Protein AF-0000000084525091 (afdb_homodimer)

Organism: NCBI:txid1123501

Foldseek 3Di:
DVVVVVVVVVVLVVCVVVLKKKKKAFPVVQFIDIDQSRCVLQQHDSDDGDGPVNVLVFFDPVCSVVVVVVVVQCFQQVNVDFDKDKGWGQRPHPRDIWIKIKTKGFDWDDDDRPIGTRMIMIIMDTCRVVVVVVVVVVVVVVVVVVVCVVVLKKKWKAFPVVQAIDTDQSVCVVQVHDSPDRDGPVNVVVFFDPPQVVVVVVVVVVCVVVVHFKDWDWTWGQHPVRDIFIKIWIWGWDDDPPPPIIMIITIIHTCRVVVVVVVVVVVVLVVVLVVLLVVLVVVLVVLVVVDPCDPVSVLSSLLSVLCSVLSCLLRVPPDDFWAWPVCLLCSLLVSLQDPPDRQEAEEEDTDIHTSLLSQLVSLLNNLVSVCCCPARQSVDDPKHWYWYKYADPQGIKIKIKIANIAQFDPDPDCDPSNCSNADNSAHPPWGKDWDGHRRGIMIMTGHGRDDD/DVVVVVVVVVVLVVCVVVLKKKKKAFPVVQFIDIDQSRCVLQQHDSDDGDGPVNVLVFFDPVCSVVVVVVVVQCFQQVNVDFDKDKGWGQRPHPRDIWIKIKTKGFDWDDDDRPIGTRMIMIIMDTCRVVVVVVVVVVVVVVVVVVVCVVVLKWKWKAFPVVQAIDTDQSVCVVQVHDSPDRDGPVNVVVFFDPPQVVVVVVVVVVCVVVVHFKDWDWTWGQHPVRDIFIKIWIWGWDDDPPPPIIMIITIIHTCRVVVVVVVVVVVVLVVVLVVLLVVLVVVLVVLVVVDPPDPVSVLSSLLSVLVSQLSCLLRVPPDDFWAWLVCLLCSNLVSLQDPPDPQEAEEEDTDIHTSLLSSLVSLLNNLVSVCCCPARQSVDDPKHWYWYKYADPQGIKIKIKIANTAQFDPDPDCPPSNCSNADNSAHPPWGKDWDGHRRGIMIIIGDGRDDD

Solvent-accessible surface area (backbone atoms only — not comparable to full-atom values): 46588 Å² total; per-residue (Å²): 129,84,54,40,51,54,52,36,52,52,51,50,50,20,30,44,64,55,47,40,12,36,41,43,32,34,58,76,82,61,46,37,46,62,34,66,39,30,23,55,70,45,32,46,67,90,67,80,92,51,46,69,65,63,54,57,67,29,36,32,76,88,39,44,63,61,51,51,49,52,52,48,38,24,52,28,60,81,65,53,38,63,63,72,48,72,47,43,30,34,23,65,68,81,54,48,79,40,32,36,40,37,22,41,44,56,41,63,48,73,68,63,83,75,22,40,57,42,30,43,30,20,35,38,33,78,41,34,71,61,50,52,52,45,49,52,39,48,52,52,31,49,50,52,51,49,13,34,56,41,54,59,39,17,51,40,40,32,34,65,84,79,60,43,58,48,67,49,70,54,42,31,57,77,58,65,46,60,87,88,57,78,74,45,56,67,59,59,59,66,23,41,30,93,65,40,64,62,52,48,52,51,50,50,51,52,37,54,73,70,62,51,59,59,50,73,48,76,44,51,29,34,34,94,86,63,51,72,41,32,32,37,40,20,26,24,58,52,77,82,79,78,77,82,64,56,33,41,26,14,33,37,34,81,41,39,68,58,51,49,50,49,48,47,37,50,48,48,33,51,49,50,52,54,46,40,46,50,50,37,53,46,53,39,53,53,46,49,74,64,42,75,82,44,72,61,41,54,51,51,39,45,29,38,49,16,55,36,51,37,53,39,66,48,64,51,57,78,74,77,66,55,42,50,45,65,54,43,54,49,44,33,42,48,27,68,47,53,90,95,46,83,32,64,46,77,47,61,72,92,45,67,26,42,46,75,56,39,32,13,47,37,47,36,50,35,44,51,42,50,46,23,42,74,64,22,13,58,53,34,89,80,14,30,34,39,39,38,38,44,81,44,100,46,30,37,40,35,39,39,39,28,33,58,24,51,76,37,69,71,70,98,60,82,46,72,58,51,43,36,43,54,53,62,36,42,48,84,84,24,45,51,46,77,45,62,40,48,64,21,47,31,33,42,37,38,42,59,75,53,83,130,129,82,54,39,52,55,50,35,52,51,51,51,50,17,31,45,57,53,48,38,11,36,40,42,32,35,57,76,80,61,47,35,48,62,35,67,40,29,24,56,70,44,33,45,69,90,65,80,92,52,47,68,65,63,55,58,68,29,35,32,76,89,38,43,62,60,50,51,50,52,51,47,39,24,52,29,59,79,65,54,36,59,62,73,49,71,46,45,31,36,22,65,67,81,56,47,78,39,33,36,40,36,22,43,43,56,41,63,48,75,68,62,82,76,22,39,56,41,29,44,31,21,36,37,34,78,40,36,68,61,51,51,51,45,49,53,39,49,51,52,31,49,52,52,50,48,13,34,56,39,52,60,39,19,50,39,38,32,35,65,83,78,60,43,58,47,69,49,71,53,40,30,58,76,59,66,47,60,88,89,58,79,74,46,57,67,60,57,59,67,23,40,30,93,65,40,63,62,51,49,52,51,51,51,52,52,37,54,73,72,63,52,60,58,50,74,48,75,43,52,30,36,33,94,86,62,51,73,42,32,31,36,40,18,27,23,58,52,76,82,80,79,76,82,64,56,32,41,27,16,33,37,34,80,40,38,68,58,50,50,50,49,49,48,36,50,48,48,34,52,50,48,51,53,43,40,45,47,50,38,53,46,53,39,54,53,45,50,73,63,42,73,81,45,72,60,44,53,52,50,40,40,44,38,50,18,54,36,50,41,52,40,66,50,65,52,58,81,77,76,62,55,43,51,46,64,54,44,55,50,52,31,42,46,39,68,48,54,88,96,46,84,33,64,44,75,46,61,73,93,43,66,26,42,44,74,54,39,36,15,48,37,48,36,50,35,43,51,42,50,44,23,41,71,66,22,11,59,52,35,89,81,13,30,35,38,39,35,39,46,82,44,100,45,30,37,40,36,38,39,40,30,34,58,23,51,76,36,66,71,68,96,60,82,44,71,56,51,44,34,41,53,55,62,35,41,50,84,83,24,43,50,46,76,43,62,40,47,63,22,48,30,32,42,36,37,43,59,76,55,84,131

Structure (mmCIF, N/CA/C/O backbone):
data_AF-0000000084525091-model_v1
#
loop_
_entity.id
_entity.type
_entity.pdbx_description
1 polymer 'histidine kinase'
#
loop_
_atom_site.group_PDB
_atom_site.id
_atom_site.type_symbol
_atom_site.label_atom_id
_atom_site.label_alt_id
_atom_site.label_comp_id
_atom_site.label_asym_id
_atom_site.label_entity_id
_atom_site.label_seq_id
_atom_site.pdbx_PDB_ins_code
_atom_site.Cartn_x
_atom_site.Cartn_y
_atom_site.Cartn_z
_atom_site.occupancy
_atom_site.B_iso_or_equiv
_atom_site.auth_seq_id
_atom_site.auth_comp_id
_atom_site.auth_asym_id
_atom_site.auth_atom_id
_atom_site.pdbx_PDB_model_num
ATOM 1 N N . MET A 1 1 ? 3.424 63.438 28.953 1 43.38 1 MET A N 1
ATOM 2 C CA . MET A 1 1 ? 1.976 63.469 29.125 1 43.38 1 MET A CA 1
ATOM 3 C C . MET A 1 1 ? 1.255 63.219 27.812 1 43.38 1 MET A C 1
ATOM 5 O O . MET A 1 1 ? 0.181 62.625 27.781 1 43.38 1 MET A O 1
ATOM 9 N N . ALA A 1 2 ? 1.737 63.969 26.734 1 60.38 2 ALA A N 1
ATOM 10 C CA . ALA A 1 2 ? 1.336 64.062 25.328 1 60.38 2 ALA A CA 1
ATOM 11 C C . ALA A 1 2 ? 1.652 62.75 24.594 1 60.38 2 ALA A C 1
ATOM 13 O O . ALA A 1 2 ? 1.101 62.5 23.531 1 60.38 2 ALA A O 1
ATOM 14 N N . GLU A 1 3 ? 2.234 61.688 25.328 1 79.06 3 GLU A N 1
ATOM 15 C CA . GLU A 1 3 ? 2.932 60.531 24.75 1 79.06 3 GLU A CA 1
ATOM 16 C C . GLU A 1 3 ? 2.029 59.312 24.703 1 79.06 3 GLU A C 1
ATOM 18 O O . GLU A 1 3 ? 2.064 58.531 23.734 1 79.06 3 GLU A O 1
ATOM 23 N N . ALA A 1 4 ? 1.13 59.188 25.578 1 85.19 4 ALA A N 1
ATOM 24 C CA . ALA A 1 4 ? 0.31 58 25.672 1 85.19 4 ALA A CA 1
ATOM 25 C C . ALA A 1 4 ? -0.668 57.906 24.516 1 85.19 4 ALA A C 1
ATOM 27 O O . ALA A 1 4 ? -0.821 56.844 23.906 1 85.19 4 ALA A O 1
ATOM 28 N N . PRO A 1 5 ? -1.2 59.062 24.125 1 85.19 5 PRO A N 1
ATOM 29 C CA . PRO A 1 5 ? -2.117 58.969 22.984 1 85.19 5 PRO A CA 1
ATOM 30 C C . PRO A 1 5 ? -1.419 58.562 21.703 1 85.19 5 PRO A C 1
ATOM 32 O O . PRO A 1 5 ? -1.982 57.812 20.906 1 85.19 5 PRO A O 1
ATOM 35 N N . VAL A 1 6 ? -0.24 59.031 21.531 1 83.56 6 VAL A N 1
ATOM 36 C CA . VAL A 1 6 ? 0.511 58.688 20.328 1 83.56 6 VAL A CA 1
ATOM 37 C C . VAL A 1 6 ? 0.895 57.219 20.344 1 83.56 6 VAL A C 1
ATOM 39 O O . VAL A 1 6 ? 0.78 56.531 19.328 1 83.56 6 VAL A O 1
ATOM 42 N N . ARG A 1 7 ? 1.311 56.75 21.453 1 84.94 7 ARG A N 1
ATOM 43 C CA . ARG A 1 7 ? 1.675 55.344 21.578 1 84.94 7 ARG A CA 1
ATOM 44 C C . ARG A 1 7 ? 0.47 54.438 21.344 1 84.94 7 ARG A C 1
ATOM 46 O O . ARG A 1 7 ? 0.591 53.406 20.703 1 84.94 7 ARG A O 1
ATOM 53 N N . LEU A 1 8 ? -0.614 54.844 21.875 1 88.25 8 LEU A N 1
ATOM 54 C CA . LEU A 1 8 ? -1.843 54.062 21.703 1 88.25 8 LEU A CA 1
ATOM 55 C C . LEU A 1 8 ? -2.232 53.969 20.234 1 88.25 8 LEU A C 1
ATOM 57 O O . LEU A 1 8 ? -2.59 52.906 19.75 1 88.25 8 LEU A O 1
ATOM 61 N N . GLU A 1 9 ? -2.172 55.094 19.578 1 86.31 9 GLU A N 1
ATOM 62 C CA . GLU A 1 9 ? -2.51 55.094 18.172 1 86.31 9 GLU A CA 1
ATOM 63 C C . GLU A 1 9 ? -1.589 54.188 17.375 1 86.31 9 GLU A C 1
ATOM 65 O O . GLU A 1 9 ? -2.043 53.469 16.484 1 86.31 9 GLU A O 1
ATOM 70 N N . ARG A 1 10 ? -0.378 54.25 17.703 1 82.94 10 ARG A N 1
ATOM 71 C CA . ARG A 1 10 ? 0.598 53.438 17.016 1 82.94 10 ARG A CA 1
ATOM 72 C C . ARG A 1 10 ? 0.308 51.938 17.25 1 82.94 10 ARG A C 1
ATOM 74 O O . ARG A 1 10 ? 0.371 51.156 16.312 1 82.94 10 ARG A O 1
ATOM 81 N N . LEU A 1 11 ? 0.055 51.625 18.438 1 86.69 11 LEU A N 1
ATOM 82 C CA . LEU A 1 11 ? -0.231 50.25 18.797 1 86.69 11 LEU A CA 1
ATOM 83 C C . LEU A 1 11 ? -1.489 49.75 18.094 1 86.69 11 LEU A C 1
ATOM 85 O O . LEU A 1 11 ? -1.514 48.656 17.562 1 86.69 11 LEU A O 1
ATOM 89 N N . GLU A 1 12 ? -2.424 50.531 18.031 1 87.38 12 GLU A N 1
ATOM 90 C CA . GLU A 1 12 ? -3.676 50.188 17.359 1 87.38 12 GLU A CA 1
ATOM 91 C C . GLU A 1 12 ? -3.473 50 15.867 1 87.38 12 GLU A C 1
ATOM 93 O O . GLU A 1 12 ? -4.055 49.062 15.273 1 87.38 12 GLU A O 1
ATOM 98 N N . ARG A 1 13 ? -2.668 50.812 15.312 1 84.81 13 ARG A N 1
ATOM 99 C CA . ARG A 1 13 ? -2.377 50.656 13.883 1 84.81 13 ARG A CA 1
ATOM 100 C C . ARG A 1 13 ? -1.625 49.375 13.609 1 84.81 13 ARG A C 1
ATOM 102 O O . ARG A 1 13 ? -1.901 48.688 12.617 1 84.81 13 ARG A O 1
ATOM 109 N N . ALA A 1 14 ? -0.712 49.094 14.484 1 85.19 14 ALA A N 1
ATOM 110 C CA . ALA A 1 14 ? 0.058 47.875 14.328 1 85.19 14 ALA A CA 1
ATOM 111 C C . ALA A 1 14 ? -0.844 46.656 14.43 1 85.19 14 ALA A C 1
ATOM 113 O O . ALA A 1 14 ? -0.707 45.688 13.648 1 85.19 14 ALA A O 1
ATOM 114 N N . MET A 1 15 ? -1.725 46.656 15.328 1 88.12 15 MET A N 1
ATOM 115 C CA . MET A 1 15 ? -2.65 45.531 15.531 1 88.12 15 MET A CA 1
ATOM 116 C C . MET A 1 15 ? -3.596 45.406 14.336 1 88.12 15 MET A C 1
ATOM 118 O O . MET A 1 15 ? -3.91 44.281 13.914 1 88.12 15 MET A O 1
ATOM 122 N N . ARG A 1 16 ? -4.008 46.531 13.836 1 85.31 16 ARG A N 1
ATOM 123 C CA . ARG A 1 16 ? -4.867 46.469 12.656 1 85.31 16 ARG A CA 1
ATOM 124 C C . ARG A 1 16 ? -4.137 45.875 11.461 1 85.31 16 ARG A C 1
ATOM 126 O O . ARG A 1 16 ? -4.703 45.062 10.734 1 85.31 16 ARG A O 1
ATOM 133 N N . ALA A 1 17 ? -2.945 46.312 11.328 1 82.88 17 ALA A N 1
ATOM 134 C CA . ALA A 1 17 ? -2.137 45.75 10.242 1 82.88 17 ALA A CA 1
ATOM 135 C C . ALA A 1 17 ? -1.944 44.25 10.414 1 82.88 17 ALA A C 1
ATOM 137 O O . ALA A 1 17 ? -1.924 43.5 9.43 1 82.88 17 ALA A O 1
ATOM 138 N N . ALA A 1 18 ? -1.796 43.906 11.656 1 87.38 18 ALA A N 1
ATOM 139 C CA . ALA A 1 18 ? -1.585 42.469 11.961 1 87.38 18 ALA A CA 1
ATOM 140 C C . ALA A 1 18 ? -2.908 41.719 11.992 1 87.38 18 ALA A C 1
ATOM 142 O O . ALA A 1 18 ? -2.934 40.5 12.227 1 87.38 18 ALA A O 1
ATOM 143 N N . GLU A 1 19 ? -4.008 42.469 11.781 1 89.25 19 GLU A N 1
ATOM 144 C CA . GLU A 1 19 ? -5.352 41.906 11.797 1 89.25 19 GLU A CA 1
ATOM 145 C C . GLU A 1 19 ? -5.652 41.219 13.133 1 89.25 19 GLU A C 1
ATOM 147 O O . GLU A 1 19 ? -6.242 40.156 13.172 1 89.25 19 GLU A O 1
ATOM 152 N N . ILE A 1 20 ? -5.18 41.75 14.109 1 92.25 20 ILE A N 1
ATOM 153 C CA . ILE A 1 20 ? -5.473 41.312 15.469 1 92.25 20 ILE A CA 1
ATOM 154 C C . ILE A 1 20 ? -6.586 42.188 16.062 1 92.25 20 ILE A C 1
ATOM 156 O O . ILE A 1 20 ? -6.465 43.406 16.125 1 92.25 20 ILE A O 1
ATOM 160 N N . GLY A 1 21 ? -7.625 41.5 16.422 1 93.81 21 GLY A N 1
ATOM 161 C CA . GLY A 1 21 ? -8.727 42.219 17.062 1 93.81 21 GLY A CA 1
ATOM 162 C C . GLY A 1 21 ? -8.602 42.25 18.562 1 93.81 21 GLY A C 1
ATOM 163 O O . GLY A 1 21 ? -7.906 41.438 19.172 1 93.81 21 GLY A O 1
ATOM 164 N N . VAL A 1 22 ? -9.289 43.312 19.125 1 92.44 22 VAL A N 1
ATOM 165 C CA . VAL A 1 22 ? -9.297 43.469 20.562 1 92.44 22 VAL A CA 1
ATOM 166 C C . VAL A 1 22 ? -10.734 43.625 21.062 1 92.44 22 VAL A C 1
ATOM 168 O O . VAL A 1 22 ? -11.555 44.25 20.406 1 92.44 22 VAL A O 1
ATOM 171 N N . TRP A 1 23 ? -10.992 43 22.125 1 93.94 23 TRP A N 1
ATOM 172 C CA . TRP A 1 23 ? -12.273 43.25 22.766 1 93.94 23 TRP A CA 1
ATOM 173 C C . TRP A 1 23 ? -12.062 43.844 24.172 1 93.94 23 TRP A C 1
ATOM 175 O O . TRP A 1 23 ? -11 43.656 24.766 1 93.94 23 TRP A O 1
ATOM 185 N N . ASP A 1 24 ? -13.016 44.625 24.625 1 92.25 24 ASP A N 1
ATOM 186 C CA . ASP A 1 24 ? -13.062 45.219 25.953 1 92.25 24 ASP A CA 1
ATOM 187 C C . ASP A 1 24 ? -14.461 45.125 26.547 1 92.25 24 ASP A C 1
ATOM 189 O O . ASP A 1 24 ? -15.422 45.688 26 1 92.25 24 ASP A O 1
ATOM 193 N N . TRP A 1 25 ? -14.547 44.438 27.656 1 94.44 25 TRP A N 1
ATOM 194 C CA . TRP A 1 25 ? -15.828 44.219 28.312 1 94.44 25 TRP A CA 1
ATOM 195 C C . TRP A 1 25 ? -15.805 44.781 29.734 1 94.44 25 TRP A C 1
ATOM 197 O O . TRP A 1 25 ? -15.125 44.219 30.609 1 94.44 25 TRP A O 1
ATOM 207 N N . ASP A 1 26 ? -16.531 45.875 29.875 1 94 26 ASP A N 1
ATOM 208 C CA . ASP A 1 26 ? -16.734 46.406 31.219 1 94 26 ASP A CA 1
ATOM 209 C C . ASP A 1 26 ? -17.812 45.625 31.953 1 94 26 ASP A C 1
ATOM 211 O O . ASP A 1 26 ? -19.016 45.781 31.672 1 94 26 ASP A O 1
ATOM 215 N N . LEU A 1 27 ? -17.406 44.844 32.938 1 95.06 27 LEU A N 1
ATOM 216 C CA . LEU A 1 27 ? -18.328 43.906 33.594 1 95.06 27 LEU A CA 1
ATOM 217 C C . LEU A 1 27 ? -19.188 44.625 34.625 1 95.06 27 LEU A C 1
ATOM 219 O O . LEU A 1 27 ? -20.203 44.094 35.062 1 95.06 27 LEU A O 1
ATOM 223 N N . VAL A 1 28 ? -18.812 45.812 34.938 1 94.06 28 VAL A N 1
ATOM 224 C CA . VAL A 1 28 ? -19.594 46.594 35.906 1 94.06 28 VAL A CA 1
ATOM 225 C C . VAL A 1 28 ? -20.766 47.25 35.188 1 94.06 28 VAL A C 1
ATOM 227 O O . VAL A 1 28 ? -21.922 47.125 35.625 1 94.06 28 VAL A O 1
ATOM 230 N N . THR A 1 29 ? -20.516 47.875 34.094 1 94.06 29 THR A N 1
ATOM 231 C CA . THR A 1 29 ? -21.547 48.562 33.344 1 94.06 29 THR A CA 1
ATOM 232 C C . THR A 1 29 ? -22.125 47.625 32.25 1 94.06 29 THR A C 1
ATOM 234 O O . THR A 1 29 ? -23.141 47.938 31.641 1 94.06 29 THR A O 1
ATOM 237 N N . ASP A 1 30 ? -21.484 46.562 31.984 1 93.75 30 ASP A N 1
ATOM 238 C CA . ASP A 1 30 ? -21.828 45.562 30.969 1 93.75 30 ASP A CA 1
ATOM 239 C C . ASP A 1 30 ? -21.625 46.156 29.562 1 93.75 30 ASP A C 1
ATOM 241 O O . ASP A 1 30 ? -22.25 45.688 28.609 1 93.75 30 ASP A O 1
ATOM 245 N N . ALA A 1 31 ? -20.844 47.125 29.5 1 93.19 31 ALA A N 1
ATOM 246 C CA . ALA A 1 31 ? -20.5 47.688 28.188 1 93.19 31 ALA A CA 1
ATOM 247 C C . ALA A 1 31 ? -19.453 46.844 27.484 1 93.19 31 ALA A C 1
ATOM 249 O O . ALA A 1 31 ? -18.453 46.469 28.078 1 93.19 31 ALA A O 1
ATOM 250 N N . PHE A 1 32 ? -19.75 46.531 26.234 1 94.5 32 PHE A N 1
ATOM 251 C CA . PHE A 1 32 ? -18.875 45.688 25.438 1 94.5 32 PHE A CA 1
ATOM 252 C C . PHE A 1 32 ? -18.453 46.406 24.156 1 94.5 32 PHE A C 1
ATOM 254 O O . PHE A 1 32 ? -19.281 47.031 23.484 1 94.5 32 PHE A O 1
ATOM 261 N N . ASP A 1 33 ? -17.109 46.281 23.844 1 91.38 33 ASP A N 1
ATOM 262 C CA . ASP A 1 33 ? -16.625 46.875 22.609 1 91.38 33 ASP A CA 1
ATOM 263 C C . ASP A 1 33 ? -15.633 45.969 21.906 1 91.38 33 ASP A C 1
ATOM 265 O O . ASP A 1 33 ? -14.914 45.188 22.547 1 91.38 33 ASP A O 1
ATOM 269 N N . TYR A 1 34 ? -15.648 46.062 20.578 1 93 34 TYR A N 1
ATOM 270 C CA . TYR A 1 34 ? -14.68 45.438 19.688 1 93 34 TYR A CA 1
ATOM 271 C C . TYR A 1 34 ? -13.891 46.5 18.922 1 93 34 TYR A C 1
ATOM 273 O O . TYR A 1 34 ? -14.43 47.531 18.516 1 93 34 TYR A O 1
ATOM 281 N N . SER A 1 35 ? -12.602 46.219 18.812 1 90.06 35 SER A N 1
ATOM 282 C CA . SER A 1 35 ? -11.82 47.062 17.906 1 90.06 35 SER A CA 1
ATOM 283 C C . SER A 1 35 ? -12.305 46.906 16.469 1 90.06 35 SER A C 1
ATOM 285 O O . SER A 1 35 ? -13.047 45.969 16.141 1 90.06 35 SER A O 1
ATOM 287 N N . PRO A 1 36 ? -11.922 47.844 15.609 1 90.56 36 PRO A N 1
ATOM 288 C CA . PRO A 1 36 ? -12.305 47.75 14.203 1 90.56 36 PRO A CA 1
ATOM 289 C C . PRO A 1 36 ? -11.883 46.406 13.57 1 90.56 36 PRO A C 1
ATOM 291 O O . PRO A 1 36 ? -12.656 45.812 12.828 1 90.56 36 PRO A O 1
ATOM 294 N N . SER A 1 37 ? -10.695 45.969 13.898 1 92.62 37 SER A N 1
ATOM 295 C CA . SER A 1 37 ? -10.219 44.719 13.367 1 92.62 37 SER A CA 1
ATOM 296 C C . SER A 1 37 ? -11.086 43.531 13.844 1 92.62 37 SER A C 1
ATOM 298 O O . SER A 1 37 ? -11.383 42.625 13.078 1 92.62 37 SER A O 1
ATOM 300 N N . ALA A 1 38 ? -11.43 43.562 15.086 1 95.12 38 ALA A N 1
ATOM 301 C CA . ALA A 1 38 ? -12.297 42.531 15.609 1 95.12 38 ALA A CA 1
ATOM 302 C C . ALA A 1 38 ? -13.656 42.531 14.914 1 95.12 38 ALA A C 1
ATOM 304 O O . ALA A 1 38 ? -14.203 41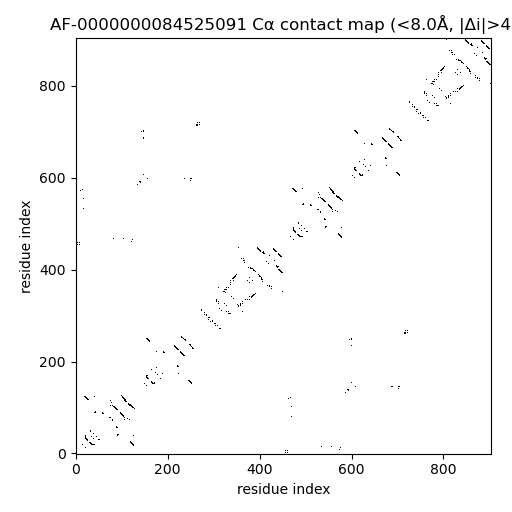.469 14.586 1 95.12 38 ALA A O 1
ATOM 305 N N . ARG A 1 39 ? -14.172 43.719 14.703 1 95.75 39 ARG A N 1
ATOM 306 C CA . ARG A 1 39 ? -15.438 43.844 13.992 1 95.75 39 ARG A CA 1
ATOM 307 C C . ARG A 1 39 ? -15.328 43.25 12.578 1 95.75 39 ARG A C 1
ATOM 309 O O . ARG A 1 39 ? -16.234 42.562 12.109 1 95.75 39 ARG A O 1
ATOM 316 N N . ASP A 1 40 ? -14.242 43.5 12 1 94.88 40 ASP A N 1
ATOM 317 C CA . ASP A 1 40 ? -14 43 10.656 1 94.88 40 ASP A CA 1
ATOM 318 C C . ASP A 1 40 ? -13.914 41.469 10.672 1 94.88 40 ASP A C 1
ATOM 320 O O . ASP A 1 40 ? -14.492 40.812 9.812 1 94.88 40 ASP A O 1
ATOM 324 N N . ILE A 1 41 ? -13.203 40.969 11.602 1 96.25 41 ILE A N 1
ATOM 325 C CA . ILE A 1 41 ? -13.016 39.531 11.727 1 96.25 41 ILE A CA 1
ATOM 326 C C . ILE A 1 41 ? -14.375 38.844 11.891 1 96.25 41 ILE A C 1
ATOM 328 O O . ILE A 1 41 ? -14.641 37.812 11.266 1 96.25 41 ILE A O 1
ATOM 332 N N . PHE A 1 42 ? -15.25 39.406 12.609 1 97.44 42 PHE A N 1
ATOM 333 C CA . PHE A 1 42 ? -16.531 38.781 12.953 1 97.44 42 PHE A CA 1
ATOM 334 C C . PHE A 1 42 ? -17.609 39.219 11.961 1 97.44 42 PHE A C 1
ATOM 336 O O . PHE A 1 42 ? -18.75 38.719 12.047 1 97.44 42 PHE A O 1
ATOM 343 N N . GLY A 1 43 ? -17.25 40.094 11 1 96.88 43 GLY A N 1
ATOM 344 C CA . GLY A 1 43 ? -18.219 40.531 10 1 96.88 43 GLY A CA 1
ATOM 345 C C . GLY A 1 43 ? -19.297 41.438 10.586 1 96.88 43 GLY A C 1
ATOM 346 O O . GLY A 1 43 ? -20.484 41.281 10.25 1 96.88 43 GLY A O 1
ATOM 347 N N . LEU A 1 44 ? -18.953 42.281 11.5 1 96.44 44 LEU A N 1
ATOM 348 C CA . LEU A 1 44 ? -19.891 43.188 12.156 1 96.44 44 LEU A CA 1
ATOM 349 C C . LEU A 1 44 ? -19.812 44.594 11.562 1 96.44 44 LEU A C 1
ATOM 351 O O . LEU A 1 44 ? -18.781 44.969 10.969 1 96.44 44 LEU A O 1
ATOM 355 N N . PRO A 1 45 ? -20.812 45.406 11.719 1 94.56 45 PRO A N 1
ATOM 356 C CA . PRO A 1 45 ? -20.75 46.781 11.234 1 94.56 45 PRO A CA 1
ATOM 357 C C . PRO A 1 45 ? -19.641 47.594 11.914 1 94.56 45 PRO A C 1
ATOM 359 O O . PRO A 1 45 ? -19.359 47.375 13.094 1 94.56 45 PRO A O 1
ATOM 362 N N . PRO A 1 46 ? -19.078 48.469 11.195 1 91.94 46 PRO A N 1
ATOM 363 C CA . PRO A 1 46 ? -17.953 49.25 11.742 1 91.94 46 PRO A CA 1
ATOM 364 C C . PRO A 1 46 ? -18.359 50.125 12.93 1 91.94 46 PRO A C 1
ATOM 366 O O . PRO A 1 46 ? -17.516 50.469 13.758 1 91.94 46 PRO A O 1
ATOM 369 N N . GLU A 1 47 ? -19.594 50.469 12.961 1 90.31 47 GLU A N 1
ATOM 370 C CA . GLU A 1 47 ? -20.078 51.281 14.062 1 90.31 47 GLU A CA 1
ATOM 371 C C . GLU A 1 47 ? -21.328 50.656 14.711 1 90.31 47 GLU A C 1
ATOM 373 O O . GLU A 1 47 ? -21.891 49.719 14.172 1 90.31 47 GLU A O 1
ATOM 378 N N . GLY A 1 48 ? -21.562 51.219 15.945 1 89.06 48 GLY A N 1
ATOM 379 C CA . GLY A 1 48 ? -22.75 50.719 16.641 1 89.06 48 GLY A CA 1
ATOM 380 C C . GLY A 1 48 ? -22.438 50.062 17.969 1 89.06 48 GLY A C 1
ATOM 381 O O . GLY A 1 48 ? -21.297 49.656 18.203 1 89.06 48 GLY A O 1
ATOM 382 N N . ARG A 1 49 ? -23.5 49.969 18.797 1 91.31 49 ARG A N 1
ATOM 383 C CA . ARG A 1 49 ? -23.359 49.344 20.109 1 91.31 49 ARG A CA 1
ATOM 384 C C . ARG A 1 49 ? -23.391 47.812 20 1 91.31 49 ARG A C 1
ATOM 386 O O . ARG A 1 49 ? -24.203 47.25 19.25 1 91.31 49 ARG A O 1
ATOM 393 N N . LEU A 1 50 ? -22.484 47.156 20.719 1 93.62 50 LEU A N 1
ATOM 394 C CA . LEU A 1 50 ? -22.406 45.688 20.75 1 93.62 50 LEU A CA 1
ATOM 395 C C . LEU A 1 50 ? -22.641 45.188 22.172 1 93.62 50 LEU A C 1
ATOM 397 O O . LEU A 1 50 ? -22.281 45.844 23.141 1 93.62 50 LEU A O 1
ATOM 401 N N . SER A 1 51 ? -23.344 44.062 22.25 1 94.5 51 SER A N 1
ATOM 402 C CA . SER A 1 51 ? -23.453 43.344 23.5 1 94.5 51 SER A CA 1
ATOM 403 C C . SER A 1 51 ? -22.734 42 23.422 1 94.5 51 SER A C 1
ATOM 405 O O . SER A 1 51 ? -22.453 41.5 22.328 1 94.5 51 SER A O 1
ATOM 407 N N . ILE A 1 52 ? -22.469 41.469 24.578 1 94.25 52 ILE A N 1
ATOM 408 C CA . ILE A 1 52 ? -21.812 40.156 24.609 1 94.25 52 ILE A CA 1
ATOM 409 C C . ILE A 1 52 ? -22.719 39.125 23.969 1 94.25 52 ILE A C 1
ATOM 411 O O . ILE A 1 52 ? -22.234 38.156 23.344 1 94.25 52 ILE A O 1
ATOM 415 N N . GLU A 1 53 ? -23.969 39.312 24.078 1 94.25 53 GLU A N 1
ATOM 416 C CA . GLU A 1 53 ? -24.922 38.375 23.5 1 94.25 53 GLU A CA 1
ATOM 417 C C . GLU A 1 53 ? -24.859 38.406 21.969 1 94.25 53 GLU A C 1
ATOM 419 O O . GLU A 1 53 ? -25.047 37.375 21.312 1 94.25 53 GLU A O 1
ATOM 424 N N . ASP A 1 54 ? -24.562 39.562 21.422 1 94.94 54 ASP A N 1
ATOM 425 C CA . ASP A 1 54 ? -24.375 39.688 19.984 1 94.94 54 ASP A CA 1
ATOM 426 C C . ASP A 1 54 ? -23.234 38.812 19.5 1 94.94 54 ASP A C 1
ATOM 428 O O . ASP A 1 54 ? -23.312 38.188 18.422 1 94.94 54 ASP A O 1
ATOM 432 N N . ILE A 1 55 ? -22.219 38.719 20.25 1 95.88 55 ILE A N 1
ATOM 433 C CA . ILE A 1 55 ? -21.016 37.969 19.891 1 95.88 55 ILE A CA 1
ATOM 434 C C . ILE A 1 55 ? -21.281 36.469 20.078 1 95.88 55 ILE A C 1
ATOM 436 O O . ILE A 1 55 ? -20.906 35.656 19.234 1 95.88 55 ILE A O 1
ATOM 440 N N . ARG A 1 56 ? -21.891 36.156 21.219 1 95.5 56 ARG A N 1
ATOM 441 C CA . ARG A 1 56 ? -22.188 34.781 21.516 1 95.5 56 ARG A CA 1
ATOM 442 C C . ARG A 1 56 ? -23.094 34.156 20.469 1 95.5 56 ARG A C 1
ATOM 444 O O . ARG A 1 56 ? -22.969 32.969 20.141 1 95.5 56 ARG A O 1
ATOM 451 N N . ALA A 1 57 ? -23.891 34.969 19.875 1 96.12 57 ALA A N 1
ATOM 452 C CA . ALA A 1 57 ? -24.812 34.5 18.844 1 96.12 57 ALA A CA 1
ATOM 453 C C . ALA A 1 57 ? -24.078 34.062 17.594 1 96.12 57 ALA A C 1
ATOM 455 O O . ALA A 1 57 ? -24.594 33.281 16.797 1 96.12 57 ALA A O 1
ATOM 456 N N . LEU A 1 58 ? -22.891 34.594 17.406 1 97.5 58 LEU A N 1
ATOM 457 C CA . LEU A 1 58 ? -22.125 34.25 16.219 1 97.5 58 LEU A CA 1
ATOM 458 C C . LEU A 1 58 ? -21.328 32.969 16.422 1 97.5 58 LEU A C 1
ATOM 460 O O . LEU A 1 58 ? -20.828 32.406 15.453 1 97.5 58 LEU A O 1
ATOM 464 N N . VAL A 1 59 ? -21.203 32.562 17.641 1 97.94 59 VAL A N 1
ATOM 465 C CA . VAL A 1 59 ? -20.422 31.375 17.953 1 97.94 59 VAL A CA 1
ATOM 466 C C . VAL A 1 59 ? -21.172 30.125 17.469 1 97.94 59 VAL A C 1
ATOM 468 O O . VAL A 1 59 ? -22.391 30.016 17.641 1 97.94 59 VAL A O 1
ATOM 471 N N . HIS A 1 60 ? -20.422 29.281 16.812 1 96.56 60 HIS A N 1
ATOM 472 C CA . HIS A 1 60 ? -21.016 28.016 16.391 1 96.56 60 HIS A CA 1
ATOM 473 C C . HIS A 1 60 ? -21.656 27.281 17.562 1 96.56 60 HIS A C 1
ATOM 475 O O . HIS A 1 60 ? -21.078 27.203 18.641 1 96.56 60 HIS A O 1
ATOM 481 N N . PRO A 1 61 ? -22.734 26.688 17.359 1 94.88 61 PRO A N 1
ATOM 482 C CA . PRO A 1 61 ? -23.469 26.047 18.438 1 94.88 61 PRO A CA 1
ATOM 483 C C . PRO A 1 61 ? -22.656 24.969 19.156 1 94.88 61 PRO A C 1
ATOM 485 O O . PRO A 1 61 ? -22.719 24.859 20.391 1 94.88 61 PRO A O 1
ATOM 488 N N . GLU A 1 62 ? -21.875 24.281 18.516 1 93.25 62 GLU A N 1
ATOM 489 C CA . GLU A 1 62 ? -21.094 23.188 19.094 1 93.25 62 GLU A CA 1
ATOM 490 C C . GLU A 1 62 ? -19.984 23.719 19.984 1 93.25 62 GLU A C 1
ATOM 492 O O . GLU A 1 62 ? -19.422 22.969 20.781 1 93.25 62 GLU A O 1
ATOM 497 N N . ASP A 1 63 ? -19.641 24.984 19.781 1 96.56 63 ASP A N 1
ATOM 498 C CA . ASP A 1 63 ? -18.5 25.531 20.516 1 96.56 63 ASP A CA 1
ATOM 499 C C . ASP A 1 63 ? -18.984 26.469 21.625 1 96.56 63 ASP A C 1
ATOM 501 O O . ASP A 1 63 ? -18.172 26.984 22.406 1 96.56 63 ASP A O 1
ATOM 505 N N . SER A 1 64 ? -20.297 26.719 21.766 1 96.31 64 SER A N 1
ATOM 506 C CA . SER A 1 64 ? -20.875 27.703 22.688 1 96.31 64 SER A CA 1
ATOM 507 C C . SER A 1 64 ? -20.547 27.375 24.141 1 96.31 64 SER A C 1
ATOM 509 O O . SER A 1 64 ? -20.078 28.234 24.891 1 96.31 64 SER A O 1
ATOM 511 N N . GLU A 1 65 ? -20.781 26.141 24.438 1 96 65 GLU A N 1
ATOM 512 C CA . GLU A 1 65 ? -20.531 25.719 25.812 1 96 65 GLU A CA 1
ATOM 513 C C . GLU A 1 65 ? -19.062 25.828 26.188 1 96 65 GLU A C 1
ATOM 515 O O . GLU A 1 65 ? -18.719 26.328 27.266 1 96 65 GLU A O 1
ATOM 520 N N . ALA A 1 66 ? -18.25 25.359 25.344 1 95.69 66 ALA A N 1
ATOM 521 C CA . ALA A 1 66 ? -16.812 25.375 25.609 1 95.69 66 ALA A CA 1
ATOM 522 C C . ALA A 1 66 ? -16.297 26.812 25.734 1 95.69 66 ALA A C 1
ATOM 524 O O . ALA A 1 66 ? -15.43 27.094 26.562 1 95.69 66 ALA A O 1
ATOM 525 N N . THR A 1 67 ? -16.781 27.703 24.922 1 96.12 67 THR A N 1
ATOM 526 C CA . THR A 1 67 ? -16.344 29.094 24.969 1 96.12 67 THR A CA 1
ATOM 527 C C . THR A 1 67 ? -16.828 29.766 26.25 1 96.12 67 THR A C 1
ATOM 529 O O . THR A 1 67 ? -16.094 30.547 26.859 1 96.12 67 THR A O 1
ATOM 532 N N . ARG A 1 68 ? -18.016 29.516 26.672 1 94.81 68 ARG A N 1
ATOM 533 C CA . ARG A 1 68 ? -18.547 30.047 27.922 1 94.81 68 ARG A CA 1
ATOM 534 C C . ARG A 1 68 ? -17.75 29.547 29.109 1 94.81 68 ARG A C 1
ATOM 536 O O . ARG A 1 68 ? -17.453 30.297 30.047 1 94.81 68 ARG A O 1
ATOM 543 N N . ALA A 1 69 ? -17.469 28.266 29 1 96.19 69 ALA A N 1
ATOM 544 C CA . ALA A 1 69 ? -16.672 27.688 30.078 1 96.19 69 ALA A CA 1
ATOM 545 C C . ALA A 1 69 ? -15.289 28.328 30.156 1 96.19 69 ALA A C 1
ATOM 547 O O . ALA A 1 69 ? -14.773 28.594 31.25 1 96.19 69 ALA A O 1
ATOM 548 N N . ALA A 1 70 ? -14.688 28.547 29.031 1 95.25 70 ALA A N 1
ATOM 549 C CA . ALA A 1 70 ? -13.383 29.203 29 1 95.25 70 ALA A CA 1
ATOM 550 C C . ALA A 1 70 ? -13.461 30.594 29.609 1 95.25 70 ALA A C 1
ATOM 552 O O . ALA A 1 70 ? -12.594 30.984 30.391 1 95.25 70 ALA A O 1
ATOM 553 N N . THR A 1 71 ? -14.469 31.359 29.25 1 94.31 71 THR A N 1
ATOM 554 C CA . THR A 1 71 ? -14.688 32.688 29.812 1 94.31 71 THR A CA 1
ATOM 555 C C . THR A 1 71 ? -14.883 32.594 31.328 1 94.31 71 THR A C 1
ATOM 557 O O . THR A 1 71 ? -14.352 33.438 32.062 1 94.31 71 THR A O 1
ATOM 560 N N . GLY A 1 72 ? -15.641 31.625 31.688 1 94.81 72 GLY A N 1
ATOM 561 C CA . GLY A 1 72 ? -15.875 31.406 33.125 1 94.81 72 GLY A CA 1
ATOM 562 C C . GLY A 1 72 ? -14.594 31.188 33.906 1 94.81 72 GLY A C 1
ATOM 563 O O . GLY A 1 72 ? -14.438 31.703 35 1 94.81 72 GLY A O 1
ATOM 564 N N . ARG A 1 73 ? -13.719 30.422 33.344 1 95.94 73 ARG A N 1
ATOM 565 C CA . ARG A 1 73 ? -12.453 30.125 34 1 95.94 73 ARG A CA 1
ATOM 566 C C . ARG A 1 73 ? -11.594 31.375 34.125 1 95.94 73 ARG A C 1
ATOM 568 O O . ARG A 1 73 ? -10.875 31.562 35.094 1 95.94 73 ARG A O 1
ATOM 575 N N . VAL A 1 74 ? -11.695 32.219 33.125 1 93.81 74 VAL A N 1
ATOM 576 C CA . VAL A 1 74 ? -10.938 33.469 33.156 1 93.81 74 VAL A CA 1
ATOM 577 C C . VAL A 1 74 ? -11.516 34.438 34.188 1 93.81 74 VAL A C 1
ATOM 579 O O . VAL A 1 74 ? -10.766 35.094 34.906 1 93.81 74 VAL A O 1
ATOM 582 N N . LEU A 1 75 ? -12.812 34.438 34.344 1 94.12 75 LEU A N 1
ATOM 583 C CA . LEU A 1 75 ? -13.492 35.406 35.219 1 94.12 75 LEU A CA 1
ATOM 584 C C . LEU A 1 75 ? -13.578 34.906 36.625 1 94.12 75 LEU A C 1
ATOM 586 O O . LEU A 1 75 ? -13.961 35.625 37.562 1 94.12 75 LEU A O 1
ATOM 590 N N . ASP A 1 76 ? -13.219 33.656 36.812 1 94.62 76 ASP A N 1
ATOM 591 C CA . ASP A 1 76 ? -13.219 33.094 38.125 1 94.62 76 ASP A CA 1
ATOM 592 C C . ASP A 1 76 ? -12.078 33.656 39 1 94.62 76 ASP A C 1
ATOM 594 O O . ASP A 1 76 ? -10.906 33.531 38.625 1 94.62 76 ASP A O 1
ATOM 598 N N . PRO A 1 77 ? -12.375 34.188 40.125 1 93.19 77 PRO A N 1
ATOM 599 C CA . PRO A 1 77 ? -11.352 34.844 40.938 1 93.19 77 PRO A CA 1
ATOM 600 C C . PRO A 1 77 ? -10.32 33.875 41.5 1 93.19 77 PRO A C 1
ATOM 602 O O . PRO A 1 77 ? -9.227 34.281 41.906 1 93.19 77 PRO A O 1
ATOM 605 N N . LEU A 1 78 ? -10.672 32.625 41.531 1 93 78 LEU A N 1
ATOM 606 C CA . LEU A 1 78 ? -9.742 31.641 42.031 1 93 78 LEU A CA 1
ATOM 607 C C . LEU A 1 78 ? -8.883 31.078 40.906 1 93 78 LEU A C 1
ATOM 609 O O . LEU A 1 78 ? -7.691 30.812 41.094 1 93 78 LEU A O 1
ATOM 613 N N . LEU A 1 79 ? -9.398 30.891 39.75 1 92.75 79 LEU A N 1
ATOM 614 C CA . LEU A 1 79 ? -8.688 30.281 38.625 1 92.75 79 LEU A CA 1
ATOM 615 C C . LEU A 1 79 ? -7.879 31.328 37.844 1 92.75 79 LEU A C 1
ATOM 617 O O . LEU A 1 79 ? -6.703 31.109 37.562 1 92.75 79 LEU A O 1
ATOM 621 N N . ARG A 1 80 ? -8.508 32.469 37.531 1 91.88 80 ARG A N 1
ATOM 622 C CA . ARG A 1 80 ? -7.898 33.531 36.781 1 91.88 80 ARG A CA 1
ATOM 623 C C . ARG A 1 80 ? -7.105 33 35.594 1 91.88 80 ARG A C 1
ATOM 625 O O . ARG A 1 80 ? -5.941 33.344 35.406 1 91.88 80 ARG A O 1
ATOM 632 N N . SER A 1 81 ? -7.82 32.125 34.844 1 91.38 81 SER A N 1
ATOM 633 C CA . SER A 1 81 ? -7.176 31.438 33.719 1 91.38 81 SER A CA 1
ATOM 634 C C . SER A 1 81 ? -6.719 32.438 32.656 1 91.38 81 SER A C 1
ATOM 636 O O . SER A 1 81 ? -7.363 33.438 32.438 1 91.38 81 SER A O 1
ATOM 638 N N . THR A 1 82 ? -5.598 32.156 32 1 87.56 82 THR A N 1
ATOM 639 C CA . THR A 1 82 ? -5.105 32.938 30.859 1 87.56 82 THR A CA 1
ATOM 640 C C . THR A 1 82 ? -4.918 32.031 29.641 1 87.56 82 THR A C 1
ATOM 642 O O . THR A 1 82 ? -4.039 32.25 28.812 1 87.56 82 THR A O 1
ATOM 645 N N . GLU A 1 83 ? -5.746 31.047 29.562 1 89.12 83 GLU A N 1
ATOM 646 C CA . GLU A 1 83 ? -5.613 30.062 28.5 1 89.12 83 GLU A CA 1
ATOM 647 C C . GLU A 1 83 ? -6.039 30.641 27.156 1 89.12 83 GLU A C 1
ATOM 649 O O . GLU A 1 83 ? -6.898 31.531 27.094 1 89.12 83 GLU A O 1
ATOM 654 N N . THR A 1 84 ? -5.336 30.172 26.172 1 91.19 84 THR A N 1
ATOM 655 C CA . THR A 1 84 ? -5.781 30.422 24.797 1 91.19 84 THR A CA 1
ATOM 656 C C . THR A 1 84 ? -6.805 29.391 24.359 1 91.19 84 THR A C 1
ATOM 658 O O . THR A 1 84 ? -6.664 28.203 24.672 1 91.19 84 THR A O 1
ATOM 661 N N . TYR A 1 85 ? -7.824 29.797 23.75 1 93.12 85 TYR A N 1
ATOM 662 C CA . TYR A 1 85 ? -8.812 28.844 23.266 1 93.12 85 TYR A CA 1
ATOM 663 C C . TYR A 1 85 ? -9.242 29.172 21.844 1 93.12 85 TYR A C 1
ATOM 665 O O . TYR A 1 85 ? -9.148 30.328 21.406 1 93.12 85 TYR A O 1
ATOM 673 N N . THR A 1 86 ? -9.617 28.234 21.125 1 95.25 86 THR A N 1
ATOM 674 C CA . THR A 1 86 ? -10.031 28.344 19.734 1 95.25 86 THR A CA 1
ATOM 675 C C . THR A 1 86 ? -11.477 27.906 19.562 1 95.25 86 THR A C 1
ATOM 677 O O . THR A 1 86 ? -11.93 26.969 20.234 1 95.25 86 THR A O 1
ATOM 680 N N . TYR A 1 87 ? -12.25 28.641 18.734 1 96.75 87 TYR A N 1
ATOM 681 C CA . TYR A 1 87 ? -13.641 28.297 18.484 1 96.75 87 TYR A CA 1
ATOM 682 C C . TYR A 1 87 ? -14.078 28.734 17.094 1 96.75 87 TYR A C 1
ATOM 684 O O . TYR A 1 87 ? -13.383 29.516 16.438 1 96.75 87 TYR A O 1
ATOM 692 N N . ARG A 1 88 ? -15.211 28.188 16.656 1 96.38 88 ARG A N 1
ATOM 693 C CA . ARG A 1 88 ? -15.773 28.531 15.344 1 96.38 88 ARG A CA 1
ATOM 694 C C . ARG A 1 88 ? -16.859 29.594 15.477 1 96.38 88 ARG A C 1
ATOM 696 O O . ARG A 1 88 ? -17.594 29.609 16.469 1 96.38 88 ARG A O 1
ATOM 703 N N . ILE A 1 89 ? -16.859 30.453 14.375 1 98.12 89 ILE A N 1
ATOM 704 C CA . ILE A 1 89 ? -17.953 31.406 14.297 1 98.12 89 ILE A CA 1
ATOM 705 C C . ILE A 1 89 ? -18.547 31.406 12.891 1 98.12 89 ILE A C 1
ATOM 707 O O . ILE A 1 89 ? -17.969 30.844 11.969 1 98.12 89 ILE A O 1
ATOM 711 N N . ARG A 1 90 ? -19.734 31.953 12.805 1 97.5 90 ARG A N 1
ATOM 712 C CA . ARG A 1 90 ? -20.297 32.375 11.531 1 97.5 90 ARG A CA 1
ATOM 713 C C . ARG A 1 90 ? -20.281 33.906 11.398 1 97.5 90 ARG A C 1
ATOM 715 O O . ARG A 1 90 ? -20.844 34.594 12.242 1 97.5 90 ARG A O 1
ATOM 722 N N . ARG A 1 91 ? -19.641 34.312 10.367 1 97.25 91 ARG A N 1
ATOM 723 C CA . ARG A 1 91 ? -19.516 35.781 10.203 1 97.25 91 ARG A CA 1
ATOM 724 C C . ARG A 1 91 ? -20.891 36.438 10.102 1 97.25 91 ARG A C 1
ATOM 726 O O . ARG A 1 91 ? -21.797 35.875 9.461 1 97.25 91 ARG A O 1
ATOM 733 N N . GLY A 1 92 ? -20.984 37.594 10.633 1 95.12 92 GLY A N 1
ATOM 734 C CA . GLY A 1 92 ? -22.266 38.281 10.68 1 95.12 92 GLY A CA 1
ATOM 735 C C . GLY A 1 92 ? -22.719 38.781 9.32 1 95.12 92 GLY A C 1
ATOM 736 O O . GLY A 1 92 ? -23.922 38.844 9.062 1 95.12 92 GLY A O 1
ATOM 737 N N . ASP A 1 93 ? -21.797 38.969 8.477 1 94.31 93 ASP A N 1
ATOM 738 C CA . ASP A 1 93 ? -22.141 39.594 7.199 1 94.31 93 ASP A CA 1
ATOM 739 C C . ASP A 1 93 ? -22.359 38.531 6.129 1 94.31 93 ASP A C 1
ATOM 741 O O . ASP A 1 93 ? -23.359 38.531 5.418 1 94.31 93 ASP A O 1
ATOM 745 N N . THR A 1 94 ? -21.531 37.562 5.984 1 94.75 94 THR A N 1
ATOM 746 C CA . THR A 1 94 ? -21.562 36.594 4.895 1 94.75 94 THR A CA 1
ATOM 747 C C . THR A 1 94 ? -22.078 35.25 5.379 1 94.75 94 THR A C 1
ATOM 749 O O . THR A 1 94 ? -22.516 34.438 4.578 1 94.75 94 THR A O 1
ATOM 752 N N . GLY A 1 95 ? -21.938 35.062 6.613 1 95 95 GLY A N 1
ATOM 753 C CA . GLY A 1 95 ? -22.344 33.75 7.141 1 95 95 GLY A CA 1
ATOM 754 C C . GLY A 1 95 ? -21.266 32.688 6.996 1 95 95 GLY A C 1
ATOM 755 O O . GLY A 1 95 ? -21.469 31.547 7.379 1 95 95 GLY A O 1
ATOM 756 N N . ASP A 1 96 ? -20.109 33.156 6.629 1 95.56 96 ASP A N 1
ATOM 757 C CA . ASP A 1 96 ? -19.016 32.188 6.418 1 95.56 96 ASP A CA 1
ATOM 758 C C . ASP A 1 96 ? -18.469 31.688 7.75 1 95.56 96 ASP A C 1
ATOM 760 O O . ASP A 1 96 ? -18.375 32.438 8.719 1 95.56 96 ASP A O 1
ATOM 764 N N . ARG A 1 97 ? -18.078 30.406 7.688 1 96.12 97 ARG A N 1
ATOM 765 C CA . ARG A 1 97 ? -17.469 29.828 8.875 1 96.12 97 ARG A CA 1
ATOM 766 C C . ARG A 1 97 ? -16.016 30.281 9.031 1 96.12 97 ARG A C 1
ATOM 768 O O . ARG A 1 97 ? -15.273 30.328 8.055 1 96.12 97 ARG A O 1
ATOM 775 N N . ARG A 1 98 ? -15.641 30.656 10.266 1 97.5 98 ARG A N 1
ATOM 776 C CA . ARG A 1 98 ? -14.281 31.078 10.578 1 97.5 98 ARG A CA 1
ATOM 777 C C . ARG A 1 98 ? -13.789 30.422 11.867 1 97.5 98 ARG A C 1
ATOM 779 O O . ARG A 1 98 ? -14.586 30.094 12.742 1 97.5 98 ARG A O 1
ATOM 786 N N . TRP A 1 99 ? -12.523 30.203 11.875 1 97.12 99 TRP A N 1
ATOM 787 C CA . TRP A 1 99 ? -11.852 29.797 13.102 1 97.12 99 TRP A CA 1
ATOM 788 C C . TRP A 1 99 ? -11.211 30.984 13.797 1 97.12 99 TRP A C 1
ATOM 790 O O . TRP A 1 99 ? -10.438 31.734 13.188 1 97.12 99 TRP A O 1
ATOM 800 N N . ILE A 1 100 ? -11.5 31.062 15.125 1 97.62 100 ILE A N 1
ATOM 801 C CA . ILE A 1 100 ? -11.023 32.219 15.898 1 97.62 100 ILE A CA 1
ATOM 802 C C . ILE A 1 100 ? -10.141 31.719 17.047 1 97.62 100 ILE A C 1
ATOM 804 O O . ILE A 1 100 ? -10.484 30.75 17.734 1 97.62 100 ILE A O 1
ATOM 808 N N . ARG A 1 101 ? -9.055 32.312 17.203 1 95.81 101 ARG A N 1
ATOM 809 C CA . ARG A 1 101 ? -8.234 32.156 18.406 1 95.81 101 ARG A CA 1
ATOM 810 C C . ARG A 1 101 ? -8.398 33.344 19.344 1 95.81 101 ARG A C 1
ATOM 812 O O . ARG A 1 101 ? -8.227 34.5 18.938 1 95.81 101 ARG A O 1
ATOM 819 N N . ALA A 1 102 ? -8.711 33.062 20.594 1 95.88 102 ALA A N 1
ATOM 820 C CA . ALA A 1 102 ? -8.969 34.156 21.547 1 95.88 102 ALA A CA 1
ATOM 821 C C . ALA A 1 102 ? -8.164 33.938 22.828 1 95.88 102 ALA A C 1
ATOM 823 O O . ALA A 1 102 ? -7.918 32.781 23.234 1 95.88 102 ALA A O 1
ATOM 824 N N . ARG A 1 103 ? -7.723 34.938 23.344 1 93.31 103 ARG A N 1
ATOM 825 C CA . ARG A 1 103 ? -7.086 34.969 24.656 1 93.31 103 ARG A CA 1
ATOM 826 C C . ARG A 1 103 ? -7.434 36.281 25.406 1 93.31 103 ARG A C 1
ATOM 828 O O . ARG A 1 103 ? -7.395 37.344 24.828 1 93.31 103 ARG A O 1
ATOM 835 N N . GLY A 1 104 ? -7.82 36.156 26.656 1 90.75 104 GLY A N 1
ATOM 836 C CA . GLY A 1 104 ? -8.219 37.312 27.422 1 90.75 104 GLY A CA 1
ATOM 837 C C . GLY A 1 104 ? -7.672 37.312 28.828 1 90.75 104 GLY A C 1
ATOM 838 O O . GLY A 1 104 ? -7.055 36.344 29.266 1 90.75 104 GLY A O 1
ATOM 839 N N . LEU A 1 105 ? -7.793 38.5 29.438 1 91 105 LEU A N 1
ATOM 840 C CA . LEU A 1 105 ? -7.387 38.75 30.812 1 91 105 LEU A CA 1
ATOM 841 C C . LEU A 1 105 ? -8.469 39.5 31.578 1 91 105 LEU A C 1
ATOM 843 O O . LEU A 1 105 ? -9.023 40.469 31.078 1 91 105 LEU A O 1
ATOM 847 N N . ALA A 1 106 ? -8.688 39 32.812 1 92.81 106 ALA A N 1
ATOM 848 C CA . ALA A 1 106 ? -9.68 39.656 33.656 1 92.81 106 ALA A CA 1
ATOM 849 C C . ALA A 1 106 ? -9.008 40.469 34.75 1 92.81 106 ALA A C 1
ATOM 851 O O . ALA A 1 106 ? -7.961 40.094 35.25 1 92.81 106 ALA A O 1
ATOM 852 N N . GLU A 1 107 ? -9.578 41.656 34.938 1 90.62 107 GLU A N 1
ATOM 853 C CA . GLU A 1 107 ? -9.219 42.469 36.094 1 90.62 107 GLU A CA 1
ATOM 854 C C . GLU A 1 107 ? -10.211 42.281 37.25 1 90.62 107 GLU A C 1
ATOM 856 O O . GLU A 1 107 ? -11.422 42.25 37.031 1 90.62 107 GLU A O 1
ATOM 861 N N . PHE A 1 108 ? -9.641 42.188 38.469 1 93.69 108 PHE A N 1
ATOM 862 C CA . PHE A 1 108 ? -10.508 41.906 39.594 1 93.69 108 PHE A CA 1
ATOM 863 C C . PHE A 1 108 ? -10.438 43.062 40.594 1 93.69 108 PHE A C 1
ATOM 865 O O . PHE A 1 108 ? -9.406 43.719 40.75 1 93.69 108 PHE A O 1
ATOM 872 N N . SER A 1 109 ? -11.586 43.344 41.062 1 93.62 109 SER A N 1
ATOM 873 C CA . SER A 1 109 ? -11.648 44.219 42.219 1 93.62 109 SER A CA 1
ATOM 874 C C . SER A 1 109 ? -11.766 43.406 43.531 1 93.62 109 SER A C 1
ATOM 876 O O . SER A 1 109 ? -12.617 42.531 43.625 1 93.62 109 SER A O 1
ATOM 878 N N . GLY A 1 110 ? -10.875 43.75 44.438 1 90.06 110 GLY A N 1
ATOM 879 C CA . GLY A 1 110 ? -10.852 43 45.688 1 90.06 110 GLY A CA 1
ATOM 880 C C . GLY A 1 110 ? -9.852 41.875 45.688 1 90.06 110 GLY A C 1
ATOM 881 O O . GLY A 1 110 ? -9.102 41.688 44.719 1 90.06 110 GLY A O 1
ATOM 882 N N . ASP A 1 111 ? -9.664 41.25 46.906 1 85.25 111 ASP A N 1
ATOM 883 C CA . ASP A 1 111 ? -8.711 40.156 47.031 1 85.25 111 ASP A CA 1
ATOM 884 C C . ASP A 1 111 ? -9.391 38.875 47.5 1 85.25 111 ASP A C 1
ATOM 886 O O . ASP A 1 111 ? -10.492 38.906 48.062 1 85.25 111 ASP A O 1
ATOM 890 N N . GLY A 1 112 ? -8.812 37.781 47.219 1 83.19 112 GLY A N 1
ATOM 891 C CA . GLY A 1 112 ? -9.273 36.5 47.719 1 83.19 112 GLY A CA 1
ATOM 892 C C . GLY A 1 112 ? -10.438 35.938 46.938 1 83.19 112 GLY A C 1
ATOM 893 O O . GLY A 1 112 ? -10.648 36.312 45.781 1 83.19 112 GLY A O 1
ATOM 894 N N . PRO A 1 113 ? -11.18 34.969 47.5 1 86.12 113 PRO A N 1
ATOM 895 C CA . PRO A 1 113 ? -12.289 34.312 46.844 1 86.12 113 PRO A CA 1
ATOM 896 C C . PRO A 1 113 ? -13.484 35.219 46.594 1 86.12 113 PRO A C 1
ATOM 898 O O . PRO A 1 113 ? -14.336 34.938 45.75 1 86.12 113 PRO A O 1
ATOM 901 N N . ASP A 1 114 ? -13.453 36.406 47.25 1 89.12 114 ASP A N 1
ATOM 902 C CA . ASP A 1 114 ? -14.594 37.312 47.125 1 89.12 114 ASP A CA 1
ATOM 903 C C . ASP A 1 114 ? -14.32 38.375 46.094 1 89.12 114 ASP A C 1
ATOM 905 O O . ASP A 1 114 ? -15.156 39.25 45.844 1 89.12 114 ASP A O 1
ATOM 909 N N . ALA A 1 115 ? -13.188 38.219 45.469 1 93.75 115 ALA A N 1
ATOM 910 C CA . ALA A 1 115 ? -12.859 39.188 44.438 1 93.75 115 ALA A CA 1
ATOM 911 C C . ALA A 1 115 ? -13.836 39.094 43.25 1 93.75 115 ALA A C 1
ATOM 913 O O . ALA A 1 115 ? -14.352 38 42.969 1 93.75 115 ALA A O 1
ATOM 914 N N . ARG A 1 116 ? -14.188 40.25 42.688 1 93.38 116 ARG A N 1
ATOM 915 C CA . ARG A 1 116 ? -15.109 40.281 41.531 1 93.38 116 ARG A CA 1
ATOM 916 C C . ARG A 1 116 ? -14.422 40.781 40.281 1 93.38 116 ARG A C 1
ATOM 918 O O . ARG A 1 116 ? -13.719 41.812 40.344 1 93.38 116 ARG A O 1
ATOM 925 N N . ALA A 1 117 ? -14.625 40.094 39.188 1 95.25 117 ALA A N 1
ATOM 926 C CA . ALA A 1 117 ? -14.109 40.562 37.938 1 95.25 117 ALA A CA 1
ATOM 927 C C . ALA A 1 117 ? -14.789 41.875 37.5 1 95.25 117 ALA A C 1
ATOM 929 O O . ALA A 1 117 ? -16.016 41.969 37.531 1 95.25 117 ALA A O 1
ATOM 930 N N . VAL A 1 118 ? -13.992 42.844 37.094 1 94.62 118 VAL A N 1
ATOM 931 C CA . VAL A 1 118 ? -14.578 44.156 36.781 1 94.62 118 VAL A CA 1
ATOM 932 C C . VAL A 1 118 ? -14.328 44.5 35.344 1 94.62 118 VAL A C 1
ATOM 934 O O . VAL A 1 118 ? -15.023 45.344 34.75 1 94.62 118 VAL A O 1
ATOM 937 N N . ARG A 1 119 ? -13.359 43.812 34.781 1 92.81 119 ARG A N 1
ATOM 938 C CA . ARG A 1 119 ? -13.047 44.062 33.375 1 92.81 119 ARG A CA 1
ATOM 939 C C . ARG A 1 119 ? -12.453 42.844 32.719 1 92.81 119 ARG A C 1
ATOM 941 O O . ARG A 1 119 ? -11.688 42.094 33.344 1 92.81 119 ARG A O 1
ATOM 948 N N . PHE A 1 120 ? -12.883 42.594 31.562 1 93.19 120 PHE A N 1
ATOM 949 C CA . PHE A 1 120 ? -12.398 41.469 30.766 1 93.19 120 PHE A CA 1
ATOM 950 C C . PHE A 1 120 ? -11.969 41.938 29.375 1 93.19 120 PHE A C 1
ATOM 952 O O . PHE A 1 120 ? -12.805 42.312 28.547 1 93.19 120 PHE A O 1
ATOM 959 N N . THR A 1 121 ? -10.594 41.969 29.125 1 92.19 121 THR A N 1
ATOM 960 C CA . THR A 1 121 ? -10.016 42.406 27.859 1 92.19 121 THR A CA 1
ATOM 961 C C . THR A 1 121 ? -9.203 41.281 27.219 1 92.19 121 THR A C 1
ATOM 963 O O . THR A 1 121 ? -8.672 40.406 27.922 1 92.19 121 THR A O 1
ATOM 966 N N . GLY A 1 122 ? -9.164 41.312 25.859 1 93.44 122 GLY A N 1
ATOM 967 C CA . GLY A 1 122 ? -8.414 40.25 25.188 1 93.44 122 GLY A CA 1
ATOM 968 C C . GLY A 1 122 ? -8.242 40.5 23.703 1 93.44 122 GLY A C 1
ATOM 969 O O . GLY A 1 122 ? -8.492 41.594 23.219 1 93.44 122 GLY A O 1
ATOM 970 N N . THR A 1 123 ? -7.641 39.5 23.062 1 94.19 123 THR A N 1
ATOM 971 C CA . THR A 1 123 ? -7.391 39.562 21.625 1 94.19 123 THR A CA 1
ATOM 972 C C . THR A 1 123 ? -8.062 38.406 20.891 1 94.19 123 THR A C 1
ATOM 974 O O . THR A 1 123 ? -8.32 37.344 21.5 1 94.19 123 THR A O 1
ATOM 977 N N . VAL A 1 124 ? -8.422 38.656 19.641 1 95.94 124 VAL A N 1
ATOM 978 C CA . VAL A 1 124 ? -8.953 37.625 18.766 1 95.94 124 VAL A CA 1
ATOM 979 C C . VAL A 1 124 ? -8.219 37.656 17.422 1 95.94 124 VAL A C 1
ATOM 981 O O . VAL A 1 124 ? -7.852 38.719 16.938 1 95.94 124 VAL A O 1
ATOM 984 N N . GLU A 1 125 ? -8.023 36.5 16.875 1 94.62 125 GLU A N 1
ATOM 985 C CA . GLU A 1 125 ? -7.387 36.344 15.57 1 94.62 125 GLU A CA 1
ATOM 986 C C . GLU A 1 125 ? -8.133 35.344 14.695 1 94.62 125 GLU A C 1
ATOM 988 O O . GLU A 1 125 ? -8.594 34.312 15.188 1 94.62 125 GLU A O 1
ATOM 993 N N . ASP A 1 126 ? -8.234 35.719 13.383 1 95.56 126 ASP A N 1
ATOM 994 C CA . ASP A 1 126 ? -8.781 34.781 12.414 1 95.56 126 ASP A CA 1
ATOM 995 C C . ASP A 1 126 ? -7.723 33.781 11.953 1 95.56 126 ASP A C 1
ATOM 997 O O . ASP A 1 126 ? -6.809 34.156 11.203 1 95.56 126 ASP A O 1
ATOM 1001 N N . ILE A 1 127 ? -7.902 32.531 12.398 1 93.94 127 ILE A N 1
ATOM 1002 C CA . ILE A 1 127 ? -6.895 31.547 12.055 1 93.94 127 ILE A CA 1
ATOM 1003 C C . ILE A 1 127 ? -7.488 30.531 11.078 1 93.94 127 ILE A C 1
ATOM 1005 O O . ILE A 1 127 ? -7.086 29.359 11.07 1 93.94 127 ILE A O 1
ATOM 1009 N N . THR A 1 128 ? -8.422 30.891 10.312 1 95.75 128 THR A N 1
ATOM 1010 C CA . THR A 1 128 ? -9.172 29.984 9.445 1 95.75 128 THR A CA 1
ATOM 1011 C C . THR A 1 128 ? -8.25 29.312 8.438 1 95.75 128 THR A C 1
ATOM 1013 O O . THR A 1 128 ? -8.25 28.078 8.32 1 95.75 128 THR A O 1
ATOM 1016 N N . GLU A 1 129 ? -7.445 30.016 7.766 1 92 129 GLU A N 1
ATOM 1017 C CA . GLU A 1 129 ? -6.582 29.453 6.734 1 92 129 GLU A CA 1
ATOM 1018 C C . GLU A 1 129 ? -5.605 28.438 7.324 1 92 129 GLU A C 1
ATOM 1020 O O . GLU A 1 129 ? -5.449 27.344 6.793 1 92 129 GLU A O 1
ATOM 1025 N N . ALA A 1 130 ? -5.016 28.875 8.453 1 90.25 130 ALA A N 1
ATOM 1026 C CA . ALA A 1 130 ? -4.059 28 9.117 1 90.25 130 ALA A CA 1
ATOM 1027 C C . ALA A 1 130 ? -4.73 26.719 9.609 1 90.25 130 ALA A C 1
ATOM 1029 O O . ALA A 1 130 ? -4.207 25.609 9.422 1 90.25 130 ALA A O 1
ATOM 1030 N N . GLU A 1 131 ? -5.871 26.891 10.195 1 93.25 131 GLU A N 1
ATOM 1031 C CA . GLU A 1 131 ? -6.582 25.75 10.766 1 93.25 131 GLU A CA 1
ATOM 1032 C C . GLU A 1 131 ? -7.098 24.812 9.672 1 93.25 131 GLU A C 1
ATOM 1034 O O . GLU A 1 131 ? -7.039 23.594 9.812 1 93.25 131 GLU A O 1
ATOM 1039 N N . GLU A 1 132 ? -7.641 25.375 8.625 1 92.69 132 GLU A N 1
ATOM 1040 C CA . GLU A 1 132 ? -8.141 24.547 7.527 1 92.69 132 GLU A CA 1
ATOM 1041 C C . GLU A 1 132 ? -7.012 23.766 6.859 1 92.69 132 GLU A C 1
ATOM 1043 O O . GLU A 1 132 ? -7.18 22.609 6.508 1 92.69 132 GLU A O 1
ATOM 1048 N N . THR A 1 133 ? -5.906 24.391 6.664 1 91.81 133 THR A N 1
ATOM 1049 C CA . THR A 1 133 ? -4.75 23.703 6.086 1 91.81 133 THR A CA 1
ATOM 1050 C C . THR A 1 133 ? -4.289 22.562 6.984 1 91.81 133 THR A C 1
ATOM 1052 O O . THR A 1 133 ? -4.035 21.453 6.504 1 91.81 133 THR A O 1
ATOM 1055 N N . ARG A 1 134 ? -4.188 22.891 8.25 1 91.69 134 ARG A N 1
ATOM 1056 C CA . ARG A 1 134 ? -3.775 21.875 9.211 1 91.69 134 ARG A CA 1
ATOM 1057 C C . ARG A 1 134 ? -4.75 20.703 9.211 1 91.69 134 ARG A C 1
ATOM 1059 O O . ARG A 1 134 ? -4.332 19.531 9.18 1 91.69 134 ARG A O 1
ATOM 1066 N N . ARG A 1 135 ? -5.984 20.984 9.227 1 90.56 135 ARG A N 1
ATOM 1067 C CA . ARG A 1 135 ? -7.008 19.953 9.273 1 90.56 135 ARG A CA 1
ATOM 1068 C C . ARG A 1 135 ? -7 19.125 7.992 1 90.56 135 ARG A C 1
ATOM 1070 O O . ARG A 1 135 ? -7.141 17.891 8.039 1 90.56 135 ARG A O 1
ATOM 1077 N N . ALA A 1 136 ? -6.867 19.797 6.902 1 90.88 136 ALA A N 1
ATOM 1078 C CA . ALA A 1 136 ? -6.809 19.078 5.629 1 90.88 136 ALA A CA 1
ATOM 1079 C C . ALA A 1 136 ? -5.637 18.109 5.602 1 90.88 136 ALA A C 1
ATOM 1081 O O . ALA A 1 136 ? -5.789 16.953 5.172 1 90.88 136 ALA A O 1
ATOM 1082 N N . LEU A 1 137 ? -4.512 18.516 6.094 1 91.25 137 LEU A N 1
ATOM 1083 C CA . LEU A 1 137 ? -3.32 17.672 6.156 1 91.25 137 LEU A CA 1
ATOM 1084 C C . LEU A 1 137 ? -3.535 16.5 7.102 1 91.25 137 LEU A C 1
ATOM 1086 O O . LEU A 1 137 ? -3.166 15.367 6.785 1 91.25 137 LEU A O 1
ATOM 1090 N N . ALA A 1 138 ? -4.113 16.797 8.203 1 91.62 138 ALA A N 1
ATOM 1091 C CA . ALA A 1 138 ? -4.367 15.766 9.203 1 91.62 138 ALA A CA 1
ATOM 1092 C C . ALA A 1 138 ? -5.32 14.695 8.672 1 91.62 138 ALA A C 1
ATOM 1094 O O . ALA A 1 138 ? -5.102 13.5 8.883 1 91.62 138 ALA A O 1
ATOM 1095 N N . ILE A 1 139 ? -6.34 15.164 8.023 1 86.25 139 ILE A N 1
ATOM 1096 C CA . ILE A 1 139 ? -7.328 14.25 7.453 1 86.25 139 ILE A CA 1
ATOM 1097 C C . ILE A 1 139 ? -6.668 13.375 6.391 1 86.25 139 ILE A C 1
ATOM 1099 O O . ILE A 1 139 ? -6.855 12.156 6.379 1 86.25 139 ILE A O 1
ATOM 1103 N N . SER A 1 140 ? -5.941 13.984 5.516 1 88.81 140 SER A N 1
ATOM 1104 C CA . SER A 1 140 ? -5.246 13.25 4.469 1 88.81 140 SER A CA 1
ATOM 1105 C C . SER A 1 140 ? -4.262 12.242 5.059 1 88.81 140 SER A C 1
ATOM 1107 O O . SER A 1 140 ? -4.23 11.078 4.641 1 88.81 140 SER A O 1
ATOM 1109 N N . GLU A 1 141 ? -3.469 12.664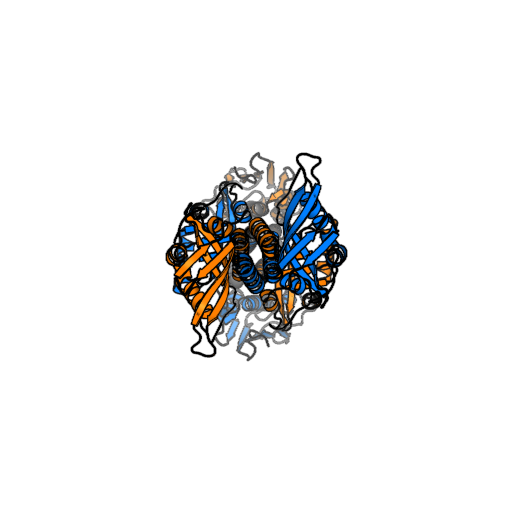 5.98 1 90.25 141 GLU A N 1
ATOM 1110 C CA . GLU A 1 141 ? -2.506 11.797 6.652 1 90.25 141 GLU A CA 1
ATOM 1111 C C . GLU A 1 141 ? -3.197 10.594 7.297 1 90.25 141 GLU A C 1
ATOM 1113 O O . GLU A 1 141 ? -2.746 9.461 7.148 1 90.25 141 GLU A O 1
ATOM 1118 N N . ALA A 1 142 ? -4.27 10.867 7.984 1 87.62 142 ALA A N 1
ATOM 1119 C CA . ALA A 1 142 ? -5.012 9.805 8.656 1 87.62 142 ALA A CA 1
ATOM 1120 C C . ALA A 1 142 ? -5.566 8.805 7.645 1 87.62 142 ALA A C 1
ATOM 1122 O O . ALA A 1 142 ? -5.523 7.594 7.875 1 87.62 142 ALA A O 1
ATOM 1123 N N . ARG A 1 143 ? -6.086 9.289 6.633 1 86.38 143 ARG A N 1
ATOM 1124 C CA . ARG A 1 143 ? -6.621 8.445 5.574 1 86.38 143 ARG A CA 1
ATOM 1125 C C . ARG A 1 143 ? -5.551 7.5 5.031 1 86.38 143 ARG A C 1
ATOM 1127 O O . ARG A 1 143 ? -5.789 6.301 4.887 1 86.38 143 ARG A O 1
ATOM 1134 N N . LEU A 1 144 ? -4.414 8.039 4.703 1 88.75 144 LEU A N 1
ATOM 1135 C CA . LEU A 1 144 ? -3.311 7.254 4.156 1 88.75 144 LEU A CA 1
ATOM 1136 C C . LEU A 1 144 ? -2.834 6.211 5.16 1 88.75 144 LEU A C 1
ATOM 1138 O O . LEU A 1 144 ? -2.578 5.062 4.793 1 88.75 144 LEU A O 1
ATOM 1142 N N . ARG A 1 145 ? -2.781 6.637 6.379 1 88.44 145 ARG A N 1
ATOM 1143 C CA . ARG A 1 145 ? -2.35 5.738 7.441 1 88.44 145 ARG A CA 1
ATOM 1144 C C . ARG A 1 145 ? -3.326 4.578 7.605 1 88.44 145 ARG A C 1
ATOM 1146 O O . ARG A 1 145 ? -2.912 3.42 7.707 1 88.44 145 ARG A O 1
ATOM 1153 N N . ILE A 1 146 ? -4.566 4.871 7.656 1 84.19 146 ILE A N 1
ATOM 1154 C CA . ILE A 1 146 ? -5.598 3.852 7.816 1 84.19 146 ILE A CA 1
ATOM 1155 C C . ILE A 1 146 ? -5.555 2.885 6.633 1 84.19 146 ILE A C 1
ATOM 1157 O O . ILE A 1 146 ? -5.668 1.67 6.812 1 84.19 146 ILE A O 1
ATOM 1161 N N . ALA A 1 147 ? -5.379 3.41 5.453 1 87.12 147 ALA A N 1
ATOM 1162 C CA . ALA A 1 147 ? -5.301 2.586 4.254 1 87.12 147 ALA A CA 1
ATOM 1163 C C . ALA A 1 147 ? -4.125 1.617 4.324 1 87.12 147 ALA A C 1
ATOM 1165 O O . ALA A 1 147 ? -4.266 0.434 4.012 1 87.12 147 ALA A O 1
ATOM 1166 N N . LEU A 1 148 ? -3.043 2.076 4.727 1 87.69 148 LEU A N 1
ATOM 1167 C CA . LEU A 1 148 ? -1.835 1.264 4.816 1 87.69 148 LEU A CA 1
ATOM 1168 C C . LEU A 1 148 ? -1.978 0.198 5.898 1 87.69 148 LEU A C 1
ATOM 1170 O O . LEU A 1 148 ? -1.538 -0.939 5.719 1 87.69 148 LEU A O 1
ATOM 1174 N N . ASP A 1 149 ? -2.59 0.564 6.965 1 85.06 149 ASP A N 1
ATOM 1175 C CA . ASP A 1 149 ? -2.846 -0.393 8.039 1 85.06 149 ASP A CA 1
ATOM 1176 C C . ASP A 1 149 ? -3.779 -1.507 7.566 1 85.06 149 ASP A C 1
ATOM 1178 O O . ASP A 1 149 ? -3.541 -2.684 7.852 1 85.06 149 ASP A O 1
ATOM 1182 N N . ALA A 1 150 ? -4.746 -1.085 6.898 1 81.69 150 ALA A N 1
ATOM 1183 C CA . ALA A 1 150 ? -5.703 -2.053 6.367 1 81.69 150 ALA A CA 1
ATOM 1184 C C . ALA A 1 150 ? -5.027 -3.002 5.379 1 81.69 150 ALA A C 1
ATOM 1186 O O . ALA A 1 150 ? -5.398 -4.176 5.289 1 81.69 150 ALA A O 1
ATOM 1187 N N . ALA A 1 151 ? -4.082 -2.488 4.676 1 85.12 151 ALA A N 1
ATOM 1188 C CA . ALA A 1 151 ? -3.371 -3.264 3.662 1 85.12 151 ALA A CA 1
ATOM 1189 C C . ALA A 1 151 ? -2.26 -4.098 4.289 1 85.12 151 ALA A C 1
ATOM 1191 O O . ALA A 1 151 ? -1.62 -4.906 3.611 1 85.12 151 ALA A O 1
ATOM 1192 N N . ALA A 1 152 ? -2.01 -3.967 5.605 1 85.38 152 ALA A N 1
ATOM 1193 C CA . ALA A 1 152 ? -0.936 -4.652 6.32 1 85.38 152 ALA A CA 1
ATOM 1194 C C . ALA A 1 152 ? 0.414 -4.398 5.656 1 85.38 152 ALA A C 1
ATOM 1196 O O . ALA A 1 152 ? 1.183 -5.336 5.422 1 85.38 152 ALA A O 1
ATOM 1197 N N . MET A 1 153 ? 0.622 -3.211 5.297 1 90.31 153 MET A N 1
ATOM 1198 C CA . MET A 1 153 ? 1.867 -2.789 4.66 1 90.31 153 MET A CA 1
ATOM 1199 C C . MET A 1 153 ? 2.648 -1.846 5.57 1 90.31 153 MET A C 1
ATOM 1201 O O . MET A 1 153 ? 2.061 -0.999 6.246 1 90.31 153 MET A O 1
ATOM 1205 N N . ALA A 1 154 ? 3.898 -2.025 5.609 1 93.38 154 ALA A N 1
ATOM 1206 C CA . ALA A 1 154 ? 4.746 -1.177 6.445 1 93.38 154 ALA A CA 1
ATOM 1207 C C . ALA A 1 154 ? 5.488 -0.146 5.602 1 93.38 154 ALA A C 1
ATOM 1209 O O . ALA A 1 154 ? 6.121 -0.492 4.602 1 93.38 154 ALA A O 1
ATOM 1210 N N . VAL A 1 155 ? 5.402 1.054 6.027 1 92.88 155 VAL A N 1
ATOM 1211 C CA . VAL A 1 155 ? 6.121 2.133 5.359 1 92.88 155 VAL A CA 1
ATOM 1212 C C . VAL A 1 155 ? 7.492 2.32 6.004 1 92.88 155 VAL A C 1
ATOM 1214 O O . VAL A 1 155 ? 7.629 2.211 7.223 1 92.88 155 VAL A O 1
ATOM 1217 N N . TRP A 1 156 ? 8.422 2.627 5.199 1 92.81 156 TRP A N 1
ATOM 1218 C CA . TRP A 1 156 ? 9.758 2.92 5.703 1 92.81 156 TRP A CA 1
ATOM 1219 C C . TRP A 1 156 ? 10.398 4.066 4.926 1 92.81 156 TRP A C 1
ATOM 1221 O O . TRP A 1 156 ? 10.055 4.293 3.76 1 92.81 156 TRP A O 1
ATOM 1231 N N . ASP A 1 157 ? 11.227 4.824 5.543 1 93.56 157 ASP A N 1
ATOM 1232 C CA . ASP A 1 157 ? 11.984 5.953 5.008 1 93.56 157 ASP A CA 1
ATOM 1233 C C . ASP A 1 157 ? 13.461 5.848 5.383 1 93.56 157 ASP A C 1
ATOM 1235 O O . ASP A 1 157 ? 13.828 5.988 6.551 1 93.56 157 ASP A O 1
ATOM 1239 N N . LEU A 1 158 ? 14.273 5.648 4.383 1 92.62 158 LEU A N 1
ATOM 1240 C CA . LEU A 1 158 ? 15.703 5.418 4.582 1 92.62 158 LEU A CA 1
ATOM 1241 C C . LEU A 1 158 ? 16.516 6.594 4.059 1 92.62 158 LEU A C 1
ATOM 1243 O O . LEU A 1 158 ? 16.406 6.957 2.883 1 92.62 158 LEU A O 1
ATOM 1247 N N . ASP A 1 159 ? 17.234 7.145 4.957 1 91.62 159 ASP A N 1
ATOM 1248 C CA . ASP A 1 159 ? 18.281 8.07 4.52 1 91.62 159 ASP A CA 1
ATOM 1249 C C . ASP A 1 159 ? 19.516 7.309 4.051 1 91.62 159 ASP A C 1
ATOM 1251 O O . ASP A 1 159 ? 20.219 6.703 4.859 1 91.62 159 ASP A O 1
ATOM 1255 N N . ILE A 1 160 ? 19.812 7.348 2.814 1 87.12 160 ILE A N 1
ATOM 1256 C CA . ILE A 1 160 ? 20.812 6.492 2.188 1 87.12 160 ILE A CA 1
ATOM 1257 C C . ILE A 1 160 ? 22.203 6.895 2.66 1 87.12 160 ILE A C 1
ATOM 1259 O O . ILE A 1 160 ? 23.062 6.039 2.889 1 87.12 160 ILE A O 1
ATOM 1263 N N . GLU A 1 161 ? 22.422 8.172 2.889 1 87.19 161 GLU A N 1
ATOM 1264 C CA . GLU A 1 161 ? 23.75 8.656 3.256 1 87.19 161 GLU A CA 1
ATOM 1265 C C . GLU A 1 161 ? 24.078 8.32 4.707 1 87.19 161 GLU A C 1
ATOM 1267 O O . GLU A 1 161 ? 25.172 7.82 5.004 1 87.19 161 GLU A O 1
ATOM 1272 N N . SER A 1 162 ? 23.141 8.531 5.598 1 88.88 162 SER A N 1
ATOM 1273 C CA . SER A 1 162 ? 23.391 8.305 7.016 1 88.88 162 SER A CA 1
ATOM 1274 C C . SER A 1 162 ? 22.984 6.891 7.426 1 88.88 162 SER A C 1
ATOM 1276 O O . SER A 1 162 ? 23.297 6.445 8.531 1 88.88 162 SER A O 1
ATOM 1278 N N . ASP A 1 163 ? 22.297 6.164 6.539 1 90.44 163 ASP A N 1
ATOM 1279 C CA . ASP A 1 163 ? 21.781 4.824 6.809 1 90.44 163 ASP A CA 1
ATOM 1280 C C . ASP A 1 163 ? 20.922 4.805 8.062 1 90.44 163 ASP A C 1
ATOM 1282 O O . ASP A 1 163 ? 21.156 4.012 8.977 1 90.44 163 ASP A O 1
ATOM 1286 N N . THR A 1 164 ? 20 5.73 8.094 1 92.06 164 THR A N 1
ATOM 1287 C CA . THR A 1 164 ? 19.031 5.816 9.18 1 92.06 164 THR A CA 1
ATOM 1288 C C . THR A 1 164 ? 17.625 5.516 8.68 1 92.06 164 THR A C 1
ATOM 1290 O O . THR A 1 164 ? 17.266 5.906 7.566 1 92.06 164 THR A O 1
ATOM 1293 N N . LEU A 1 165 ? 16.922 4.883 9.57 1 92.5 165 LEU A N 1
ATOM 1294 C CA . LEU A 1 165 ? 15.617 4.363 9.164 1 92.5 165 LEU A CA 1
ATOM 1295 C C . LEU A 1 165 ? 14.508 4.93 10.039 1 92.5 165 LEU A C 1
ATOM 1297 O O . LEU A 1 165 ? 14.648 4.992 11.266 1 92.5 165 LEU A O 1
ATOM 1301 N N . VAL A 1 166 ? 13.523 5.441 9.336 1 89.5 166 VAL A N 1
ATOM 1302 C CA . VAL A 1 166 ? 12.266 5.762 10.008 1 89.5 166 VAL A CA 1
ATOM 1303 C C . VAL A 1 166 ? 11.195 4.75 9.609 1 89.5 166 VAL A C 1
ATOM 1305 O O . VAL A 1 166 ? 10.953 4.535 8.414 1 89.5 166 VAL A O 1
ATOM 1308 N N . ALA A 1 167 ? 10.672 4.086 10.602 1 87.81 167 ALA A N 1
ATOM 1309 C CA . ALA A 1 167 ? 9.656 3.072 10.312 1 87.81 167 ALA A CA 1
ATOM 1310 C C . ALA A 1 167 ? 8.562 3.08 11.383 1 87.81 167 ALA A C 1
ATOM 1312 O O . ALA A 1 167 ? 8.781 3.549 12.5 1 87.81 167 ALA A O 1
ATOM 1313 N N . GLY A 1 168 ? 7.383 2.576 10.969 1 83.12 168 GLY A N 1
ATOM 1314 C CA . GLY A 1 168 ? 6.266 2.49 11.898 1 83.12 168 GLY A CA 1
ATOM 1315 C C . GLY A 1 168 ? 6.16 1.14 12.578 1 83.12 168 GLY A C 1
ATOM 1316 O O . GLY A 1 168 ? 7.004 0.267 12.375 1 83.12 168 GLY A O 1
ATOM 1317 N N . PRO A 1 169 ? 5.141 1.036 13.375 1 86.12 169 PRO A N 1
ATOM 1318 C CA . PRO A 1 169 ? 4.945 -0.193 14.148 1 86.12 169 PRO A CA 1
ATOM 1319 C C . PRO A 1 169 ? 4.723 -1.417 13.258 1 86.12 169 PRO A C 1
ATOM 1321 O O . PRO A 1 169 ? 5.102 -2.529 13.633 1 86.12 169 PRO A O 1
ATOM 1324 N N . GLU A 1 170 ? 4.145 -1.211 12.141 1 89.5 170 GLU A N 1
ATOM 1325 C CA . GLU A 1 170 ? 3.859 -2.338 11.258 1 89.5 170 GLU A CA 1
ATOM 1326 C C . GLU A 1 170 ? 5.145 -3.014 10.789 1 89.5 170 GLU A C 1
ATOM 1328 O O . GLU A 1 170 ? 5.176 -4.23 10.586 1 89.5 170 GLU A O 1
ATOM 1333 N N . LEU A 1 171 ? 6.141 -2.236 10.547 1 93.12 171 LEU A N 1
ATOM 1334 C CA . LEU A 1 171 ? 7.414 -2.816 10.133 1 93.12 171 LEU A CA 1
ATOM 1335 C C . LEU A 1 171 ? 7.965 -3.74 11.211 1 93.12 171 LEU A C 1
ATOM 1337 O O . LEU A 1 171 ? 8.453 -4.832 10.906 1 93.12 171 LEU A O 1
ATOM 1341 N N . LYS A 1 172 ? 7.883 -3.314 12.438 1 92.31 172 LYS A N 1
ATOM 1342 C CA . LYS A 1 172 ? 8.352 -4.125 13.555 1 92.31 172 LYS A CA 1
ATOM 1343 C C . LYS A 1 172 ? 7.59 -5.445 13.633 1 92.31 172 LYS A C 1
ATOM 1345 O O . LYS A 1 172 ? 8.188 -6.504 13.844 1 92.31 172 LYS A O 1
ATOM 1350 N N . ARG A 1 173 ? 6.375 -5.387 13.422 1 90.31 173 ARG A N 1
ATOM 1351 C CA . ARG A 1 173 ? 5.547 -6.59 13.445 1 90.31 173 ARG A CA 1
ATOM 1352 C C . ARG A 1 173 ? 5.93 -7.543 12.32 1 90.31 173 ARG A C 1
ATOM 1354 O O . ARG A 1 173 ? 6.066 -8.75 12.539 1 90.31 173 ARG A O 1
ATOM 1361 N N . LEU A 1 174 ? 6.078 -7.02 11.172 1 91.81 174 LEU A N 1
ATOM 1362 C CA . LEU A 1 174 ? 6.383 -7.824 10 1 91.81 174 LEU A CA 1
ATOM 1363 C C . LEU A 1 174 ? 7.695 -8.578 10.18 1 91.81 174 LEU A C 1
ATOM 1365 O O . LEU A 1 174 ? 7.828 -9.719 9.734 1 91.81 174 LEU A O 1
ATOM 1369 N N . TYR A 1 175 ? 8.625 -7.945 10.812 1 93.88 175 TYR A N 1
ATOM 1370 C CA . TYR A 1 175 ? 9.953 -8.531 10.953 1 93.88 175 TYR A CA 1
ATOM 1371 C C . TYR A 1 175 ? 10.102 -9.234 12.297 1 93.88 175 TYR A C 1
ATOM 1373 O O . TYR A 1 175 ? 11.141 -9.844 12.578 1 93.88 175 TYR A O 1
ATOM 1381 N N . GLY A 1 176 ? 9.117 -9.039 13.164 1 91.12 176 GLY A N 1
ATOM 1382 C CA . GLY A 1 176 ? 9.117 -9.719 14.453 1 91.12 176 GLY A CA 1
ATOM 1383 C C . GLY A 1 176 ? 9.953 -9.008 15.5 1 91.12 176 GLY A C 1
ATOM 1384 O O . GLY A 1 176 ? 10.484 -9.648 16.406 1 91.12 176 GLY A O 1
ATOM 1385 N N . PHE A 1 177 ? 10.141 -7.742 15.375 1 91.62 177 PHE A N 1
ATOM 1386 C CA . PHE A 1 177 ? 10.867 -6.965 16.375 1 91.62 177 PHE A CA 1
ATOM 1387 C C . PHE A 1 177 ? 9.961 -6.578 17.531 1 91.62 177 PHE A C 1
ATOM 1389 O O . PHE A 1 177 ? 8.75 -6.426 17.359 1 91.62 177 PHE A O 1
ATOM 1396 N N . PRO A 1 178 ? 10.555 -6.355 18.625 1 90.06 178 PRO A N 1
ATOM 1397 C CA . PRO A 1 178 ? 9.758 -5.867 19.75 1 90.06 178 PRO A CA 1
ATOM 1398 C C . PRO A 1 178 ? 9.172 -4.477 19.516 1 90.06 178 PRO A C 1
ATOM 1400 O O . PRO A 1 178 ? 9.797 -3.654 18.828 1 90.06 178 PRO A O 1
ATOM 1403 N N . GLU A 1 179 ? 8.062 -4.191 20.109 1 86.38 179 GLU A N 1
ATOM 1404 C CA . GLU A 1 179 ? 7.344 -2.936 19.906 1 86.38 179 GLU A CA 1
ATOM 1405 C C . GLU A 1 179 ? 8.164 -1.747 20.406 1 86.38 179 GLU A C 1
ATOM 1407 O O . GLU A 1 179 ? 8.086 -0.654 19.828 1 86.38 179 GLU A O 1
ATOM 1412 N N . ASP A 1 180 ? 8.898 -1.914 21.312 1 88.06 180 ASP A N 1
ATOM 1413 C CA . ASP A 1 180 ? 9.633 -0.823 21.938 1 88.06 180 ASP A CA 1
ATOM 1414 C C . ASP A 1 180 ? 11.031 -0.68 21.328 1 88.06 180 ASP A C 1
ATOM 1416 O O . ASP A 1 180 ? 11.805 0.182 21.734 1 88.06 180 ASP A O 1
ATOM 1420 N N . SER A 1 181 ? 11.281 -1.443 20.312 1 87.75 181 SER A N 1
ATOM 1421 C CA . SER A 1 181 ? 12.602 -1.39 19.688 1 87.75 181 SER A CA 1
ATOM 1422 C C . SER A 1 181 ? 12.641 -0.362 18.562 1 87.75 181 SER A C 1
ATOM 1424 O O . SER A 1 181 ? 11.594 0.138 18.141 1 87.75 181 SER A O 1
ATOM 1426 N N . ASP A 1 182 ? 13.797 0.068 18.219 1 89.5 182 ASP A N 1
ATOM 1427 C CA . ASP A 1 182 ? 14.047 0.931 17.078 1 89.5 182 ASP A CA 1
ATOM 1428 C C . ASP A 1 182 ? 15.047 0.289 16.109 1 89.5 182 ASP A C 1
ATOM 1430 O O . ASP A 1 182 ? 16.219 0.657 16.094 1 89.5 182 ASP A O 1
ATOM 1434 N N . PRO A 1 183 ? 14.516 -0.552 15.383 1 91.06 183 PRO A N 1
ATOM 1435 C CA . PRO A 1 183 ? 15.422 -1.305 14.508 1 91.06 183 PRO A CA 1
ATOM 1436 C C . PRO A 1 183 ? 16.172 -0.41 13.531 1 91.06 183 PRO A C 1
ATOM 1438 O O . PRO A 1 183 ? 15.617 0.567 13.023 1 91.06 183 PRO A O 1
ATOM 1441 N N . THR A 1 184 ? 17.438 -0.756 13.289 1 93.38 184 THR A N 1
ATOM 1442 C CA . THR A 1 184 ? 18.297 -0.09 12.305 1 93.38 184 THR A CA 1
ATOM 1443 C C . THR A 1 184 ? 18.281 -0.839 10.977 1 93.38 184 THR A C 1
ATOM 1445 O O . THR A 1 184 ? 17.812 -1.979 10.906 1 93.38 184 THR A O 1
ATOM 1448 N N . PRO A 1 185 ? 18.766 -0.189 9.961 1 93.5 185 PRO A N 1
ATOM 1449 C CA . PRO A 1 185 ? 18.875 -0.901 8.68 1 93.5 185 PRO A CA 1
ATOM 1450 C C . PRO A 1 185 ? 19.719 -2.164 8.789 1 93.5 185 PRO A C 1
ATOM 1452 O O . PRO A 1 185 ? 19.438 -3.166 8.125 1 93.5 185 PRO A O 1
ATOM 1455 N N . ALA A 1 186 ? 20.688 -2.127 9.578 1 93.19 186 ALA A N 1
ATOM 1456 C CA . ALA A 1 186 ? 21.547 -3.293 9.797 1 93.19 186 ALA A CA 1
ATOM 1457 C C . ALA A 1 186 ? 20.75 -4.445 10.398 1 93.19 186 ALA A C 1
ATOM 1459 O O . ALA A 1 186 ? 20.984 -5.609 10.062 1 93.19 186 ALA A O 1
ATOM 1460 N N . ASP A 1 187 ? 19.859 -4.133 11.328 1 93.62 187 ASP A N 1
ATOM 1461 C CA . ASP A 1 187 ? 19 -5.152 11.93 1 93.62 187 ASP A CA 1
ATOM 1462 C C . ASP A 1 187 ? 18.141 -5.84 10.883 1 93.62 187 ASP A C 1
ATOM 1464 O O . ASP A 1 187 ? 17.938 -7.055 10.93 1 93.62 187 ASP A O 1
ATOM 1468 N N . LEU A 1 188 ? 17.641 -5.109 9.984 1 93.88 188 LEU A N 1
ATOM 1469 C CA . LEU A 1 188 ? 16.797 -5.656 8.922 1 93.88 188 LEU A CA 1
ATOM 1470 C C . LEU A 1 188 ? 17.625 -6.543 7.992 1 93.88 188 LEU A C 1
ATOM 1472 O O . LEU A 1 188 ? 17.188 -7.633 7.617 1 93.88 188 LEU A O 1
ATOM 1476 N N . ARG A 1 189 ? 18.812 -6.051 7.625 1 93.44 189 ARG A N 1
ATOM 1477 C CA . ARG A 1 189 ? 19.672 -6.797 6.723 1 93.44 189 ARG A CA 1
ATOM 1478 C C . ARG A 1 189 ? 20.125 -8.109 7.355 1 93.44 189 ARG A C 1
ATOM 1480 O O . ARG A 1 189 ? 20.375 -9.094 6.652 1 93.44 189 ARG A O 1
ATOM 1487 N N . ALA A 1 190 ? 20.172 -8.117 8.648 1 94.44 190 ALA A N 1
ATOM 1488 C CA . ALA A 1 190 ? 20.594 -9.312 9.367 1 94.44 190 ALA A CA 1
ATOM 1489 C C . ALA A 1 190 ? 19.547 -10.422 9.219 1 94.44 190 ALA A C 1
ATOM 1491 O O . ALA A 1 190 ? 19.844 -11.602 9.445 1 94.44 190 ALA A O 1
ATOM 1492 N N . THR A 1 191 ? 18.344 -10.047 8.852 1 95.56 191 THR A N 1
ATOM 1493 C CA . THR A 1 191 ? 17.281 -11.047 8.711 1 95.56 191 THR A CA 1
ATOM 1494 C C . THR A 1 191 ? 17.297 -11.664 7.316 1 95.56 191 THR A C 1
ATOM 1496 O O . THR A 1 191 ? 16.547 -12.586 7.031 1 95.56 191 THR A O 1
ATOM 1499 N N . TYR A 1 192 ? 18.125 -11.156 6.48 1 96.25 192 TYR A N 1
ATOM 1500 C CA . TYR A 1 192 ? 18.203 -11.703 5.129 1 96.25 192 TYR A CA 1
ATOM 1501 C C . TYR A 1 192 ? 18.562 -13.188 5.16 1 96.25 192 TYR A C 1
ATOM 1503 O O . TYR A 1 192 ? 19.438 -13.602 5.91 1 96.25 192 TYR A O 1
ATOM 1511 N N . ALA A 1 193 ? 17.859 -13.914 4.402 1 95.12 193 ALA A N 1
ATOM 1512 C CA . ALA A 1 193 ? 18.266 -15.305 4.215 1 95.12 193 ALA A CA 1
ATOM 1513 C C . ALA A 1 193 ? 19.625 -15.391 3.535 1 95.12 193 ALA A C 1
ATOM 1515 O O . ALA A 1 193 ? 20.062 -14.438 2.893 1 95.12 193 ALA A O 1
ATOM 1516 N N . PRO A 1 194 ? 20.281 -16.547 3.654 1 93.25 194 PRO A N 1
ATOM 1517 C CA . PRO A 1 194 ? 21.578 -16.703 3.014 1 93.25 194 PRO A CA 1
ATOM 1518 C C . PRO A 1 194 ? 21.547 -16.422 1.516 1 93.25 194 PRO A C 1
ATOM 1520 O O . PRO A 1 194 ? 20.641 -16.891 0.816 1 93.25 194 PRO A O 1
ATOM 1523 N N . GLY A 1 195 ? 22.438 -15.492 1.104 1 93.75 195 GLY A N 1
ATOM 1524 C CA . GLY A 1 195 ? 22.562 -15.18 -0.313 1 93.75 195 GLY A CA 1
ATOM 1525 C C . GLY A 1 195 ? 21.766 -13.969 -0.736 1 93.75 195 GLY A C 1
ATOM 1526 O O . GLY A 1 195 ? 22 -13.406 -1.807 1 93.75 195 GLY A O 1
ATOM 1527 N N . GLU A 1 196 ? 20.891 -13.57 0.072 1 94.38 196 GLU A N 1
ATOM 1528 C CA . GLU A 1 196 ? 19.984 -12.492 -0.305 1 94.38 196 GLU A CA 1
ATOM 1529 C C . GLU A 1 196 ? 20.703 -11.156 -0.361 1 94.38 196 GLU A C 1
ATOM 1531 O O . GLU A 1 196 ? 20.406 -10.312 -1.213 1 94.38 196 GLU A O 1
ATOM 1536 N N . ALA A 1 197 ? 21.625 -10.977 0.549 1 94.06 197 ALA A N 1
ATOM 1537 C CA . ALA A 1 197 ? 22.344 -9.711 0.582 1 94.06 197 ALA A CA 1
ATOM 1538 C C . ALA A 1 197 ? 23.109 -9.484 -0.722 1 94.06 197 ALA A C 1
ATOM 1540 O O . ALA A 1 197 ? 23.047 -8.391 -1.297 1 94.06 197 ALA A O 1
ATOM 1541 N N . GLU A 1 198 ? 23.766 -10.508 -1.155 1 93.88 198 GLU A N 1
ATOM 1542 C CA . GLU A 1 198 ? 24.531 -10.43 -2.398 1 93.88 198 GLU A CA 1
ATOM 1543 C C . GLU A 1 198 ? 23.609 -10.219 -3.598 1 93.88 198 GLU A C 1
ATOM 1545 O O . GLU A 1 198 ? 23.906 -9.414 -4.48 1 93.88 198 GLU A O 1
ATOM 1550 N N . ARG A 1 199 ? 22.562 -10.906 -3.586 1 93.69 199 ARG A N 1
ATOM 1551 C CA . ARG A 1 199 ? 21.609 -10.789 -4.676 1 93.69 199 ARG A CA 1
ATOM 1552 C C . ARG A 1 199 ? 21.047 -9.375 -4.766 1 93.69 199 ARG A C 1
ATOM 1554 O O . ARG A 1 199 ? 20.969 -8.797 -5.855 1 93.69 199 ARG A O 1
ATOM 1561 N N . LEU A 1 200 ? 20.672 -8.852 -3.668 1 93.44 200 LEU A N 1
ATOM 1562 C CA . LEU A 1 200 ? 20.078 -7.523 -3.619 1 93.44 200 LEU A CA 1
ATOM 1563 C C . LEU A 1 200 ? 21.078 -6.457 -4.027 1 93.44 200 LEU A C 1
ATOM 1565 O O . LEU A 1 200 ? 20.734 -5.477 -4.688 1 93.44 200 LEU A O 1
ATOM 1569 N N . GLU A 1 201 ? 22.266 -6.602 -3.562 1 91.25 201 GLU A N 1
ATOM 1570 C CA . GLU A 1 201 ? 23.312 -5.668 -3.951 1 91.25 201 GLU A CA 1
ATOM 1571 C C . GLU A 1 201 ? 23.484 -5.625 -5.465 1 91.25 201 GLU A C 1
ATOM 1573 O O . GLU A 1 201 ? 23.641 -4.551 -6.051 1 91.25 201 GLU A O 1
ATOM 1578 N N . ARG A 1 202 ? 23.484 -6.797 -6.051 1 92.12 202 ARG A N 1
ATOM 1579 C CA . ARG A 1 202 ? 23.609 -6.891 -7.504 1 92.12 202 ARG A CA 1
ATOM 1580 C C . ARG A 1 202 ? 22.406 -6.242 -8.195 1 92.12 202 ARG A C 1
ATOM 1582 O O . ARG A 1 202 ? 22.578 -5.492 -9.156 1 92.12 202 ARG A O 1
ATOM 1589 N N . GLU A 1 203 ? 21.281 -6.527 -7.695 1 90.06 203 GLU A N 1
ATOM 1590 C CA . GLU A 1 203 ? 20.062 -5.973 -8.273 1 90.06 203 GLU A CA 1
ATOM 1591 C C . GLU A 1 203 ? 20.047 -4.453 -8.156 1 90.06 203 GLU A C 1
ATOM 1593 O O . GLU A 1 203 ? 19.609 -3.762 -9.086 1 90.06 203 GLU A O 1
ATOM 1598 N N . ASN A 1 204 ? 20.391 -3.961 -7.035 1 87.5 204 ASN A N 1
ATOM 1599 C CA . ASN A 1 204 ? 20.422 -2.52 -6.809 1 87.5 204 ASN A CA 1
ATOM 1600 C C . ASN A 1 204 ? 21.438 -1.835 -7.727 1 87.5 204 ASN A C 1
ATOM 1602 O O . ASN A 1 204 ? 21.172 -0.755 -8.258 1 87.5 204 ASN A O 1
ATOM 1606 N N . ALA A 1 205 ? 22.578 -2.465 -7.859 1 88.06 205 ALA A N 1
ATOM 1607 C CA . ALA A 1 205 ? 23.609 -1.924 -8.742 1 88.06 205 ALA A CA 1
ATOM 1608 C C . ALA A 1 205 ? 23.109 -1.849 -10.188 1 88.06 205 ALA A C 1
ATOM 1610 O O . ALA A 1 205 ? 23.344 -0.859 -10.875 1 88.06 205 ALA A O 1
ATOM 1611 N N . GLU A 1 206 ? 22.453 -2.867 -10.578 1 90.56 206 GLU A N 1
ATOM 1612 C CA . GLU A 1 206 ? 21.891 -2.904 -11.93 1 90.56 206 GLU A CA 1
ATOM 1613 C C . GLU A 1 206 ? 20.828 -1.833 -12.117 1 90.56 206 GLU A C 1
ATOM 1615 O O . GLU A 1 206 ? 20.781 -1.167 -13.148 1 90.56 206 GLU A O 1
ATOM 1620 N N . ALA A 1 207 ? 20 -1.71 -11.164 1 87.06 207 ALA A N 1
ATOM 1621 C CA . ALA A 1 207 ? 18.953 -0.705 -11.227 1 87.06 207 ALA A CA 1
ATOM 1622 C C . ALA A 1 207 ? 19.531 0.704 -11.289 1 87.06 207 ALA A C 1
ATOM 1624 O O . ALA A 1 207 ? 19.062 1.544 -12.062 1 87.06 207 ALA A O 1
ATOM 1625 N N . MET A 1 208 ? 20.484 0.984 -10.477 1 84.38 208 MET A N 1
ATOM 1626 C CA . MET A 1 208 ? 21.141 2.287 -10.445 1 84.38 208 MET A CA 1
ATOM 1627 C C . MET A 1 208 ? 21.844 2.576 -11.773 1 84.38 208 MET A C 1
ATOM 1629 O O . MET A 1 208 ? 21.812 3.709 -12.266 1 84.38 208 MET A O 1
ATOM 1633 N N . ALA A 1 209 ? 22.406 1.521 -12.328 1 88.56 209 ALA A N 1
ATOM 1634 C CA . ALA A 1 209 ? 23.094 1.661 -13.609 1 88.56 209 ALA A CA 1
ATOM 1635 C C . ALA A 1 209 ? 22.109 2.002 -14.727 1 88.56 209 ALA A C 1
ATOM 1637 O O . ALA A 1 209 ? 22.453 2.738 -15.656 1 88.56 209 ALA A O 1
ATOM 1638 N N . ARG A 1 210 ? 20.938 1.502 -14.57 1 90.69 210 ARG A N 1
ATOM 1639 C CA . ARG A 1 210 ? 19.906 1.759 -15.57 1 90.69 210 ARG A CA 1
ATOM 1640 C C . ARG A 1 210 ? 19.234 3.1 -15.32 1 90.69 210 ARG A C 1
ATOM 1642 O O . ARG A 1 210 ? 18.438 3.568 -16.156 1 90.69 210 ARG A O 1
ATOM 1649 N N . GLY A 1 211 ? 19.5 3.699 -14.211 1 88.56 211 GLY A N 1
ATOM 1650 C CA . GLY A 1 211 ? 18.906 4.984 -13.875 1 88.56 211 GLY A CA 1
ATOM 1651 C C . GLY A 1 211 ? 17.516 4.867 -13.281 1 88.56 211 GLY A C 1
ATOM 1652 O O . GLY A 1 211 ? 16.75 5.824 -13.312 1 88.56 211 GLY A O 1
ATOM 1653 N N . ASP A 1 212 ? 17.25 3.688 -12.75 1 88.12 212 ASP A N 1
ATOM 1654 C CA . ASP A 1 212 ? 15.93 3.475 -12.156 1 88.12 212 ASP A CA 1
ATOM 1655 C C . ASP A 1 212 ? 15.773 4.281 -10.875 1 88.12 212 ASP A C 1
ATOM 1657 O O . ASP A 1 212 ? 16.719 4.402 -10.086 1 88.12 212 ASP A O 1
ATOM 1661 N N . THR A 1 213 ? 14.562 4.859 -10.719 1 88.19 213 THR A N 1
ATOM 1662 C CA . THR A 1 213 ? 14.289 5.625 -9.5 1 88.19 213 THR A CA 1
ATOM 1663 C C . THR A 1 213 ? 13.336 4.867 -8.586 1 88.19 213 THR A C 1
ATOM 1665 O O . THR A 1 213 ? 12.945 5.379 -7.535 1 88.19 213 THR A O 1
ATOM 1668 N N . SER A 1 214 ? 12.914 3.727 -9.039 1 89.44 214 SER A N 1
ATOM 1669 C CA . SER A 1 214 ? 12.055 2.854 -8.242 1 89.44 214 SER A CA 1
ATOM 1670 C C . SER A 1 214 ? 12.492 1.397 -8.352 1 89.44 214 SER A C 1
ATOM 1672 O O . SER A 1 214 ? 13.203 1.027 -9.289 1 89.44 214 SER A O 1
ATOM 1674 N N . ILE A 1 215 ? 12.141 0.623 -7.332 1 89.06 215 ILE A N 1
ATOM 1675 C CA . ILE A 1 215 ? 12.508 -0.789 -7.34 1 89.06 215 ILE A CA 1
ATOM 1676 C C . ILE A 1 215 ? 11.359 -1.625 -6.789 1 89.06 215 ILE A C 1
ATOM 1678 O O . ILE A 1 215 ? 10.562 -1.144 -5.977 1 89.06 215 ILE A O 1
ATOM 1682 N N . GLN A 1 216 ? 11.18 -2.754 -7.262 1 88.75 216 GLN A N 1
ATOM 1683 C CA . GLN A 1 216 ? 10.297 -3.789 -6.734 1 88.75 216 GLN A CA 1
ATOM 1684 C C . GLN A 1 216 ? 11.008 -5.141 -6.688 1 88.75 216 GLN A C 1
ATOM 1686 O O . GLN A 1 216 ? 11.57 -5.586 -7.688 1 88.75 216 GLN A O 1
ATOM 1691 N N . THR A 1 217 ? 11.008 -5.727 -5.559 1 92.06 217 THR A N 1
ATOM 1692 C CA . THR A 1 217 ? 11.672 -7.016 -5.445 1 92.06 217 THR A CA 1
ATOM 1693 C C . THR A 1 217 ? 11.094 -7.828 -4.293 1 92.06 217 THR A C 1
ATOM 1695 O O . THR A 1 217 ? 10.453 -7.273 -3.396 1 92.06 217 THR A O 1
ATOM 1698 N N . ARG A 1 218 ? 11.258 -9.047 -4.359 1 93.06 218 ARG A N 1
ATOM 1699 C CA . ARG A 1 218 ? 10.938 -9.961 -3.266 1 93.06 218 ARG A CA 1
ATOM 1700 C C . ARG A 1 218 ? 12.195 -10.367 -2.506 1 93.06 218 ARG A C 1
ATOM 1702 O O . ARG A 1 218 ? 13.234 -10.633 -3.113 1 93.06 218 ARG A O 1
ATOM 1709 N N . VAL A 1 219 ? 12.109 -10.422 -1.229 1 96 219 VAL A N 1
ATOM 1710 C CA . VAL A 1 219 ? 13.266 -10.742 -0.408 1 96 219 VAL A CA 1
ATOM 1711 C C . VAL A 1 219 ? 12.914 -11.852 0.582 1 96 219 VAL A C 1
ATOM 1713 O O . VAL A 1 219 ? 11.898 -11.766 1.279 1 96 219 VAL A O 1
ATOM 1716 N N . ARG A 1 220 ? 13.773 -12.789 0.653 1 95.94 220 ARG A N 1
ATOM 1717 C CA . ARG A 1 220 ? 13.617 -13.859 1.632 1 95.94 220 ARG A CA 1
ATOM 1718 C C . ARG A 1 220 ? 14.273 -13.492 2.957 1 95.94 220 ARG A C 1
ATOM 1720 O O . ARG A 1 220 ? 15.422 -13.039 2.984 1 95.94 220 ARG A O 1
ATOM 1727 N N . HIS A 1 221 ? 13.539 -13.656 3.99 1 96.62 221 HIS A N 1
ATOM 1728 C CA . HIS A 1 221 ? 14.023 -13.336 5.328 1 96.62 221 HIS A CA 1
ATOM 1729 C C . HIS A 1 221 ? 13.938 -14.539 6.254 1 96.62 221 HIS A C 1
ATOM 1731 O O . HIS A 1 221 ? 13.055 -15.391 6.09 1 96.62 221 HIS A O 1
ATOM 1737 N N . VAL A 1 222 ? 14.867 -14.625 7.164 1 95.81 222 VAL A N 1
ATOM 1738 C CA . VAL A 1 222 ? 14.797 -15.531 8.305 1 95.81 222 VAL A CA 1
ATOM 1739 C C . VAL A 1 222 ? 14.734 -14.727 9.602 1 95.81 222 VAL A C 1
ATOM 1741 O O . VAL A 1 222 ? 15.727 -14.133 10.016 1 95.81 222 VAL A O 1
ATOM 1744 N N . LEU A 1 223 ? 13.641 -14.789 10.242 1 93.94 223 LEU A N 1
ATOM 1745 C CA . LEU A 1 223 ? 13.414 -13.953 11.422 1 93.94 223 LEU A CA 1
ATOM 1746 C C . LEU A 1 223 ? 14.125 -14.531 12.641 1 93.94 223 LEU A C 1
ATOM 1748 O O . LEU A 1 223 ? 14.703 -15.617 12.57 1 93.94 223 LEU A O 1
ATOM 1752 N N . GLY A 1 224 ? 14.094 -13.797 13.75 1 88.81 224 GLY A N 1
ATOM 1753 C CA . GLY A 1 224 ? 14.797 -14.188 14.961 1 88.81 224 GLY A CA 1
ATOM 1754 C C . GLY A 1 224 ? 14.344 -15.531 15.508 1 88.81 224 GLY A C 1
ATOM 1755 O O . GLY A 1 224 ? 15.133 -16.266 16.109 1 88.81 224 GLY A O 1
ATOM 1756 N N . ASP A 1 225 ? 13.133 -15.898 15.203 1 88.5 225 ASP A N 1
ATOM 1757 C CA . ASP A 1 225 ? 12.594 -17.156 15.711 1 88.5 225 ASP A CA 1
ATOM 1758 C C . ASP A 1 225 ? 12.805 -18.297 14.719 1 88.5 225 ASP A C 1
ATOM 1760 O O . ASP A 1 225 ? 12.344 -19.422 14.938 1 88.5 225 ASP A O 1
ATOM 1764 N N . GLY A 1 226 ? 13.406 -17.922 13.625 1 90.69 226 GLY A N 1
ATOM 1765 C CA . GLY A 1 226 ? 13.695 -18.953 12.633 1 90.69 226 GLY A CA 1
ATOM 1766 C C . GLY A 1 226 ? 12.656 -19.031 11.531 1 90.69 226 GLY A C 1
ATOM 1767 O O . GLY A 1 226 ? 12.844 -19.75 10.547 1 90.69 226 GLY A O 1
ATOM 1768 N N . THR A 1 227 ? 11.664 -18.281 11.695 1 91.06 227 THR A N 1
ATOM 1769 C CA . THR A 1 227 ? 10.602 -18.312 10.695 1 91.06 227 THR A CA 1
ATOM 1770 C C . THR A 1 227 ? 11.07 -17.688 9.383 1 91.06 227 THR A C 1
ATOM 1772 O O . THR A 1 227 ? 11.672 -16.609 9.391 1 91.06 227 THR A O 1
ATOM 1775 N N . GLU A 1 228 ? 10.758 -18.359 8.336 1 92.19 228 GLU A N 1
ATOM 1776 C CA . GLU A 1 228 ? 11.094 -17.812 7.023 1 92.19 228 GLU A CA 1
ATOM 1777 C C . GLU A 1 228 ? 9.922 -17.031 6.445 1 92.19 228 GLU A C 1
ATOM 1779 O O . GLU A 1 228 ? 8.766 -17.453 6.555 1 92.19 228 GLU A O 1
ATOM 1784 N N . ARG A 1 229 ? 10.242 -15.898 5.906 1 94.62 229 ARG A N 1
ATOM 1785 C CA . ARG A 1 229 ? 9.25 -15.047 5.258 1 94.62 229 ARG A CA 1
ATOM 1786 C C . ARG A 1 229 ? 9.766 -14.523 3.922 1 94.62 229 ARG A C 1
ATOM 1788 O O . ARG A 1 229 ? 10.969 -14.336 3.744 1 94.62 229 ARG A O 1
ATOM 1795 N N . VAL A 1 230 ? 8.828 -14.398 3.074 1 94.69 230 VAL A N 1
ATOM 1796 C CA . VAL A 1 230 ? 9.117 -13.68 1.837 1 94.69 230 VAL A CA 1
ATOM 1797 C C . VAL A 1 230 ? 8.375 -12.352 1.823 1 94.69 230 VAL A C 1
ATOM 1799 O O . VAL A 1 230 ? 7.145 -12.32 1.855 1 94.69 230 VAL A O 1
ATOM 1802 N N . LEU A 1 231 ? 9.133 -11.281 1.741 1 95.62 231 LEU A N 1
ATOM 1803 C CA . LEU A 1 231 ? 8.547 -9.945 1.75 1 95.62 231 LEU A CA 1
ATOM 1804 C C . LEU A 1 231 ? 8.797 -9.234 0.424 1 95.62 231 LEU A C 1
ATOM 1806 O O . LEU A 1 231 ? 9.883 -9.328 -0.143 1 95.62 231 LEU A O 1
ATOM 1810 N N . THR A 1 232 ? 7.762 -8.609 -0.034 1 93.19 232 THR A N 1
ATOM 1811 C CA . THR A 1 232 ? 7.914 -7.754 -1.204 1 93.19 232 THR A CA 1
ATOM 1812 C C . THR A 1 232 ? 8.242 -6.32 -0.788 1 93.19 232 THR A C 1
ATOM 1814 O O . THR A 1 232 ? 7.582 -5.758 0.087 1 93.19 232 THR A O 1
ATOM 1817 N N . VAL A 1 233 ? 9.242 -5.746 -1.422 1 93.88 233 VAL A N 1
ATOM 1818 C CA . VAL A 1 233 ? 9.633 -4.359 -1.189 1 93.88 233 VAL A CA 1
ATOM 1819 C C . VAL A 1 233 ? 9.406 -3.537 -2.457 1 93.88 233 VAL A C 1
ATOM 1821 O O . VAL A 1 233 ? 9.883 -3.904 -3.535 1 93.88 233 VAL A O 1
ATOM 1824 N N . ARG A 1 234 ? 8.664 -2.514 -2.318 1 90.56 234 ARG A N 1
ATOM 1825 C CA . ARG A 1 234 ? 8.508 -1.496 -3.352 1 90.56 234 ARG A CA 1
ATOM 1826 C C . ARG A 1 234 ? 8.953 -0.128 -2.842 1 90.56 234 ARG A C 1
ATOM 1828 O O . ARG A 1 234 ? 8.469 0.344 -1.812 1 90.56 234 ARG A O 1
ATOM 1835 N N . ALA A 1 235 ? 9.867 0.472 -3.529 1 92.5 235 ALA A N 1
ATOM 1836 C CA . ALA A 1 235 ? 10.422 1.729 -3.035 1 92.5 235 ALA A CA 1
ATOM 1837 C C . ALA A 1 235 ? 10.805 2.652 -4.188 1 92.5 235 ALA A C 1
ATOM 1839 O O . ALA A 1 235 ? 10.961 2.201 -5.324 1 92.5 235 ALA A O 1
ATOM 1840 N N . ALA A 1 236 ? 10.867 3.934 -3.893 1 90.88 236 ALA A N 1
ATOM 1841 C CA . ALA A 1 236 ? 11.32 4.957 -4.832 1 90.88 236 ALA A CA 1
ATOM 1842 C C . ALA A 1 236 ? 12.195 5.996 -4.133 1 90.88 236 ALA A C 1
ATOM 1844 O O . ALA A 1 236 ? 12.164 6.117 -2.906 1 90.88 236 ALA A O 1
ATOM 1845 N N . LEU A 1 237 ? 12.977 6.691 -4.957 1 89.12 237 LEU A N 1
ATOM 1846 C CA . LEU A 1 237 ? 13.75 7.816 -4.43 1 89.12 237 LEU A CA 1
ATOM 1847 C C . LEU A 1 237 ? 12.844 9.016 -4.172 1 89.12 237 LEU A C 1
ATOM 1849 O O . LEU A 1 237 ? 12.008 9.359 -5.008 1 89.12 237 LEU A O 1
ATOM 1853 N N . ALA A 1 238 ? 12.969 9.539 -2.988 1 88.19 238 ALA A N 1
ATOM 1854 C CA . ALA A 1 238 ? 12.211 10.75 -2.672 1 88.19 238 ALA A CA 1
ATOM 1855 C C . ALA A 1 238 ? 12.688 11.93 -3.51 1 88.19 238 ALA A C 1
ATOM 1857 O O . ALA A 1 238 ? 13.859 12 -3.881 1 88.19 238 ALA A O 1
ATOM 1858 N N . PRO A 1 239 ? 11.734 12.805 -3.809 1 82.62 239 PRO A N 1
ATOM 1859 C CA . PRO A 1 239 ? 12.156 14.016 -4.516 1 82.62 239 PRO A CA 1
ATOM 1860 C C . PRO A 1 239 ? 13.188 14.82 -3.74 1 82.62 239 PRO A C 1
ATOM 1862 O O . PRO A 1 239 ? 13.203 14.789 -2.508 1 82.62 239 PRO A O 1
ATOM 1865 N N . ASP A 1 240 ? 13.945 15.484 -4.531 1 80.38 240 ASP A N 1
ATOM 1866 C CA . ASP A 1 240 ? 14.984 16.312 -3.938 1 80.38 240 ASP A CA 1
ATOM 1867 C C . ASP A 1 240 ? 14.375 17.453 -3.123 1 80.38 240 ASP A C 1
ATOM 1869 O O . ASP A 1 240 ? 13.555 18.219 -3.633 1 80.38 240 ASP A O 1
ATOM 1873 N N . ASP A 1 241 ? 14.695 17.453 -1.865 1 73.75 241 ASP A N 1
ATOM 1874 C CA . ASP A 1 241 ? 14.195 18.516 -1.014 1 73.75 241 ASP A CA 1
ATOM 1875 C C . ASP A 1 241 ? 15.258 19.594 -0.792 1 73.75 241 ASP A C 1
ATOM 1877 O O . ASP A 1 241 ? 15.102 20.469 0.064 1 73.75 241 ASP A O 1
ATOM 1881 N N . GLY A 1 242 ? 16.312 19.5 -1.562 1 75.31 242 GLY A N 1
ATOM 1882 C CA . GLY A 1 242 ? 17.375 20.5 -1.475 1 75.31 242 GLY A CA 1
ATOM 1883 C C . GLY A 1 242 ? 18.422 20.172 -0.429 1 75.31 242 GLY A C 1
ATOM 1884 O O . GLY A 1 242 ? 19.438 20.859 -0.326 1 75.31 242 GLY A O 1
ATOM 1885 N N . SER A 1 243 ? 18.234 19.172 0.375 1 73.75 243 SER A N 1
ATOM 1886 C CA . SER A 1 243 ? 19.172 18.812 1.438 1 73.75 243 SER A CA 1
ATOM 1887 C C . SER A 1 243 ? 20.391 18.094 0.88 1 73.75 243 SER A C 1
ATOM 1889 O O . SER A 1 243 ? 21.406 17.953 1.57 1 73.75 243 SER A O 1
ATOM 1891 N N . GLY A 1 244 ? 20.281 17.734 -0.409 1 76.06 244 GLY A N 1
ATOM 1892 C CA . GLY A 1 244 ? 21.375 16.969 -1.004 1 76.06 244 GLY A CA 1
ATOM 1893 C C . GLY A 1 244 ? 21.391 15.516 -0.558 1 76.06 244 GLY A C 1
ATOM 1894 O O . GLY A 1 244 ? 22.234 14.734 -1.003 1 76.06 244 GLY A O 1
ATOM 1895 N N . ARG A 1 245 ? 20.5 15.25 0.353 1 81.31 245 ARG A N 1
ATOM 1896 C CA . ARG A 1 245 ? 20.469 13.875 0.837 1 81.31 245 ARG A CA 1
ATOM 1897 C C . ARG A 1 245 ? 19.438 13.047 0.055 1 81.31 245 ARG A C 1
ATOM 1899 O O . ARG A 1 245 ? 18.359 13.531 -0.264 1 81.31 245 ARG A O 1
ATOM 1906 N N . ARG A 1 246 ? 19.969 11.891 -0.351 1 87.94 246 ARG A N 1
ATOM 1907 C CA . ARG A 1 246 ? 19.062 10.992 -1.057 1 87.94 246 ARG A CA 1
ATOM 1908 C C . ARG A 1 246 ? 18.312 10.094 -0.078 1 87.94 246 ARG A C 1
ATOM 1910 O O . ARG A 1 246 ? 18.922 9.477 0.801 1 87.94 246 ARG A O 1
ATOM 1917 N N . ARG A 1 247 ? 17 10.07 -0.199 1 91.06 247 ARG A N 1
ATOM 1918 C CA . ARG A 1 247 ? 16.141 9.227 0.634 1 91.06 247 ARG A CA 1
ATOM 1919 C C . ARG A 1 247 ? 15.352 8.242 -0.216 1 91.06 247 ARG A C 1
ATOM 1921 O O . ARG A 1 247 ? 14.93 8.578 -1.325 1 91.06 247 ARG A O 1
ATOM 1928 N N . ALA A 1 248 ? 15.281 7.043 0.203 1 91.69 248 ALA A N 1
ATOM 1929 C CA . ALA A 1 248 ? 14.406 6.039 -0.395 1 91.69 248 ALA A CA 1
ATOM 1930 C C . ALA A 1 248 ? 13.203 5.758 0.504 1 91.69 248 ALA A C 1
ATOM 1932 O O . ALA A 1 248 ? 13.359 5.531 1.707 1 91.69 248 ALA A O 1
ATOM 1933 N N . ILE A 1 249 ? 12.031 5.855 -0.08 1 93 249 ILE A N 1
ATOM 1934 C CA . ILE A 1 249 ? 10.797 5.605 0.655 1 93 249 ILE A CA 1
ATOM 1935 C C . ILE A 1 249 ? 10.008 4.488 -0.025 1 93 249 ILE A C 1
ATOM 1937 O O . ILE A 1 249 ? 9.93 4.438 -1.255 1 93 249 ILE A O 1
ATOM 1941 N N . GLY A 1 250 ? 9.43 3.619 0.8 1 93.06 250 GLY A N 1
ATOM 1942 C CA . GLY A 1 250 ? 8.695 2.521 0.192 1 93.06 250 GLY A CA 1
ATOM 1943 C C . GLY A 1 250 ? 7.824 1.769 1.179 1 93.06 250 GLY A C 1
ATOM 1944 O O . GLY A 1 250 ? 7.586 2.242 2.293 1 93.06 250 GLY A O 1
ATOM 1945 N N . VAL A 1 251 ? 7.258 0.666 0.629 1 93.69 251 VAL A N 1
ATOM 1946 C CA . VAL A 1 251 ? 6.43 -0.221 1.438 1 93.69 251 VAL A CA 1
ATOM 1947 C C . VAL A 1 251 ? 7 -1.637 1.402 1 93.69 251 VAL A C 1
ATOM 1949 O O . VAL A 1 251 ? 7.73 -1.995 0.477 1 93.69 251 VAL A O 1
ATOM 1952 N N . VAL A 1 252 ? 6.73 -2.381 2.43 1 94.44 252 VAL A N 1
ATOM 1953 C CA . VAL A 1 252 ? 7.055 -3.801 2.5 1 94.44 252 VAL A CA 1
ATOM 1954 C C . VAL A 1 252 ? 5.848 -4.586 3.008 1 94.44 252 VAL A C 1
ATOM 1956 O O . VAL A 1 252 ? 5.121 -4.117 3.887 1 94.44 252 VAL A O 1
ATOM 1959 N N . PHE A 1 253 ? 5.539 -5.715 2.418 1 91.44 253 PHE A N 1
ATOM 1960 C CA . PHE A 1 253 ? 4.414 -6.539 2.85 1 91.44 253 PHE A CA 1
ATOM 1961 C C . PHE A 1 253 ? 4.707 -8.016 2.621 1 91.44 253 PHE A C 1
ATOM 1963 O O . PHE A 1 253 ? 5.551 -8.367 1.797 1 91.44 253 PHE A O 1
ATOM 1970 N N . ASP A 1 254 ? 3.951 -8.844 3.324 1 93 254 ASP A N 1
ATOM 1971 C CA . ASP A 1 254 ? 4.211 -10.281 3.398 1 93 254 ASP A CA 1
ATOM 1972 C C . ASP A 1 254 ? 3.541 -11.023 2.242 1 93 254 ASP A C 1
ATOM 1974 O O . ASP A 1 254 ? 2.322 -10.945 2.074 1 93 254 ASP A O 1
ATOM 1978 N N . VAL A 1 255 ? 4.406 -11.703 1.446 1 89.75 255 VAL A N 1
ATOM 1979 C CA . VAL A 1 255 ? 3.854 -12.492 0.351 1 89.75 255 VAL A CA 1
ATOM 1980 C C . VAL A 1 255 ? 4.234 -13.961 0.526 1 89.75 255 VAL A C 1
ATOM 1982 O O . VAL A 1 255 ? 4.363 -14.695 -0.455 1 89.75 255 VAL A O 1
ATOM 1985 N N . THR A 1 256 ? 4.461 -14.367 1.688 1 90.38 256 THR A N 1
ATOM 1986 C CA . THR A 1 256 ? 4.922 -15.719 1.994 1 90.38 256 THR A CA 1
ATOM 1987 C C . THR A 1 256 ? 3.939 -16.75 1.461 1 90.38 256 THR A C 1
ATOM 1989 O O . THR A 1 256 ? 4.336 -17.688 0.758 1 90.38 256 THR A O 1
ATOM 1992 N N . ASP A 1 257 ? 2.691 -16.578 1.765 1 82.25 257 ASP A N 1
ATOM 1993 C CA . ASP A 1 257 ? 1.679 -17.547 1.367 1 82.25 257 ASP A CA 1
ATOM 1994 C C . ASP A 1 257 ? 1.549 -17.609 -0.153 1 82.25 257 ASP A C 1
ATOM 1996 O O . ASP A 1 257 ? 1.378 -18.703 -0.719 1 82.25 257 ASP A O 1
ATOM 2000 N N . GLN A 1 258 ? 1.643 -16.531 -0.695 1 81.81 258 GLN A N 1
ATOM 2001 C CA . GLN A 1 258 ? 1.546 -16.469 -2.15 1 81.81 258 GLN A CA 1
ATOM 2002 C C . GLN A 1 258 ? 2.703 -17.219 -2.811 1 81.81 258 GLN A C 1
ATOM 2004 O O . GLN A 1 258 ? 2.494 -18 -3.732 1 81.81 258 GLN A O 1
ATOM 2009 N N . VAL A 1 259 ? 3.836 -16.922 -2.389 1 84.56 259 VAL A N 1
ATOM 2010 C CA . VAL A 1 259 ? 5.027 -17.547 -2.951 1 84.56 259 VAL A CA 1
ATOM 2011 C C . VAL A 1 259 ? 5 -19.047 -2.682 1 84.56 259 VAL A C 1
ATOM 2013 O O . VAL A 1 259 ? 5.344 -19.844 -3.555 1 84.56 259 VAL A O 1
ATOM 2016 N N . ALA A 1 260 ? 4.609 -19.391 -1.525 1 79.75 260 ALA A N 1
ATOM 2017 C CA . ALA A 1 260 ? 4.5 -20.797 -1.179 1 79.75 260 ALA A CA 1
ATOM 2018 C C . ALA A 1 260 ? 3.533 -21.531 -2.111 1 79.75 260 ALA A C 1
ATOM 2020 O O . ALA A 1 260 ? 3.807 -22.641 -2.557 1 79.75 260 ALA A O 1
ATOM 2021 N N . ASN A 1 261 ? 2.488 -20.906 -2.369 1 77.31 261 ASN A N 1
ATOM 2022 C CA . ASN A 1 261 ? 1.513 -21.5 -3.277 1 77.31 261 ASN A CA 1
ATOM 2023 C C . ASN A 1 261 ? 2.066 -21.625 -4.695 1 77.31 261 ASN A C 1
ATOM 2025 O O . ASN A 1 261 ? 1.866 -22.641 -5.359 1 77.31 261 ASN A O 1
ATOM 2029 N N . GLU A 1 262 ? 2.688 -20.625 -5.129 1 76 262 GLU A N 1
ATOM 2030 C CA . GLU A 1 262 ? 3.318 -20.641 -6.445 1 76 262 GLU A CA 1
ATOM 2031 C C . GLU A 1 262 ? 4.355 -21.766 -6.543 1 76 262 GLU A C 1
ATOM 2033 O O . GLU A 1 262 ? 4.402 -22.484 -7.535 1 76 262 GLU A O 1
ATOM 2038 N N . GLU A 1 263 ? 5.113 -21.812 -5.562 1 73.94 263 GLU A N 1
ATOM 2039 C CA . GLU A 1 263 ? 6.148 -22.844 -5.535 1 73.94 263 GLU A CA 1
ATOM 2040 C C . GLU A 1 263 ? 5.535 -24.234 -5.48 1 73.94 263 GLU A C 1
ATOM 2042 O O . GLU A 1 263 ? 6.043 -25.172 -6.105 1 73.94 263 GLU A O 1
ATOM 2047 N N . ARG A 1 264 ? 4.551 -24.266 -4.707 1 72.12 264 ARG A N 1
ATOM 2048 C CA . ARG A 1 264 ? 3.859 -25.547 -4.625 1 72.12 264 ARG A CA 1
ATOM 2049 C C . ARG A 1 264 ? 3.338 -25.984 -5.992 1 72.12 264 ARG A C 1
ATOM 2051 O O . ARG A 1 264 ? 3.551 -27.125 -6.41 1 72.12 264 ARG A O 1
ATOM 2058 N N . LEU A 1 265 ? 2.75 -25.125 -6.66 1 71.19 265 LEU A N 1
ATOM 2059 C CA . LEU A 1 265 ? 2.199 -25.422 -7.977 1 71.19 265 LEU A CA 1
ATOM 2060 C C . LEU A 1 265 ? 3.309 -25.766 -8.961 1 71.19 265 LEU A C 1
ATOM 2062 O O . LEU A 1 265 ? 3.166 -26.703 -9.766 1 71.19 265 LEU A O 1
ATOM 2066 N N . ALA A 1 266 ? 4.328 -25.047 -8.883 1 71.81 266 ALA A N 1
ATOM 2067 C CA . ALA A 1 266 ? 5.469 -25.328 -9.75 1 71.81 266 ALA A CA 1
ATOM 2068 C C . ALA A 1 266 ? 6.059 -26.703 -9.453 1 71.81 266 ALA A C 1
ATOM 2070 O O . ALA A 1 266 ? 6.434 -27.438 -10.375 1 71.81 266 ALA A O 1
ATOM 2071 N N . THR A 1 267 ? 6.145 -27 -8.203 1 69.75 267 THR A N 1
ATOM 2072 C CA . THR A 1 267 ? 6.668 -28.297 -7.781 1 69.75 267 THR A CA 1
ATOM 2073 C C . THR A 1 267 ? 5.766 -29.422 -8.273 1 69.75 267 THR A C 1
ATOM 2075 O O . THR A 1 267 ? 6.25 -30.453 -8.758 1 69.75 267 THR A O 1
ATOM 2078 N N . ILE A 1 268 ? 4.516 -29.156 -8.109 1 67.5 268 ILE A N 1
ATOM 2079 C CA . ILE A 1 268 ? 3.562 -30.156 -8.578 1 67.5 268 ILE A CA 1
ATOM 2080 C C . ILE A 1 268 ? 3.748 -30.375 -10.07 1 67.5 268 ILE A C 1
ATOM 2082 O O . ILE A 1 268 ? 3.807 -31.516 -10.531 1 67.5 268 ILE A O 1
ATOM 2086 N N . ALA A 1 269 ? 3.881 -29.344 -10.789 1 69.62 269 ALA A N 1
ATOM 2087 C CA . ALA A 1 269 ? 4.059 -29.453 -12.234 1 69.62 269 ALA A CA 1
ATOM 2088 C C . ALA A 1 269 ? 5.336 -30.219 -12.578 1 69.62 269 ALA A C 1
ATOM 2090 O O . ALA A 1 269 ? 5.336 -31.078 -13.461 1 69.62 269 ALA A O 1
ATOM 2091 N N . ARG A 1 270 ? 6.375 -29.906 -11.898 1 68.56 270 ARG A N 1
ATOM 2092 C CA . ARG A 1 270 ? 7.656 -30.578 -12.125 1 68.56 270 ARG A CA 1
ATOM 2093 C C . ARG A 1 270 ? 7.566 -32.062 -11.789 1 68.56 270 ARG A C 1
ATOM 2095 O O . ARG A 1 270 ? 8.078 -32.906 -12.531 1 68.56 270 ARG A O 1
ATOM 2102 N N . GLU A 1 271 ? 6.969 -32.25 -10.688 1 68 271 GLU A N 1
ATOM 2103 C CA . GLU A 1 271 ? 6.832 -33.656 -10.266 1 68 271 GLU A CA 1
ATOM 2104 C C . GLU A 1 271 ? 5.957 -34.438 -11.234 1 68 271 GLU A C 1
ATOM 2106 O O . GLU A 1 271 ? 6.246 -35.594 -11.539 1 68 271 GLU A O 1
ATOM 2111 N N . LEU A 1 272 ? 4.898 -33.812 -11.617 1 70.19 272 LEU A N 1
ATOM 2112 C CA . LEU A 1 272 ? 4.012 -34.469 -12.578 1 70.19 272 LEU A CA 1
ATOM 2113 C C . LEU A 1 272 ? 4.746 -34.75 -13.883 1 70.19 272 LEU A C 1
ATOM 2115 O O . LEU A 1 272 ? 4.543 -35.812 -14.492 1 70.19 272 LEU A O 1
ATOM 2119 N N . ARG A 1 273 ? 5.602 -33.906 -14.258 1 69.88 273 ARG A N 1
ATOM 2120 C CA . ARG A 1 273 ? 6.398 -34.094 -15.461 1 69.88 273 ARG A CA 1
ATOM 2121 C C . ARG A 1 273 ? 7.324 -35.312 -15.305 1 69.88 273 ARG A C 1
ATOM 2123 O O . ARG A 1 273 ? 7.465 -36.094 -16.219 1 69.88 273 ARG A O 1
ATOM 2130 N N . HIS A 1 274 ? 8.031 -35.281 -14.219 1 69.25 274 HIS A N 1
ATOM 2131 C CA . HIS A 1 274 ? 8.953 -36.375 -13.938 1 69.25 274 HIS A CA 1
ATOM 2132 C C . HIS A 1 274 ? 8.219 -37.719 -13.898 1 69.25 274 HIS A C 1
ATOM 2134 O O . HIS A 1 274 ? 8.703 -38.719 -14.453 1 69.25 274 HIS A O 1
ATOM 2140 N N . ARG A 1 275 ? 7.09 -37.594 -13.367 1 66.31 275 ARG A N 1
ATOM 2141 C CA . ARG A 1 275 ? 6.316 -38.812 -13.227 1 66.31 275 ARG A CA 1
ATOM 2142 C C . ARG A 1 275 ? 5.805 -39.312 -14.586 1 66.31 275 ARG A C 1
ATOM 2144 O O . ARG A 1 275 ? 5.695 -40.5 -14.82 1 66.31 275 ARG A O 1
ATOM 2151 N N . MET A 1 276 ? 5.398 -38.469 -15.305 1 71.81 276 MET A N 1
ATOM 2152 C CA . MET A 1 276 ? 4.965 -38.812 -16.656 1 71.81 276 MET A CA 1
ATOM 2153 C C . MET A 1 276 ? 6.07 -39.562 -17.406 1 71.81 276 MET A C 1
ATOM 2155 O O . MET A 1 276 ? 5.816 -40.562 -18.047 1 71.81 276 MET A O 1
ATOM 2159 N N . LYS A 1 277 ? 7.266 -39.031 -17.234 1 70.69 277 LYS A N 1
ATOM 2160 C CA . LYS A 1 277 ? 8.414 -39.656 -17.875 1 70.69 277 LYS A CA 1
ATOM 2161 C C . LYS A 1 277 ? 8.648 -41.062 -17.328 1 70.69 277 LYS A C 1
ATOM 2163 O O . LYS A 1 277 ? 8.914 -42 -18.078 1 70.69 277 LYS A O 1
ATOM 2168 N N . ASN A 1 278 ? 8.57 -41.125 -16.031 1 68.81 278 ASN A N 1
ATOM 2169 C CA . ASN A 1 278 ? 8.766 -42.406 -15.375 1 68.81 278 ASN A CA 1
ATOM 2170 C C . ASN A 1 278 ? 7.699 -43.438 -15.797 1 68.81 278 ASN A C 1
ATOM 2172 O O . ASN A 1 278 ? 7.984 -44.625 -15.938 1 68.81 278 ASN A O 1
ATOM 2176 N N . MET A 1 279 ? 6.453 -42.969 -15.969 1 71.88 279 MET A N 1
ATOM 2177 C CA . MET A 1 279 ? 5.355 -43.844 -16.359 1 71.88 279 MET A CA 1
ATOM 2178 C C . MET A 1 279 ? 5.605 -44.438 -17.75 1 71.88 279 MET A C 1
ATOM 2180 O O . MET A 1 279 ? 5.309 -45.594 -17.984 1 71.88 279 MET A O 1
ATOM 2184 N N . VAL A 1 280 ? 6.125 -43.625 -18.594 1 72.69 280 VAL A N 1
ATOM 2185 C CA . VAL A 1 280 ? 6.461 -44.094 -19.938 1 72.69 280 VAL A CA 1
ATOM 2186 C C . VAL A 1 280 ? 7.512 -45.188 -19.844 1 72.69 280 VAL A C 1
ATOM 2188 O O . VAL A 1 280 ? 7.367 -46.25 -20.469 1 72.69 280 VAL A O 1
ATOM 2191 N N . THR A 1 281 ? 8.578 -44.906 -19.078 1 72 281 THR A N 1
ATOM 2192 C CA . THR A 1 281 ? 9.656 -45.875 -18.891 1 72 281 THR A CA 1
ATOM 2193 C C . THR A 1 281 ? 9.117 -47.156 -18.266 1 72 281 THR A C 1
ATOM 2195 O O . THR A 1 281 ? 9.43 -48.25 -18.734 1 72 281 THR A O 1
ATOM 2198 N N . MET A 1 282 ? 8.25 -47 -17.281 1 69.69 282 MET A N 1
ATOM 2199 C CA . MET A 1 282 ? 7.703 -48.188 -16.578 1 69.69 282 MET A CA 1
ATOM 2200 C C . MET A 1 282 ? 6.805 -49 -17.5 1 69.69 282 MET A C 1
ATOM 2202 O O . MET A 1 282 ? 6.785 -50.219 -17.438 1 69.69 282 MET A O 1
ATOM 2206 N N . ALA A 1 283 ? 6.023 -48.375 -18.297 1 77.69 283 ALA A N 1
ATOM 2207 C CA . ALA A 1 283 ? 5.176 -49.062 -19.266 1 77.69 283 ALA A CA 1
ATOM 2208 C C . ALA A 1 283 ? 6.012 -49.969 -20.188 1 77.69 283 ALA A C 1
ATOM 2210 O O . ALA A 1 283 ? 5.617 -51.094 -20.5 1 77.69 283 ALA A O 1
ATOM 2211 N N . GLY A 1 284 ? 7.156 -49.438 -20.578 1 77.19 284 GLY A N 1
ATOM 2212 C CA . GLY A 1 284 ? 8.07 -50.219 -21.391 1 77.19 284 GLY A CA 1
ATOM 2213 C C . GLY A 1 284 ? 8.648 -51.438 -20.656 1 77.19 284 GLY A C 1
ATOM 2214 O O . GLY A 1 284 ? 8.727 -52.531 -21.219 1 77.19 284 GLY A O 1
ATOM 2215 N N . VAL A 1 285 ? 9.047 -51.188 -19.469 1 70.38 285 VAL A N 1
ATOM 2216 C CA . VAL A 1 285 ? 9.617 -52.25 -18.641 1 70.38 285 VAL A CA 1
ATOM 2217 C C . VAL A 1 285 ? 8.57 -53.344 -18.406 1 70.38 285 VAL A C 1
ATOM 2219 O O . VAL A 1 285 ? 8.867 -54.531 -18.516 1 70.38 285 VAL A O 1
ATOM 2222 N N . LEU A 1 286 ? 7.34 -52.938 -18.047 1 72.5 286 LEU A N 1
ATOM 2223 C CA . LEU A 1 286 ? 6.254 -53.875 -17.812 1 72.5 286 LEU A CA 1
ATOM 2224 C C . LEU A 1 286 ? 5.957 -54.688 -19.062 1 72.5 286 LEU A C 1
ATOM 2226 O O . LEU A 1 286 ? 5.656 -55.875 -18.984 1 72.5 286 LEU A O 1
ATOM 2230 N N . ALA A 1 287 ? 6.027 -54.062 -20.234 1 82.5 287 ALA A N 1
ATOM 2231 C CA . ALA A 1 287 ? 5.82 -54.781 -21.5 1 82.5 287 ALA A CA 1
ATOM 2232 C C . ALA A 1 287 ? 6.895 -55.844 -21.703 1 82.5 287 ALA A C 1
ATOM 2234 O O . ALA A 1 287 ? 6.598 -56.969 -22.156 1 82.5 287 ALA A O 1
ATOM 2235 N N . GLY A 1 288 ? 8.109 -55.531 -21.406 1 79.31 288 GLY A N 1
ATOM 2236 C CA . GLY A 1 288 ? 9.219 -56.438 -21.562 1 79.31 288 GLY A CA 1
ATOM 2237 C C . GLY A 1 288 ? 9.133 -57.656 -20.625 1 79.31 288 GLY A C 1
ATOM 2238 O O . GLY A 1 288 ? 9.727 -58.688 -20.906 1 79.31 288 GLY A O 1
ATOM 2239 N N . ARG A 1 289 ? 8.43 -57.5 -19.594 1 70.62 289 ARG A N 1
ATOM 2240 C CA . ARG A 1 289 ? 8.234 -58.594 -18.641 1 70.62 289 ARG A CA 1
ATOM 2241 C C . ARG A 1 289 ? 7.027 -59.438 -19.031 1 70.62 289 ARG A C 1
ATOM 2243 O O . ARG A 1 289 ? 6.918 -60.594 -18.625 1 70.62 289 ARG A O 1
ATOM 2250 N N . THR A 1 290 ? 6.109 -58.844 -19.734 1 77 290 THR A N 1
ATOM 2251 C CA . THR A 1 290 ? 4.863 -59.5 -20.109 1 77 290 THR A CA 1
ATOM 2252 C C . THR A 1 290 ? 5.031 -60.25 -21.438 1 77 290 THR A C 1
ATOM 2254 O O . THR A 1 290 ? 4.449 -61.312 -21.625 1 77 290 THR A O 1
ATOM 2257 N N . TRP A 1 291 ? 5.844 -59.719 -22.438 1 85.31 291 TRP A N 1
ATOM 2258 C CA . TRP A 1 291 ? 6.059 -60.281 -23.75 1 85.31 291 TRP A CA 1
ATOM 2259 C C . TRP A 1 291 ? 7.547 -60.438 -24.047 1 85.31 291 TRP A C 1
ATOM 2261 O O . TRP A 1 291 ? 8.383 -59.812 -23.391 1 85.31 291 TRP A O 1
ATOM 2271 N N . PRO A 1 292 ? 7.875 -61.375 -25.047 1 86.5 292 PRO A N 1
ATOM 2272 C CA . PRO A 1 292 ? 9.281 -61.5 -25.438 1 86.5 292 PRO A CA 1
ATOM 2273 C C . PRO A 1 292 ? 9.867 -60.188 -25.938 1 86.5 292 PRO A C 1
ATOM 2275 O O . PRO A 1 292 ? 9.188 -59.406 -26.641 1 86.5 292 PRO A O 1
ATOM 2278 N N . ARG A 1 293 ? 11.102 -59.844 -25.531 1 83.38 293 ARG A N 1
ATOM 2279 C CA . ARG A 1 293 ? 11.797 -58.625 -25.969 1 83.38 293 ARG A CA 1
ATOM 2280 C C . ARG A 1 293 ? 12.281 -58.781 -27.406 1 83.38 293 ARG A C 1
ATOM 2282 O O . ARG A 1 293 ? 13.484 -58.844 -27.656 1 83.38 293 ARG A O 1
ATOM 2289 N N . ASP A 1 294 ? 11.367 -58.906 -28.266 1 88.56 294 ASP A N 1
ATOM 2290 C CA . ASP A 1 294 ? 11.617 -59.031 -29.703 1 88.56 294 ASP A CA 1
ATOM 2291 C C . ASP A 1 294 ? 11.359 -57.719 -30.438 1 88.56 294 ASP A C 1
ATOM 2293 O O . ASP A 1 294 ? 11.375 -56.656 -29.844 1 88.56 294 ASP A O 1
ATOM 2297 N N . GLU A 1 295 ? 11.258 -57.812 -31.75 1 81.25 295 GLU A N 1
ATOM 2298 C CA . GLU A 1 295 ? 11.07 -56.625 -32.562 1 81.25 295 GLU A CA 1
ATOM 2299 C C . GLU A 1 295 ? 9.773 -55.906 -32.219 1 81.25 295 GLU A C 1
ATOM 2301 O O . GLU A 1 295 ? 9.703 -54.656 -32.281 1 81.25 295 GLU A O 1
ATOM 2306 N N . ALA A 1 296 ? 8.734 -56.688 -31.891 1 80.06 296 ALA A N 1
ATOM 2307 C CA . ALA A 1 296 ? 7.457 -56.094 -31.516 1 80.06 296 ALA A CA 1
ATOM 2308 C C . ALA A 1 296 ? 7.602 -55.25 -30.25 1 80.06 296 ALA A C 1
ATOM 2310 O O . ALA A 1 296 ? 7.059 -54.125 -30.156 1 80.06 296 ALA A O 1
ATOM 2311 N N . HIS A 1 297 ? 8.375 -55.75 -29.281 1 85.19 297 HIS A N 1
ATOM 2312 C CA . HIS A 1 297 ? 8.625 -55.031 -28.031 1 85.19 297 HIS A CA 1
ATOM 2313 C C . HIS A 1 297 ? 9.406 -53.75 -28.281 1 85.19 297 HIS A C 1
ATOM 2315 O O . HIS A 1 297 ? 9.094 -52.719 -27.719 1 85.19 297 HIS A O 1
ATOM 2321 N N . ALA A 1 298 ? 10.453 -53.875 -29.109 1 79.25 298 ALA A N 1
ATOM 2322 C CA . ALA A 1 298 ? 11.266 -52.688 -29.422 1 79.25 298 ALA A CA 1
ATOM 2323 C C . ALA A 1 298 ? 10.422 -51.594 -30.062 1 79.25 298 ALA A C 1
ATOM 2325 O O . ALA A 1 298 ? 10.586 -50.406 -29.75 1 79.25 298 ALA A O 1
ATOM 2326 N N . THR A 1 299 ? 9.516 -51.938 -30.938 1 70.81 299 THR A N 1
ATOM 2327 C CA . THR A 1 299 ? 8.641 -51 -31.609 1 70.81 299 THR A CA 1
ATOM 2328 C C . THR A 1 299 ? 7.688 -50.344 -30.609 1 70.81 299 THR A C 1
ATOM 2330 O O . THR A 1 299 ? 7.434 -49.125 -30.688 1 70.81 299 THR A O 1
ATOM 2333 N N . TYR A 1 300 ? 7.172 -51.125 -29.688 1 78.81 300 TYR A N 1
ATOM 2334 C CA . TYR A 1 300 ? 6.273 -50.625 -28.656 1 78.81 300 TYR A CA 1
ATOM 2335 C C . TYR A 1 300 ? 6.965 -49.562 -27.781 1 78.81 300 TYR A C 1
ATOM 2337 O O . TYR A 1 300 ? 6.422 -48.5 -27.547 1 78.81 300 TYR A O 1
ATOM 2345 N N . VAL A 1 301 ? 8.172 -49.906 -27.359 1 78.25 301 VAL A N 1
ATOM 2346 C CA . VAL A 1 301 ? 8.93 -49 -26.469 1 78.25 301 VAL A CA 1
ATOM 2347 C C . VAL A 1 301 ? 9.258 -47.719 -27.203 1 78.25 301 VAL A C 1
ATOM 2349 O O . VAL A 1 301 ? 9.211 -46.625 -26.609 1 78.25 301 VAL A O 1
ATOM 2352 N N . ASP A 1 302 ? 9.586 -47.875 -28.406 1 70.94 302 ASP A N 1
ATOM 2353 C CA . ASP A 1 302 ? 9.891 -46.688 -29.203 1 70.94 302 ASP A CA 1
ATOM 2354 C C . ASP A 1 302 ? 8.68 -45.781 -29.328 1 70.94 302 ASP A C 1
ATOM 2356 O O . ASP A 1 302 ? 8.812 -44.562 -29.297 1 70.94 302 ASP A O 1
ATOM 2360 N N . ARG A 1 303 ? 7.531 -46.438 -29.531 1 65.88 303 ARG A N 1
ATOM 2361 C CA . ARG A 1 303 ? 6.305 -45.656 -29.625 1 65.88 303 ARG A CA 1
ATOM 2362 C C . ARG A 1 303 ? 6.008 -44.938 -28.312 1 65.88 303 ARG A C 1
ATOM 2364 O O . ARG A 1 303 ? 5.566 -43.781 -28.297 1 65.88 303 ARG A O 1
ATOM 2371 N N . LEU A 1 304 ? 6.223 -45.562 -27.156 1 74.31 304 LEU A N 1
ATOM 2372 C CA . LEU A 1 304 ? 6.023 -44.969 -25.828 1 74.31 304 LEU A CA 1
ATOM 2373 C C . LEU A 1 304 ? 6.965 -43.812 -25.609 1 74.31 304 LEU A C 1
ATOM 2375 O O . LEU A 1 304 ? 6.562 -42.781 -25.062 1 74.31 304 LEU A O 1
ATOM 2379 N N . ARG A 1 305 ? 8.203 -43.938 -25.984 1 68.44 305 ARG A N 1
ATOM 2380 C CA . ARG A 1 305 ? 9.195 -42.875 -25.828 1 68.44 305 ARG A CA 1
ATOM 2381 C C . ARG A 1 305 ? 8.805 -41.656 -26.625 1 68.44 305 ARG A C 1
ATOM 2383 O O . ARG A 1 305 ? 9 -40.531 -26.172 1 68.44 305 ARG A O 1
ATOM 2390 N N . ALA A 1 306 ? 8.312 -41.969 -27.781 1 64.31 306 ALA A N 1
ATOM 2391 C CA . ALA A 1 306 ? 7.84 -40.875 -28.609 1 64.31 306 ALA A CA 1
ATOM 2392 C C . ALA A 1 306 ? 6.707 -40.125 -27.922 1 64.31 306 ALA A C 1
ATOM 2394 O O . ALA A 1 306 ? 6.641 -38.875 -27.984 1 64.31 306 ALA A O 1
ATOM 2395 N N . MET A 1 307 ? 5.836 -40.875 -27.281 1 65.5 307 MET A N 1
ATOM 2396 C CA . MET A 1 307 ? 4.73 -40.25 -26.547 1 65.5 307 MET A CA 1
ATOM 2397 C C . MET A 1 307 ? 5.242 -39.438 -25.375 1 65.5 307 MET A C 1
ATOM 2399 O O . MET A 1 307 ? 4.742 -38.344 -25.109 1 65.5 307 MET A O 1
ATOM 2403 N N . GLY A 1 308 ? 6.223 -39.938 -24.609 1 69.38 308 GLY A N 1
ATOM 2404 C CA . GLY A 1 308 ? 6.832 -39.188 -23.5 1 69.38 308 GLY A CA 1
ATOM 2405 C C . GLY A 1 308 ? 7.52 -37.906 -23.938 1 69.38 308 GLY A C 1
ATOM 2406 O O . GLY A 1 308 ? 7.41 -36.875 -23.281 1 69.38 308 GLY A O 1
ATOM 2407 N N . ALA A 1 309 ? 8.289 -38.062 -25 1 63.88 309 ALA A N 1
ATOM 2408 C CA . ALA A 1 309 ? 9 -36.906 -25.531 1 63.88 309 ALA A CA 1
ATOM 2409 C C . ALA A 1 309 ? 8.039 -35.781 -25.922 1 63.88 309 ALA A C 1
ATOM 2411 O O . ALA A 1 309 ? 8.344 -34.594 -25.75 1 63.88 309 ALA A O 1
ATOM 2412 N N . SER A 1 310 ? 6.91 -36.188 -26.422 1 59.53 310 SER A N 1
ATOM 2413 C CA . SER A 1 310 ? 5.891 -35.219 -26.781 1 59.53 310 SER A CA 1
ATOM 2414 C C . SER A 1 310 ? 5.398 -34.469 -25.547 1 59.53 310 SER A C 1
ATOM 2416 O O . SER A 1 310 ? 5.195 -33.25 -25.594 1 59.53 310 SER A O 1
ATOM 2418 N N . ALA A 1 311 ? 5.254 -35.25 -24.5 1 61.91 311 ALA A N 1
ATOM 2419 C CA . ALA A 1 311 ? 4.801 -34.625 -23.266 1 61.91 311 ALA A CA 1
ATOM 2420 C C . ALA A 1 311 ? 5.84 -33.656 -22.719 1 61.91 311 ALA A C 1
ATOM 2422 O O . ALA A 1 311 ? 5.488 -32.594 -22.203 1 61.91 311 ALA A O 1
ATOM 2423 N N . ASP A 1 312 ? 7.168 -33.938 -22.875 1 63.66 312 ASP A N 1
ATOM 2424 C CA . ASP A 1 312 ? 8.258 -33.094 -22.438 1 63.66 312 ASP A CA 1
ATOM 2425 C C . ASP A 1 312 ? 8.273 -31.781 -23.203 1 63.66 312 ASP A C 1
ATOM 2427 O O . ASP A 1 312 ? 8.562 -30.719 -22.625 1 63.66 312 ASP A O 1
ATOM 2431 N N . LEU A 1 313 ? 8.117 -31.969 -24.438 1 58.47 313 LEU A N 1
ATOM 2432 C CA . LEU A 1 313 ? 8.109 -30.766 -25.266 1 58.47 313 LEU A CA 1
ATOM 2433 C C . LEU A 1 313 ? 7.004 -29.812 -24.828 1 58.47 313 LEU A C 1
ATOM 2435 O O . LEU A 1 313 ? 7.172 -28.594 -24.891 1 58.47 313 LEU A O 1
ATOM 2439 N N . MET A 1 314 ? 5.988 -30.438 -24.344 1 54.88 314 MET A N 1
ATOM 2440 C CA . MET A 1 314 ? 4.812 -29.641 -24 1 54.88 314 MET A CA 1
ATOM 2441 C C . MET A 1 314 ? 5.055 -28.844 -22.734 1 54.88 314 MET A C 1
ATOM 2443 O O . MET A 1 314 ? 4.543 -27.734 -22.578 1 54.88 314 MET A O 1
ATOM 2447 N N . PHE A 1 315 ? 5.758 -29.562 -21.891 1 56.94 315 PHE A N 1
ATOM 2448 C CA . PHE A 1 315 ? 5.781 -28.922 -20.578 1 56.94 315 PHE A CA 1
ATOM 2449 C C . PHE A 1 315 ? 7.188 -28.438 -20.234 1 56.94 315 PHE A C 1
ATOM 2451 O O . PHE A 1 315 ? 7.387 -27.75 -19.234 1 56.94 315 PHE A O 1
ATOM 2458 N N . GLY A 1 316 ? 8.273 -29.109 -20.812 1 51.47 316 GLY A N 1
ATOM 2459 C CA . GLY A 1 316 ? 9.648 -28.781 -20.453 1 51.47 316 GLY A CA 1
ATOM 2460 C C . GLY A 1 316 ? 10.023 -27.344 -20.75 1 51.47 316 GLY A C 1
ATOM 2461 O O . GLY A 1 316 ? 11.125 -26.906 -20.406 1 51.47 316 GLY A O 1
ATOM 2462 N N . ALA A 1 317 ? 9.547 -26.938 -21.766 1 44.12 317 ALA A N 1
ATOM 2463 C CA . ALA A 1 317 ? 10.242 -25.688 -22.094 1 44.12 317 ALA A CA 1
ATOM 2464 C C . ALA A 1 317 ? 10.242 -24.734 -20.922 1 44.12 317 ALA A C 1
ATOM 2466 O O . ALA A 1 317 ? 9.195 -24.203 -20.531 1 44.12 317 ALA A O 1
ATOM 2467 N N . GLU A 1 318 ? 11.047 -25.281 -20 1 43.41 318 GLU A N 1
ATOM 2468 C CA . GLU A 1 318 ? 11.352 -24.406 -18.875 1 43.41 318 GLU A CA 1
ATOM 2469 C C . GLU A 1 318 ? 11.062 -22.938 -19.234 1 43.41 318 GLU A C 1
ATOM 2471 O O . GLU A 1 318 ? 10.555 -22.188 -18.391 1 43.41 318 GLU A O 1
ATOM 2476 N N . ASP A 1 319 ? 12.172 -22.531 -19.953 1 36.25 319 ASP A N 1
ATOM 2477 C CA . ASP A 1 319 ? 12.578 -21.234 -20.484 1 36.25 319 ASP A CA 1
ATOM 2478 C C . ASP A 1 319 ? 11.961 -21 -21.859 1 36.25 319 ASP A C 1
ATOM 2480 O O . ASP A 1 319 ? 12.055 -21.844 -22.75 1 36.25 319 ASP A O 1
ATOM 2484 N N . GLY A 1 320 ? 11.289 -20.047 -22.172 1 45.75 320 GLY A N 1
ATOM 2485 C CA . GLY A 1 320 ? 10.828 -19.188 -23.266 1 45.75 320 GLY A CA 1
ATOM 2486 C C . GLY A 1 320 ? 9.703 -19.812 -24.062 1 45.75 320 GLY A C 1
ATOM 2487 O O . GLY A 1 320 ? 9.406 -21 -23.922 1 45.75 320 GLY A O 1
ATOM 2488 N N . LEU A 1 321 ? 8.969 -18.906 -24.984 1 50.78 321 LEU A N 1
ATOM 2489 C CA . LEU A 1 321 ? 7.793 -18.344 -25.641 1 50.78 321 LEU A CA 1
ATOM 2490 C C . LEU A 1 321 ? 7.402 -19.156 -26.859 1 50.78 321 LEU A C 1
ATOM 2492 O O . LEU A 1 321 ? 6.273 -19.047 -27.359 1 50.78 321 LEU A O 1
ATOM 2496 N N . SER A 1 322 ? 8.414 -19.828 -27.516 1 60.84 322 SER A N 1
ATOM 2497 C CA . SER A 1 322 ? 8.008 -20.328 -28.812 1 60.84 322 SER A CA 1
ATOM 2498 C C . SER A 1 322 ? 8.703 -21.641 -29.156 1 60.84 322 SER A C 1
ATOM 2500 O O . SER A 1 322 ? 9.828 -21.891 -28.703 1 60.84 322 SER A O 1
ATOM 2502 N N . VAL A 1 323 ? 8.18 -22.781 -29.531 1 70.62 323 VAL A N 1
ATOM 2503 C CA . VAL A 1 323 ? 8.672 -24.078 -29.969 1 70.62 323 VAL A CA 1
ATOM 2504 C C . VAL A 1 323 ? 8.609 -24.141 -31.5 1 70.62 323 VAL A C 1
ATOM 2506 O O . VAL A 1 323 ? 7.586 -23.812 -32.094 1 70.62 323 VAL A O 1
ATOM 2509 N N . PRO A 1 324 ? 9.836 -24.5 -32.188 1 79 324 PRO A N 1
ATOM 2510 C CA . PRO A 1 324 ? 9.734 -24.688 -33.656 1 79 324 PRO A CA 1
ATOM 2511 C C . PRO A 1 324 ? 8.695 -25.734 -34.031 1 79 324 PRO A C 1
ATOM 2513 O O . PRO A 1 324 ? 8.68 -26.828 -33.469 1 79 324 PRO A O 1
ATOM 2516 N N . LEU A 1 325 ? 7.887 -25.406 -35 1 86.12 325 LEU A N 1
ATOM 2517 C CA . LEU A 1 325 ? 6.805 -26.281 -35.438 1 86.12 325 LEU A CA 1
ATOM 2518 C C . LEU A 1 325 ? 7.348 -27.609 -35.906 1 86.12 325 LEU A C 1
ATOM 2520 O O . LEU A 1 325 ? 6.777 -28.672 -35.625 1 86.12 325 LEU A O 1
ATOM 2524 N N . VAL A 1 326 ? 8.469 -27.547 -36.625 1 85.38 326 VAL A N 1
ATOM 2525 C CA . VAL A 1 326 ? 9.07 -28.75 -37.188 1 85.38 326 VAL A CA 1
ATOM 2526 C C . VAL A 1 326 ? 9.43 -29.719 -36.062 1 85.38 326 VAL A C 1
ATOM 2528 O O . VAL A 1 326 ? 9.305 -30.938 -36.25 1 85.38 326 VAL A O 1
ATOM 2531 N N . ASP A 1 327 ? 9.828 -29.203 -35 1 78.06 327 ASP A N 1
ATOM 2532 C CA . ASP A 1 327 ? 10.211 -30.047 -33.875 1 78.06 327 ASP A CA 1
ATOM 2533 C C . ASP A 1 327 ? 8.984 -30.703 -33.25 1 78.06 327 ASP A C 1
ATOM 2535 O O . ASP A 1 327 ? 9.039 -31.875 -32.844 1 78.06 327 ASP A O 1
ATOM 2539 N N . ILE A 1 328 ? 7.992 -29.938 -33.25 1 78.94 328 ILE A N 1
ATOM 2540 C CA . ILE A 1 328 ? 6.754 -30.469 -32.688 1 78.94 328 ILE A CA 1
ATOM 2541 C C . ILE A 1 328 ? 6.266 -31.641 -33.531 1 78.94 328 ILE A C 1
ATOM 2543 O O . ILE A 1 328 ? 6.02 -32.719 -33 1 78.94 328 ILE A O 1
ATOM 2547 N N . VAL A 1 329 ? 6.203 -31.453 -34.781 1 83.56 329 VAL A N 1
ATOM 2548 C CA . VAL A 1 329 ? 5.676 -32.469 -35.719 1 83.56 329 VAL A CA 1
ATOM 2549 C C . VAL A 1 329 ? 6.574 -33.688 -35.688 1 83.56 329 VAL A C 1
ATOM 2551 O O . VAL A 1 329 ? 6.094 -34.812 -35.562 1 83.56 329 VAL A O 1
ATOM 2554 N N . ASP A 1 330 ? 7.809 -33.438 -35.781 1 79.75 330 ASP A N 1
ATOM 2555 C CA . ASP A 1 330 ? 8.758 -34.531 -35.875 1 79.75 330 ASP A CA 1
ATOM 2556 C C . ASP A 1 330 ? 8.758 -35.344 -34.562 1 79.75 330 ASP A C 1
ATOM 2558 O O . ASP A 1 330 ? 8.68 -36.562 -34.625 1 79.75 330 ASP A O 1
ATOM 2562 N N . ARG A 1 331 ? 8.797 -34.688 -33.562 1 72.38 331 ARG A N 1
ATOM 2563 C CA . ARG A 1 331 ? 8.922 -35.375 -32.281 1 72.38 331 ARG A CA 1
ATOM 2564 C C . ARG A 1 331 ? 7.645 -36.125 -31.922 1 72.38 331 ARG A C 1
ATOM 2566 O O . ARG A 1 331 ? 7.695 -37.219 -31.406 1 72.38 331 ARG A O 1
ATOM 2573 N N . ILE A 1 332 ? 6.582 -35.531 -32.188 1 74.44 332 ILE A N 1
ATOM 2574 C CA . ILE A 1 332 ? 5.305 -36.094 -31.781 1 74.44 332 ILE A CA 1
ATOM 2575 C C . ILE A 1 332 ? 5 -37.312 -32.656 1 74.44 332 ILE A C 1
ATOM 2577 O O . ILE A 1 332 ? 4.438 -38.312 -32.188 1 74.44 332 ILE A O 1
ATOM 2581 N N . LEU A 1 333 ? 5.383 -37.281 -33.906 1 79.19 333 LEU A N 1
ATOM 2582 C CA . LEU A 1 333 ? 4.992 -38.344 -34.844 1 79.19 333 LEU A CA 1
ATOM 2583 C C . LEU A 1 333 ? 6.074 -39.406 -34.938 1 79.19 333 LEU A C 1
ATOM 2585 O O . LEU A 1 333 ? 5.867 -40.438 -35.531 1 79.19 333 LEU A O 1
ATOM 2589 N N . ALA A 1 334 ? 7.125 -39.156 -34.312 1 73.81 334 ALA A N 1
ATOM 2590 C CA . ALA A 1 334 ? 8.258 -40.062 -34.375 1 73.81 334 ALA A CA 1
ATOM 2591 C C . ALA A 1 334 ? 7.848 -41.469 -33.938 1 73.81 334 ALA A C 1
ATOM 2593 O O . ALA A 1 334 ? 8.18 -42.469 -34.594 1 73.81 334 ALA A O 1
ATOM 2594 N N . PRO A 1 335 ? 7.07 -41.531 -32.938 1 67.88 335 PRO A N 1
ATOM 2595 C CA . PRO A 1 335 ? 6.715 -42.875 -32.469 1 67.88 335 PRO A CA 1
ATOM 2596 C C . PRO A 1 335 ? 5.852 -43.656 -33.469 1 67.88 335 PRO A C 1
ATOM 2598 O O . PRO A 1 335 ? 5.766 -44.875 -33.406 1 67.88 335 PRO A O 1
ATOM 2601 N N . PHE A 1 336 ? 5.176 -43 -34.25 1 72.94 336 PHE A N 1
ATOM 2602 C CA . PHE A 1 336 ? 4.246 -43.625 -35.188 1 72.94 336 PHE A CA 1
ATOM 2603 C C . PHE A 1 336 ? 4.941 -44 -36.469 1 72.94 336 PHE A C 1
ATOM 2605 O O . PHE A 1 336 ? 4.34 -44.625 -37.375 1 72.94 336 PHE A O 1
ATOM 2612 N N . ARG A 1 337 ? 6.152 -43.531 -36.5 1 71.88 337 ARG A N 1
ATOM 2613 C CA . ARG A 1 337 ? 6.926 -43.875 -37.719 1 71.88 337 ARG A CA 1
ATOM 2614 C C . ARG A 1 337 ? 7.363 -45.344 -37.688 1 71.88 337 ARG A C 1
ATOM 2616 O O . ARG A 1 337 ? 7.727 -45.844 -36.625 1 71.88 337 ARG A O 1
ATOM 2623 N N . ARG A 1 338 ? 6.984 -46.188 -38.625 1 63.66 338 ARG A N 1
ATOM 2624 C CA . ARG A 1 338 ? 7.406 -47.594 -38.75 1 63.66 338 ARG A CA 1
ATOM 2625 C C . ARG A 1 338 ? 8.883 -47.688 -39.156 1 63.66 338 ARG A C 1
ATOM 2627 O O . ARG A 1 338 ? 9.391 -46.844 -39.875 1 63.66 338 ARG A O 1
ATOM 2634 N N . PRO A 1 339 ? 9.539 -48.656 -38.469 1 56.12 339 PRO A N 1
ATOM 2635 C CA . PRO A 1 339 ? 10.914 -48.906 -38.906 1 56.12 339 PRO A CA 1
ATOM 2636 C C . PRO A 1 339 ? 11.008 -49.281 -40.375 1 56.12 339 PRO A C 1
ATOM 2638 O O . PRO A 1 339 ? 10.234 -50.094 -40.875 1 56.12 339 PRO A O 1
ATOM 2641 N N . GLY A 1 340 ? 11.844 -48.625 -41.312 1 55.66 340 GLY A N 1
ATOM 2642 C CA . GLY A 1 340 ? 12.117 -48.938 -42.719 1 55.66 340 GLY A CA 1
ATOM 2643 C C . GLY A 1 340 ? 11.18 -48.25 -43.688 1 55.66 340 GLY A C 1
ATOM 2644 O O . GLY A 1 340 ? 11.375 -48.312 -44.875 1 55.66 340 GLY A O 1
ATOM 2645 N N . SER A 1 341 ? 9.922 -47.844 -43.344 1 56.62 341 SER A N 1
ATOM 2646 C CA . SER A 1 341 ? 9.016 -47.156 -44.25 1 56.62 341 SER A CA 1
ATOM 2647 C C . SER A 1 341 ? 8.758 -45.719 -43.781 1 56.62 341 SER A C 1
ATOM 2649 O O . SER A 1 341 ? 8.586 -45.469 -42.594 1 56.62 341 SER A O 1
ATOM 2651 N N . ASP A 1 342 ? 9.219 -44.781 -44.531 1 63.78 342 ASP A N 1
ATOM 2652 C CA . ASP A 1 342 ? 9.016 -43.344 -44.312 1 63.78 342 ASP A CA 1
ATOM 2653 C C . ASP A 1 342 ? 7.539 -42.969 -44.469 1 63.78 342 ASP A C 1
ATOM 2655 O O . ASP A 1 342 ? 7.152 -42.312 -45.406 1 63.78 342 ASP A O 1
ATOM 2659 N N . GLY A 1 343 ? 6.668 -43.531 -43.781 1 76.94 343 GLY A N 1
ATOM 2660 C CA . GLY A 1 343 ? 5.23 -43.375 -43.969 1 76.94 343 GLY A CA 1
ATOM 2661 C C . GLY A 1 343 ? 4.711 -42.031 -43.531 1 76.94 343 GLY A C 1
ATOM 2662 O O . GLY A 1 343 ? 3.537 -41.719 -43.75 1 76.94 343 GLY A O 1
ATOM 2663 N N . ILE A 1 344 ? 5.539 -41.25 -42.969 1 86.81 344 ILE A N 1
ATOM 2664 C CA . ILE A 1 344 ? 5.082 -39.938 -42.531 1 86.81 344 ILE A CA 1
ATOM 2665 C C . ILE A 1 344 ? 5.945 -38.844 -43.188 1 86.81 344 ILE A C 1
ATOM 2667 O O . ILE A 1 344 ? 7.156 -38.781 -42.938 1 86.81 344 ILE A O 1
ATOM 2671 N N . ALA A 1 345 ? 5.406 -38.031 -44.062 1 90.5 345 ALA A N 1
ATOM 2672 C CA . ALA A 1 345 ? 6.09 -36.938 -44.719 1 90.5 345 ALA A CA 1
ATOM 2673 C C . ALA A 1 345 ? 5.656 -35.594 -44.125 1 90.5 345 ALA A C 1
ATOM 2675 O O . ALA A 1 345 ? 4.484 -35.406 -43.781 1 90.5 345 ALA A O 1
ATOM 2676 N N . MET A 1 346 ? 6.574 -34.719 -43.938 1 90.25 346 MET A N 1
ATOM 2677 C CA . MET A 1 346 ? 6.273 -33.375 -43.406 1 90.25 346 MET A CA 1
ATOM 2678 C C . MET A 1 346 ? 6.797 -32.281 -44.344 1 90.25 346 MET A C 1
ATOM 2680 O O . MET A 1 346 ? 7.871 -32.438 -44.938 1 90.25 346 MET A O 1
ATOM 2684 N N . ASP A 1 347 ? 5.992 -31.297 -44.5 1 92.19 347 ASP A N 1
ATOM 2685 C CA . ASP A 1 347 ? 6.379 -30.188 -45.375 1 92.19 347 ASP A CA 1
ATOM 2686 C C . ASP A 1 347 ? 5.805 -28.859 -44.875 1 92.19 347 ASP A C 1
ATOM 2688 O O . ASP A 1 347 ? 4.617 -28.781 -44.562 1 92.19 347 ASP A O 1
ATOM 2692 N N . GLY A 1 348 ? 6.688 -27.844 -44.844 1 91.81 348 GLY A N 1
ATOM 2693 C CA . GLY A 1 348 ? 6.254 -26.516 -44.469 1 91.81 348 GLY A CA 1
ATOM 2694 C C . GLY A 1 348 ? 7.398 -25.625 -44.031 1 91.81 348 GLY A C 1
ATOM 2695 O O . GLY A 1 348 ? 8.523 -26.094 -43.844 1 91.81 348 GLY A O 1
ATOM 2696 N N . PRO A 1 349 ? 7.168 -24.359 -43.875 1 91.5 349 PRO A N 1
ATOM 2697 C CA . PRO A 1 349 ? 8.227 -23.422 -43.469 1 91.5 349 PRO A CA 1
ATOM 2698 C C . PRO A 1 349 ? 8.602 -23.516 -42 1 91.5 349 PRO A C 1
ATOM 2700 O O . PRO A 1 349 ? 7.824 -24.047 -41.188 1 91.5 349 PRO A O 1
ATOM 2703 N N . ASP A 1 350 ? 9.812 -23 -41.75 1 88.69 350 ASP A N 1
ATOM 2704 C CA . ASP A 1 350 ? 10.242 -22.906 -40.344 1 88.69 350 ASP A CA 1
ATOM 2705 C C . ASP A 1 350 ? 9.438 -21.844 -39.594 1 88.69 350 ASP A C 1
ATOM 2707 O O . ASP A 1 350 ? 9.312 -20.719 -40.062 1 88.69 350 ASP A O 1
ATOM 2711 N N . MET A 1 351 ? 8.727 -22.281 -38.625 1 85.75 351 MET A N 1
ATOM 2712 C CA . MET A 1 351 ? 8.016 -21.328 -37.781 1 85.75 351 MET A CA 1
ATOM 2713 C C . MET A 1 351 ? 8.016 -21.797 -36.312 1 85.75 351 MET A C 1
ATOM 2715 O O . MET A 1 351 ? 8.219 -22.984 -36.031 1 85.75 351 MET A O 1
ATOM 2719 N N . THR A 1 352 ? 7.875 -20.766 -35.438 1 81.75 352 THR A N 1
ATOM 2720 C CA . THR A 1 352 ? 7.809 -21.078 -34.031 1 81.75 352 THR A CA 1
ATOM 2721 C C . THR A 1 352 ? 6.414 -20.797 -33.469 1 81.75 352 THR A C 1
ATOM 2723 O O . THR A 1 352 ? 5.719 -19.906 -33.969 1 81.75 352 THR A O 1
ATOM 2726 N N . LEU A 1 353 ? 6.035 -21.688 -32.594 1 77.81 353 LEU A N 1
ATOM 2727 C CA . LEU A 1 353 ? 4.742 -21.531 -31.938 1 77.81 353 LEU A CA 1
ATOM 2728 C C . LEU A 1 353 ? 4.926 -21.234 -30.453 1 77.81 353 LEU A C 1
ATOM 2730 O O . LEU A 1 353 ? 5.84 -21.766 -29.828 1 77.81 353 LEU A O 1
ATOM 2734 N N . PRO A 1 354 ? 4.055 -20.219 -30.047 1 69.88 354 PRO A N 1
ATOM 2735 C CA . PRO A 1 354 ? 4.043 -20.062 -28.594 1 69.88 354 PRO A CA 1
ATOM 2736 C C . PRO A 1 354 ? 3.768 -21.391 -27.859 1 69.88 354 PRO A C 1
ATOM 2738 O O . PRO A 1 354 ? 3.062 -22.25 -28.391 1 69.88 354 PRO A O 1
ATOM 2741 N N . GLU A 1 355 ? 4.227 -21.516 -26.828 1 60.84 355 GLU A N 1
ATOM 2742 C CA . GLU A 1 355 ? 4.203 -22.75 -26.047 1 60.84 355 GLU A CA 1
ATOM 2743 C C . GLU A 1 355 ? 2.785 -23.297 -25.922 1 60.84 355 GLU A C 1
ATOM 2745 O O . GLU A 1 355 ? 2.557 -24.5 -26.062 1 60.84 355 GLU A O 1
ATOM 2750 N N . ARG A 1 356 ? 1.902 -22.328 -25.578 1 59.81 356 ARG A N 1
ATOM 2751 C CA . ARG A 1 356 ? 0.52 -22.75 -25.391 1 59.81 356 ARG A CA 1
ATOM 2752 C C . ARG A 1 356 ? -0.035 -23.406 -26.641 1 59.81 356 ARG A C 1
ATOM 2754 O O . ARG A 1 356 ? -0.72 -24.422 -26.562 1 59.81 356 ARG A O 1
ATOM 2761 N N . THR A 1 357 ? 0.326 -22.828 -27.703 1 69.12 357 THR A N 1
ATOM 2762 C CA . THR A 1 357 ? -0.148 -23.312 -28.984 1 69.12 357 THR A CA 1
ATOM 2763 C C . THR A 1 357 ? 0.577 -24.609 -29.375 1 69.12 357 THR A C 1
ATOM 2765 O O . THR A 1 357 ? -0.029 -25.531 -29.922 1 69.12 357 THR A O 1
ATOM 2768 N N . ALA A 1 358 ? 1.82 -24.641 -29.016 1 71.94 358 ALA A N 1
ATOM 2769 C CA . ALA A 1 358 ? 2.635 -25.812 -29.328 1 71.94 358 ALA A CA 1
ATOM 2770 C C . ALA A 1 358 ? 2.104 -27.062 -28.641 1 71.94 358 ALA A C 1
ATOM 2772 O O . ALA A 1 358 ? 2.037 -28.125 -29.234 1 71.94 358 ALA A O 1
ATOM 2773 N N . SER A 1 359 ? 1.685 -26.828 -27.516 1 64.75 359 SER A N 1
ATOM 2774 C CA . SER A 1 359 ? 1.171 -27.953 -26.734 1 64.75 359 SER A CA 1
ATOM 2775 C C . SER A 1 359 ? -0.127 -28.484 -27.328 1 64.75 359 SER A C 1
ATOM 2777 O O . SER A 1 359 ? -0.314 -29.703 -27.422 1 64.75 359 SER A O 1
ATOM 2779 N N . GLY A 1 360 ? -0.967 -27.547 -27.578 1 67.31 360 GLY A N 1
ATOM 2780 C CA . GLY A 1 360 ? -2.215 -27.953 -28.203 1 67.31 360 GLY A CA 1
ATOM 2781 C C . GLY A 1 360 ? -2.014 -28.688 -29.516 1 67.31 360 GLY A C 1
ATOM 2782 O O . GLY A 1 360 ? -2.646 -29.719 -29.75 1 67.31 360 GLY A O 1
ATOM 2783 N N . LEU A 1 361 ? -1.119 -28.25 -30.312 1 78.62 361 LEU A N 1
ATOM 2784 C CA . LEU A 1 361 ? -0.834 -28.859 -31.594 1 78.62 361 LEU A CA 1
ATOM 2785 C C . LEU A 1 361 ? -0.228 -30.25 -31.422 1 78.62 361 LEU A C 1
ATOM 2787 O O . LEU A 1 361 ? -0.557 -31.172 -32.156 1 78.62 361 LEU A O 1
ATOM 2791 N N . ALA A 1 362 ? 0.621 -30.297 -30.5 1 72.5 362 ALA A N 1
ATOM 2792 C CA . ALA A 1 362 ? 1.241 -31.578 -30.203 1 72.5 362 ALA A CA 1
ATOM 2793 C C . ALA A 1 362 ? 0.19 -32.625 -29.875 1 72.5 362 ALA A C 1
ATOM 2795 O O . ALA A 1 362 ? 0.269 -33.781 -30.328 1 72.5 362 ALA A O 1
ATOM 2796 N N . MET A 1 363 ? -0.735 -32.219 -29.141 1 68.25 363 MET A N 1
ATOM 2797 C CA . MET A 1 363 ? -1.802 -33.125 -28.734 1 68.25 363 MET A CA 1
ATOM 2798 C C . MET A 1 363 ? -2.613 -33.562 -29.953 1 68.25 363 MET A C 1
ATOM 2800 O O . MET A 1 363 ? -2.943 -34.75 -30.078 1 68.25 363 MET A O 1
ATOM 2804 N N . VAL A 1 364 ? -2.951 -32.688 -30.734 1 76 364 VAL A N 1
ATOM 2805 C CA . VAL A 1 364 ? -3.719 -32.969 -31.938 1 76 364 VAL A CA 1
ATOM 2806 C C . VAL A 1 364 ? -2.945 -33.938 -32.812 1 76 364 VAL A C 1
ATOM 2808 O O . VAL A 1 364 ? -3.5 -34.938 -33.281 1 76 364 VAL A O 1
ATOM 2811 N N . LEU A 1 365 ? -1.708 -33.656 -33 1 80.94 365 LEU A N 1
ATOM 2812 C CA . LEU A 1 365 ? -0.882 -34.5 -33.844 1 80.94 365 LEU A CA 1
ATOM 2813 C C . LEU A 1 365 ? -0.739 -35.875 -33.281 1 80.94 365 LEU A C 1
ATOM 2815 O O . LEU A 1 365 ? -0.75 -36.875 -34 1 80.94 365 LEU A O 1
ATOM 2819 N N . HIS A 1 366 ? -0.673 -35.906 -32.062 1 71.19 366 HIS A N 1
ATOM 2820 C CA . HIS A 1 366 ? -0.572 -37.219 -31.422 1 71.19 366 HIS A CA 1
ATOM 2821 C C . HIS A 1 366 ? -1.843 -38.031 -31.625 1 71.19 366 HIS A C 1
ATOM 2823 O O . HIS A 1 366 ? -1.775 -39.219 -31.906 1 71.19 366 HIS A O 1
ATOM 2829 N N . GLU A 1 367 ? -2.9 -37.406 -31.359 1 70.25 367 GLU A N 1
ATOM 2830 C CA . GLU A 1 367 ? -4.172 -38.094 -31.547 1 70.25 367 GLU A CA 1
ATOM 2831 C C . GLU A 1 367 ? -4.309 -38.594 -33 1 70.25 367 GLU A C 1
ATOM 2833 O O . GLU A 1 367 ? -4.75 -39.719 -33.219 1 70.25 367 GLU A O 1
ATOM 2838 N N . LEU A 1 368 ? -4.004 -37.781 -33.906 1 81.38 368 LEU A N 1
ATOM 2839 C CA . LEU A 1 368 ? -4.07 -38.156 -35.312 1 81.38 368 LEU A CA 1
ATOM 2840 C C . LEU A 1 368 ? -3.119 -39.312 -35.625 1 81.38 368 LEU A C 1
ATOM 2842 O O . LEU A 1 368 ? -3.469 -40.25 -36.344 1 81.38 368 LEU A O 1
ATOM 2846 N N . GLY A 1 369 ? -1.987 -39.156 -35.062 1 78.94 369 GLY A N 1
ATOM 2847 C CA . GLY A 1 369 ? -1.038 -40.25 -35.219 1 78.94 369 GLY A CA 1
ATOM 2848 C C . GLY A 1 369 ? -1.537 -41.562 -34.656 1 78.94 369 GLY A C 1
ATOM 2849 O O . GLY A 1 369 ? -1.407 -42.625 -35.281 1 78.94 369 GLY A O 1
ATOM 2850 N N . THR A 1 370 ? -2.08 -41.5 -33.469 1 70.56 370 THR A N 1
ATOM 2851 C CA . THR A 1 370 ? -2.65 -42.656 -32.844 1 70.56 370 THR A CA 1
ATOM 2852 C C . THR A 1 370 ? -3.77 -43.25 -33.688 1 70.56 370 THR A C 1
ATOM 2854 O O . THR A 1 370 ? -3.809 -44.469 -33.906 1 70.56 370 THR A O 1
ATOM 2857 N N . ASN A 1 371 ? -4.66 -42.469 -34.094 1 75.12 371 ASN A N 1
ATOM 2858 C CA . ASN A 1 371 ? -5.766 -42.938 -34.938 1 75.12 371 ASN A CA 1
ATOM 2859 C C . ASN A 1 371 ? -5.266 -43.562 -36.25 1 75.12 371 ASN A C 1
ATOM 2861 O O . ASN A 1 371 ? -5.809 -44.562 -36.688 1 75.12 371 ASN A O 1
ATOM 2865 N N . ALA A 1 372 ? -4.289 -42.938 -36.812 1 82.56 372 ALA A N 1
ATOM 2866 C CA . ALA A 1 372 ? -3.727 -43.438 -38.062 1 82.56 372 ALA A CA 1
ATOM 2867 C C . ALA A 1 372 ? -3.121 -44.812 -37.875 1 82.56 372 ALA A C 1
ATOM 2869 O O . ALA A 1 372 ? -3.152 -45.656 -38.781 1 82.56 372 ALA A O 1
ATOM 2870 N N . THR A 1 373 ? -2.588 -45 -36.75 1 75.81 373 THR A N 1
ATOM 2871 C CA . THR A 1 373 ? -1.947 -46.281 -36.438 1 75.81 373 THR A CA 1
ATOM 2872 C C . THR A 1 373 ? -2.99 -47.344 -36.125 1 75.81 373 THR A C 1
ATOM 2874 O O . THR A 1 373 ? -2.84 -48.5 -36.531 1 75.81 373 THR A O 1
ATOM 2877 N N . LYS A 1 374 ? -4.039 -46.969 -35.438 1 70.75 374 LYS A N 1
ATOM 2878 C CA . LYS A 1 374 ? -5.047 -47.938 -35 1 70.75 374 LYS A CA 1
ATOM 2879 C C . LYS A 1 374 ? -6.02 -48.25 -36.156 1 70.75 374 LYS A C 1
ATOM 2881 O O . LYS A 1 374 ? -6.371 -49.406 -36.375 1 70.75 374 LYS A O 1
ATOM 2886 N N . HIS A 1 375 ? -6.371 -47.25 -36.781 1 74.88 375 HIS A N 1
ATOM 2887 C CA . HIS A 1 375 ? -7.496 -47.406 -37.688 1 74.88 375 HIS A CA 1
ATOM 2888 C C . HIS A 1 375 ? -7.203 -46.812 -39.062 1 74.88 375 HIS A C 1
ATOM 2890 O O . HIS A 1 375 ? -8.016 -46.906 -40 1 74.88 375 HIS A O 1
ATOM 2896 N N . GLY A 1 376 ? -6.09 -46.188 -39.25 1 84.38 376 GLY A N 1
ATOM 2897 C CA . GLY A 1 376 ? -5.867 -45.406 -40.469 1 84.38 376 GLY A CA 1
ATOM 2898 C C . GLY A 1 376 ? -4.703 -45.938 -41.281 1 84.38 376 GLY A C 1
ATOM 2899 O O . GLY A 1 376 ? -4.461 -47.125 -41.375 1 84.38 376 GLY A O 1
ATOM 2900 N N . ALA A 1 377 ? -4.145 -44.938 -42 1 87.44 377 ALA A N 1
ATOM 2901 C CA . ALA A 1 377 ? -3.145 -45.219 -43 1 87.44 377 ALA A CA 1
ATOM 2902 C C . ALA A 1 377 ? -1.955 -45.969 -42.406 1 87.44 377 ALA A C 1
ATOM 2904 O O . ALA A 1 377 ? -1.376 -46.844 -43.062 1 87.44 377 ALA A O 1
ATOM 2905 N N . LEU A 1 378 ? -1.676 -45.75 -41.188 1 83.06 378 LEU A N 1
ATOM 2906 C CA . LEU A 1 378 ? -0.467 -46.312 -40.594 1 83.06 378 LEU A CA 1
ATOM 2907 C C . LEU A 1 378 ? -0.739 -47.719 -40.031 1 83.06 378 LEU A C 1
ATOM 2909 O O . LEU A 1 378 ? 0.175 -48.375 -39.531 1 83.06 378 LEU A O 1
ATOM 2913 N N . SER A 1 379 ? -1.955 -48.156 -40.125 1 78.44 379 SER A N 1
ATOM 2914 C CA . SER A 1 379 ? -2.312 -49.5 -39.688 1 78.44 379 SER A CA 1
ATOM 2915 C C . SER A 1 379 ? -1.968 -50.531 -40.719 1 78.44 379 SER A C 1
ATOM 2917 O O . SER A 1 379 ? -1.949 -51.75 -40.438 1 78.44 379 SER A O 1
ATOM 2919 N N . ARG A 1 380 ? -1.855 -50.125 -41.938 1 78.25 380 ARG A N 1
ATOM 2920 C CA . ARG A 1 380 ? -1.574 -51.031 -43.031 1 78.25 380 ARG A CA 1
ATOM 2921 C C . ARG A 1 380 ? -0.184 -50.781 -43.625 1 78.25 380 ARG A C 1
ATOM 2923 O O . ARG A 1 380 ? 0.298 -49.656 -43.594 1 78.25 380 ARG A O 1
ATOM 2930 N N . ASN A 1 381 ? 0.313 -51.906 -44.094 1 77.31 381 ASN A N 1
ATOM 2931 C CA . ASN A 1 381 ? 1.577 -51.781 -44.812 1 77.31 381 ASN A CA 1
ATOM 2932 C C . ASN A 1 381 ? 1.42 -50.938 -46.094 1 77.31 381 ASN A C 1
ATOM 2934 O O . ASN A 1 381 ? 0.495 -51.156 -46.875 1 77.31 381 ASN A O 1
ATOM 2938 N N . GLY A 1 382 ? 2.199 -49.906 -46.312 1 79.81 382 GLY A N 1
ATOM 2939 C CA . GLY A 1 382 ? 2.125 -49.031 -47.469 1 79.81 382 GLY A CA 1
ATOM 2940 C C . GLY A 1 382 ? 1.352 -47.75 -47.219 1 79.81 382 GLY A C 1
ATOM 2941 O O . GLY A 1 382 ? 1.297 -46.875 -48.062 1 79.81 382 GLY A O 1
ATOM 2942 N N . GLY A 1 383 ? 0.671 -47.719 -46.094 1 87.19 383 GLY A N 1
ATOM 2943 C CA . GLY A 1 383 ? -0.024 -46.5 -45.75 1 87.19 383 GLY A CA 1
ATOM 2944 C C . GLY A 1 383 ? 0.915 -45.344 -45.469 1 87.19 383 GLY A C 1
ATOM 2945 O O . GLY A 1 383 ? 2.02 -45.531 -44.938 1 87.19 383 GLY A O 1
ATOM 2946 N N . GLU A 1 384 ? 0.444 -44.094 -45.906 1 90.38 384 GLU A N 1
ATOM 2947 C CA . GLU A 1 384 ? 1.269 -42.906 -45.719 1 90.38 384 GLU A CA 1
ATOM 2948 C C . GLU A 1 384 ? 0.466 -41.781 -45.094 1 90.38 384 GLU A C 1
ATOM 2950 O O . GLU A 1 384 ? -0.735 -41.625 -45.344 1 90.38 384 GLU A O 1
ATOM 2955 N N . VAL A 1 385 ? 1.173 -41.031 -44.312 1 92.81 385 VAL A N 1
ATOM 2956 C CA . VAL A 1 385 ? 0.619 -39.812 -43.75 1 92.81 385 VAL A CA 1
ATOM 2957 C C . VAL A 1 385 ? 1.456 -38.625 -44.188 1 92.81 385 VAL A C 1
ATOM 2959 O O . VAL A 1 385 ? 2.688 -38.656 -44.125 1 92.81 385 VAL A O 1
ATOM 2962 N N . ARG A 1 386 ? 0.793 -37.531 -44.656 1 93.81 386 ARG A N 1
ATOM 2963 C CA . ARG A 1 386 ? 1.464 -36.312 -45.031 1 93.81 386 ARG A CA 1
ATOM 2964 C C . ARG A 1 386 ? 1.002 -35.156 -44.125 1 93.81 386 ARG A C 1
ATOM 2966 O O . ARG A 1 386 ? -0.199 -34.969 -43.938 1 93.81 386 ARG A O 1
ATOM 2973 N N . VAL A 1 387 ? 1.984 -34.531 -43.531 1 94.38 387 VAL A N 1
ATOM 2974 C CA . VAL A 1 387 ? 1.717 -33.344 -42.719 1 94.38 387 VAL A CA 1
ATOM 2975 C C . VAL A 1 387 ? 2.332 -32.125 -43.375 1 94.38 387 VAL A C 1
ATOM 2977 O O . VAL A 1 387 ? 3.557 -32 -43.5 1 94.38 387 VAL A O 1
ATOM 2980 N N . ALA A 1 388 ? 1.493 -31.219 -43.875 1 95.81 388 ALA A N 1
ATOM 2981 C CA . ALA A 1 388 ? 1.956 -30 -44.531 1 95.81 388 ALA A CA 1
ATOM 2982 C C . ALA A 1 388 ? 1.386 -28.766 -43.812 1 95.81 388 ALA A C 1
ATOM 2984 O O . ALA A 1 388 ? 0.259 -28.797 -43.312 1 95.81 388 ALA A O 1
ATOM 2985 N N . TRP A 1 389 ? 2.244 -27.766 -43.656 1 94.44 389 TRP A N 1
ATOM 2986 C CA . TRP A 1 389 ? 1.725 -26.547 -43.031 1 94.44 389 TRP A CA 1
ATOM 2987 C C . TRP A 1 389 ? 2.211 -25.312 -43.781 1 94.44 389 TRP A C 1
ATOM 2989 O O . TRP A 1 389 ? 3.205 -25.359 -44.531 1 94.44 389 TRP A O 1
ATOM 2999 N N . ARG A 1 390 ? 1.419 -24.266 -43.719 1 93.81 390 ARG A N 1
ATOM 3000 C CA . ARG A 1 390 ? 1.756 -22.969 -44.312 1 93.81 390 ARG A CA 1
ATOM 3001 C C . ARG A 1 390 ? 1.39 -21.828 -43.375 1 93.81 390 ARG A C 1
ATOM 3003 O O . ARG A 1 390 ? 0.494 -21.969 -42.562 1 93.81 390 ARG A O 1
ATOM 3010 N N . GLU A 1 391 ? 2.141 -20.812 -43.562 1 91.62 391 GLU A N 1
ATOM 3011 C CA . GLU A 1 391 ? 1.84 -19.609 -42.812 1 91.62 391 GLU A CA 1
ATOM 3012 C C . GLU A 1 391 ? 0.626 -18.875 -43.406 1 91.62 391 GLU A C 1
ATOM 3014 O O . GLU A 1 391 ? 0.472 -18.797 -44.625 1 91.62 391 GLU A O 1
ATOM 3019 N N . THR A 1 392 ? -0.251 -18.578 -42.531 1 89.94 392 THR A N 1
ATOM 3020 C CA . THR A 1 392 ? -1.4 -17.766 -42.906 1 89.94 392 THR A CA 1
ATOM 3021 C C . THR A 1 392 ? -1.339 -16.391 -42.25 1 89.94 392 THR A C 1
ATOM 3023 O O . THR A 1 392 ? -0.562 -16.172 -41.344 1 89.94 392 THR A O 1
ATOM 3026 N N . PRO A 1 393 ? -2.023 -15.398 -42.75 1 82.56 393 PRO A N 1
ATOM 3027 C CA . PRO A 1 393 ? -2.027 -14.07 -42.156 1 82.56 393 PRO A CA 1
ATOM 3028 C C . PRO A 1 393 ? -2.402 -14.109 -40.656 1 82.56 393 PRO A C 1
ATOM 3030 O O . PRO A 1 393 ? -1.976 -13.25 -39.875 1 82.56 393 PRO A O 1
ATOM 3033 N N . ARG A 1 394 ? -3.084 -15.172 -40.281 1 80.75 394 ARG A N 1
ATOM 3034 C CA . ARG A 1 394 ? -3.584 -15.227 -38.938 1 80.75 394 ARG A CA 1
ATOM 3035 C C . ARG A 1 394 ? -2.734 -16.156 -38.062 1 80.75 394 ARG A C 1
ATOM 3037 O O . ARG A 1 394 ? -2.92 -16.234 -36.844 1 80.75 394 ARG A O 1
ATOM 3044 N N . GLY A 1 395 ? -1.961 -16.828 -38.812 1 88.75 395 GLY A N 1
ATOM 3045 C CA . GLY A 1 395 ? -1.155 -17.75 -38.062 1 88.75 395 GLY A CA 1
ATOM 3046 C C . GLY A 1 395 ? -0.602 -18.906 -38.875 1 88.75 395 GLY A C 1
ATOM 3047 O O . GLY A 1 395 ? 0.151 -18.672 -39.844 1 88.75 395 GLY A O 1
ATOM 3048 N N . LEU A 1 396 ? -1.124 -20.094 -38.531 1 91.12 396 LEU A N 1
ATOM 3049 C CA . LEU A 1 396 ? -0.607 -21.312 -39.125 1 91.12 396 LEU A CA 1
ATOM 3050 C C . LEU A 1 396 ? -1.747 -22.25 -39.5 1 91.12 396 LEU A C 1
ATOM 3052 O O . LEU A 1 396 ? -2.736 -22.375 -38.781 1 91.12 396 LEU A O 1
ATOM 3056 N N . ARG A 1 397 ? -1.765 -22.734 -40.875 1 94.06 397 ARG A N 1
ATOM 3057 C CA . ARG A 1 397 ? -2.658 -23.812 -41.281 1 94.06 397 ARG A CA 1
ATOM 3058 C C . ARG A 1 397 ? -1.879 -25.094 -41.531 1 94.06 397 ARG A C 1
ATOM 3060 O O . ARG A 1 397 ? -0.946 -25.109 -42.344 1 94.06 397 ARG A O 1
ATOM 3067 N N . LEU A 1 398 ? -2.211 -26.125 -40.781 1 93.5 398 LEU A N 1
ATOM 3068 C CA . LEU A 1 398 ? -1.591 -27.438 -40.906 1 93.5 398 LEU A CA 1
ATOM 3069 C C . LEU A 1 398 ? -2.572 -28.438 -41.531 1 93.5 398 LEU A C 1
ATOM 3071 O O . LEU A 1 398 ? -3.744 -28.469 -41.125 1 93.5 398 LEU A O 1
ATOM 3075 N N . HIS A 1 399 ? -2.158 -29.188 -42.562 1 95.12 399 HIS A N 1
ATOM 3076 C CA . HIS A 1 399 ? -2.961 -30.219 -43.219 1 95.12 399 HIS A CA 1
ATOM 3077 C C . HIS A 1 399 ? -2.402 -31.609 -42.938 1 95.12 399 HIS A C 1
ATOM 3079 O O . HIS A 1 399 ? -1.212 -31.859 -43.156 1 95.12 399 HIS A O 1
ATOM 3085 N N . TRP A 1 400 ? -3.193 -32.438 -42.406 1 94.56 400 TRP A N 1
ATOM 3086 C CA . TRP A 1 400 ? -2.932 -33.844 -42.219 1 94.56 400 TRP A CA 1
ATOM 3087 C C . TRP A 1 400 ? -3.68 -34.688 -43.25 1 94.56 400 TRP A C 1
ATOM 3089 O O . TRP A 1 400 ? -4.902 -34.562 -43.375 1 94.56 400 TRP A O 1
ATOM 3099 N N . THR A 1 401 ? -3.012 -35.469 -44.031 1 94.69 401 THR A N 1
ATOM 3100 C CA . THR A 1 401 ? -3.639 -36.344 -45.062 1 94.69 401 THR A CA 1
ATOM 3101 C C . THR A 1 401 ? -3.146 -37.781 -44.938 1 94.69 401 THR A C 1
ATOM 3103 O O . THR A 1 401 ? -1.942 -38 -44.812 1 94.69 401 THR A O 1
ATOM 3106 N N . GLU A 1 402 ? -4.07 -38.656 -44.906 1 93.88 402 GLU A N 1
ATOM 3107 C CA . GLU A 1 402 ? -3.762 -40.062 -44.906 1 93.88 402 GLU A CA 1
ATOM 3108 C C . GLU A 1 402 ? -4.074 -40.719 -46.25 1 93.88 402 GLU A C 1
ATOM 3110 O O . GLU A 1 402 ? -5.074 -40.375 -46.875 1 93.88 402 GLU A O 1
ATOM 3115 N N . ARG A 1 403 ? -3.23 -41.562 -46.688 1 90.75 403 ARG A N 1
ATOM 3116 C CA . ARG A 1 403 ? -3.447 -42.344 -47.906 1 90.75 403 ARG A CA 1
ATOM 3117 C C . ARG A 1 403 ? -2.982 -43.781 -47.719 1 90.75 403 ARG A C 1
ATOM 3119 O O . ARG A 1 403 ? -2.092 -44.062 -46.906 1 90.75 403 ARG A O 1
ATOM 3126 N N . GLY A 1 404 ? -3.662 -44.719 -48.469 1 88.25 404 GLY A N 1
ATOM 3127 C CA . GLY A 1 404 ? -3.209 -46.094 -48.531 1 88.25 404 GLY A CA 1
ATOM 3128 C C . GLY A 1 404 ? -3.666 -46.938 -47.344 1 88.25 404 GLY A C 1
ATOM 3129 O O . GLY A 1 404 ? -3.133 -48.031 -47.094 1 88.25 404 GLY A O 1
ATOM 3130 N N . GLY A 1 405 ? -4.543 -46.406 -46.594 1 86.75 405 GLY A N 1
ATOM 3131 C CA . GLY A 1 405 ? -5.074 -47.125 -45.469 1 86.75 405 GLY A CA 1
ATOM 3132 C C . GLY A 1 405 ? -6.391 -47.812 -45.75 1 86.75 405 GLY A C 1
ATOM 3133 O O . GLY A 1 405 ? -6.824 -47.875 -46.906 1 86.75 405 GLY A O 1
ATOM 3134 N N . PRO A 1 406 ? -6.859 -48.438 -44.75 1 88.56 406 PRO A N 1
ATOM 3135 C CA . PRO A 1 406 ? -8.188 -49.031 -44.938 1 88.56 406 PRO A CA 1
ATOM 3136 C C . PRO A 1 406 ? -9.25 -47.969 -45.281 1 88.56 406 PRO A C 1
ATOM 3138 O O . PRO A 1 406 ? -9.023 -46.781 -45.125 1 88.56 406 PRO A O 1
ATOM 3141 N N . THR A 1 407 ? -10.305 -48.531 -45.969 1 87.62 407 THR A N 1
ATOM 3142 C CA . THR A 1 407 ? -11.414 -47.656 -46.25 1 87.62 407 THR A CA 1
ATOM 3143 C C . THR A 1 407 ? -11.922 -46.969 -44.969 1 87.62 407 THR A C 1
ATOM 3145 O O . THR A 1 407 ? -12.211 -47.656 -44 1 87.62 407 THR A O 1
ATOM 3148 N N . VAL A 1 408 ? -11.859 -45.656 -44.938 1 85.88 408 VAL A N 1
ATOM 3149 C CA . VAL A 1 408 ? -12.195 -44.875 -43.75 1 85.88 408 VAL A CA 1
ATOM 3150 C C . VAL A 1 408 ? -13.719 -44.75 -43.625 1 85.88 408 VAL A C 1
ATOM 3152 O O . VAL A 1 408 ? -14.414 -44.469 -44.594 1 85.88 408 VAL A O 1
ATOM 3155 N N . CYS A 1 409 ? -14.211 -45.156 -42.469 1 80.19 409 CYS A N 1
ATOM 3156 C CA . CYS A 1 409 ? -15.617 -44.969 -42.125 1 80.19 409 CYS A CA 1
ATOM 3157 C C . CYS A 1 409 ? -15.781 -44.031 -40.969 1 80.19 409 CYS A C 1
ATOM 3159 O O . CYS A 1 409 ? -15.047 -44.125 -39.969 1 80.19 409 CYS A O 1
ATOM 3161 N N . PRO A 1 410 ? -16.641 -43 -41.125 1 78.25 410 PRO A N 1
ATOM 3162 C CA . PRO A 1 410 ? -16.844 -42.094 -40 1 78.25 410 PRO A CA 1
ATOM 3163 C C . PRO A 1 410 ? -17.25 -42.844 -38.719 1 78.25 410 PRO A C 1
ATOM 3165 O O . PRO A 1 410 ? -18 -43.812 -38.781 1 78.25 410 PRO A O 1
ATOM 3168 N N . PRO A 1 411 ? -16.516 -42.406 -37.719 1 68.12 411 PRO A N 1
ATOM 3169 C CA . PRO A 1 411 ? -16.844 -43.094 -36.469 1 68.12 411 PRO A CA 1
ATOM 3170 C C . PRO A 1 411 ? -18.281 -42.844 -36.031 1 68.12 411 PRO A C 1
ATOM 3172 O O . PRO A 1 411 ? -18.875 -41.812 -36.375 1 68.12 411 PRO A O 1
ATOM 3175 N N . ALA A 1 412 ? -18.953 -43.906 -35.5 1 61.34 412 ALA A N 1
ATOM 3176 C CA . ALA A 1 412 ? -20.344 -43.812 -35.031 1 61.34 412 ALA A CA 1
ATOM 3177 C C . ALA A 1 412 ? -20.469 -42.781 -33.906 1 61.34 412 ALA A C 1
ATOM 3179 O O . ALA A 1 412 ? -21.531 -42.188 -33.719 1 61.34 412 ALA A O 1
ATOM 3180 N N . GLY A 1 413 ? -19.281 -42.469 -33.125 1 60.03 413 GLY A N 1
ATOM 3181 C CA . GLY A 1 413 ? -19.281 -41.5 -32.031 1 60.03 413 GLY A CA 1
ATOM 3182 C C . GLY A 1 413 ? -17.922 -40.875 -31.781 1 60.03 413 GLY A C 1
ATOM 3183 O O . GLY A 1 413 ? -16.906 -41.375 -32.281 1 60.03 413 GLY A O 1
ATOM 3184 N N . ASP A 1 414 ? -18.047 -39.594 -31.281 1 55.25 414 ASP A N 1
ATOM 3185 C CA . ASP A 1 414 ? -16.797 -38.906 -30.969 1 55.25 414 ASP A CA 1
ATOM 3186 C C . ASP A 1 414 ? -16.062 -39.594 -29.828 1 55.25 414 ASP A C 1
ATOM 3188 O O . ASP A 1 414 ? -16.516 -39.562 -28.672 1 55.25 414 ASP A O 1
ATOM 3192 N N . GLY A 1 415 ? -15.25 -40.469 -30.109 1 53.66 415 GLY A N 1
ATOM 3193 C CA . GLY A 1 415 ? -14.391 -41 -29.062 1 53.66 415 GLY A CA 1
ATOM 3194 C C . GLY A 1 415 ? -13.516 -39.938 -28.422 1 53.66 415 GLY A C 1
ATOM 3195 O O . GLY A 1 415 ? -13.531 -38.781 -28.844 1 53.66 415 GLY A O 1
ATOM 3196 N N . PHE A 1 416 ? -12.93 -40.219 -27.375 1 46.56 416 PHE A N 1
ATOM 3197 C CA . PHE A 1 416 ? -12.133 -39.312 -26.562 1 46.56 416 PHE A CA 1
ATOM 3198 C C . PHE A 1 416 ? -11.109 -38.562 -27.438 1 46.56 416 PHE A C 1
ATOM 3200 O O . PHE A 1 416 ? -10.93 -37.375 -27.297 1 46.56 416 PHE A O 1
ATOM 3207 N N . GLY A 1 417 ? -10.562 -39.25 -28.328 1 56.53 417 GLY A N 1
ATOM 3208 C CA . GLY A 1 417 ? -9.562 -38.656 -29.203 1 56.53 417 GLY A CA 1
ATOM 3209 C C . GLY A 1 417 ? -10.117 -37.562 -30.094 1 56.53 417 GLY A C 1
ATOM 3210 O O . GLY A 1 417 ? -9.5 -36.531 -30.266 1 56.53 417 GLY A O 1
ATOM 3211 N N . MET A 1 418 ? -11.227 -37.906 -30.516 1 61.19 418 MET A N 1
ATOM 3212 C CA . MET A 1 418 ? -11.852 -36.969 -31.422 1 61.19 418 MET A CA 1
ATOM 3213 C C . MET A 1 418 ? -12.305 -35.719 -30.672 1 61.19 418 MET A C 1
ATOM 3215 O O . MET A 1 418 ? -12.18 -34.594 -31.188 1 61.19 418 MET A O 1
ATOM 3219 N N . VAL A 1 419 ? -12.672 -35.938 -29.469 1 55.03 419 VAL A N 1
ATOM 3220 C CA . VAL A 1 419 ? -13.055 -34.781 -28.641 1 55.03 419 VAL A CA 1
ATOM 3221 C C . VAL A 1 419 ? -11.836 -33.906 -28.359 1 55.03 419 VAL A C 1
ATOM 3223 O O . VAL A 1 419 ? -11.922 -32.688 -28.422 1 55.03 419 VAL A O 1
ATOM 3226 N N . LEU A 1 420 ? -10.82 -34.5 -28.047 1 55.28 420 LEU A N 1
ATOM 3227 C CA . LEU A 1 420 ? -9.586 -33.781 -27.797 1 55.28 420 LEU A CA 1
ATOM 3228 C C . LEU A 1 420 ? -9.188 -32.969 -29.031 1 55.28 420 LEU A C 1
ATOM 3230 O O . LEU A 1 420 ? -8.773 -31.812 -28.922 1 55.28 420 LEU A O 1
ATOM 3234 N N . LEU A 1 421 ? -9.359 -33.625 -30.156 1 62.09 421 LEU A N 1
ATOM 3235 C CA . LEU A 1 421 ? -8.992 -33 -31.422 1 62.09 421 LEU A CA 1
ATOM 3236 C C . LEU A 1 421 ? -9.875 -31.797 -31.703 1 62.09 421 LEU A C 1
ATOM 3238 O O . LEU A 1 421 ? -9.383 -30.75 -32.156 1 62.09 421 LEU A O 1
ATOM 3242 N N . ARG A 1 422 ? -11.086 -31.953 -31.266 1 55.78 422 ARG A N 1
ATOM 3243 C CA . ARG A 1 422 ? -12.031 -30.922 -31.688 1 55.78 422 ARG A CA 1
ATOM 3244 C C . ARG A 1 422 ? -12.117 -29.797 -30.656 1 55.78 422 ARG A C 1
ATOM 3246 O O . ARG A 1 422 ? -12.367 -28.641 -31.016 1 55.78 422 ARG A O 1
ATOM 3253 N N . ARG A 1 423 ? -11.891 -30.109 -29.359 1 52.06 423 ARG A N 1
ATOM 3254 C CA . ARG A 1 423 ? -12.305 -29.109 -28.375 1 52.06 423 ARG A CA 1
ATOM 3255 C C . ARG A 1 423 ? -11.172 -28.797 -27.406 1 52.06 423 ARG A C 1
ATOM 3257 O O . ARG A 1 423 ? -11.078 -27.688 -26.891 1 52.06 423 ARG A O 1
ATOM 3264 N N . ALA A 1 424 ? -10.391 -29.781 -27.156 1 50.88 424 ALA A N 1
ATOM 3265 C CA . ALA A 1 424 ? -9.656 -29.609 -25.906 1 50.88 424 ALA A CA 1
ATOM 3266 C C . ALA A 1 424 ? -8.195 -29.25 -26.188 1 50.88 424 ALA A C 1
ATOM 3268 O O . ALA A 1 424 ? -7.621 -28.422 -25.469 1 50.88 424 ALA A O 1
ATOM 3269 N N . ALA A 1 425 ? -7.656 -29.703 -27.25 1 58.84 425 ALA A N 1
ATOM 3270 C CA . ALA A 1 425 ? -6.215 -29.547 -27.391 1 58.84 425 ALA A CA 1
ATOM 3271 C C . ALA A 1 425 ? -5.871 -28.125 -27.875 1 58.84 425 ALA A C 1
ATOM 3273 O O . ALA A 1 425 ? -4.949 -27.5 -27.344 1 58.84 425 ALA A O 1
ATOM 3274 N N . LEU A 1 426 ? -6.699 -27.547 -28.844 1 66 426 LEU A N 1
ATOM 3275 C CA . LEU A 1 426 ? -6.523 -26.219 -29.406 1 66 426 LEU A CA 1
ATOM 3276 C C . LEU A 1 426 ? -7.832 -25.438 -29.359 1 66 426 LEU A C 1
ATOM 3278 O O . LEU A 1 426 ? -8.633 -25.5 -30.297 1 66 426 LEU A O 1
ATOM 3282 N N . PRO A 1 427 ? -8.039 -24.781 -28.172 1 59.69 427 PRO A N 1
ATOM 3283 C CA . PRO A 1 427 ? -9.297 -24.047 -28.078 1 59.69 427 PRO A CA 1
ATOM 3284 C C . PRO A 1 427 ? -9.359 -22.859 -29.047 1 59.69 427 PRO A C 1
ATOM 3286 O O . PRO A 1 427 ? -8.328 -22.438 -29.594 1 59.69 427 PRO A O 1
ATOM 3289 N N . SER A 1 428 ? -10.758 -22.391 -29.203 1 64.94 428 SER A N 1
ATOM 3290 C CA . SER A 1 428 ? -10.922 -21.188 -30 1 64.94 428 SER A CA 1
ATOM 3291 C C . SER A 1 428 ? -9.969 -20.078 -29.562 1 64.94 428 SER A C 1
ATOM 3293 O O . SER A 1 428 ? -9.734 -19.906 -28.359 1 64.94 4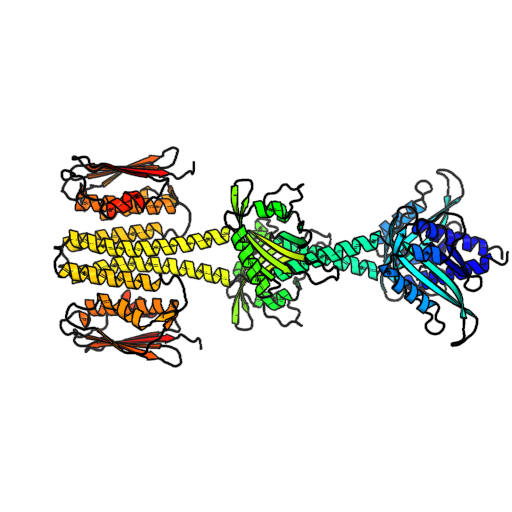28 SER A O 1
ATOM 3295 N N . PRO A 1 429 ? -9.344 -19.453 -30.578 1 73.62 429 PRO A N 1
ATOM 3296 C CA . PRO A 1 429 ? -9.68 -19.266 -32 1 73.62 429 PRO A CA 1
ATOM 3297 C C . PRO A 1 429 ? -9.023 -20.312 -32.906 1 73.62 429 PRO A C 1
ATOM 3299 O O . PRO A 1 429 ? -9.148 -20.234 -34.125 1 73.62 429 PRO A O 1
ATOM 3302 N N . HIS A 1 430 ? -8.414 -21.297 -32.344 1 79.75 430 HIS A N 1
ATOM 3303 C CA . HIS A 1 430 ? -7.863 -22.375 -33.188 1 79.75 430 HIS A CA 1
ATOM 3304 C C . HIS A 1 430 ? -8.953 -23.328 -33.625 1 79.75 430 HIS A C 1
ATOM 3306 O O . HIS A 1 430 ? -10.023 -23.406 -33.031 1 79.75 430 HIS A O 1
ATOM 3312 N N . GLU A 1 431 ? -8.859 -23.875 -34.812 1 82.19 431 GLU A N 1
ATOM 3313 C CA . GLU A 1 431 ? -9.867 -24.781 -35.344 1 82.19 431 GLU A CA 1
ATOM 3314 C C . GLU A 1 431 ? -9.227 -26.047 -35.906 1 82.19 431 GLU A C 1
ATOM 3316 O O . GLU A 1 431 ? -8.188 -26 -36.562 1 82.19 431 GLU A O 1
ATOM 3321 N N . VAL A 1 432 ? -9.836 -27.172 -35.531 1 84.88 432 VAL A N 1
ATOM 3322 C CA . VAL A 1 432 ? -9.453 -28.453 -36.094 1 84.88 432 VAL A CA 1
ATOM 3323 C C . VAL A 1 432 ? -10.625 -29.062 -36.844 1 84.88 432 VAL A C 1
ATOM 3325 O O . VAL A 1 432 ? -11.719 -29.219 -36.312 1 84.88 432 VAL A O 1
ATOM 3328 N N . SER A 1 433 ? -10.523 -29.312 -38.125 1 87.5 433 SER A N 1
ATOM 3329 C CA . SER A 1 433 ? -11.523 -29.969 -38.969 1 87.5 433 SER A CA 1
ATOM 3330 C C . SER A 1 433 ? -11.016 -31.312 -39.469 1 87.5 433 SER A C 1
ATOM 3332 O O . SER A 1 433 ? -9.906 -31.422 -39.969 1 87.5 433 SER A O 1
ATOM 3334 N N . VAL A 1 434 ? -11.82 -32.344 -39.219 1 88.12 434 VAL A N 1
ATOM 3335 C CA . VAL A 1 434 ? -11.445 -33.688 -39.656 1 88.12 434 VAL A CA 1
ATOM 3336 C C . VAL A 1 434 ? -12.422 -34.188 -40.719 1 88.12 434 VAL A C 1
ATOM 3338 O O . VAL A 1 434 ? -13.641 -34.031 -40.594 1 88.12 434 VAL A O 1
ATOM 3341 N N . THR A 1 435 ? -12 -34.625 -41.844 1 88 435 THR A N 1
ATOM 3342 C CA . THR A 1 435 ? -12.781 -35.219 -42.938 1 88 435 THR A CA 1
ATOM 3343 C C . THR A 1 435 ? -12.453 -36.688 -43.094 1 88 435 THR A C 1
ATOM 3345 O O . THR A 1 435 ? -11.281 -37.094 -43.156 1 88 435 THR A O 1
ATOM 3348 N N . PHE A 1 436 ? -13.555 -37.5 -43.156 1 88.38 436 PHE A N 1
ATOM 3349 C CA . PHE A 1 436 ? -13.383 -38.938 -43.281 1 88.38 436 PHE A CA 1
ATOM 3350 C C . PHE A 1 436 ? -13.578 -39.375 -44.75 1 88.38 436 PHE A C 1
ATOM 3352 O O . PHE A 1 436 ? -14.562 -40.031 -45.062 1 88.38 436 PHE A O 1
ATOM 3359 N N . ASP A 1 437 ? -12.688 -39 -45.625 1 87.31 437 ASP A N 1
ATOM 3360 C CA . ASP A 1 437 ? -12.703 -39.5 -47 1 87.31 437 ASP A CA 1
ATOM 3361 C C . ASP A 1 437 ? -12.391 -41 -47.031 1 87.31 437 ASP A C 1
ATOM 3363 O O . ASP A 1 437 ? -11.5 -41.469 -46.344 1 87.31 437 ASP A O 1
ATOM 3367 N N . PRO A 1 438 ? -13.156 -41.875 -47.781 1 88.69 438 PRO A N 1
ATOM 3368 C CA . PRO A 1 438 ? -12.891 -43.312 -47.844 1 88.69 438 PRO A CA 1
ATOM 3369 C C . PRO A 1 438 ? -11.445 -43.625 -48.188 1 88.69 438 PRO A C 1
ATOM 3371 O O . PRO A 1 438 ? -10.906 -44.656 -47.781 1 88.69 438 PRO A O 1
ATOM 3374 N N . ALA A 1 439 ? -10.844 -42.719 -49 1 88.06 439 ALA A N 1
ATOM 3375 C CA . ALA A 1 439 ? -9.469 -42.969 -49.438 1 88.06 439 ALA A CA 1
ATOM 3376 C C . ALA A 1 439 ? -8.484 -42.688 -48.281 1 88.06 439 ALA A C 1
ATOM 3378 O O . ALA A 1 439 ? -7.34 -43.156 -48.344 1 88.06 439 ALA A O 1
ATOM 3379 N N . GLY A 1 440 ? -8.883 -41.938 -47.312 1 90.75 440 GLY A N 1
ATOM 3380 C CA . GLY A 1 440 ? -8.016 -41.594 -46.219 1 90.75 440 GLY A CA 1
ATOM 3381 C C . GLY A 1 440 ? -8.484 -40.406 -45.406 1 90.75 440 GLY A C 1
ATOM 3382 O O . GLY A 1 440 ? -9.023 -39.469 -45.969 1 90.75 440 GLY A O 1
ATOM 3383 N N . LEU A 1 441 ? -8.266 -40.5 -44.125 1 90.75 441 LEU A N 1
ATOM 3384 C CA . LEU A 1 441 ? -8.648 -39.406 -43.25 1 90.75 441 LEU A CA 1
ATOM 3385 C C . LEU A 1 441 ? -7.809 -38.156 -43.531 1 90.75 441 LEU A C 1
ATOM 3387 O O . LEU A 1 441 ? -6.594 -38.281 -43.719 1 90.75 441 LEU A O 1
ATOM 3391 N N . SER A 1 442 ? -8.43 -37 -43.594 1 93.75 442 SER A N 1
ATOM 3392 C CA . SER A 1 442 ? -7.727 -35.75 -43.688 1 93.75 442 SER A CA 1
ATOM 3393 C C . SER A 1 442 ? -8.172 -34.781 -42.594 1 93.75 442 SER A C 1
ATOM 3395 O O . SER A 1 442 ? -9.32 -34.812 -42.125 1 93.75 442 SER A O 1
ATOM 3397 N N . ALA A 1 443 ? -7.207 -34.062 -42.125 1 91.94 443 ALA A N 1
ATOM 3398 C CA . ALA A 1 443 ? -7.52 -33.062 -41.125 1 91.94 443 ALA A CA 1
ATOM 3399 C C . ALA A 1 443 ? -6.859 -31.734 -41.438 1 91.94 443 ALA A C 1
ATOM 3401 O O . ALA A 1 443 ? -5.742 -31.688 -41.938 1 91.94 443 ALA A O 1
ATOM 3402 N N . THR A 1 444 ? -7.562 -30.672 -41.188 1 93.25 444 THR A N 1
ATOM 3403 C CA . THR A 1 444 ? -7.039 -29.312 -41.281 1 93.25 444 THR A CA 1
ATOM 3404 C C . THR A 1 444 ? -7.027 -28.656 -39.906 1 93.25 444 THR A C 1
ATOM 3406 O O . THR A 1 444 ? -8.055 -28.594 -39.25 1 93.25 444 THR A O 1
ATOM 3409 N N . ILE A 1 445 ? -5.836 -28.156 -39.531 1 90.81 445 ILE A N 1
ATOM 3410 C CA . ILE A 1 445 ? -5.656 -27.516 -38.219 1 90.81 445 ILE A CA 1
ATOM 3411 C C . ILE A 1 445 ? -5.27 -26.047 -38.438 1 90.81 445 ILE A C 1
ATOM 3413 O O . ILE A 1 445 ? -4.184 -25.75 -38.938 1 90.81 445 ILE A O 1
ATOM 3417 N N . ASP A 1 446 ? -6.129 -25.156 -38.062 1 90.19 446 ASP A N 1
ATOM 3418 C CA . ASP A 1 446 ? -5.871 -23.719 -38.125 1 90.19 446 ASP A CA 1
ATOM 3419 C C . ASP A 1 446 ? -5.48 -23.172 -36.75 1 90.19 446 ASP A C 1
ATOM 3421 O O . ASP A 1 446 ? -6.281 -23.188 -35.812 1 90.19 446 ASP A O 1
ATOM 3425 N N . VAL A 1 447 ? -4.262 -22.703 -36.656 1 87.06 447 VAL A N 1
ATOM 3426 C CA . VAL A 1 447 ? -3.75 -22.125 -35.406 1 87.06 447 VAL A CA 1
ATOM 3427 C C . VAL A 1 447 ? -3.625 -20.609 -35.562 1 87.06 447 VAL A C 1
ATOM 3429 O O . VAL A 1 447 ? -2.898 -20.125 -36.438 1 87.06 447 VAL A O 1
ATOM 3432 N N . VAL A 1 448 ? -4.332 -19.906 -34.75 1 85.75 448 VAL A N 1
ATOM 3433 C CA . VAL A 1 448 ? -4.305 -18.453 -34.781 1 85.75 448 VAL A CA 1
ATOM 3434 C C . VAL A 1 448 ? -3.26 -17.922 -33.781 1 85.75 448 VAL A C 1
ATOM 3436 O O . VAL A 1 448 ? -3.332 -18.203 -32.594 1 85.75 448 VAL A O 1
ATOM 3439 N N . LEU A 1 449 ? -2.133 -17.328 -34.156 1 75.75 449 LEU A N 1
ATOM 3440 C CA . LEU A 1 449 ? -1.051 -16.812 -33.312 1 75.75 449 LEU A CA 1
ATOM 3441 C C . LEU A 1 449 ? -1.224 -15.32 -33.062 1 75.75 449 LEU A C 1
ATOM 3443 O O . LEU A 1 449 ? -0.602 -14.758 -32.156 1 75.75 449 LEU A O 1
ATOM 3447 N N . GLN A 1 450 ? -1.847 -14.461 -33.969 1 62.72 450 GLN A N 1
ATOM 3448 C CA . GLN A 1 450 ? -2.102 -13.039 -33.812 1 62.72 450 GLN A CA 1
ATOM 3449 C C . GLN A 1 450 ? -3.566 -12.773 -33.469 1 62.72 450 GLN A C 1
ATOM 3451 O O . GLN A 1 450 ? -4.465 -13.305 -34.125 1 62.72 450 GLN A O 1
ATOM 3456 N N . PRO A 1 451 ? -3.984 -12.523 -32.156 1 48.75 451 PRO A N 1
ATOM 3457 C CA . PRO A 1 451 ? -5.395 -12.172 -31.984 1 48.75 451 PRO A CA 1
ATOM 3458 C C . PRO A 1 451 ? -5.895 -11.234 -33.094 1 48.75 451 PRO A C 1
ATOM 3460 O O . PRO A 1 451 ? -5.109 -10.469 -33.656 1 48.75 451 PRO A O 1
ATOM 3463 N N . MET A 1 452 ? -7.137 -11.523 -33.719 1 39.28 452 MET A N 1
ATOM 3464 C CA . MET A 1 452 ? -7.754 -10.445 -34.469 1 39.28 452 MET A CA 1
ATOM 3465 C C . MET A 1 452 ? -7.738 -9.141 -33.688 1 39.28 452 MET A C 1
ATOM 3467 O O . MET A 1 452 ? -7.93 -9.141 -32.469 1 39.28 452 MET A O 1
ATOM 3471 N N . MET B 1 1 ? -9.203 63.094 28.344 1 43.56 1 MET B N 1
ATOM 3472 C CA . MET B 1 1 ? -7.766 63.375 28.312 1 43.56 1 MET B CA 1
ATOM 3473 C C . MET B 1 1 ? -7 62.281 29.047 1 43.56 1 MET B C 1
ATOM 3475 O O . MET B 1 1 ? -5.879 61.938 28.672 1 43.56 1 MET B O 1
ATOM 3479 N N . ALA B 1 2 ? -7.539 61.906 30.297 1 60.53 2 ALA B N 1
ATOM 3480 C CA . ALA B 1 2 ? -7.125 60.938 31.297 1 60.53 2 ALA B CA 1
ATOM 3481 C C . ALA B 1 2 ? -7.32 59.5 30.797 1 60.53 2 ALA B C 1
ATOM 3483 O O . ALA B 1 2 ? -6.73 58.562 31.328 1 60.53 2 ALA B O 1
ATOM 3484 N N . GLU B 1 3 ? -7.84 59.312 29.484 1 78.81 3 GLU B N 1
ATOM 3485 C CA . GLU B 1 3 ? -8.422 58.062 29 1 78.81 3 GLU B CA 1
ATOM 3486 C C . GLU B 1 3 ? -7.418 57.281 28.141 1 78.81 3 GLU B C 1
ATOM 3488 O O . GLU B 1 3 ? -7.363 56.031 28.203 1 78.81 3 GLU B O 1
ATOM 3493 N N . ALA B 1 4 ? -6.535 57.969 27.516 1 84.5 4 ALA B N 1
ATOM 3494 C CA . ALA B 1 4 ? -5.621 57.312 26.578 1 84.5 4 ALA B CA 1
ATOM 3495 C C . ALA B 1 4 ? -4.602 56.438 27.312 1 84.5 4 ALA B C 1
ATOM 3497 O O . ALA B 1 4 ? -4.348 55.312 26.938 1 84.5 4 ALA B O 1
ATOM 3498 N N . PRO B 1 5 ? -4.148 56.969 28.484 1 84.81 5 PRO B N 1
ATOM 3499 C CA . PRO B 1 5 ? -3.193 56.125 29.203 1 84.81 5 PRO B CA 1
ATOM 3500 C C . PRO B 1 5 ? -3.816 54.812 29.719 1 84.81 5 PRO B C 1
ATOM 3502 O O . PRO B 1 5 ? -3.17 53.781 29.688 1 84.81 5 PRO B O 1
ATOM 3505 N N . VAL B 1 6 ? -5.008 54.906 30.125 1 82.69 6 VAL B N 1
ATOM 3506 C CA . VAL B 1 6 ? -5.691 53.75 30.656 1 82.69 6 VAL B CA 1
ATOM 3507 C C . VAL B 1 6 ? -5.953 52.75 29.516 1 82.69 6 VAL B C 1
ATOM 3509 O O . VAL B 1 6 ? -5.754 51.531 29.688 1 82.69 6 VAL B O 1
ATOM 3512 N N . ARG B 1 7 ? -6.375 53.25 28.422 1 84 7 ARG B N 1
ATOM 3513 C CA . ARG B 1 7 ? -6.625 52.375 27.266 1 84 7 ARG B CA 1
ATOM 3514 C C . ARG B 1 7 ? -5.344 51.688 26.797 1 84 7 ARG B C 1
ATOM 3516 O O . ARG B 1 7 ? -5.359 50.531 26.438 1 84 7 ARG B O 1
ATOM 3523 N N . LEU B 1 8 ? -4.316 52.469 26.781 1 87.44 8 LEU B N 1
ATOM 3524 C CA . LEU B 1 8 ? -3.021 51.906 26.375 1 87.44 8 LEU B CA 1
ATOM 3525 C C . LEU B 1 8 ? -2.586 50.781 27.297 1 87.44 8 LEU B C 1
ATOM 3527 O O . LEU B 1 8 ? -2.135 49.75 26.828 1 87.44 8 LEU B O 1
ATOM 3531 N N . GLU B 1 9 ? -2.725 51.031 28.531 1 85 9 GLU B N 1
ATOM 3532 C CA . GLU B 1 9 ? -2.352 50 29.5 1 85 9 GLU B CA 1
ATOM 3533 C C . GLU B 1 9 ? -3.174 48.719 29.312 1 85 9 GLU B C 1
ATOM 3535 O O . GLU B 1 9 ? -2.641 47.625 29.375 1 85 9 GLU B O 1
ATOM 3540 N N . ARG B 1 10 ? -4.379 48.938 29.109 1 81.38 10 ARG B N 1
ATOM 3541 C CA . ARG B 1 10 ? -5.262 47.781 28.891 1 81.38 10 ARG B CA 1
ATOM 3542 C C . ARG B 1 10 ? -4.863 47 27.641 1 81.38 10 ARG B C 1
ATOM 3544 O O . ARG B 1 10 ? -4.844 45.781 27.656 1 81.38 10 ARG B O 1
ATOM 3551 N N . LEU B 1 11 ? -4.617 47.719 26.625 1 85.62 11 LEU B N 1
ATOM 3552 C CA . LEU B 1 11 ? -4.23 47.094 25.375 1 85.62 11 LEU B CA 1
ATOM 3553 C C . LEU B 1 11 ? -2.918 46.344 25.531 1 85.62 11 LEU B C 1
ATOM 3555 O O . LEU B 1 11 ? -2.789 45.188 25.062 1 85.62 11 LEU B O 1
ATOM 3559 N N . GLU B 1 12 ? -2.053 46.875 26.203 1 86.69 12 GLU B N 1
ATOM 3560 C CA . GLU B 1 12 ? -0.759 46.25 26.438 1 86.69 12 GLU B CA 1
ATOM 3561 C C . GLU B 1 12 ? -0.912 44.969 27.281 1 86.69 12 GLU B C 1
ATOM 3563 O O . GLU B 1 12 ? -0.239 43.969 27.031 1 86.69 12 GLU B O 1
ATOM 3568 N N . ARG B 1 13 ? -1.77 45.031 28.219 1 82.88 13 ARG B N 1
ATOM 3569 C CA . ARG B 1 13 ? -2.02 43.844 29.047 1 82.88 13 ARG B CA 1
ATOM 3570 C C . ARG B 1 13 ? -2.66 42.75 28.234 1 82.88 13 ARG B C 1
ATOM 3572 O O . ARG B 1 13 ? -2.316 41.562 28.391 1 82.88 13 ARG B O 1
ATOM 3579 N N . ALA B 1 14 ? -3.543 43.188 27.391 1 82.5 14 ALA B N 1
ATOM 3580 C CA . ALA B 1 14 ? -4.203 42.188 26.531 1 82.5 14 ALA B CA 1
ATOM 3581 C C . ALA B 1 14 ? -3.199 41.5 25.609 1 82.5 14 ALA B C 1
ATOM 3583 O O . ALA B 1 14 ? -3.24 40.281 25.422 1 82.5 14 ALA B O 1
ATOM 3584 N N . MET B 1 15 ? -2.334 42.25 25.047 1 87.56 15 MET B N 1
ATOM 3585 C CA . MET B 1 15 ? -1.316 41.719 24.141 1 87.56 15 MET B CA 1
ATOM 3586 C C . MET B 1 15 ? -0.339 40.812 24.891 1 87.56 15 MET B C 1
ATOM 3588 O O . MET B 1 15 ? 0.082 39.781 2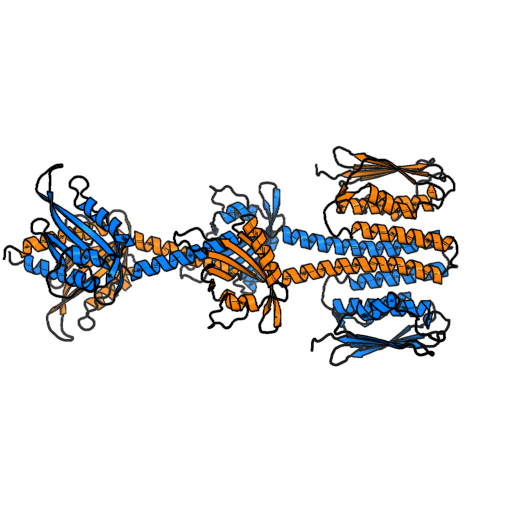4.359 1 87.56 15 MET B O 1
ATOM 3592 N N . ARG B 1 16 ? -0.044 41.219 26.078 1 84.62 16 ARG B N 1
ATOM 3593 C CA . ARG B 1 16 ? 0.836 40.375 26.891 1 84.62 16 ARG B CA 1
ATOM 3594 C C . ARG B 1 16 ? 0.186 39.031 27.203 1 84.62 16 ARG B C 1
ATOM 3596 O O . ARG B 1 16 ? 0.838 37.969 27.125 1 84.62 16 ARG B O 1
ATOM 3603 N N . ALA B 1 17 ? -1.03 39.094 27.547 1 81.44 17 ALA B N 1
ATOM 3604 C CA . ALA B 1 17 ? -1.765 37.875 27.812 1 81.44 17 ALA B CA 1
ATOM 3605 C C . ALA B 1 17 ? -1.812 36.969 26.578 1 81.44 17 ALA B C 1
ATOM 3607 O O . ALA B 1 17 ? -1.732 35.75 26.688 1 81.44 17 ALA B O 1
ATOM 3608 N N . ALA B 1 18 ? -1.941 37.656 25.484 1 86.69 18 ALA B N 1
ATOM 3609 C CA . ALA B 1 18 ? -2.025 36.938 24.234 1 86.69 18 ALA B CA 1
ATOM 3610 C C . ALA B 1 18 ? -0.636 36.531 23.719 1 86.69 18 ALA B C 1
ATOM 3612 O O . ALA B 1 18 ? -0.503 35.906 22.672 1 86.69 18 ALA B O 1
ATOM 3613 N N . GLU B 1 19 ? 0.395 36.969 24.469 1 89.06 19 GLU B N 1
ATOM 3614 C CA . GLU B 1 19 ? 1.784 36.688 24.109 1 89.06 19 GLU B CA 1
ATOM 3615 C C . GLU B 1 19 ? 2.115 37.281 22.734 1 89.06 19 GLU B C 1
ATOM 3617 O O . GLU B 1 19 ? 2.807 36.625 21.938 1 89.06 19 GLU B O 1
ATOM 3622 N N . ILE B 1 20 ? 1.558 38.312 22.469 1 92.19 20 ILE B N 1
ATOM 3623 C CA . ILE B 1 20 ? 1.856 39.062 21.25 1 92.19 20 ILE B CA 1
ATOM 3624 C C . ILE B 1 20 ? 2.875 40.156 21.547 1 92.19 20 ILE B C 1
ATOM 3626 O O . ILE B 1 20 ? 2.639 41 22.406 1 92.19 20 ILE B O 1
ATOM 3630 N N . GLY B 1 21 ? 3.965 40.062 20.875 1 94.19 21 GLY B N 1
ATOM 3631 C CA . GLY B 1 21 ? 4.984 41.094 21.031 1 94.19 21 GLY B CA 1
ATOM 3632 C C . GLY B 1 21 ? 4.805 42.25 20.078 1 94.19 21 GLY B C 1
ATOM 3633 O O . GLY B 1 21 ? 4.172 42.125 19.031 1 94.19 21 GLY B O 1
ATOM 3634 N N . VAL B 1 22 ? 5.387 43.406 20.531 1 92.81 22 VAL B N 1
ATOM 3635 C CA . VAL B 1 22 ? 5.34 44.594 19.703 1 92.81 22 VAL B CA 1
ATOM 3636 C C . VAL B 1 22 ? 6.742 45.188 19.562 1 92.81 22 VAL B C 1
ATOM 3638 O O . VAL B 1 22 ? 7.527 45.188 20.5 1 92.81 22 VAL B O 1
ATOM 3641 N N . TRP B 1 23 ? 7.004 45.625 18.406 1 94.5 23 TRP B N 1
ATOM 3642 C CA . TRP B 1 23 ? 8.242 46.375 18.234 1 94.5 23 TRP B CA 1
ATOM 3643 C C . TRP B 1 23 ? 7.953 47.781 17.734 1 94.5 23 TRP B C 1
ATOM 3645 O O . TRP B 1 23 ? 6.887 48.062 17.172 1 94.5 23 TRP B O 1
ATOM 3655 N N . ASP B 1 24 ? 8.812 48.719 18.094 1 93.06 24 ASP B N 1
ATOM 3656 C CA . ASP B 1 24 ? 8.781 50.094 17.656 1 93.06 24 ASP B CA 1
ATOM 3657 C C . ASP B 1 24 ? 10.164 50.594 17.25 1 93.06 24 ASP B C 1
ATOM 3659 O O . ASP B 1 24 ? 11.094 50.594 18.062 1 93.06 24 ASP B O 1
ATOM 3663 N N . TRP B 1 25 ? 10.281 50.969 16 1 95.12 25 TRP B N 1
ATOM 3664 C CA . TRP B 1 25 ? 11.555 51.438 15.461 1 95.12 25 TRP B CA 1
ATOM 3665 C C . TRP B 1 25 ? 11.445 52.875 14.938 1 95.12 25 TRP B C 1
ATOM 3667 O O . TRP B 1 25 ? 10.789 53.125 13.922 1 95.12 25 TRP B O 1
ATOM 3677 N N . ASP B 1 26 ? 12.062 53.75 15.711 1 94.44 26 ASP B N 1
ATOM 3678 C CA . ASP B 1 26 ? 12.188 55.125 15.234 1 94.44 26 ASP B CA 1
ATOM 3679 C C . ASP B 1 26 ? 13.312 55.25 14.211 1 94.44 26 ASP B C 1
ATOM 3681 O O . ASP B 1 26 ? 14.492 55.219 14.57 1 94.44 26 ASP B O 1
ATOM 3685 N N . LEU B 1 27 ? 12.945 55.469 12.969 1 95.38 27 LEU B N 1
ATOM 3686 C CA . LEU B 1 27 ? 13.922 55.406 11.883 1 95.38 27 LEU B CA 1
ATOM 3687 C C . LEU B 1 27 ? 14.703 56.719 11.789 1 95.38 27 LEU B C 1
ATOM 3689 O O . LEU B 1 27 ? 15.734 56.781 11.117 1 95.38 27 LEU B O 1
ATOM 3693 N N . VAL B 1 28 ? 14.203 57.719 12.438 1 94.25 28 VAL B N 1
ATOM 3694 C CA . VAL B 1 28 ? 14.891 59 12.438 1 94.25 28 VAL B CA 1
ATOM 3695 C C . VAL B 1 28 ? 16.031 58.969 13.453 1 94.25 28 VAL B C 1
ATOM 3697 O O . VAL B 1 28 ? 17.172 59.312 13.125 1 94.25 28 VAL B O 1
ATOM 3700 N N . THR B 1 29 ? 15.766 58.531 14.602 1 94.19 29 THR B N 1
ATOM 3701 C CA . THR B 1 29 ? 16.766 58.469 15.656 1 94.19 29 THR B CA 1
ATOM 3702 C C . THR B 1 29 ? 17.438 57.125 15.688 1 94.19 29 THR B C 1
ATOM 3704 O O . THR B 1 29 ? 18.453 56.938 16.375 1 94.19 29 THR B O 1
ATOM 3707 N N . ASP B 1 30 ? 16.906 56.188 15.016 1 93.81 30 ASP B N 1
ATOM 3708 C CA . ASP B 1 30 ? 17.359 54.781 14.969 1 93.81 30 ASP B CA 1
ATOM 3709 C C . ASP B 1 30 ? 17.156 54.094 16.312 1 93.81 30 ASP B C 1
ATOM 3711 O O . ASP B 1 30 ? 17.828 53.125 16.641 1 93.81 30 ASP B O 1
ATOM 3715 N N . ALA B 1 31 ? 16.297 54.625 17.078 1 93.5 31 ALA B N 1
ATOM 3716 C CA . ALA B 1 31 ? 15.938 53.969 18.344 1 93.5 31 ALA B CA 1
ATOM 3717 C C . ALA B 1 31 ? 14.992 52.812 18.125 1 93.5 31 ALA B C 1
ATOM 3719 O O . ALA B 1 31 ? 14 52.938 17.406 1 93.5 31 ALA B O 1
ATOM 3720 N N . PHE B 1 32 ? 15.328 51.688 18.719 1 94.94 32 PHE B N 1
ATOM 3721 C CA . PHE B 1 32 ? 14.539 50.469 18.578 1 94.94 32 PHE B CA 1
ATOM 3722 C C . PHE B 1 32 ? 14.109 49.938 19.938 1 94.94 32 PHE B C 1
ATOM 3724 O O . PHE B 1 32 ? 14.906 49.906 20.875 1 94.94 32 PHE B O 1
ATOM 3731 N N . ASP B 1 33 ? 12.812 49.5 19.984 1 92.25 33 ASP B N 1
ATOM 3732 C CA . ASP B 1 33 ? 12.32 48.938 21.234 1 92.25 33 ASP B CA 1
ATOM 3733 C C . ASP B 1 33 ? 11.414 47.75 20.969 1 92.25 33 ASP B C 1
ATOM 3735 O O . ASP B 1 33 ? 10.75 47.656 19.938 1 92.25 33 ASP B O 1
ATOM 3739 N N . TYR B 1 34 ? 11.445 46.812 21.922 1 93.75 34 TYR B N 1
ATOM 3740 C CA . TYR B 1 34 ? 10.555 45.656 22 1 93.75 34 TYR B CA 1
ATOM 3741 C C . TYR B 1 34 ? 9.703 45.719 23.266 1 93.75 34 TYR B C 1
ATOM 3743 O O . TYR B 1 34 ? 10.172 46.125 24.328 1 93.75 34 TYR B O 1
ATOM 3751 N N . SER B 1 35 ? 8.453 45.344 23.078 1 90.94 35 SER B N 1
ATOM 3752 C CA . SER B 1 35 ? 7.633 45.125 24.266 1 90.94 35 SER B CA 1
ATOM 3753 C C . SER B 1 35 ? 8.18 44 25.125 1 90.94 35 SER B C 1
ATOM 3755 O O . SER B 1 35 ? 9.008 43.219 24.656 1 90.94 35 SER B O 1
ATOM 3757 N N . PRO B 1 36 ? 7.738 43.938 26.375 1 90.94 36 PRO B N 1
ATOM 3758 C CA . PRO B 1 36 ? 8.18 42.844 27.234 1 90.94 36 PRO B CA 1
ATOM 3759 C C . PRO B 1 36 ? 7.887 41.469 26.625 1 90.94 36 PRO B C 1
ATOM 3761 O O . PRO B 1 36 ? 8.727 40.562 26.688 1 90.94 36 PRO B O 1
ATOM 3764 N N . SER B 1 37 ? 6.723 41.344 26.031 1 92.81 37 SER B N 1
ATOM 3765 C CA . SER B 1 37 ? 6.371 40.062 25.406 1 92.81 37 SER B CA 1
ATOM 3766 C C . SER B 1 37 ? 7.316 39.719 24.25 1 92.81 37 SER B C 1
ATOM 3768 O O . SER B 1 37 ? 7.707 38.562 24.078 1 92.81 37 SER B O 1
ATOM 3770 N N . ALA B 1 38 ? 7.609 40.719 23.469 1 95.56 38 ALA B N 1
ATOM 3771 C CA . ALA B 1 38 ? 8.547 40.5 22.375 1 95.56 38 ALA B CA 1
ATOM 3772 C C . ALA B 1 38 ? 9.922 40.094 22.891 1 95.56 38 ALA B C 1
ATOM 3774 O O . ALA B 1 38 ? 10.562 39.188 22.344 1 95.56 38 ALA B O 1
ATOM 3775 N N . ARG B 1 39 ? 10.344 40.75 23.953 1 96 39 ARG B N 1
ATOM 3776 C CA . ARG B 1 39 ? 11.625 40.375 24.547 1 96 39 ARG B CA 1
ATOM 3777 C C . ARG B 1 39 ? 11.609 38.938 25.047 1 96 39 ARG B C 1
ATOM 3779 O O . ARG B 1 39 ? 12.578 38.188 24.875 1 96 39 ARG B O 1
ATOM 3786 N N . ASP B 1 40 ? 10.523 38.562 25.578 1 94.81 40 ASP B N 1
ATOM 3787 C CA . ASP B 1 40 ? 10.367 37.219 26.047 1 94.81 40 ASP B CA 1
ATOM 3788 C C . ASP B 1 40 ? 10.414 36.219 24.891 1 94.81 40 ASP B C 1
ATOM 3790 O O . ASP B 1 40 ? 11.07 35.188 24.984 1 94.81 40 ASP B O 1
ATOM 3794 N N . ILE B 1 41 ? 9.711 36.531 23.875 1 96.19 41 ILE B N 1
ATOM 3795 C CA . ILE B 1 41 ? 9.641 35.688 22.703 1 96.19 41 ILE B CA 1
ATOM 3796 C C . ILE B 1 41 ? 11.047 35.469 22.125 1 96.19 41 ILE B C 1
ATOM 3798 O O . ILE B 1 41 ? 11.422 34.344 21.781 1 96.19 41 ILE B O 1
ATOM 3802 N N . PHE B 1 42 ? 11.852 36.438 22.125 1 97.5 42 PHE B N 1
ATOM 3803 C CA . PHE B 1 42 ? 13.164 36.406 21.5 1 97.5 42 PHE B CA 1
ATOM 3804 C C . PHE B 1 42 ? 14.242 36 22.5 1 97.5 42 PHE B C 1
ATOM 3806 O O . PHE B 1 42 ? 15.406 35.844 22.125 1 97.5 42 PHE B O 1
ATOM 3813 N N . GLY B 1 43 ? 13.844 35.844 23.781 1 96.88 43 GLY B N 1
ATOM 3814 C CA . GLY B 1 43 ? 14.797 35.469 24.812 1 96.88 43 GLY B CA 1
ATOM 3815 C C . GLY B 1 43 ? 15.781 36.562 25.156 1 96.88 43 GLY B C 1
ATOM 3816 O O . GLY B 1 43 ? 16.984 36.312 25.312 1 96.88 43 GLY B O 1
ATOM 3817 N N . LEU B 1 44 ? 15.32 37.781 25.172 1 96.5 44 LEU B N 1
ATOM 3818 C CA . LEU B 1 44 ? 16.172 38.938 25.469 1 96.5 44 LEU B CA 1
ATOM 3819 C C . LEU B 1 44 ? 15.984 39.406 26.906 1 96.5 44 LEU B C 1
ATOM 3821 O O . LEU B 1 44 ? 14.961 39.125 27.531 1 96.5 44 LEU B O 1
ATOM 3825 N N . PRO B 1 45 ? 16.922 40.125 27.438 1 94.56 45 PRO B N 1
ATOM 3826 C CA . PRO B 1 45 ? 16.75 40.656 28.797 1 94.56 45 PRO B CA 1
ATOM 3827 C C . PRO B 1 45 ? 15.57 41.625 28.922 1 94.56 45 PRO B C 1
ATOM 3829 O O . PRO B 1 45 ? 15.266 42.344 27.969 1 94.56 45 PRO B O 1
ATOM 3832 N N . PRO B 1 46 ? 14.945 41.625 30.031 1 92.06 46 PRO B N 1
ATOM 3833 C CA . PRO B 1 46 ? 13.758 42.438 30.203 1 92.06 46 PRO B CA 1
ATOM 3834 C C . PRO B 1 46 ? 14.055 43.938 30.094 1 92.06 46 PRO B C 1
ATOM 3836 O O . PRO B 1 46 ? 13.156 44.719 29.797 1 92.06 46 PRO B O 1
ATOM 3839 N N . GLU B 1 47 ? 15.242 44.281 30.406 1 90.44 47 GLU B N 1
ATOM 3840 C CA . GLU B 1 47 ? 15.633 45.688 30.312 1 90.44 47 GLU B CA 1
ATOM 3841 C C . GLU B 1 47 ? 16.906 45.844 29.484 1 90.44 47 GLU B C 1
ATOM 3843 O O . GLU B 1 47 ? 17.562 44.875 29.141 1 90.44 47 GLU B O 1
ATOM 3848 N N . GLY B 1 48 ? 17.078 47.156 29.078 1 89.25 48 GLY B N 1
ATOM 3849 C CA . GLY B 1 48 ? 18.266 47.438 28.297 1 89.25 48 GLY B CA 1
ATOM 3850 C C . GLY B 1 48 ? 17.969 48 26.922 1 89.25 48 GLY B C 1
ATOM 3851 O O . GLY B 1 48 ? 16.875 47.812 26.406 1 89.25 48 GLY B O 1
ATOM 3852 N N . ARG B 1 49 ? 19.031 48.625 26.344 1 91.44 49 ARG B N 1
ATOM 3853 C CA . ARG B 1 49 ? 18.906 49.188 25 1 91.44 49 ARG B CA 1
ATOM 3854 C C . ARG B 1 49 ? 19.062 48.125 23.938 1 91.44 49 ARG B C 1
ATOM 3856 O O . ARG B 1 49 ? 19.922 47.25 24.047 1 91.44 49 ARG B O 1
ATOM 3863 N N . LEU B 1 50 ? 18.172 48.125 22.938 1 93.81 50 LEU B N 1
ATOM 3864 C CA . LEU B 1 50 ? 18.219 47.219 21.797 1 93.81 50 LEU B CA 1
ATOM 3865 C C . LEU B 1 50 ? 18.438 47.969 20.5 1 93.81 50 LEU B C 1
ATOM 3867 O O . LEU B 1 50 ? 18.016 49.094 20.359 1 93.81 50 LEU B O 1
ATOM 3871 N N . SER B 1 51 ? 19.234 47.344 19.641 1 94.56 51 SER B N 1
ATOM 3872 C CA . SER B 1 51 ? 19.359 47.812 18.281 1 94.56 51 SER B CA 1
ATOM 3873 C C . SER B 1 51 ? 18.766 46.844 17.281 1 94.56 51 SER B C 1
ATOM 3875 O O . SER B 1 51 ? 18.547 45.656 17.625 1 94.56 51 SER B O 1
ATOM 3877 N N . ILE B 1 52 ? 18.5 47.344 16.109 1 94.44 52 ILE B N 1
ATOM 3878 C CA . ILE B 1 52 ? 17.953 46.469 15.078 1 94.44 52 ILE B CA 1
ATOM 3879 C C . ILE B 1 52 ? 18.969 45.344 14.75 1 94.44 52 ILE B C 1
ATOM 3881 O O . ILE B 1 52 ? 18.578 44.219 14.438 1 94.44 52 ILE B O 1
ATOM 3885 N N . GLU B 1 53 ? 20.188 45.656 14.867 1 94.25 53 GLU B N 1
ATOM 3886 C CA . GLU B 1 53 ? 21.234 44.688 14.594 1 94.25 53 GLU B CA 1
ATOM 3887 C C . GLU B 1 53 ? 21.219 43.562 15.625 1 94.25 53 GLU B C 1
ATOM 3889 O O . GLU B 1 53 ? 21.5 42.406 15.297 1 94.25 53 GLU B O 1
ATOM 3894 N N . ASP B 1 54 ? 20.844 43.875 16.828 1 94.94 54 ASP B N 1
ATOM 3895 C CA . ASP B 1 54 ? 20.688 42.844 17.859 1 94.94 54 ASP B CA 1
ATOM 3896 C C . ASP B 1 54 ? 19.641 41.844 17.469 1 94.94 54 ASP B C 1
ATOM 3898 O O . ASP B 1 54 ? 19.797 40.625 17.719 1 94.94 54 ASP B O 1
ATOM 3902 N N . ILE B 1 55 ? 18.609 42.281 16.891 1 95.94 55 ILE B N 1
ATOM 3903 C CA . ILE B 1 55 ? 17.484 41.406 16.5 1 95.94 55 ILE B CA 1
ATOM 3904 C C . ILE B 1 55 ? 17.859 40.594 15.266 1 95.94 55 ILE B C 1
ATOM 3906 O O . ILE B 1 55 ? 17.578 39.406 15.188 1 95.94 55 ILE B O 1
ATOM 3910 N N . ARG B 1 56 ? 18.469 41.312 14.305 1 95.56 56 ARG B N 1
ATOM 3911 C CA . ARG B 1 56 ? 18.859 40.656 13.07 1 95.56 56 ARG B CA 1
ATOM 3912 C C . ARG B 1 56 ? 19.859 39.531 13.344 1 95.56 56 ARG B C 1
ATOM 3914 O O . ARG B 1 56 ? 19.844 38.5 12.656 1 95.56 56 ARG B O 1
ATOM 3921 N N . ALA B 1 57 ? 20.594 39.656 14.375 1 96.12 57 ALA B N 1
ATOM 3922 C CA . ALA B 1 57 ? 21.594 38.656 14.734 1 96.12 57 ALA B CA 1
ATOM 3923 C C . ALA B 1 57 ? 20.922 37.375 15.211 1 96.12 57 ALA B C 1
ATOM 3925 O O . ALA B 1 57 ? 21.531 36.281 15.164 1 96.12 57 ALA B O 1
ATOM 3926 N N . LEU B 1 58 ? 19.703 37.5 15.656 1 97.5 58 LEU B N 1
ATOM 3927 C CA . LEU B 1 58 ? 19 36.312 16.172 1 97.5 58 LEU B CA 1
ATOM 3928 C C . LEU B 1 58 ? 18.328 35.562 15.031 1 97.5 58 LEU B C 1
ATOM 3930 O O . LEU B 1 58 ? 17.891 34.406 15.211 1 97.5 58 LEU B O 1
ATOM 3934 N N . VAL B 1 59 ? 18.188 36.188 13.922 1 98 59 VAL B N 1
ATOM 3935 C CA . VAL B 1 59 ? 17.5 35.594 12.781 1 98 59 VAL B CA 1
ATOM 3936 C C . VAL B 1 59 ? 18.359 34.469 12.188 1 98 59 VAL B C 1
ATOM 3938 O O . VAL B 1 59 ? 19.578 34.625 12.047 1 98 59 VAL B O 1
ATOM 3941 N N . HIS B 1 60 ? 17.719 33.375 11.945 1 96.62 60 HIS B N 1
ATOM 3942 C CA . HIS B 1 60 ? 18.422 32.281 11.305 1 96.62 60 HIS B CA 1
ATOM 3943 C C . HIS B 1 60 ? 19.094 32.719 10.008 1 96.62 60 HIS B C 1
ATOM 3945 O O . HIS B 1 60 ? 18.484 33.438 9.219 1 96.62 60 HIS B O 1
ATOM 3951 N N . PRO B 1 61 ? 20.203 32.25 9.742 1 94.94 61 PRO B N 1
ATOM 3952 C CA . PRO B 1 61 ? 20.969 32.719 8.578 1 94.94 61 PRO B CA 1
ATOM 3953 C C . PRO B 1 61 ? 20.219 32.5 7.266 1 94.94 61 PRO B C 1
ATOM 3955 O O . PRO B 1 61 ? 20.25 33.375 6.379 1 94.94 61 PRO B O 1
ATOM 3958 N N . GLU B 1 62 ? 19.516 31.5 7.145 1 93.25 62 GLU B N 1
ATOM 3959 C CA . GLU B 1 62 ? 18.828 31.156 5.906 1 93.25 62 GLU B CA 1
ATOM 3960 C C . GLU B 1 62 ? 17.641 32.094 5.672 1 93.25 62 GLU B C 1
ATOM 3962 O O . GLU B 1 62 ? 17.109 32.188 4.555 1 93.25 62 GLU B O 1
ATOM 3967 N N . ASP B 1 63 ? 17.188 32.75 6.742 1 96.62 63 ASP B N 1
ATOM 3968 C CA . ASP B 1 63 ? 16 33.562 6.621 1 96.62 63 ASP B CA 1
ATOM 3969 C C . ASP B 1 63 ? 16.359 35.062 6.617 1 96.62 63 ASP B C 1
ATOM 3971 O O . ASP B 1 63 ? 15.484 35.906 6.473 1 96.62 63 ASP B O 1
ATOM 3975 N N . SER B 1 64 ? 17.641 35.406 6.777 1 96.38 64 SER B N 1
ATOM 3976 C CA . SER B 1 64 ? 18.094 36.781 6.945 1 96.38 64 SER B CA 1
ATOM 3977 C C . SER B 1 64 ? 17.75 37.625 5.723 1 96.38 64 SER B C 1
ATOM 3979 O O . SER B 1 64 ? 17.203 38.75 5.859 1 96.38 64 SER B O 1
ATOM 3981 N N . GLU B 1 65 ? 18.094 37.094 4.602 1 96.06 65 GLU B N 1
ATOM 3982 C CA . GLU B 1 65 ? 17.844 37.844 3.377 1 96.06 65 GLU B CA 1
ATOM 3983 C C . GLU B 1 65 ? 16.359 38.062 3.16 1 96.06 65 GLU B C 1
ATOM 3985 O O . GLU B 1 65 ? 15.945 39.188 2.805 1 96.06 65 GLU B O 1
ATOM 3990 N N . ALA B 1 66 ? 15.609 37.062 3.303 1 95.81 66 ALA B N 1
ATOM 3991 C CA . ALA B 1 66 ? 14.164 37.188 3.088 1 95.81 66 ALA B CA 1
ATOM 3992 C C . ALA B 1 66 ? 13.539 38.156 4.062 1 95.81 66 ALA B C 1
ATOM 3994 O O . ALA B 1 66 ? 12.625 38.906 3.695 1 95.81 66 ALA B O 1
ATOM 3995 N N . THR B 1 67 ? 13.953 38.156 5.289 1 96.19 67 THR B N 1
ATOM 3996 C CA . THR B 1 67 ? 13.406 39.062 6.289 1 96.19 67 THR B CA 1
ATOM 3997 C C . THR B 1 67 ? 13.789 40.531 5.977 1 96.19 67 THR B C 1
ATOM 3999 O O . THR B 1 67 ? 12.977 41.438 6.137 1 96.19 67 THR B O 1
ATOM 4002 N N . ARG B 1 68 ? 15 40.75 5.562 1 94.94 68 ARG B N 1
ATOM 4003 C CA . ARG B 1 68 ? 15.445 42.094 5.172 1 94.94 68 ARG B CA 1
ATOM 4004 C C . ARG B 1 68 ? 14.656 42.594 3.971 1 94.94 68 ARG B C 1
ATOM 4006 O O . ARG B 1 68 ? 14.281 43.781 3.918 1 94.94 68 ARG B O 1
ATOM 4013 N N . ALA B 1 69 ? 14.492 41.656 3.066 1 96.25 69 ALA B N 1
ATOM 4014 C CA . ALA B 1 69 ? 13.711 42.031 1.886 1 96.25 69 ALA B CA 1
ATOM 4015 C C . ALA B 1 69 ? 12.281 42.406 2.268 1 96.25 69 ALA B C 1
ATOM 4017 O O . ALA B 1 69 ? 11.719 43.344 1.724 1 96.25 69 ALA B O 1
ATOM 4018 N N . ALA B 1 70 ? 11.703 41.656 3.135 1 95.44 70 ALA B N 1
ATOM 4019 C CA . ALA B 1 70 ? 10.352 41.938 3.602 1 95.44 70 ALA B CA 1
ATOM 4020 C C . ALA B 1 70 ? 10.289 43.312 4.254 1 95.44 70 ALA B C 1
ATOM 4022 O O . ALA B 1 70 ? 9.375 44.125 3.986 1 95.44 70 ALA B O 1
ATOM 4023 N N . THR B 1 71 ? 11.242 43.625 5.125 1 94.5 71 THR B N 1
ATOM 4024 C CA . THR B 1 71 ? 11.328 44.938 5.758 1 94.5 71 THR B CA 1
ATOM 4025 C C . THR B 1 71 ? 11.492 46.031 4.707 1 94.5 71 THR B C 1
ATOM 4027 O O . THR B 1 71 ? 10.875 47.094 4.812 1 94.5 71 THR B O 1
ATOM 4030 N N . GLY B 1 72 ? 12.32 45.719 3.752 1 94.94 72 GLY B N 1
ATOM 4031 C CA . GLY B 1 72 ? 12.523 46.688 2.67 1 94.94 72 GLY B CA 1
ATOM 4032 C C . GLY B 1 72 ? 11.242 47.031 1.933 1 94.94 72 GLY B C 1
ATOM 4033 O O . GLY B 1 72 ? 11.008 48.188 1.596 1 94.94 72 GLY B O 1
ATOM 4034 N N . ARG B 1 73 ? 10.445 46.031 1.681 1 96.06 73 ARG B N 1
ATOM 4035 C CA . ARG B 1 73 ? 9.195 46.25 0.973 1 96.06 73 ARG B CA 1
ATOM 4036 C C . ARG B 1 73 ? 8.234 47.094 1.81 1 96.06 73 ARG B C 1
ATOM 4038 O O . ARG B 1 73 ? 7.469 47.906 1.269 1 96.06 73 ARG B O 1
ATOM 4045 N N . VAL B 1 74 ? 8.281 46.938 3.092 1 94.25 74 VAL B N 1
ATOM 4046 C CA . VAL B 1 74 ? 7.43 47.688 3.994 1 94.25 74 VAL B CA 1
ATOM 4047 C C . VAL B 1 74 ? 7.898 49.156 4.039 1 94.25 74 VAL B C 1
ATOM 4049 O O . VAL B 1 74 ? 7.082 50.062 4.059 1 94.25 74 VAL B O 1
ATOM 4052 N N . LEU B 1 75 ? 9.188 49.375 4.02 1 94.44 75 LEU B N 1
ATOM 4053 C CA . LEU B 1 75 ? 9.766 50.688 4.199 1 94.44 75 LEU B CA 1
ATOM 4054 C C . LEU B 1 75 ? 9.844 51.438 2.871 1 94.44 75 LEU B C 1
ATOM 4056 O O . LEU B 1 75 ? 10.148 52.625 2.842 1 94.44 75 LEU B O 1
ATOM 4060 N N . ASP B 1 76 ? 9.586 50.719 1.827 1 94.81 76 ASP B N 1
ATOM 4061 C CA . ASP B 1 76 ? 9.594 51.344 0.508 1 94.81 76 ASP B CA 1
ATOM 4062 C C . ASP B 1 76 ? 8.391 52.281 0.336 1 94.81 76 ASP B C 1
ATOM 4064 O O . ASP B 1 76 ? 7.246 51.844 0.425 1 94.81 76 ASP B O 1
ATOM 4068 N N . PRO B 1 77 ? 8.609 53.5 -0 1 93.38 77 PRO B N 1
ATOM 4069 C CA . PRO B 1 77 ? 7.512 54.469 -0.074 1 93.38 77 PRO B CA 1
ATOM 4070 C C . PRO B 1 77 ? 6.551 54.188 -1.223 1 93.38 77 PRO B C 1
ATOM 4072 O O . PRO B 1 77 ? 5.414 54.656 -1.216 1 93.38 77 PRO B O 1
ATOM 4075 N N . LEU B 1 78 ? 6.996 53.438 -2.146 1 93.12 78 LEU B N 1
ATOM 4076 C CA . LEU B 1 78 ? 6.129 53.094 -3.271 1 93.12 78 LEU B CA 1
ATOM 4077 C C . LEU B 1 78 ? 5.348 51.812 -2.992 1 93.12 78 LEU B C 1
ATOM 4079 O O . LEU B 1 78 ? 4.184 51.688 -3.377 1 93.12 78 LEU B O 1
ATOM 4083 N N . LEU B 1 79 ? 5.91 50.875 -2.328 1 92.94 79 LEU B N 1
ATOM 4084 C CA . LEU B 1 79 ? 5.277 49.562 -2.09 1 92.94 79 LEU B CA 1
ATOM 4085 C C . LEU B 1 79 ? 4.418 49.625 -0.831 1 92.94 79 LEU B C 1
ATOM 4087 O O . LEU B 1 79 ? 3.268 49.156 -0.844 1 92.94 79 LEU B O 1
ATOM 4091 N N . ARG B 1 80 ? 4.973 50.156 0.27 1 92.44 80 ARG B N 1
ATOM 4092 C CA . ARG B 1 80 ? 4.301 50.25 1.562 1 92.44 80 ARG B CA 1
ATOM 4093 C C . ARG B 1 80 ? 3.59 48.938 1.891 1 92.44 80 ARG B C 1
ATOM 4095 O O . ARG B 1 80 ? 2.404 48.938 2.23 1 92.44 80 ARG B O 1
ATOM 4102 N N . SER B 1 81 ? 4.391 47.875 1.759 1 91.88 81 SER B N 1
ATOM 4103 C CA . SER B 1 81 ? 3.832 46.531 1.939 1 91.88 81 SER B CA 1
ATOM 4104 C C . SER B 1 81 ? 3.33 46.312 3.365 1 91.88 81 SER B C 1
ATOM 4106 O O . SER B 1 81 ? 3.908 46.844 4.312 1 91.88 81 SER B O 1
ATOM 4108 N N . THR B 1 82 ? 2.254 45.562 3.564 1 88.5 82 THR B N 1
ATOM 4109 C CA . THR B 1 82 ? 1.74 45.156 4.867 1 88.5 82 THR B CA 1
ATOM 4110 C C . THR B 1 82 ? 1.656 43.656 4.973 1 88.5 82 THR B C 1
ATOM 4112 O O . THR B 1 82 ? 0.786 43.125 5.664 1 88.5 82 THR B O 1
ATOM 4115 N N . GLU B 1 83 ? 2.547 43.031 4.324 1 89.94 83 GLU B N 1
ATOM 4116 C CA . GLU B 1 83 ? 2.523 41.562 4.27 1 89.94 83 GLU B CA 1
ATOM 4117 C C . GLU B 1 83 ? 2.936 40.938 5.609 1 89.94 83 GLU B C 1
ATOM 4119 O O . GLU B 1 83 ? 3.727 41.531 6.348 1 89.94 83 GLU B O 1
ATOM 4124 N N . THR B 1 84 ? 2.311 39.844 5.867 1 91.56 84 THR B N 1
ATOM 4125 C CA . THR B 1 84 ? 2.77 39.031 6.973 1 91.56 84 THR B CA 1
ATOM 4126 C C . THR B 1 84 ? 3.891 38.094 6.523 1 91.56 84 THR B C 1
ATOM 4128 O O . THR B 1 84 ? 3.842 37.531 5.422 1 91.56 84 THR B O 1
ATOM 4131 N N . TYR B 1 85 ? 4.883 37.969 7.27 1 93.31 85 TYR B N 1
ATOM 4132 C CA . TYR B 1 85 ? 5.961 37.062 6.906 1 93.31 85 TYR B CA 1
ATOM 4133 C C . TYR B 1 85 ? 6.402 36.219 8.109 1 93.31 85 TYR B C 1
ATOM 4135 O O . TYR B 1 85 ? 6.23 36.656 9.25 1 93.31 85 TYR B O 1
ATOM 4143 N N . THR B 1 86 ? 6.883 35.125 7.883 1 95.31 86 THR B N 1
ATOM 4144 C CA . THR B 1 86 ? 7.324 34.156 8.898 1 95.31 86 THR B CA 1
ATOM 4145 C C . THR B 1 86 ? 8.812 33.844 8.742 1 95.31 86 THR B C 1
ATOM 4147 O O . THR B 1 86 ? 9.32 33.781 7.621 1 95.31 86 THR B O 1
ATOM 4150 N N . TYR B 1 87 ? 9.555 33.781 9.867 1 96.81 87 TYR B N 1
ATOM 4151 C CA . TYR B 1 87 ? 10.977 33.469 9.828 1 96.81 87 TYR B CA 1
ATOM 4152 C C . TYR B 1 87 ? 11.414 32.75 11.102 1 96.81 87 TYR B C 1
ATOM 4154 O O . TYR B 1 87 ? 10.68 32.719 12.086 1 96.81 87 TYR B O 1
ATOM 4162 N N . ARG B 1 88 ? 12.602 32.125 11.031 1 96.44 88 ARG B N 1
ATOM 4163 C CA . ARG B 1 88 ? 13.172 31.422 12.164 1 96.44 88 ARG B CA 1
ATOM 4164 C C . ARG B 1 88 ? 14.164 32.312 12.93 1 96.44 88 ARG B C 1
ATOM 4166 O O . ARG B 1 88 ? 14.875 33.125 12.328 1 96.44 88 ARG B O 1
ATOM 4173 N N . ILE B 1 89 ? 14.133 32.031 14.297 1 98.12 89 ILE B N 1
ATOM 4174 C CA . ILE B 1 89 ? 15.148 32.688 15.109 1 98.12 89 ILE B CA 1
ATOM 4175 C C . ILE B 1 89 ? 15.789 31.672 16.062 1 98.12 89 ILE B C 1
ATOM 4177 O O . ILE B 1 89 ? 15.281 30.562 16.219 1 98.12 89 ILE B O 1
ATOM 4181 N N . ARG B 1 90 ? 16.938 32.062 16.578 1 97.5 90 ARG B N 1
ATOM 4182 C CA . ARG B 1 90 ? 17.5 31.438 17.766 1 97.5 90 ARG B CA 1
ATOM 4183 C C . ARG B 1 90 ? 17.359 32.312 18.984 1 97.5 90 ARG B C 1
ATOM 4185 O O . ARG B 1 90 ? 17.844 33.469 18.984 1 97.5 90 ARG B O 1
ATOM 4192 N N . ARG B 1 91 ? 16.719 31.781 19.969 1 97.19 91 ARG B N 1
ATOM 4193 C CA . ARG B 1 91 ? 16.484 32.594 21.156 1 97.19 91 ARG B CA 1
ATOM 4194 C C . ARG B 1 91 ? 17.812 33.062 21.781 1 97.19 91 ARG B C 1
ATOM 4196 O O . ARG B 1 91 ? 18.781 32.281 21.828 1 97.19 91 ARG B O 1
ATOM 4203 N N . GLY B 1 92 ? 17.781 34.219 22.312 1 95.12 92 GLY B N 1
ATOM 4204 C CA . GLY B 1 92 ? 19 34.812 22.844 1 95.12 92 GLY B CA 1
ATOM 4205 C C . GLY B 1 92 ? 19.469 34.125 24.125 1 95.12 92 GLY B C 1
ATOM 4206 O O . GLY B 1 92 ? 20.656 34.094 24.422 1 95.12 92 GLY B O 1
ATOM 4207 N N . ASP B 1 93 ? 18.547 33.562 24.797 1 94.25 93 ASP B N 1
ATOM 4208 C CA . ASP B 1 93 ? 18.891 33.031 26.109 1 94.25 93 ASP B CA 1
ATOM 4209 C C . ASP B 1 93 ? 19.219 31.547 26.016 1 94.25 93 ASP B C 1
ATOM 4211 O O . ASP B 1 93 ? 20.234 31.094 26.531 1 94.25 93 ASP B O 1
ATOM 4215 N N . THR B 1 94 ? 18.469 30.766 25.375 1 94.75 94 THR B N 1
ATOM 4216 C CA . THR B 1 94 ? 18.609 29.312 25.359 1 94.75 94 THR B CA 1
ATOM 4217 C C . THR B 1 94 ? 19.234 28.828 24.047 1 94.75 94 THR B C 1
ATOM 4219 O O . THR B 1 94 ? 19.75 27.719 23.969 1 94.75 94 THR B O 1
ATOM 4222 N N . GLY B 1 95 ? 19.078 29.609 23.078 1 95 95 GLY B N 1
ATOM 4223 C CA . GLY B 1 95 ? 19.562 29.203 21.781 1 95 95 GLY B CA 1
ATOM 4224 C C . GLY B 1 95 ? 18.578 28.312 21.031 1 95 95 GLY B C 1
ATOM 4225 O O . GLY B 1 95 ? 18.875 27.844 19.922 1 95 95 GLY B O 1
ATOM 4226 N N . ASP B 1 96 ? 17.391 28.25 21.562 1 95.56 96 ASP B N 1
ATOM 4227 C CA . ASP B 1 96 ? 16.391 27.391 20.938 1 95.56 96 ASP B CA 1
ATOM 4228 C C . ASP B 1 96 ? 15.852 28 19.656 1 95.56 96 ASP B C 1
ATOM 4230 O O . ASP B 1 96 ? 15.664 29.219 19.578 1 95.56 96 ASP B O 1
ATOM 4234 N N . ARG B 1 97 ? 15.562 27.078 18.734 1 96.19 97 ARG B N 1
ATOM 4235 C CA . ARG B 1 97 ? 14.961 27.547 17.484 1 96.19 97 ARG B CA 1
ATOM 4236 C C . ARG B 1 97 ? 13.484 27.844 17.656 1 96.19 97 ARG B C 1
ATOM 4238 O O . ARG B 1 97 ? 12.758 27.094 18.312 1 96.19 97 ARG B O 1
ATOM 4245 N N . ARG B 1 98 ? 13.031 29 17.125 1 97.5 98 ARG B N 1
ATOM 4246 C CA . ARG B 1 98 ? 11.625 29.422 17.172 1 97.5 98 ARG B CA 1
ATOM 4247 C C . ARG B 1 98 ? 11.148 29.906 15.812 1 97.5 98 ARG B C 1
ATOM 4249 O O . ARG B 1 98 ? 11.945 30.422 15.016 1 97.5 98 ARG B O 1
ATOM 4256 N N . TRP B 1 99 ? 9.914 29.656 15.586 1 97.19 99 TRP B N 1
ATOM 4257 C CA . TRP B 1 99 ? 9.242 30.25 14.438 1 97.19 99 TRP B CA 1
ATOM 4258 C C . TRP B 1 99 ? 8.477 31.5 14.844 1 97.19 99 TRP B C 1
ATOM 4260 O O . TRP B 1 99 ? 7.672 31.469 15.773 1 97.19 99 TRP B O 1
ATOM 4270 N N . ILE B 1 100 ? 8.719 32.562 14.047 1 97.62 100 ILE B N 1
ATOM 4271 C CA . ILE B 1 100 ? 8.125 33.875 14.375 1 97.62 100 ILE B CA 1
ATOM 4272 C C . ILE B 1 100 ? 7.25 34.344 13.219 1 97.62 100 ILE B C 1
ATOM 4274 O O . ILE B 1 100 ? 7.652 34.25 12.055 1 97.62 100 ILE B O 1
ATOM 4278 N N . ARG B 1 101 ? 6.113 34.781 13.516 1 95.94 101 ARG B N 1
ATOM 4279 C CA . ARG B 1 101 ? 5.277 35.5 12.578 1 95.94 101 ARG B CA 1
ATOM 4280 C C . ARG B 1 101 ? 5.309 37 12.859 1 95.94 101 ARG B C 1
ATOM 4282 O O . ARG B 1 101 ? 5.062 37.438 13.984 1 95.94 101 ARG B O 1
ATOM 4289 N N . ALA B 1 102 ? 5.602 37.781 11.844 1 96.12 102 ALA B N 1
ATOM 4290 C CA . ALA B 1 102 ? 5.738 39.219 12.031 1 96.12 102 ALA B CA 1
ATOM 4291 C C . ALA B 1 102 ? 4.914 40 11 1 96.12 102 ALA B C 1
ATOM 4293 O O . ALA B 1 102 ? 4.75 39.531 9.867 1 96.12 102 ALA B O 1
ATOM 4294 N N . ARG B 1 103 ? 4.387 41 11.406 1 93.69 103 ARG B N 1
ATOM 4295 C CA . ARG B 1 103 ? 3.713 41.969 10.547 1 93.69 103 ARG B CA 1
ATOM 4296 C C . ARG B 1 103 ? 3.939 43.406 11.039 1 93.69 103 ARG B C 1
ATOM 4298 O O . ARG B 1 103 ? 3.832 43.688 12.234 1 93.69 103 ARG B O 1
ATOM 4305 N N . GLY B 1 104 ? 4.285 44.312 10.156 1 91.56 104 GLY B N 1
ATOM 4306 C CA . GLY B 1 104 ? 4.566 45.688 10.555 1 91.56 104 GLY B CA 1
ATOM 4307 C C . GLY B 1 104 ? 3.982 46.688 9.602 1 91.56 104 GLY B C 1
ATOM 4308 O O . GLY B 1 104 ? 3.436 46.344 8.555 1 91.56 104 GLY B O 1
ATOM 4309 N N . LEU B 1 105 ? 3.982 47.938 10.078 1 92 105 LEU B N 1
ATOM 4310 C CA . LEU B 1 105 ? 3.521 49.094 9.328 1 92 105 LEU B CA 1
ATOM 4311 C C . LEU B 1 105 ? 4.516 50.25 9.445 1 92 105 LEU B C 1
ATOM 4313 O O . LEU B 1 105 ? 5.016 50.531 10.531 1 92 105 LEU B O 1
ATOM 4317 N N . ALA B 1 106 ? 4.738 50.875 8.281 1 93.75 106 ALA B N 1
ATOM 4318 C CA . ALA B 1 106 ? 5.648 52 8.273 1 93.75 106 ALA B CA 1
ATOM 4319 C C . ALA B 1 106 ? 4.883 53.312 8.156 1 93.75 106 ALA B C 1
ATOM 4321 O O . ALA B 1 106 ? 3.852 53.375 7.48 1 93.75 106 ALA B O 1
ATOM 4322 N N . GLU B 1 107 ? 5.367 54.281 8.906 1 91.81 107 GLU B N 1
ATOM 4323 C CA . GLU B 1 107 ? 4.906 55.656 8.758 1 91.81 107 GLU B CA 1
ATOM 4324 C C . GLU B 1 107 ? 5.875 56.5 7.91 1 91.81 107 GLU B C 1
ATOM 4326 O O . GLU B 1 107 ? 7.094 56.375 8.07 1 91.81 107 GLU B O 1
ATOM 4331 N N . PHE B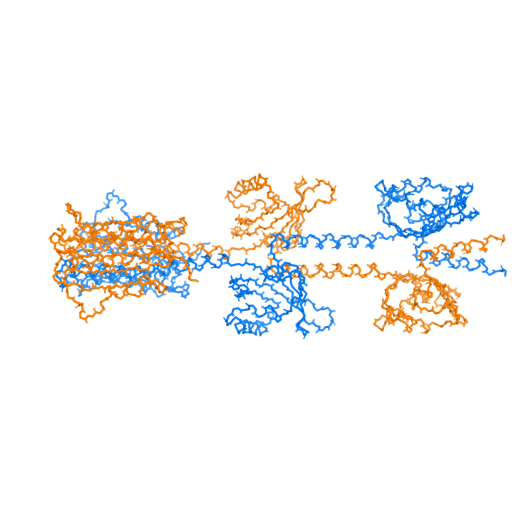 1 108 ? 5.289 57.281 7.016 1 94.12 108 PHE B N 1
ATOM 4332 C CA . PHE B 1 108 ? 6.141 58.031 6.102 1 94.12 108 PHE B CA 1
ATOM 4333 C C . PHE B 1 108 ? 5.949 59.531 6.289 1 94.12 108 PHE B C 1
ATOM 4335 O O . PHE B 1 108 ? 4.863 60 6.652 1 94.12 108 PHE B O 1
ATOM 4342 N N . SER B 1 109 ? 7.059 60.156 6.25 1 93.94 109 SER B N 1
ATOM 4343 C CA . SER B 1 109 ? 7.02 61.625 6.137 1 93.94 109 SER B CA 1
ATOM 4344 C C . SER B 1 109 ? 7.168 62.062 4.688 1 93.94 109 SER B C 1
ATOM 4346 O O . SER B 1 109 ? 8.094 61.625 3.99 1 93.94 109 SER B O 1
ATOM 4348 N N . GLY B 1 110 ? 6.234 62.906 4.305 1 90.31 110 GLY B N 1
ATOM 4349 C CA . GLY B 1 110 ? 6.234 63.375 2.924 1 90.31 110 GLY B CA 1
ATOM 4350 C C . GLY B 1 110 ? 5.336 62.531 2.025 1 90.31 110 GLY B C 1
ATOM 4351 O O . GLY B 1 110 ? 4.629 61.625 2.498 1 90.31 110 GLY B O 1
ATOM 4352 N N . ASP B 1 111 ? 5.156 63.031 0.751 1 85.44 111 ASP B N 1
ATOM 4353 C CA . ASP B 1 111 ? 4.285 62.344 -0.198 1 85.44 111 ASP B CA 1
ATOM 4354 C C . ASP B 1 111 ? 5.062 61.906 -1.438 1 85.44 111 ASP B C 1
ATOM 4356 O O . ASP B 1 111 ? 6.137 62.438 -1.721 1 85.44 111 ASP B O 1
ATOM 4360 N N . GLY B 1 112 ? 4.582 60.969 -2.094 1 83.31 112 GLY B N 1
ATOM 4361 C CA . GLY B 1 112 ? 5.133 60.531 -3.367 1 83.31 112 GLY B CA 1
ATOM 4362 C C . GLY B 1 112 ? 6.367 59.656 -3.221 1 83.31 112 GLY B C 1
ATOM 4363 O O . GLY B 1 112 ? 6.574 59.031 -2.176 1 83.31 112 GLY B O 1
ATOM 4364 N N . PRO B 1 113 ? 7.156 59.5 -4.277 1 86.19 113 PRO B N 1
ATOM 4365 C CA . PRO B 1 113 ? 8.336 58.625 -4.301 1 86.19 113 PRO B CA 1
ATOM 4366 C C . PRO B 1 113 ? 9.461 59.156 -3.398 1 86.19 113 PRO B C 1
ATOM 4368 O O . PRO B 1 113 ? 10.359 58.375 -3.035 1 86.19 113 PRO B O 1
ATOM 4371 N N . ASP B 1 114 ? 9.32 60.406 -2.957 1 89.19 114 ASP B N 1
ATOM 4372 C CA . ASP B 1 114 ? 10.383 61 -2.143 1 89.19 114 ASP B CA 1
ATOM 4373 C C . ASP B 1 114 ? 10.055 60.875 -0.656 1 89.19 114 ASP B C 1
ATOM 4375 O O . ASP B 1 114 ? 10.828 61.344 0.189 1 89.19 114 ASP B O 1
ATOM 4379 N N . ALA B 1 115 ? 8.945 60.25 -0.425 1 93.88 115 ALA B N 1
ATOM 4380 C CA . ALA B 1 115 ? 8.57 60.062 0.974 1 93.88 115 ALA B CA 1
ATOM 4381 C C . ALA B 1 115 ? 9.586 59.188 1.707 1 93.88 115 ALA B C 1
ATOM 4383 O O . ALA B 1 115 ? 10.195 58.312 1.109 1 93.88 115 ALA B O 1
ATOM 4384 N N . ARG B 1 116 ? 9.859 59.531 2.979 1 93.5 116 ARG B N 1
ATOM 4385 C CA . ARG B 1 116 ? 10.805 58.75 3.775 1 93.5 116 ARG B CA 1
ATOM 4386 C C . ARG B 1 116 ? 10.109 58.094 4.961 1 93.5 116 ARG B C 1
ATOM 4388 O O . ARG B 1 116 ? 9.328 58.75 5.668 1 93.5 116 ARG B O 1
ATOM 4395 N N . ALA B 1 117 ? 10.391 56.844 5.137 1 95.5 117 ALA B N 1
ATOM 4396 C CA . ALA B 1 117 ? 9.867 56.156 6.32 1 95.5 117 ALA B CA 1
ATOM 4397 C C . ALA B 1 117 ? 10.461 56.75 7.598 1 95.5 117 ALA B C 1
ATOM 4399 O O . ALA B 1 117 ? 11.68 56.906 7.707 1 95.5 117 ALA B O 1
ATOM 4400 N N . VAL B 1 118 ? 9.602 57.031 8.562 1 95 118 VAL B N 1
ATOM 4401 C CA . VAL B 1 118 ? 10.094 57.688 9.766 1 95 118 VAL B CA 1
ATOM 4402 C C . VAL B 1 118 ? 9.867 56.781 10.977 1 95 118 VAL B C 1
ATOM 4404 O O . VAL B 1 118 ? 10.508 56.969 12.016 1 95 118 VAL B O 1
ATOM 4407 N N . ARG B 1 119 ? 8.992 55.844 10.789 1 93.81 119 ARG B N 1
ATOM 4408 C CA . ARG B 1 119 ? 8.719 54.938 11.891 1 93.81 119 ARG B CA 1
ATOM 4409 C C . ARG B 1 119 ? 8.227 53.594 11.367 1 93.81 119 ARG B C 1
ATOM 4411 O O . ARG B 1 119 ? 7.492 53.531 10.383 1 93.81 119 ARG B O 1
ATOM 4418 N N . PHE B 1 120 ? 8.68 52.594 11.969 1 94 120 PHE B N 1
ATOM 4419 C CA . PHE B 1 120 ? 8.297 51.219 11.633 1 94 120 PHE B CA 1
ATOM 4420 C C . PHE B 1 120 ? 7.871 50.438 12.883 1 94 120 PHE B C 1
ATOM 4422 O O . PHE B 1 120 ? 8.695 50.156 13.742 1 94 120 PHE B O 1
ATOM 4429 N N . THR B 1 121 ? 6.516 50.188 13.016 1 92.94 121 THR B N 1
ATOM 4430 C CA . THR B 1 121 ? 5.949 49.469 14.156 1 92.94 121 THR B CA 1
ATOM 4431 C C . THR B 1 121 ? 5.254 48.188 13.703 1 92.94 121 THR B C 1
ATOM 4433 O O . THR B 1 121 ? 4.793 48.094 12.562 1 92.94 121 THR B O 1
ATOM 4436 N N . GLY B 1 122 ? 5.215 47.188 14.617 1 93.88 122 GLY B N 1
ATOM 4437 C CA . GLY B 1 122 ? 4.574 45.938 14.234 1 93.88 122 GLY B CA 1
ATOM 4438 C C . GLY B 1 122 ? 4.422 44.969 15.391 1 93.88 122 GLY B C 1
ATOM 4439 O O . GLY B 1 122 ? 4.582 45.344 16.547 1 93.88 122 GLY B O 1
ATOM 4440 N N . THR B 1 123 ? 3.926 43.781 15.008 1 94.44 123 THR B N 1
ATOM 4441 C CA . THR B 1 123 ? 3.709 42.719 15.992 1 94.44 123 THR B CA 1
ATOM 4442 C C . THR B 1 123 ? 4.496 41.469 15.633 1 94.44 123 THR B C 1
ATOM 4444 O O . THR B 1 123 ? 4.832 41.25 14.469 1 94.44 123 THR B O 1
ATOM 4447 N N . VAL B 1 124 ? 4.867 40.719 16.641 1 96.12 124 VAL B N 1
ATOM 4448 C CA . VAL B 1 124 ? 5.512 39.406 16.469 1 96.12 124 VAL B CA 1
ATOM 4449 C C . VAL B 1 124 ? 4.82 38.375 17.344 1 96.12 124 VAL B C 1
ATOM 4451 O O . VAL B 1 124 ? 4.379 38.688 18.453 1 96.12 124 VAL B O 1
ATOM 4454 N N . GLU B 1 125 ? 4.75 37.188 16.844 1 94.69 125 GLU B N 1
ATOM 4455 C CA . GLU B 1 125 ? 4.168 36.062 17.562 1 94.69 125 GLU B CA 1
ATOM 4456 C C . GLU B 1 125 ? 5.023 34.812 17.406 1 94.69 125 GLU B C 1
ATOM 4458 O O . GLU B 1 125 ? 5.555 34.531 16.328 1 94.69 125 GLU B O 1
ATOM 4463 N N . ASP B 1 126 ? 5.141 34.062 18.562 1 95.56 126 ASP B N 1
ATOM 4464 C CA . ASP B 1 126 ? 5.793 32.75 18.516 1 95.56 126 ASP B CA 1
ATOM 4465 C C . ASP B 1 126 ? 4.836 31.672 18.016 1 95.56 126 ASP B C 1
ATOM 4467 O O . ASP B 1 126 ? 3.918 31.281 18.734 1 95.56 126 ASP B O 1
ATOM 4471 N N . ILE B 1 127 ? 5.109 31.203 16.797 1 93.94 127 ILE B N 1
ATOM 4472 C CA . ILE B 1 127 ? 4.199 30.219 16.234 1 93.94 127 ILE B CA 1
ATOM 4473 C C . ILE B 1 127 ? 4.906 28.875 16.141 1 93.94 127 ILE B C 1
ATOM 4475 O O . ILE B 1 127 ? 4.602 28.062 15.25 1 93.94 127 ILE B O 1
ATOM 4479 N N . THR B 1 128 ? 5.828 28.594 16.953 1 95.75 128 THR B N 1
ATOM 4480 C CA . THR B 1 128 ? 6.68 27.406 16.875 1 95.75 128 THR B CA 1
ATOM 4481 C C . THR B 1 128 ? 5.844 26.141 16.984 1 95.75 128 THR B C 1
ATOM 4483 O O . THR B 1 128 ? 5.949 25.25 16.141 1 95.75 128 THR B O 1
ATOM 4486 N N . GLU B 1 129 ? 5.016 26.031 17.938 1 92.06 129 GLU B N 1
ATOM 4487 C CA . GLU B 1 129 ? 4.238 24.828 18.156 1 92.06 129 GLU B CA 1
ATOM 4488 C C . GLU B 1 129 ? 3.326 24.531 16.969 1 92.06 129 GLU B C 1
ATOM 4490 O O . GLU B 1 129 ? 3.277 23.391 16.484 1 92.06 129 GLU B O 1
ATOM 4495 N N . ALA B 1 130 ? 2.668 25.609 16.531 1 90.25 130 ALA B N 1
ATOM 4496 C CA . ALA B 1 130 ? 1.761 25.453 15.398 1 90.25 130 ALA B CA 1
ATOM 4497 C C . ALA B 1 130 ? 2.521 25.031 14.141 1 90.25 130 ALA B C 1
ATOM 4499 O O . ALA B 1 130 ? 2.096 24.141 13.414 1 90.25 130 ALA B O 1
ATOM 4500 N N . GLU B 1 131 ? 3.617 25.688 13.922 1 93.38 131 GLU B N 1
ATOM 4501 C CA . GLU B 1 131 ? 4.402 25.422 12.719 1 93.38 131 GLU B CA 1
ATOM 4502 C C . GLU B 1 131 ? 5.031 24.047 12.758 1 93.38 131 GLU B C 1
ATOM 4504 O O . GLU B 1 131 ? 5.066 23.344 11.75 1 93.38 131 GLU B O 1
ATOM 4509 N N . GLU B 1 132 ? 5.555 23.656 13.891 1 92.88 132 GLU B N 1
ATOM 4510 C CA . GLU B 1 132 ? 6.164 22.344 14.023 1 92.88 132 GLU B CA 1
ATOM 4511 C C . GLU B 1 132 ? 5.125 21.234 13.836 1 92.88 132 GLU B C 1
ATOM 4513 O O . GLU B 1 132 ? 5.406 20.219 13.203 1 92.88 132 GLU B O 1
ATOM 4518 N N . THR B 1 133 ? 3.988 21.406 14.375 1 91.94 133 THR B N 1
ATOM 4519 C CA . THR B 1 133 ? 2.912 20.438 14.211 1 91.94 133 THR B CA 1
ATOM 4520 C C . THR B 1 133 ? 2.514 20.312 12.742 1 91.94 133 THR B C 1
ATOM 4522 O O . THR B 1 133 ? 2.371 19.203 12.219 1 91.94 133 THR B O 1
ATOM 4525 N N . ARG B 1 134 ? 2.332 21.469 12.148 1 91.81 134 ARG B N 1
ATOM 4526 C CA . ARG B 1 134 ? 1.976 21.484 10.734 1 91.81 134 ARG B CA 1
ATOM 4527 C C . ARG B 1 134 ? 3.045 20.797 9.891 1 91.81 134 ARG B C 1
ATOM 4529 O O . ARG B 1 134 ? 2.729 19.969 9.031 1 91.81 134 ARG B O 1
ATOM 4536 N N . ARG B 1 135 ? 4.258 21.094 10.141 1 90.69 135 ARG B N 1
ATOM 4537 C CA . ARG B 1 135 ? 5.363 20.531 9.375 1 90.69 135 ARG B CA 1
ATOM 4538 C C . ARG B 1 135 ? 5.473 19.016 9.602 1 90.69 135 ARG B C 1
ATOM 4540 O O . ARG B 1 135 ? 5.711 18.266 8.656 1 90.69 135 ARG B O 1
ATOM 4547 N N . ALA B 1 136 ? 5.312 18.641 10.828 1 91 136 ALA B N 1
ATOM 4548 C CA . ALA B 1 136 ? 5.363 17.219 11.133 1 91 136 ALA B CA 1
ATOM 4549 C C . ALA B 1 136 ? 4.277 16.453 10.375 1 91 136 ALA B C 1
ATOM 4551 O O . ALA B 1 136 ? 4.543 15.391 9.805 1 91 136 ALA B O 1
ATOM 4552 N N . LEU B 1 137 ? 3.105 17 10.32 1 91.44 137 LEU B N 1
ATOM 4553 C CA . LEU B 1 137 ? 1.986 16.391 9.609 1 91.44 137 LEU B CA 1
ATOM 4554 C C . LEU B 1 137 ? 2.262 16.344 8.109 1 91.44 137 LEU B C 1
ATOM 4556 O O . LEU B 1 137 ? 2.002 15.328 7.457 1 91.44 137 LEU B O 1
ATOM 4560 N N . ALA B 1 138 ? 2.779 17.406 7.613 1 91.81 138 ALA B N 1
ATOM 4561 C CA . ALA B 1 138 ? 3.082 17.5 6.188 1 91.81 138 ALA B CA 1
ATOM 4562 C C . ALA B 1 138 ? 4.137 16.469 5.781 1 91.81 138 ALA B C 1
ATOM 4564 O O . ALA B 1 138 ? 4.016 15.82 4.742 1 91.81 138 ALA B O 1
ATOM 4565 N N . ILE B 1 139 ? 5.133 16.375 6.598 1 86.62 139 ILE B N 1
ATOM 4566 C CA . ILE B 1 139 ? 6.215 15.438 6.336 1 86.62 139 ILE B CA 1
ATOM 4567 C C . ILE B 1 139 ? 5.668 14.008 6.359 1 86.62 139 ILE B C 1
ATOM 4569 O O . ILE B 1 139 ? 5.961 13.211 5.465 1 86.62 139 ILE B O 1
ATOM 4573 N N . SER B 1 140 ? 4.926 13.695 7.367 1 88.94 140 SER B N 1
ATOM 4574 C CA . SER B 1 140 ? 4.336 12.367 7.484 1 88.94 140 SER B CA 1
ATOM 4575 C C . SER B 1 140 ? 3.422 12.062 6.305 1 88.94 140 SER B C 1
ATOM 4577 O O . SER B 1 140 ? 3.504 10.984 5.711 1 88.94 140 SER B O 1
ATOM 4579 N N . GLU B 1 141 ? 2.559 12.961 5.977 1 90.38 141 GLU B N 1
ATOM 4580 C CA . GLU B 1 141 ? 1.648 12.812 4.844 1 90.38 141 GLU B CA 1
ATOM 4581 C C . GLU B 1 141 ? 2.416 12.562 3.551 1 90.38 141 GLU B C 1
ATOM 4583 O O . GLU B 1 141 ? 2.068 11.664 2.779 1 90.38 141 GLU B O 1
ATOM 4588 N N . ALA B 1 142 ? 3.434 13.344 3.338 1 87.88 142 ALA B N 1
ATOM 4589 C CA . ALA B 1 142 ? 4.242 13.211 2.131 1 87.88 142 ALA B CA 1
ATOM 4590 C C . ALA B 1 142 ? 4.918 11.844 2.074 1 87.88 142 ALA B C 1
ATOM 4592 O O . ALA B 1 142 ? 4.969 11.211 1.016 1 87.88 142 ALA B O 1
ATOM 4593 N N . ARG B 1 143 ? 5.434 11.438 3.131 1 86.44 143 ARG B N 1
ATOM 4594 C CA . ARG B 1 143 ? 6.078 10.133 3.223 1 86.44 143 ARG B CA 1
ATOM 4595 C C . ARG B 1 143 ? 5.113 9.016 2.836 1 86.44 143 ARG B C 1
ATOM 4597 O O . ARG B 1 143 ? 5.457 8.141 2.045 1 86.44 143 ARG B O 1
ATOM 4604 N N . LEU B 1 144 ? 3.945 9.031 3.422 1 88.94 144 LEU B N 1
ATOM 4605 C CA . LEU B 1 144 ? 2.934 8.016 3.16 1 88.94 144 LEU B CA 1
ATOM 4606 C C . LEU B 1 144 ? 2.51 8.031 1.695 1 88.94 144 LEU B C 1
ATOM 4608 O O . LEU B 1 144 ? 2.369 6.98 1.071 1 88.94 144 LEU B O 1
ATOM 4612 N N . ARG B 1 145 ? 2.369 9.219 1.197 1 88.56 145 ARG B N 1
ATOM 4613 C CA . ARG B 1 145 ? 1.977 9.383 -0.199 1 88.56 145 ARG B CA 1
ATOM 4614 C C . ARG B 1 145 ? 3.041 8.82 -1.136 1 88.56 145 ARG B C 1
ATOM 4616 O O . ARG B 1 145 ? 2.725 8.094 -2.08 1 88.56 145 ARG B O 1
ATOM 4623 N N . ILE B 1 146 ? 4.25 9.156 -0.904 1 84.12 146 ILE B N 1
ATOM 4624 C CA . ILE B 1 146 ? 5.359 8.688 -1.73 1 84.12 146 ILE B CA 1
ATOM 4625 C C . ILE B 1 146 ? 5.441 7.164 -1.669 1 84.12 146 ILE B C 1
ATOM 4627 O O . ILE B 1 146 ? 5.648 6.504 -2.691 1 84.12 146 ILE B O 1
ATOM 4631 N N . ALA B 1 147 ? 5.262 6.625 -0.491 1 87.19 147 ALA B N 1
ATOM 4632 C CA . ALA B 1 147 ? 5.301 5.176 -0.312 1 87.19 147 ALA B CA 1
ATOM 4633 C C . ALA B 1 147 ? 4.207 4.492 -1.128 1 87.19 147 ALA B C 1
ATOM 4635 O O . ALA B 1 147 ? 4.461 3.486 -1.797 1 87.19 147 ALA B O 1
ATOM 4636 N N . LEU B 1 148 ? 3.076 5 -1.096 1 87.69 148 LEU B N 1
ATOM 4637 C CA . LEU B 1 148 ? 1.938 4.43 -1.81 1 87.69 148 LEU B CA 1
ATOM 4638 C C . LEU B 1 148 ? 2.129 4.547 -3.318 1 87.69 148 LEU B C 1
ATOM 4640 O O . LEU B 1 148 ? 1.794 3.623 -4.062 1 87.69 148 LEU B O 1
ATOM 4644 N N . ASP B 1 149 ? 2.668 5.629 -3.73 1 85.19 149 ASP B N 1
ATOM 4645 C CA . ASP B 1 149 ? 2.965 5.82 -5.148 1 85.19 149 ASP B CA 1
ATOM 4646 C C . ASP B 1 149 ? 4.004 4.809 -5.629 1 85.19 149 ASP B C 1
ATOM 4648 O O . ASP B 1 149 ? 3.855 4.223 -6.707 1 85.19 149 ASP B O 1
ATOM 4652 N N . ALA B 1 150 ? 4.957 4.672 -4.836 1 81.69 150 ALA B N 1
ATOM 4653 C CA . ALA B 1 150 ? 6.008 3.711 -5.168 1 81.69 150 ALA B CA 1
ATOM 4654 C C . ALA B 1 150 ? 5.453 2.293 -5.242 1 81.69 150 ALA B C 1
ATOM 4656 O O . ALA B 1 150 ? 5.918 1.478 -6.043 1 81.69 150 ALA B O 1
ATOM 4657 N N . ALA B 1 151 ? 4.484 2.031 -4.434 1 85.31 151 ALA B N 1
ATOM 4658 C CA . ALA B 1 151 ? 3.877 0.705 -4.367 1 85.31 151 ALA B CA 1
ATOM 4659 C C . ALA B 1 151 ? 2.814 0.533 -5.445 1 85.31 151 ALA B C 1
ATOM 4661 O O . ALA B 1 151 ? 2.266 -0.558 -5.621 1 85.31 151 ALA B O 1
ATOM 4662 N N . ALA B 1 152 ? 2.514 1.585 -6.23 1 85.69 152 ALA B N 1
ATOM 4663 C CA . ALA B 1 152 ? 1.473 1.58 -7.254 1 85.69 152 ALA B CA 1
ATOM 4664 C C . ALA B 1 152 ? 0.133 1.138 -6.676 1 85.69 152 ALA B C 1
ATOM 4666 O O . ALA B 1 152 ? -0.549 0.286 -7.25 1 85.69 152 ALA B O 1
ATOM 4667 N N . MET B 1 153 ? -0.153 1.635 -5.555 1 90.38 153 MET B N 1
ATOM 4668 C CA . MET B 1 153 ? -1.404 1.334 -4.863 1 90.38 153 MET B CA 1
ATOM 4669 C C . MET B 1 153 ? -2.297 2.568 -4.793 1 90.38 153 MET B C 1
ATOM 4671 O O . MET B 1 153 ? -1.812 3.678 -4.57 1 90.38 153 MET B O 1
ATOM 4675 N N . ALA B 1 154 ? -3.531 2.379 -5.012 1 93.38 154 ALA B N 1
ATOM 4676 C CA . ALA B 1 154 ? -4.477 3.49 -4.965 1 93.38 154 ALA B CA 1
ATOM 4677 C C . ALA B 1 154 ? -5.27 3.482 -3.662 1 93.38 154 ALA B C 1
ATOM 4679 O O . ALA B 1 154 ? -5.832 2.453 -3.275 1 93.38 154 ALA B O 1
ATOM 4680 N N . VAL B 1 155 ? -5.297 4.598 -3.049 1 92.81 155 VAL B N 1
ATOM 4681 C CA . VAL B 1 155 ? -6.074 4.75 -1.822 1 92.81 155 VAL B CA 1
ATOM 4682 C C . VAL B 1 155 ? -7.477 5.246 -2.158 1 92.81 155 VAL B C 1
ATOM 4684 O O . VAL B 1 155 ? -7.652 6.082 -3.051 1 92.81 155 VAL B O 1
ATOM 4687 N N . TRP B 1 156 ? -8.398 4.773 -1.436 1 92.75 156 TRP B N 1
ATOM 4688 C CA . TRP B 1 156 ? -9.773 5.234 -1.602 1 92.75 156 TRP B CA 1
ATOM 4689 C C . TRP B 1 156 ? -10.477 5.359 -0.251 1 92.75 156 TRP B C 1
ATOM 4691 O O . TRP B 1 156 ? -10.109 4.676 0.708 1 92.75 156 TRP B O 1
ATOM 4701 N N . ASP B 1 157 ? -11.391 6.246 -0.13 1 93.38 157 ASP B N 1
ATOM 4702 C CA . ASP B 1 157 ? -12.219 6.531 1.039 1 93.38 157 ASP B CA 1
ATOM 4703 C C . ASP B 1 157 ? -13.695 6.613 0.661 1 93.38 157 ASP B C 1
ATOM 4705 O O . ASP B 1 157 ? -14.117 7.547 -0.024 1 93.38 157 ASP B O 1
ATOM 4709 N N . LEU B 1 158 ? -14.453 5.676 1.138 1 92.38 158 LEU B N 1
ATOM 4710 C CA . LEU B 1 158 ? -15.859 5.555 0.784 1 92.38 158 LEU B CA 1
ATOM 4711 C C . LEU B 1 158 ? -16.75 5.871 1.979 1 92.38 158 LEU B C 1
ATOM 4713 O O . LEU B 1 158 ? -16.625 5.25 3.035 1 92.38 158 LEU B O 1
ATOM 4717 N N . ASP B 1 159 ? -17.547 6.844 1.768 1 91.5 159 ASP B N 1
ATOM 4718 C CA . ASP B 1 159 ? -18.641 7.043 2.707 1 91.5 159 ASP B CA 1
ATOM 4719 C C . ASP B 1 159 ? -19.797 6.09 2.408 1 91.5 159 ASP B C 1
ATOM 4721 O O . ASP B 1 159 ? -20.484 6.234 1.393 1 91.5 159 ASP B O 1
ATOM 4725 N N . ILE B 1 160 ? -20.047 5.16 3.248 1 87.12 160 ILE B N 1
ATOM 4726 C CA . ILE B 1 160 ? -20.953 4.047 2.99 1 87.12 160 ILE B CA 1
ATOM 4727 C C . ILE B 1 160 ? -22.391 4.551 2.934 1 87.12 160 ILE B C 1
ATOM 4729 O O . ILE B 1 160 ? -23.188 4.086 2.113 1 87.12 160 ILE B O 1
ATOM 4733 N N . GLU B 1 161 ? -22.719 5.551 3.74 1 87.06 161 GLU B N 1
ATOM 4734 C CA . GLU B 1 161 ? -24.094 6.039 3.816 1 87.06 161 GLU B CA 1
ATOM 4735 C C . GLU B 1 161 ? -24.453 6.867 2.588 1 87.06 161 GLU B C 1
ATOM 4737 O O . GLU B 1 161 ? -25.516 6.672 1.988 1 87.06 161 GLU B O 1
ATOM 4742 N N . SER B 1 162 ? -23.562 7.738 2.178 1 88.75 162 SER B N 1
ATOM 4743 C CA . SER B 1 162 ? -23.844 8.617 1.05 1 88.75 162 SER B CA 1
ATOM 4744 C C . SER B 1 162 ? -23.344 8.016 -0.259 1 88.75 162 SER B C 1
ATOM 4746 O O . SER B 1 162 ? -23.656 8.523 -1.34 1 88.75 162 SER B O 1
ATOM 4748 N N . ASP B 1 163 ? -22.562 6.941 -0.183 1 90.25 163 ASP B N 1
ATOM 4749 C CA . ASP B 1 163 ? -21.953 6.293 -1.342 1 90.25 163 ASP B CA 1
ATOM 4750 C C . ASP B 1 163 ? -21.141 7.285 -2.164 1 90.25 163 ASP B C 1
ATOM 4752 O O . ASP B 1 163 ? -21.344 7.422 -3.371 1 90.25 163 ASP B O 1
ATOM 4756 N N . THR B 1 164 ? -20.312 8 -1.466 1 91.88 164 THR B N 1
ATOM 4757 C CA . THR B 1 164 ? -19.391 8.945 -2.096 1 91.88 164 THR B CA 1
ATOM 4758 C C . THR B 1 164 ? -17.953 8.484 -1.933 1 91.88 164 THR B C 1
ATOM 4760 O O . THR B 1 164 ? -17.578 7.957 -0.885 1 91.88 164 THR B O 1
ATOM 4763 N N . LEU B 1 165 ? -17.234 8.797 -2.98 1 92.5 165 LEU B N 1
ATOM 4764 C CA . LEU B 1 165 ? -15.875 8.258 -3.049 1 92.5 165 LEU B CA 1
ATOM 4765 C C . LEU B 1 165 ? -14.852 9.383 -3.168 1 92.5 165 LEU B C 1
ATOM 4767 O O . LEU B 1 165 ? -15.039 10.32 -3.945 1 92.5 165 LEU B O 1
ATOM 4771 N N . VAL B 1 166 ? -13.883 9.281 -2.275 1 89.44 166 VAL B N 1
ATOM 4772 C CA . VAL B 1 166 ? -12.688 10.094 -2.438 1 89.44 166 VAL B CA 1
ATOM 4773 C C . VAL B 1 166 ? -11.523 9.219 -2.889 1 89.44 166 VAL B C 1
ATOM 4775 O O . VAL B 1 166 ? -11.203 8.219 -2.246 1 89.44 166 VAL B O 1
ATOM 4778 N N . ALA B 1 167 ? -10.984 9.57 -4.027 1 87.88 167 ALA B N 1
ATOM 4779 C CA . ALA B 1 167 ? -9.883 8.773 -4.559 1 87.88 167 ALA B CA 1
ATOM 4780 C C . ALA B 1 167 ? -8.836 9.664 -5.223 1 87.88 167 ALA B C 1
ATOM 4782 O O . ALA B 1 167 ? -9.133 10.789 -5.629 1 87.88 167 ALA B O 1
ATOM 4783 N N . GLY B 1 168 ? -7.605 9.125 -5.277 1 83.25 168 GLY B N 1
ATOM 4784 C CA . GLY B 1 168 ? -6.52 9.852 -5.918 1 83.25 168 GLY B CA 1
ATOM 4785 C C . GLY B 1 168 ? -6.328 9.477 -7.375 1 83.25 168 GLY B C 1
ATOM 4786 O O . GLY B 1 168 ? -7.094 8.672 -7.922 1 83.25 168 GLY B O 1
ATOM 4787 N N . PRO B 1 169 ? -5.34 10.086 -7.949 1 86.25 169 PRO B N 1
ATOM 4788 C CA . PRO B 1 169 ? -5.07 9.859 -9.375 1 86.25 169 PRO B CA 1
ATOM 4789 C C . PRO B 1 169 ? -4.715 8.406 -9.688 1 86.25 169 PRO B C 1
ATOM 4791 O O . PRO B 1 169 ? -5.016 7.918 -10.773 1 86.25 169 PRO B O 1
ATOM 4794 N N . GLU B 1 170 ? -4.117 7.77 -8.766 1 89.56 170 GLU B N 1
ATOM 4795 C CA . GLU B 1 170 ? -3.703 6.391 -9 1 89.56 170 GLU B CA 1
ATOM 4796 C C . GLU B 1 170 ? -4.91 5.484 -9.242 1 89.56 170 GLU B C 1
ATOM 4798 O O . GLU B 1 170 ? -4.828 4.527 -10.016 1 89.56 170 GLU B O 1
ATOM 4803 N N . LEU B 1 171 ? -5.953 5.734 -8.531 1 93.12 171 LEU B N 1
ATOM 4804 C CA . LEU B 1 171 ? -7.156 4.934 -8.727 1 93.12 171 LEU B CA 1
ATOM 4805 C C . LEU B 1 171 ? -7.672 5.082 -10.156 1 93.12 171 LEU B C 1
ATOM 4807 O O . LEU B 1 171 ? -8.062 4.094 -10.789 1 93.12 171 LEU B O 1
ATOM 4811 N N . LYS B 1 172 ? -7.672 6.281 -10.648 1 92.31 172 LYS B N 1
ATOM 4812 C CA . LYS B 1 172 ? -8.117 6.539 -12.016 1 92.31 172 LYS B CA 1
ATOM 4813 C C . LYS B 1 172 ? -7.254 5.789 -13.031 1 92.31 172 LYS B C 1
ATOM 4815 O O . LYS B 1 172 ? -7.77 5.199 -13.977 1 92.31 172 LYS B O 1
ATOM 4820 N N . ARG B 1 173 ? -6.035 5.777 -12.797 1 90.44 173 ARG B N 1
ATOM 4821 C CA . ARG B 1 173 ? -5.109 5.074 -13.68 1 90.44 173 ARG B CA 1
ATOM 4822 C C . ARG B 1 173 ? -5.367 3.57 -13.656 1 90.44 173 ARG B C 1
ATOM 4824 O O . ARG B 1 173 ? -5.414 2.928 -14.711 1 90.44 173 ARG B O 1
ATOM 4831 N N . LEU B 1 174 ? -5.512 3.049 -12.508 1 91.94 174 LEU B N 1
ATOM 4832 C CA . LEU B 1 174 ? -5.699 1.612 -12.344 1 91.94 174 LEU B CA 1
ATOM 4833 C C . LEU B 1 174 ? -6.949 1.14 -13.07 1 91.94 174 LEU B C 1
ATOM 4835 O O . LEU B 1 174 ? -6.969 0.043 -13.633 1 91.94 174 LEU B O 1
ATOM 4839 N N . TYR B 1 175 ? -7.957 1.952 -13.055 1 93.88 175 TYR B N 1
ATOM 4840 C CA . TYR B 1 175 ? -9.234 1.557 -13.633 1 93.88 175 TYR B CA 1
ATOM 4841 C C . TYR B 1 175 ? -9.375 2.084 -15.055 1 93.88 175 TYR B C 1
ATOM 4843 O O . TYR B 1 175 ? -10.367 1.801 -15.734 1 93.88 175 TYR B O 1
ATOM 4851 N N . GLY B 1 176 ? -8.453 2.945 -15.445 1 91.25 176 GLY B N 1
ATOM 4852 C CA . GLY B 1 176 ? -8.445 3.457 -16.812 1 91.25 176 GLY B CA 1
ATOM 4853 C C . GLY B 1 176 ? -9.383 4.633 -17.016 1 91.25 176 GLY B C 1
ATOM 4854 O O . GLY B 1 176 ? -9.891 4.848 -18.109 1 91.25 176 GLY B O 1
ATOM 4855 N N . PHE B 1 177 ? -9.656 5.359 -15.984 1 91.62 177 PHE B N 1
ATOM 4856 C CA . PHE B 1 177 ? -10.492 6.555 -16.094 1 91.62 177 PHE B CA 1
ATOM 4857 C C . PHE B 1 177 ? -9.664 7.754 -16.547 1 91.62 177 PHE B C 1
ATOM 4859 O O . PHE B 1 177 ? -8.469 7.824 -16.266 1 91.62 177 PHE B O 1
ATOM 4866 N N . PRO B 1 178 ? -10.328 8.664 -17.141 1 90.06 178 PRO B N 1
ATOM 4867 C CA . PRO B 1 178 ? -9.625 9.891 -17.5 1 90.06 178 PRO B CA 1
ATOM 4868 C C . PRO B 1 178 ? -9.148 10.68 -16.281 1 90.06 178 PRO B C 1
ATOM 4870 O O . PRO B 1 178 ? -9.805 10.672 -15.242 1 90.06 178 PRO B O 1
ATOM 4873 N N . GLU B 1 179 ? -8.078 11.414 -16.438 1 86.31 179 GLU B N 1
ATOM 4874 C CA . GLU B 1 179 ? -7.461 12.148 -15.336 1 86.31 179 GLU B CA 1
ATOM 4875 C C . GLU B 1 179 ? -8.398 13.234 -14.805 1 86.31 179 GLU B C 1
ATOM 4877 O O . GLU B 1 179 ? -8.383 13.547 -13.609 1 86.31 179 GLU B O 1
ATOM 4882 N N . ASP B 1 180 ? -9.148 13.75 -15.555 1 87.94 180 ASP B N 1
ATOM 4883 C CA . ASP B 1 180 ? -10 14.875 -15.188 1 87.94 180 ASP B CA 1
ATOM 4884 C C . ASP B 1 180 ? -11.375 14.391 -14.727 1 87.94 180 ASP B C 1
ATOM 4886 O O . ASP B 1 180 ? -12.242 15.203 -14.383 1 87.94 180 ASP B O 1
ATOM 4890 N N . SER B 1 181 ? -11.531 13.109 -14.617 1 87.62 181 SER B N 1
ATOM 4891 C CA . SER B 1 181 ? -12.82 12.57 -14.211 1 87.62 181 SER B CA 1
ATOM 4892 C C . SER B 1 181 ? -12.898 12.398 -12.695 1 87.62 181 SER B C 1
ATOM 4894 O O . SER B 1 181 ? -11.891 12.492 -12 1 87.62 181 SER B O 1
ATOM 4896 N N . ASP B 1 182 ? -14.086 12.344 -12.203 1 89.38 182 ASP B N 1
ATOM 4897 C CA . ASP B 1 182 ? -14.352 12.031 -10.805 1 89.38 182 ASP B CA 1
ATOM 4898 C C . ASP B 1 182 ? -15.25 10.805 -10.688 1 89.38 182 ASP B C 1
ATOM 4900 O O . ASP B 1 182 ? -16.453 10.93 -10.438 1 89.38 182 ASP B O 1
ATOM 4904 N N . PRO B 1 183 ? -14.625 9.758 -10.805 1 91.12 183 PRO B N 1
ATOM 4905 C CA . PRO B 1 183 ? -15.422 8.523 -10.82 1 91.12 183 PRO B CA 1
ATOM 4906 C C . PRO B 1 183 ? -16.203 8.312 -9.523 1 91.12 183 PRO B C 1
ATOM 4908 O O . PRO B 1 183 ? -15.711 8.633 -8.438 1 91.12 183 PRO B O 1
ATOM 4911 N N . THR B 1 184 ? -17.438 7.801 -9.664 1 93.31 184 THR B N 1
ATOM 4912 C CA . THR B 1 184 ? -18.297 7.438 -8.547 1 93.31 184 THR B CA 1
ATOM 4913 C C . THR B 1 184 ? -18.156 5.949 -8.227 1 93.31 184 THR B C 1
ATOM 4915 O O . THR B 1 184 ? -17.594 5.188 -9.008 1 93.31 184 THR B O 1
ATOM 4918 N N . PRO B 1 185 ? -18.656 5.574 -7.074 1 93.38 185 PRO B N 1
ATOM 4919 C CA . PRO B 1 185 ? -18.672 4.145 -6.762 1 93.38 185 PRO B CA 1
ATOM 4920 C C . PRO B 1 185 ? -19.406 3.314 -7.801 1 93.38 185 PRO B C 1
ATOM 4922 O O . PRO B 1 185 ? -19.016 2.186 -8.102 1 93.38 185 PRO B O 1
ATOM 4925 N N . ALA B 1 186 ? -20.406 3.848 -8.344 1 93 186 ALA B N 1
ATOM 4926 C CA . ALA B 1 186 ? -21.156 3.164 -9.391 1 93 186 ALA B CA 1
ATOM 4927 C C . ALA B 1 186 ? -20.297 2.92 -10.625 1 93 186 ALA B C 1
ATOM 4929 O O . ALA B 1 186 ? -20.422 1.882 -11.273 1 93 186 ALA B O 1
ATOM 4930 N N . ASP B 1 187 ? -19.484 3.895 -10.961 1 93.5 187 ASP B N 1
ATOM 4931 C CA . ASP B 1 187 ? -18.578 3.746 -12.094 1 93.5 187 ASP B CA 1
ATOM 4932 C C . ASP B 1 187 ? -17.609 2.582 -11.883 1 93.5 187 ASP B C 1
ATOM 4934 O O . ASP B 1 187 ? -17.312 1.833 -12.812 1 93.5 187 ASP B O 1
ATOM 4938 N N . LEU B 1 188 ? -17.125 2.443 -10.719 1 93.81 188 LEU B N 1
ATOM 4939 C CA . LEU B 1 188 ? -16.219 1.357 -10.383 1 93.81 188 LEU B CA 1
ATOM 4940 C C . LEU B 1 188 ? -16.922 0.009 -10.453 1 93.81 188 LEU B C 1
ATOM 4942 O O . LEU B 1 188 ? -16.375 -0.955 -11 1 93.81 188 LEU B O 1
ATOM 4946 N N . ARG B 1 189 ? -18.125 -0.044 -9.891 1 93.31 189 ARG B N 1
ATOM 4947 C CA . ARG B 1 189 ? -18.891 -1.284 -9.875 1 93.31 189 ARG B CA 1
ATOM 4948 C C . ARG B 1 189 ? -19.25 -1.719 -11.297 1 93.31 189 ARG B C 1
ATOM 4950 O O . ARG B 1 189 ? -19.391 -2.914 -11.57 1 93.31 189 ARG B O 1
ATOM 4957 N N . ALA B 1 190 ? -19.359 -0.76 -12.156 1 94.31 190 ALA B N 1
ATOM 4958 C CA . ALA B 1 190 ? -19.688 -1.051 -13.547 1 94.31 190 ALA B CA 1
ATOM 4959 C C . ALA B 1 190 ? -18.562 -1.806 -14.242 1 94.31 190 ALA B C 1
ATOM 4961 O O . ALA B 1 190 ? -18.766 -2.438 -15.281 1 94.31 190 ALA B O 1
ATOM 4962 N N . THR B 1 191 ? -17.375 -1.735 -13.664 1 95.5 191 THR B N 1
ATOM 4963 C CA . THR B 1 191 ? -16.234 -2.406 -14.273 1 95.5 191 THR B CA 1
ATOM 4964 C C . THR B 1 191 ? -16.156 -3.857 -13.805 1 95.5 191 THR B C 1
ATOM 4966 O O . THR B 1 191 ? -15.297 -4.617 -14.273 1 95.5 191 THR B O 1
ATOM 4969 N N . TYR B 1 192 ? -16.969 -4.215 -12.906 1 96.25 192 TYR B N 1
ATOM 4970 C CA . TYR B 1 192 ? -16.938 -5.59 -12.422 1 96.25 192 TYR B CA 1
ATOM 4971 C C . TYR B 1 192 ? -17.188 -6.574 -13.555 1 96.25 192 TYR B C 1
ATOM 4973 O O . TYR B 1 192 ? -18.062 -6.363 -14.398 1 96.25 192 TYR B O 1
ATOM 4981 N N . ALA B 1 193 ? -16.391 -7.559 -13.562 1 95.31 193 ALA B N 1
ATOM 4982 C CA . ALA B 1 193 ? -16.688 -8.648 -14.492 1 95.31 193 ALA B CA 1
ATOM 4983 C C . ALA B 1 193 ? -18 -9.328 -14.148 1 95.31 193 ALA B C 1
ATOM 4985 O O . ALA B 1 193 ? -18.5 -9.211 -13.031 1 95.31 193 ALA B O 1
ATOM 4986 N N . PRO B 1 194 ? -18.562 -10.039 -15.117 1 93.44 194 PRO B N 1
ATOM 4987 C CA . PRO B 1 194 ? -19.828 -10.727 -14.852 1 93.44 194 PRO B CA 1
ATOM 4988 C C . PRO B 1 194 ? -19.75 -11.648 -13.641 1 93.44 194 PRO B C 1
ATOM 4990 O O . PRO B 1 194 ? -18.781 -12.406 -13.484 1 93.44 194 PRO B O 1
ATOM 4993 N N . GLY B 1 195 ? -20.703 -11.43 -12.711 1 94 195 GLY B N 1
ATOM 4994 C CA . GLY B 1 195 ? -20.797 -12.297 -11.547 1 94 195 GLY B CA 1
ATOM 4995 C C . GLY B 1 195 ? -20.078 -11.742 -10.328 1 94 195 GLY B C 1
ATOM 4996 O O . GLY B 1 195 ? -20.328 -12.18 -9.203 1 94 195 GLY B O 1
ATOM 4997 N N . GLU B 1 196 ? -19.281 -10.805 -10.547 1 94.5 196 GLU B N 1
ATOM 4998 C CA . GLU B 1 196 ? -18.438 -10.305 -9.461 1 94.5 196 GLU B CA 1
ATOM 4999 C C . GLU B 1 196 ? -19.281 -9.516 -8.453 1 94.5 196 GLU B C 1
ATOM 5001 O O . GLU B 1 196 ? -19.016 -9.57 -7.246 1 94.5 196 GLU B O 1
ATOM 5006 N N . ALA B 1 197 ? -20.234 -8.805 -8.961 1 94.06 197 ALA B N 1
ATOM 5007 C CA . ALA B 1 197 ? -21.078 -8 -8.062 1 94.06 197 ALA B CA 1
ATOM 5008 C C . ALA B 1 197 ? -21.797 -8.883 -7.055 1 94.06 197 ALA B C 1
ATOM 5010 O O . ALA B 1 197 ? -21.812 -8.594 -5.855 1 94.06 197 ALA B O 1
ATOM 5011 N N . GLU B 1 198 ? -22.359 -9.93 -7.547 1 93.81 198 GLU B N 1
ATOM 5012 C CA . GLU B 1 198 ? -23.078 -10.867 -6.684 1 93.81 198 GLU B CA 1
ATOM 5013 C C . GLU B 1 198 ? -22.125 -11.547 -5.699 1 93.81 198 GLU B C 1
ATOM 5015 O O . GLU B 1 198 ? -22.453 -11.695 -4.52 1 93.81 198 GLU B O 1
ATOM 5020 N N . ARG B 1 199 ? -21.031 -11.906 -6.176 1 93.81 199 ARG B N 1
ATOM 5021 C CA . ARG B 1 199 ? -20.047 -12.562 -5.328 1 93.81 199 ARG B CA 1
ATOM 5022 C C . ARG B 1 199 ? -19.609 -11.641 -4.195 1 93.81 199 ARG B C 1
ATOM 5024 O O . ARG B 1 199 ? -19.531 -12.062 -3.039 1 93.81 199 ARG B O 1
ATOM 5031 N N . LEU B 1 200 ? -19.328 -10.453 -4.523 1 93.38 200 LEU B N 1
ATOM 5032 C CA . LEU B 1 200 ? -18.844 -9.484 -3.543 1 93.38 200 LEU B CA 1
ATOM 5033 C C . LEU B 1 200 ? -19.922 -9.172 -2.51 1 93.38 200 LEU B C 1
ATOM 5035 O O . LEU B 1 200 ? -19.625 -8.992 -1.329 1 93.38 200 LEU B O 1
ATOM 5039 N N . GLU B 1 201 ? -21.094 -9.023 -2.977 1 91.12 201 GLU B N 1
ATOM 5040 C CA . GLU B 1 201 ? -22.203 -8.781 -2.059 1 91.12 201 GLU B CA 1
ATOM 5041 C C . GLU B 1 201 ? -22.312 -9.898 -1.025 1 91.12 201 GLU B C 1
ATOM 5043 O O . GLU B 1 201 ? -22.531 -9.633 0.158 1 91.12 201 GLU B O 1
ATOM 5048 N N . ARG B 1 202 ? -22.188 -11.102 -1.506 1 92.12 202 ARG B N 1
ATOM 5049 C CA . ARG B 1 202 ? -22.25 -12.258 -0.614 1 92.12 202 ARG B CA 1
ATOM 5050 C C . ARG B 1 202 ? -21.078 -12.234 0.37 1 92.12 202 ARG B C 1
ATOM 5052 O O . ARG B 1 202 ? -21.266 -12.477 1.565 1 92.12 202 ARG B O 1
ATOM 5059 N N . GLU B 1 203 ? -19.969 -11.961 -0.129 1 90 203 GLU B N 1
ATOM 5060 C CA . GLU B 1 203 ? -18.766 -11.922 0.71 1 90 203 GLU B CA 1
ATOM 5061 C C . GLU B 1 203 ? -18.875 -10.828 1.77 1 90 203 GLU B C 1
ATOM 5063 O O . GLU B 1 203 ? -18.469 -11.031 2.918 1 90 203 GLU B O 1
ATOM 5068 N N . ASN B 1 204 ? -19.312 -9.695 1.37 1 87.38 204 ASN B N 1
ATOM 5069 C CA . ASN B 1 204 ? -19.484 -8.578 2.293 1 87.38 204 ASN B CA 1
ATOM 5070 C C . ASN B 1 204 ? -20.5 -8.891 3.377 1 87.38 204 ASN B C 1
ATOM 5072 O O . ASN B 1 204 ? -20.297 -8.547 4.543 1 87.38 204 ASN B O 1
ATOM 5076 N N . ALA B 1 205 ? -21.578 -9.508 2.957 1 87.81 205 ALA B N 1
ATOM 5077 C CA . ALA B 1 205 ? -22.625 -9.891 3.908 1 87.81 205 ALA B CA 1
ATOM 5078 C C . ALA B 1 205 ? -22.078 -10.875 4.941 1 87.81 205 ALA B C 1
ATOM 5080 O O . ALA B 1 205 ? -22.375 -10.766 6.133 1 87.81 205 ALA B O 1
ATOM 5081 N N . GLU B 1 206 ? -21.312 -11.781 4.477 1 90.44 206 GLU B N 1
ATOM 5082 C CA . GLU B 1 206 ? -20.703 -12.766 5.371 1 90.44 206 GLU B CA 1
ATOM 5083 C C . GLU B 1 206 ? -19.734 -12.109 6.332 1 90.44 206 GLU B C 1
ATOM 5085 O O . GLU B 1 206 ? -19.703 -12.438 7.52 1 90.44 206 GLU B O 1
ATOM 5090 N N . ALA B 1 207 ? -18.969 -11.25 5.82 1 87 207 ALA B N 1
ATOM 5091 C CA . ALA B 1 207 ? -18 -10.547 6.652 1 87 207 ALA B CA 1
ATOM 5092 C C . ALA B 1 207 ? -18.688 -9.703 7.719 1 87 207 ALA B C 1
ATOM 5094 O O . ALA B 1 207 ? -18.266 -9.695 8.875 1 87 207 ALA B O 1
ATOM 5095 N N . MET B 1 208 ? -19.688 -8.984 7.355 1 84.25 208 MET B N 1
ATOM 5096 C CA . MET B 1 208 ? -20.453 -8.156 8.281 1 84.25 208 MET B CA 1
ATOM 5097 C C . MET B 1 208 ? -21.125 -9.016 9.352 1 84.25 208 MET B C 1
ATOM 5099 O O . MET B 1 208 ? -21.172 -8.625 10.523 1 84.25 208 MET B O 1
ATOM 5103 N N . ALA B 1 209 ? -21.578 -10.18 8.914 1 88.44 209 ALA B N 1
ATOM 5104 C CA . ALA B 1 209 ? -22.219 -11.102 9.844 1 88.44 209 ALA B CA 1
ATOM 5105 C C . ALA B 1 209 ? -21.234 -11.625 10.883 1 88.44 209 ALA B C 1
ATOM 5107 O O . ALA B 1 209 ? -21.594 -11.859 12.039 1 88.44 209 ALA B O 1
ATOM 5108 N N . ARG B 1 210 ? -20.031 -11.742 10.445 1 90.62 210 ARG B N 1
ATOM 5109 C CA . ARG B 1 210 ? -18.984 -12.234 11.344 1 90.62 210 ARG B CA 1
ATOM 5110 C C . ARG B 1 210 ? -18.422 -11.102 12.203 1 90.62 210 ARG B C 1
ATOM 5112 O O . ARG B 1 210 ? -17.656 -11.344 13.133 1 90.62 210 ARG B O 1
ATOM 5119 N N . GLY B 1 211 ? -18.781 -9.906 11.891 1 88.38 211 GLY B N 1
ATOM 5120 C CA . GLY B 1 211 ? -18.312 -8.758 12.648 1 88.38 211 GLY B CA 1
ATOM 5121 C C . GLY B 1 211 ? -16.938 -8.281 12.219 1 88.38 211 GLY B C 1
ATOM 5122 O O . GLY B 1 211 ? -16.25 -7.609 12.977 1 88.38 211 GLY B O 1
ATOM 5123 N N . ASP B 1 212 ? -16.594 -8.648 11 1 88.06 212 ASP B N 1
ATOM 5124 C CA . ASP B 1 212 ? -15.281 -8.242 10.492 1 88.06 212 ASP B CA 1
ATOM 5125 C C . ASP B 1 212 ? -15.234 -6.734 10.242 1 88.06 212 ASP B C 1
ATOM 5127 O O . ASP B 1 212 ? -16.219 -6.145 9.781 1 88.06 212 ASP B O 1
ATOM 5131 N N . THR B 1 213 ? -14.086 -6.129 10.625 1 88.25 213 THR B N 1
ATOM 5132 C CA . THR B 1 213 ? -13.93 -4.695 10.398 1 88.25 213 THR B CA 1
ATOM 5133 C C . THR B 1 213 ? -12.953 -4.434 9.25 1 88.25 213 THR B C 1
ATOM 5135 O O . THR B 1 213 ? -12.648 -3.281 8.938 1 88.25 213 THR B O 1
ATOM 5138 N N . SER B 1 214 ? -12.422 -5.496 8.711 1 89.5 214 SER B N 1
ATOM 5139 C CA . SER B 1 214 ? -11.531 -5.406 7.562 1 89.5 214 SER B CA 1
ATOM 5140 C C . SER B 1 214 ? -11.844 -6.484 6.531 1 89.5 214 SER B C 1
ATOM 5142 O O . SER B 1 214 ? -12.492 -7.484 6.852 1 89.5 214 SER B O 1
ATOM 5144 N N . ILE B 1 215 ? -11.469 -6.215 5.285 1 89.12 215 ILE B N 1
ATOM 5145 C CA . ILE B 1 215 ? -11.719 -7.18 4.223 1 89.12 215 ILE B CA 1
ATOM 5146 C C . ILE B 1 215 ? -10.523 -7.227 3.273 1 89.12 215 ILE B C 1
ATOM 5148 O O . ILE B 1 215 ? -9.805 -6.238 3.127 1 89.12 215 ILE B O 1
ATOM 5152 N N . GLN B 1 216 ? -10.242 -8.305 2.748 1 88.69 216 GLN B N 1
ATOM 5153 C CA . GLN B 1 216 ? -9.297 -8.523 1.658 1 88.69 216 GLN B CA 1
ATOM 5154 C C . GLN B 1 216 ? -9.891 -9.445 0.594 1 88.69 216 GLN B C 1
ATOM 5156 O O . GLN B 1 216 ? -10.383 -10.523 0.909 1 88.69 216 GLN B O 1
ATOM 5161 N N . THR B 1 217 ? -9.875 -8.992 -0.595 1 92.06 217 THR B N 1
ATOM 5162 C CA . THR B 1 217 ? -10.438 -9.812 -1.659 1 92.06 217 THR B CA 1
ATOM 5163 C C . THR B 1 217 ? -9.828 -9.445 -3.008 1 92.06 217 THR B C 1
ATOM 5165 O O . THR B 1 217 ? -9.266 -8.359 -3.166 1 92.06 217 THR B O 1
ATOM 5168 N N . ARG B 1 218 ? -9.898 -10.312 -3.877 1 93.06 218 ARG B N 1
ATOM 5169 C CA . ARG B 1 218 ? -9.539 -10.07 -5.273 1 93.06 218 ARG B CA 1
ATOM 5170 C C . ARG B 1 218 ? -10.781 -9.883 -6.133 1 93.06 218 ARG B C 1
ATOM 5172 O O . ARG B 1 218 ? -11.766 -10.617 -5.984 1 93.06 218 ARG B O 1
ATOM 5179 N N . VAL B 1 219 ? -10.75 -8.953 -7.012 1 96 219 VAL B N 1
ATOM 5180 C CA . VAL B 1 219 ? -11.906 -8.656 -7.84 1 96 219 VAL B CA 1
ATOM 5181 C C . VAL B 1 219 ? -11.5 -8.625 -9.312 1 96 219 VAL B C 1
ATOM 5183 O O . VAL B 1 219 ? -10.523 -7.957 -9.672 1 96 219 VAL B O 1
ATOM 5186 N N . ARG B 1 220 ? -12.266 -9.273 -10.094 1 96.06 220 ARG B N 1
ATOM 5187 C CA . ARG B 1 220 ? -12.062 -9.234 -11.539 1 96.06 220 ARG B CA 1
ATOM 5188 C C . ARG B 1 220 ? -12.797 -8.062 -12.164 1 96.06 220 ARG B C 1
ATOM 5190 O O . ARG B 1 220 ? -13.984 -7.84 -11.891 1 96.06 220 ARG B O 1
ATOM 5197 N N . HIS B 1 221 ? -12.102 -7.332 -12.938 1 96.69 221 HIS B N 1
ATOM 5198 C CA . HIS B 1 221 ? -12.664 -6.164 -13.602 1 96.69 221 HIS B CA 1
ATOM 5199 C C . HIS B 1 221 ? -12.516 -6.266 -15.117 1 96.69 221 HIS B C 1
ATOM 5201 O O . HIS B 1 221 ? -11.562 -6.879 -15.609 1 96.69 221 HIS B O 1
ATOM 5207 N N . VAL B 1 222 ? -13.469 -5.723 -15.828 1 95.94 222 VAL B N 1
ATOM 5208 C CA . VAL B 1 222 ? -13.367 -5.469 -17.266 1 95.94 222 VAL B CA 1
ATOM 5209 C C . VAL B 1 222 ? -13.422 -3.965 -17.531 1 95.94 222 VAL B C 1
ATOM 5211 O O . VAL B 1 222 ? -14.477 -3.344 -17.391 1 95.94 222 VAL B O 1
ATOM 5214 N N . LEU B 1 223 ? -12.359 -3.443 -17.953 1 93.94 223 LEU B N 1
ATOM 5215 C CA . LEU B 1 223 ? -12.258 -1.995 -18.109 1 93.94 223 LEU B CA 1
ATOM 5216 C C . LEU B 1 223 ? -12.961 -1.526 -19.375 1 93.94 223 LEU B C 1
ATOM 5218 O O . LEU B 1 223 ? -13.445 -2.346 -20.156 1 93.94 223 LEU B O 1
ATOM 5222 N N . GLY B 1 224 ? -13.023 -0.203 -19.562 1 88.94 224 GLY B N 1
ATOM 5223 C CA . GLY B 1 224 ? -13.734 0.384 -20.688 1 88.94 224 GLY B CA 1
ATOM 5224 C C . GLY B 1 224 ? -13.195 -0.061 -22.031 1 88.94 224 GLY B C 1
ATOM 5225 O O . GLY B 1 224 ? -13.945 -0.161 -23.016 1 88.94 224 GLY B O 1
ATOM 5226 N N . ASP B 1 225 ? -11.945 -0.434 -22.078 1 88.69 225 ASP B N 1
ATOM 5227 C CA . ASP B 1 225 ? -11.328 -0.836 -23.328 1 88.69 225 ASP B CA 1
ATOM 5228 C C . ASP B 1 225 ? -11.406 -2.35 -23.516 1 88.69 225 ASP B C 1
ATOM 5230 O O . ASP B 1 225 ? -10.867 -2.887 -24.5 1 88.69 225 ASP B O 1
ATOM 5234 N N . GLY B 1 226 ? -11.992 -2.973 -22.531 1 90.94 226 GLY B N 1
ATOM 5235 C CA . GLY B 1 226 ? -12.164 -4.41 -22.656 1 90.94 226 GLY B CA 1
ATOM 5236 C C . GLY B 1 226 ? -11.07 -5.199 -21.953 1 90.94 226 GLY B C 1
ATOM 5237 O O . GLY B 1 226 ? -11.164 -6.426 -21.828 1 90.94 226 GLY B O 1
ATOM 5238 N N . THR B 1 227 ? -10.156 -4.496 -21.469 1 91.31 227 THR B N 1
ATOM 5239 C CA . THR B 1 227 ? -9.055 -5.168 -20.781 1 91.31 227 THR B CA 1
ATOM 5240 C C . THR B 1 227 ? -9.531 -5.77 -19.453 1 91.31 227 THR B C 1
ATOM 5242 O O . THR B 1 227 ? -10.219 -5.105 -18.688 1 91.31 227 THR B O 1
ATOM 5245 N N . GLU B 1 228 ? -9.125 -6.988 -19.25 1 92.38 228 GLU B N 1
ATOM 5246 C CA . GLU B 1 228 ? -9.445 -7.629 -17.969 1 92.38 228 GLU B CA 1
ATOM 5247 C C . GLU B 1 228 ? -8.32 -7.445 -16.953 1 92.38 228 GLU B C 1
ATOM 5249 O O . GLU B 1 228 ? -7.141 -7.551 -17.312 1 92.38 228 GLU B O 1
ATOM 5254 N N . ARG B 1 229 ? -8.719 -7.117 -15.773 1 94.75 229 ARG B N 1
ATOM 5255 C CA . ARG B 1 229 ? -7.773 -6.953 -14.68 1 94.75 229 ARG B CA 1
ATOM 5256 C C . ARG B 1 229 ? -8.273 -7.645 -13.414 1 94.75 229 ARG B C 1
ATOM 5258 O O . ARG B 1 229 ? -9.484 -7.754 -13.195 1 94.75 229 ARG B O 1
ATOM 5265 N N . VAL B 1 230 ? -7.316 -8.117 -12.727 1 94.94 230 VAL B N 1
ATOM 5266 C CA . VAL B 1 230 ? -7.617 -8.594 -11.375 1 94.94 230 VAL B CA 1
ATOM 5267 C C . VAL B 1 230 ? -6.988 -7.66 -10.344 1 94.94 230 VAL B C 1
ATOM 5269 O O . VAL B 1 230 ? -5.766 -7.512 -10.297 1 94.94 230 VAL B O 1
ATOM 5272 N N . LEU B 1 231 ? -7.832 -7.078 -9.523 1 95.75 231 LEU B N 1
ATOM 5273 C CA . LEU B 1 231 ? -7.355 -6.141 -8.516 1 95.75 231 LEU B CA 1
ATOM 5274 C C . LEU B 1 231 ? -7.609 -6.68 -7.109 1 95.75 231 LEU B C 1
ATOM 5276 O O . LEU B 1 231 ? -8.664 -7.254 -6.844 1 95.75 231 LEU B O 1
ATOM 5280 N N . THR B 1 232 ? -6.617 -6.508 -6.301 1 93.19 232 THR B N 1
ATOM 5281 C CA . THR B 1 232 ? -6.797 -6.828 -4.891 1 93.19 232 THR B CA 1
ATOM 5282 C C . THR B 1 232 ? -7.258 -5.598 -4.113 1 93.19 232 THR B C 1
ATOM 5284 O O . THR B 1 232 ? -6.684 -4.516 -4.25 1 93.19 232 THR B O 1
ATOM 5287 N N . VAL B 1 233 ? -8.273 -5.773 -3.299 1 93.88 233 VAL B N 1
ATOM 5288 C CA . VAL B 1 233 ? -8.797 -4.719 -2.436 1 93.88 233 VAL B CA 1
ATOM 5289 C C . VAL B 1 233 ? -8.594 -5.105 -0.972 1 93.88 233 VAL B C 1
ATOM 5291 O O . VAL B 1 233 ? -8.992 -6.191 -0.549 1 93.88 233 VAL B O 1
ATOM 5294 N N . ARG B 1 234 ? -7.938 -4.258 -0.274 1 90.5 234 ARG B N 1
ATOM 5295 C CA . ARG B 1 234 ? -7.84 -4.344 1.18 1 90.5 234 ARG B CA 1
ATOM 5296 C C . ARG B 1 234 ? -8.414 -3.096 1.842 1 90.5 234 ARG B C 1
ATOM 5298 O O . ARG B 1 234 ? -8.023 -1.975 1.515 1 90.5 234 ARG B O 1
ATOM 5305 N N . ALA B 1 235 ? -9.344 -3.285 2.723 1 92.56 235 ALA B N 1
ATOM 5306 C CA . ALA B 1 235 ? -10.023 -2.131 3.309 1 92.56 235 ALA B CA 1
ATOM 5307 C C . ALA B 1 235 ? -10.43 -2.41 4.754 1 92.56 235 ALA B C 1
ATOM 5309 O O . ALA B 1 235 ? -10.508 -3.568 5.172 1 92.56 235 ALA B O 1
ATOM 5310 N N . ALA B 1 236 ? -10.602 -1.341 5.508 1 90.88 236 ALA B N 1
ATOM 5311 C CA . ALA B 1 236 ? -11.094 -1.399 6.883 1 90.88 236 ALA B CA 1
ATOM 5312 C C . ALA B 1 236 ? -12.086 -0.269 7.156 1 90.88 236 ALA B C 1
ATOM 5314 O O . ALA B 1 236 ? -12.109 0.729 6.43 1 90.88 236 ALA B O 1
ATOM 5315 N N . LEU B 1 237 ? -12.898 -0.493 8.195 1 89.12 237 LEU B N 1
ATOM 5316 C CA . LEU B 1 237 ? -13.781 0.574 8.648 1 89.12 237 LEU B CA 1
ATOM 5317 C C . LEU B 1 237 ? -12.992 1.639 9.414 1 89.12 237 L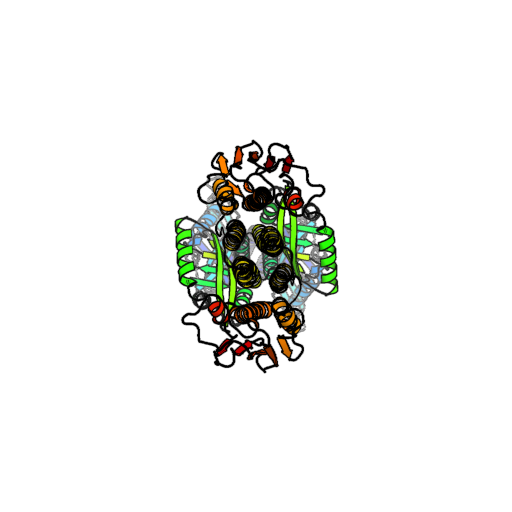EU B C 1
ATOM 5319 O O . LEU B 1 237 ? -12.156 1.313 10.258 1 89.12 237 LEU B O 1
ATOM 5323 N N . ALA B 1 238 ? -13.203 2.857 9.016 1 88.31 238 ALA B N 1
ATOM 5324 C CA . ALA B 1 238 ? -12.562 3.953 9.734 1 88.31 238 ALA B CA 1
ATOM 5325 C C . ALA B 1 238 ? -13.109 4.066 11.156 1 88.31 238 ALA B C 1
ATOM 5327 O O . ALA B 1 238 ? -14.266 3.74 11.414 1 88.31 238 ALA B O 1
ATOM 5328 N N . PRO B 1 239 ? -12.219 4.508 12.031 1 82.62 239 PRO B N 1
ATOM 5329 C CA . PRO B 1 239 ? -12.711 4.738 13.391 1 82.62 239 PRO B CA 1
ATOM 5330 C C . PRO B 1 239 ? -13.836 5.766 13.445 1 82.62 239 PRO B C 1
ATOM 5332 O O . PRO B 1 239 ? -13.898 6.668 12.602 1 82.62 239 PRO B O 1
ATOM 5335 N N . ASP B 1 240 ? -14.617 5.555 14.445 1 80.44 240 ASP B N 1
ATOM 5336 C CA . ASP B 1 240 ? -15.742 6.465 14.641 1 80.44 240 ASP B CA 1
ATOM 5337 C C . ASP B 1 240 ? -15.258 7.875 14.969 1 80.44 240 ASP B C 1
ATOM 5339 O O . ASP B 1 240 ? -14.477 8.062 15.914 1 80.44 240 ASP B O 1
ATOM 5343 N N . ASP B 1 241 ? -15.617 8.766 14.117 1 73.69 241 ASP B N 1
ATOM 5344 C CA . ASP B 1 241 ? -15.227 10.148 14.367 1 73.69 241 ASP B CA 1
ATOM 5345 C C . ASP B 1 241 ? -16.391 10.938 14.984 1 73.69 241 ASP B C 1
ATOM 5347 O O . ASP B 1 241 ? -16.328 12.164 15.062 1 73.69 241 ASP B O 1
ATOM 5351 N N . GLY B 1 242 ? -17.391 10.195 15.398 1 74.94 242 GLY B N 1
ATOM 5352 C CA . GLY B 1 242 ? -18.531 10.836 16.047 1 74.94 242 GLY B CA 1
ATOM 5353 C C . GLY B 1 242 ? -19.578 11.312 15.062 1 74.94 242 GLY B C 1
ATOM 5354 O O . GLY B 1 242 ? -20.656 11.758 15.461 1 74.94 242 GLY B O 1
ATOM 5355 N N . SER B 1 243 ? -19.359 11.273 13.789 1 73.94 243 SER B N 1
ATOM 5356 C CA . SER B 1 243 ? -20.297 11.758 12.773 1 73.94 243 SER B CA 1
ATOM 5357 C C . SER B 1 243 ? -21.438 10.766 12.555 1 73.94 243 SER B C 1
ATOM 5359 O O . SER B 1 243 ? -22.453 11.109 11.953 1 73.94 243 SER B O 1
ATOM 5361 N N . GLY B 1 244 ? -21.25 9.578 13.141 1 76.31 244 GLY B N 1
ATOM 5362 C CA . GLY B 1 244 ? -22.25 8.531 12.922 1 76.31 244 GLY B CA 1
ATOM 5363 C C . GLY B 1 244 ? -22.156 7.91 11.547 1 76.31 244 GLY B C 1
ATOM 5364 O O . GLY B 1 244 ? -22.906 6.992 11.227 1 76.31 244 GLY B O 1
ATOM 5365 N N . ARG B 1 245 ? -21.297 8.484 10.789 1 81.81 245 ARG B N 1
ATOM 5366 C CA . ARG B 1 245 ? -21.156 7.941 9.438 1 81.81 245 ARG B CA 1
ATOM 5367 C C . ARG B 1 245 ? -20.047 6.898 9.383 1 81.81 245 ARG B C 1
ATOM 5369 O O . ARG B 1 245 ? -19 7.07 10.008 1 81.81 245 ARG B O 1
ATOM 5376 N N . ARG B 1 246 ? -20.438 5.785 8.734 1 87.94 246 ARG B N 1
ATOM 5377 C CA . ARG B 1 246 ? -19.438 4.738 8.562 1 87.94 246 ARG B CA 1
ATOM 5378 C C . ARG B 1 246 ? -18.641 4.941 7.273 1 87.94 246 ARG B C 1
ATOM 5380 O O . ARG B 1 246 ? -19.234 5.152 6.211 1 87.94 246 ARG B O 1
ATOM 5387 N N . ARG B 1 247 ? -17.359 4.941 7.395 1 91.25 247 ARG B N 1
ATOM 5388 C CA . ARG B 1 247 ? -16.469 5.078 6.246 1 91.25 247 ARG B CA 1
ATOM 5389 C C . ARG B 1 247 ? -15.562 3.859 6.105 1 91.25 247 ARG B C 1
ATOM 5391 O O . ARG B 1 247 ? -15.125 3.281 7.105 1 91.25 247 ARG B O 1
ATOM 5398 N N . ALA B 1 248 ? -15.422 3.385 4.926 1 91.69 248 ALA B N 1
ATOM 5399 C CA . ALA B 1 248 ? -14.438 2.35 4.609 1 91.69 248 ALA B CA 1
ATOM 5400 C C . ALA B 1 248 ? -13.258 2.934 3.846 1 91.69 248 ALA B C 1
ATOM 5402 O O . ALA B 1 248 ? -13.438 3.666 2.869 1 91.69 248 ALA B O 1
ATOM 5403 N N . ILE B 1 249 ? -12.078 2.662 4.355 1 93 249 ILE B N 1
ATOM 5404 C CA . ILE B 1 249 ? -10.859 3.148 3.723 1 93 249 ILE B CA 1
ATOM 5405 C C . ILE B 1 249 ? -9.953 1.97 3.371 1 93 249 ILE B C 1
ATOM 5407 O O . ILE B 1 249 ? -9.828 1.022 4.152 1 93 249 ILE B O 1
ATOM 5411 N N . GLY B 1 250 ? -9.336 2.055 2.195 1 93.06 250 GLY B N 1
ATOM 5412 C CA . GLY B 1 250 ? -8.492 0.936 1.805 1 93.06 250 GLY B CA 1
ATOM 5413 C C . GLY B 1 250 ? -7.594 1.249 0.622 1 93.06 250 GLY B C 1
ATOM 5414 O O . GLY B 1 250 ? -7.434 2.414 0.248 1 93.06 250 GLY B O 1
ATOM 5415 N N . VAL B 1 251 ? -6.926 0.159 0.186 1 93.69 251 VAL B N 1
ATOM 5416 C CA . VAL B 1 251 ? -6.055 0.248 -0.981 1 93.69 251 VAL B CA 1
ATOM 5417 C C . VAL B 1 251 ? -6.5 -0.761 -2.037 1 93.69 251 VAL B C 1
ATOM 5419 O O . VAL B 1 251 ? -7.164 -1.75 -1.718 1 93.69 251 VAL B O 1
ATOM 5422 N N . VAL B 1 252 ? -6.207 -0.475 -3.264 1 94.44 252 VAL B N 1
ATOM 5423 C CA . VAL B 1 252 ? -6.418 -1.388 -4.383 1 94.44 252 VAL B CA 1
ATOM 5424 C C . VAL B 1 252 ? -5.168 -1.426 -5.258 1 94.44 252 VAL B C 1
ATOM 5426 O O . VAL B 1 252 ? -4.516 -0.4 -5.465 1 94.44 252 VAL B O 1
ATOM 5429 N N . PHE B 1 253 ? -4.746 -2.588 -5.695 1 91.44 253 PHE B N 1
ATOM 5430 C CA . PHE B 1 253 ? -3.572 -2.715 -6.551 1 91.44 253 PHE B CA 1
ATOM 5431 C C . PHE B 1 253 ? -3.729 -3.887 -7.512 1 91.44 253 PHE B C 1
ATOM 5433 O O . PHE B 1 253 ? -4.508 -4.809 -7.258 1 91.44 253 PHE B O 1
ATOM 5440 N N . ASP B 1 254 ? -2.939 -3.848 -8.57 1 93.12 254 ASP B N 1
ATOM 5441 C CA . ASP B 1 254 ? -3.078 -4.762 -9.703 1 93.12 254 ASP B CA 1
ATOM 5442 C C . ASP B 1 254 ? -2.305 -6.055 -9.461 1 93.12 254 ASP B C 1
ATOM 5444 O O . ASP B 1 254 ? -1.091 -6.031 -9.25 1 93.12 254 ASP B O 1
ATOM 5448 N N . VAL B 1 255 ? -3.084 -7.172 -9.461 1 89.81 255 VAL B N 1
ATOM 5449 C CA . VAL B 1 255 ? -2.424 -8.461 -9.305 1 89.81 255 VAL B CA 1
ATOM 5450 C C . VAL B 1 255 ? -2.688 -9.336 -10.531 1 89.81 255 VAL B C 1
ATOM 5452 O O . VAL B 1 255 ? -2.715 -10.562 -10.43 1 89.81 255 VAL B O 1
ATOM 5455 N N . THR B 1 256 ? -2.91 -8.758 -11.609 1 90.75 256 THR B N 1
ATOM 5456 C CA . THR B 1 256 ? -3.268 -9.461 -12.836 1 90.75 256 THR B CA 1
ATOM 5457 C C . THR B 1 256 ? -2.184 -10.469 -13.219 1 90.75 256 THR B C 1
ATOM 5459 O O . THR B 1 256 ? -2.473 -11.641 -13.461 1 90.75 256 THR B O 1
ATOM 5462 N N . ASP B 1 257 ? -0.967 -10.016 -13.258 1 82.56 257 ASP B N 1
ATOM 5463 C CA . ASP B 1 257 ? 0.138 -10.875 -13.68 1 82.56 257 ASP B CA 1
ATOM 5464 C C . ASP B 1 257 ? 0.335 -12.039 -12.719 1 82.56 257 ASP B C 1
ATOM 5466 O O . ASP B 1 257 ? 0.618 -13.164 -13.141 1 82.56 257 ASP B O 1
ATOM 5470 N N . GLN B 1 258 ? 0.17 -11.734 -11.555 1 82 258 GLN B N 1
ATOM 5471 C CA . GLN B 1 258 ? 0.317 -12.766 -10.531 1 82 258 GLN B CA 1
ATOM 5472 C C . GLN B 1 258 ? -0.748 -13.852 -10.688 1 82 258 GLN B C 1
ATOM 5474 O O . GLN B 1 258 ? -0.437 -15.047 -10.656 1 82 258 GLN B O 1
ATOM 5479 N N . VAL B 1 259 ? -1.917 -13.43 -10.789 1 84.94 259 VAL B N 1
ATOM 5480 C CA . VAL B 1 259 ? -3.029 -14.367 -10.922 1 84.94 259 VAL B CA 1
ATOM 5481 C C . VAL B 1 259 ? -2.887 -15.156 -12.219 1 84.94 259 VAL B C 1
ATOM 5483 O O . VAL B 1 259 ? -3.129 -16.359 -12.25 1 84.94 259 VAL B O 1
ATOM 5486 N N . ALA B 1 260 ? -2.518 -14.484 -13.234 1 80.31 260 ALA B N 1
ATOM 5487 C CA . ALA B 1 260 ? -2.307 -15.156 -14.516 1 80.31 260 ALA B CA 1
ATOM 5488 C C . ALA B 1 260 ? -1.246 -16.25 -14.398 1 80.31 260 ALA B C 1
ATOM 5490 O O . ALA B 1 260 ? -1.408 -17.344 -14.945 1 80.31 260 ALA B O 1
ATOM 5491 N N . ASN B 1 261 ? -0.241 -15.945 -13.742 1 77.75 261 ASN B N 1
ATOM 5492 C CA . ASN B 1 261 ? 0.816 -16.938 -13.539 1 77.75 261 ASN B CA 1
ATOM 5493 C C . ASN B 1 261 ? 0.33 -18.109 -12.703 1 77.75 261 ASN B C 1
ATOM 5495 O O . ASN B 1 261 ? 0.642 -19.266 -13.016 1 77.75 261 ASN B O 1
ATOM 5499 N N . GLU B 1 262 ? -0.358 -17.828 -11.695 1 76 262 GLU B N 1
ATOM 5500 C CA . GLU B 1 262 ? -0.931 -18.875 -10.859 1 76 262 GLU B CA 1
ATOM 5501 C C . GLU B 1 262 ? -1.866 -19.781 -11.664 1 76 262 GLU B C 1
ATOM 5503 O O . GLU B 1 262 ? -1.812 -21 -11.547 1 76 262 GLU B O 1
ATOM 5508 N N . GLU B 1 263 ? -2.65 -19.156 -12.367 1 74.25 263 GLU B N 1
ATOM 5509 C CA . GLU B 1 263 ? -3.598 -19.906 -13.195 1 74.25 263 GLU B CA 1
ATOM 5510 C C . GLU B 1 263 ? -2.875 -20.734 -14.25 1 74.25 263 GLU B C 1
ATOM 5512 O O . GLU B 1 263 ? -3.279 -21.859 -14.547 1 74.25 263 GLU B O 1
ATOM 5517 N N . ARG B 1 264 ? -1.914 -20.094 -14.758 1 72.44 264 ARG B N 1
ATOM 5518 C CA . ARG B 1 264 ? -1.12 -20.812 -15.75 1 72.44 264 ARG B CA 1
ATOM 5519 C C . ARG B 1 264 ? -0.511 -22.078 -15.141 1 72.44 264 ARG B C 1
ATOM 5521 O O . ARG B 1 264 ? -0.612 -23.156 -15.719 1 72.44 264 ARG B O 1
ATOM 5528 N N . LEU B 1 265 ? 0.015 -21.969 -14.031 1 71.19 265 LEU B N 1
ATOM 5529 C CA . LEU B 1 265 ? 0.642 -23.094 -13.367 1 71.19 265 LEU B CA 1
ATOM 5530 C C . LEU B 1 265 ? -0.394 -24.156 -13.008 1 71.19 265 LEU B C 1
ATOM 5532 O O . LEU B 1 265 ? -0.141 -25.359 -13.164 1 71.19 265 LEU B O 1
ATOM 5536 N N . ALA B 1 266 ? -1.469 -23.703 -12.555 1 72.19 266 ALA B N 1
ATOM 5537 C CA . ALA B 1 266 ? -2.549 -24.641 -12.227 1 72.19 266 ALA B CA 1
ATOM 5538 C C . ALA B 1 266 ? -3.027 -25.375 -13.477 1 72.19 266 ALA B C 1
ATOM 5540 O O . ALA B 1 266 ? -3.303 -26.578 -13.422 1 72.19 266 ALA B O 1
ATOM 5541 N N . THR B 1 267 ? -3.141 -24.656 -14.523 1 70.31 267 THR B N 1
ATOM 5542 C CA . THR B 1 267 ? -3.564 -25.234 -15.789 1 70.31 267 THR B CA 1
ATOM 5543 C C . THR B 1 267 ? -2.551 -26.266 -16.266 1 70.31 267 THR B C 1
ATOM 5545 O O . THR B 1 267 ? -2.926 -27.359 -16.719 1 70.31 267 THR B O 1
ATOM 5548 N N . ILE B 1 268 ? -1.336 -25.859 -16.125 1 67.5 268 ILE B N 1
ATOM 5549 C CA . ILE B 1 268 ? -0.28 -26.797 -16.531 1 67.5 268 ILE B CA 1
ATOM 5550 C C . ILE B 1 268 ? -0.383 -28.078 -15.711 1 67.5 268 ILE B C 1
ATOM 5552 O O . ILE B 1 268 ? -0.323 -29.172 -16.266 1 67.5 268 ILE B O 1
ATOM 5556 N N . ALA B 1 269 ? -0.585 -27.938 -14.469 1 69.62 269 ALA B N 1
ATOM 5557 C CA . ALA B 1 269 ? -0.695 -29.094 -13.594 1 69.62 269 ALA B CA 1
ATOM 5558 C C . ALA B 1 269 ? -1.886 -29.969 -13.984 1 69.62 269 ALA B C 1
ATOM 5560 O O . ALA B 1 269 ? -1.776 -31.203 -14.031 1 69.62 269 ALA B O 1
ATOM 5561 N N . ARG B 1 270 ? -2.967 -29.344 -14.234 1 69.31 270 ARG B N 1
ATOM 5562 C CA . ARG B 1 270 ? -4.172 -30.062 -14.633 1 69.31 270 ARG B CA 1
ATOM 5563 C C . ARG B 1 270 ? -3.967 -30.797 -15.961 1 69.31 270 ARG B C 1
ATOM 5565 O O . ARG B 1 270 ? -4.375 -31.938 -16.109 1 69.31 270 ARG B O 1
ATOM 5572 N N . GLU B 1 271 ? -3.406 -30.062 -16.828 1 68.81 271 GLU B N 1
ATOM 5573 C CA . GLU B 1 271 ? -3.162 -30.641 -18.141 1 68.81 271 GLU B CA 1
ATOM 5574 C C . GLU B 1 271 ? -2.186 -31.812 -18.031 1 68.81 271 GLU B C 1
ATOM 5576 O O . GLU B 1 271 ? -2.361 -32.844 -18.719 1 68.81 271 GLU B O 1
ATOM 5581 N N . LEU B 1 272 ? -1.175 -31.609 -17.281 1 70.25 272 LEU B N 1
ATOM 5582 C CA . LEU B 1 272 ? -0.199 -32.688 -17.094 1 70.25 272 LEU B CA 1
ATOM 5583 C C . LEU B 1 272 ? -0.853 -33.906 -16.469 1 70.25 272 LEU B C 1
ATOM 5585 O O . LEU B 1 272 ? -0.537 -35.031 -16.844 1 70.25 272 LEU B O 1
ATOM 5589 N N . ARG B 1 273 ? -1.764 -33.688 -15.602 1 70.06 273 ARG B N 1
ATOM 5590 C CA . ARG B 1 273 ? -2.494 -34.781 -14.992 1 70.06 273 ARG B CA 1
ATOM 5591 C C . ARG B 1 273 ? -3.316 -35.531 -16.031 1 70.06 273 ARG B C 1
ATOM 5593 O O . ARG B 1 273 ? -3.348 -36.781 -16.031 1 70.06 273 ARG B O 1
ATOM 5600 N N . HIS B 1 274 ? -4.055 -34.781 -16.766 1 69.94 274 HIS B N 1
ATOM 5601 C CA . HIS B 1 274 ? -4.883 -35.375 -17.812 1 69.94 274 HIS B CA 1
ATOM 5602 C C . HIS B 1 274 ? -4.043 -36.156 -18.797 1 69.94 274 HIS B C 1
ATOM 5604 O O . HIS B 1 274 ? -4.418 -37.281 -19.203 1 69.94 274 HIS B O 1
ATOM 5610 N N . ARG B 1 275 ? -2.949 -35.562 -19.016 1 66.75 275 ARG B N 1
ATOM 5611 C CA . ARG B 1 275 ? -2.076 -36.219 -19.984 1 66.75 275 ARG B CA 1
ATOM 5612 C C . ARG B 1 275 ? -1.475 -37.5 -19.438 1 66.75 275 ARG B C 1
ATOM 5614 O O . ARG B 1 275 ? -1.254 -38.469 -20.172 1 66.75 275 ARG B O 1
ATOM 5621 N N . MET B 1 276 ? -1.116 -37.438 -18.312 1 71.75 276 MET B N 1
ATOM 5622 C CA . MET B 1 276 ? -0.602 -38.656 -17.672 1 71.75 276 MET B CA 1
ATOM 5623 C C . MET B 1 276 ? -1.609 -39.781 -17.766 1 71.75 276 MET B C 1
ATOM 5625 O O . MET B 1 276 ? -1.244 -40.906 -18.094 1 71.75 276 MET B O 1
ATOM 5629 N N . LYS B 1 277 ? -2.848 -39.438 -17.531 1 70.81 277 LYS B N 1
ATOM 5630 C CA . LYS B 1 277 ? -3.91 -40.438 -17.641 1 70.81 277 LYS B CA 1
ATOM 5631 C C . LYS B 1 277 ? -4.047 -40.938 -19.062 1 70.81 277 LYS B C 1
ATOM 5633 O O . LYS B 1 277 ? -4.195 -42.156 -19.281 1 70.81 277 LYS B O 1
ATOM 5638 N N . ASN B 1 278 ? -4.008 -40.031 -19.953 1 68.94 278 ASN B N 1
ATOM 5639 C CA . ASN B 1 278 ? -4.121 -40.406 -21.359 1 68.94 278 ASN B CA 1
ATOM 5640 C C . ASN B 1 278 ? -2.955 -41.281 -21.797 1 68.94 278 ASN B C 1
ATOM 5642 O O . ASN B 1 278 ? -3.131 -42.188 -22.609 1 68.94 278 ASN B O 1
ATOM 5646 N N . MET B 1 279 ? -1.756 -41 -21.297 1 71.88 279 MET B N 1
ATOM 5647 C CA . MET B 1 279 ? -0.572 -41.75 -21.641 1 71.88 279 MET B CA 1
ATOM 5648 C C . MET B 1 279 ? -0.714 -43.219 -21.188 1 71.88 279 MET B C 1
ATOM 5650 O O . MET B 1 279 ? -0.309 -44.125 -21.906 1 71.88 279 MET B O 1
ATOM 5654 N N . VAL B 1 280 ? -1.277 -43.375 -20.031 1 72.88 280 VAL B N 1
ATOM 5655 C CA . VAL B 1 280 ? -1.521 -44.719 -19.516 1 72.88 280 VAL B CA 1
ATOM 5656 C C . VAL B 1 280 ? -2.475 -45.438 -20.453 1 72.88 280 VAL B C 1
ATOM 5658 O O . VAL B 1 280 ? -2.215 -46.594 -20.828 1 72.88 280 VAL B O 1
ATOM 5661 N N . THR B 1 281 ? -3.574 -44.75 -20.797 1 72.19 281 THR B N 1
ATOM 5662 C CA . THR B 1 281 ? -4.57 -45.344 -21.688 1 72.19 281 THR B CA 1
ATOM 5663 C C . THR B 1 281 ? -3.951 -45.656 -23.047 1 72.19 281 THR B C 1
ATOM 5665 O O . THR B 1 281 ? -4.152 -46.781 -23.578 1 72.19 281 THR B O 1
ATOM 5668 N N . MET B 1 282 ? -3.146 -44.781 -23.547 1 70.19 282 MET B N 1
ATOM 5669 C CA . MET B 1 282 ? -2.529 -44.969 -24.859 1 70.19 282 MET B CA 1
ATOM 5670 C C . MET B 1 282 ? -1.525 -46.125 -24.844 1 70.19 282 MET B C 1
ATOM 5672 O O . MET B 1 282 ? -1.406 -46.875 -25.812 1 70.19 282 MET B O 1
ATOM 5676 N N . ALA B 1 283 ? -0.774 -46.25 -23.797 1 77.81 283 ALA B N 1
ATOM 5677 C CA . ALA B 1 283 ? 0.166 -47.344 -23.672 1 77.81 283 ALA B CA 1
ATOM 5678 C C . ALA B 1 283 ? -0.555 -48.688 -23.766 1 77.81 283 ALA B C 1
ATOM 5680 O O . ALA B 1 283 ? -0.054 -49.625 -24.375 1 77.81 283 ALA B O 1
ATOM 5681 N N . GLY B 1 284 ? -1.722 -48.75 -23.172 1 77.5 284 GLY B N 1
ATOM 5682 C CA . GLY B 1 284 ? -2.533 -49.938 -23.25 1 77.5 284 GLY B CA 1
ATOM 5683 C C . GLY B 1 284 ? -3.035 -50.219 -24.656 1 77.5 284 GLY B C 1
ATOM 5684 O O . GLY B 1 284 ? -2.996 -51.375 -25.125 1 77.5 284 GLY B O 1
ATOM 5685 N N . VAL B 1 285 ? -3.498 -49.219 -25.312 1 70.94 285 VAL B N 1
ATOM 5686 C CA . VAL B 1 285 ? -4.004 -49.344 -26.672 1 70.94 285 VAL B CA 1
ATOM 5687 C C . VAL B 1 285 ? -2.879 -49.781 -27.609 1 70.94 285 VAL B C 1
ATOM 5689 O O . VAL B 1 285 ? -3.068 -50.688 -28.438 1 70.94 285 VAL B O 1
ATOM 5692 N N . LEU B 1 286 ? -1.705 -49.156 -27.469 1 72.69 286 LEU B N 1
ATOM 5693 C CA . LEU B 1 286 ? -0.552 -49.5 -28.297 1 72.69 286 LEU B CA 1
ATOM 5694 C C . LEU B 1 286 ? -0.137 -50.938 -28.062 1 72.69 286 LEU B C 1
ATOM 5696 O O . LEU B 1 286 ? 0.263 -51.656 -29 1 72.69 286 LEU B O 1
ATOM 5700 N N . ALA B 1 287 ? -0.227 -51.438 -26.828 1 82.5 287 ALA B N 1
ATOM 5701 C CA . ALA B 1 287 ? 0.088 -52.812 -26.516 1 82.5 287 ALA B CA 1
ATOM 5702 C C . ALA B 1 287 ? -0.886 -53.781 -27.219 1 82.5 287 ALA B C 1
ATOM 5704 O O . ALA B 1 287 ? -0.481 -54.812 -27.75 1 82.5 287 ALA B O 1
ATOM 5705 N N . GLY B 1 288 ? -2.111 -53.438 -27.234 1 79.88 288 GLY B N 1
ATOM 5706 C CA . GLY B 1 288 ? -3.137 -54.25 -27.875 1 79.88 288 GLY B CA 1
ATOM 5707 C C . GLY B 1 288 ? -2.98 -54.312 -29.391 1 79.88 288 GLY B C 1
ATOM 5708 O O . GLY B 1 288 ? -3.475 -55.25 -30.016 1 79.88 288 GLY B O 1
ATOM 5709 N N . ARG B 1 289 ? -2.346 -53.375 -29.938 1 70.75 289 ARG B N 1
ATOM 5710 C CA . ARG B 1 289 ? -2.088 -53.375 -31.375 1 70.75 289 ARG B CA 1
ATOM 5711 C C . ARG B 1 289 ? -0.796 -54.094 -31.703 1 70.75 289 ARG B C 1
ATOM 5713 O O . ARG B 1 289 ? -0.598 -54.531 -32.844 1 70.75 289 ARG B O 1
ATOM 5720 N N . THR B 1 290 ? 0.093 -54.188 -30.734 1 76.81 290 THR B N 1
ATOM 5721 C CA . THR B 1 290 ? 1.404 -54.812 -30.938 1 76.81 290 THR B CA 1
ATOM 5722 C C . THR B 1 290 ? 1.354 -56.312 -30.625 1 76.81 290 THR B C 1
ATOM 5724 O O . THR B 1 290 ? 2.025 -57.094 -31.281 1 76.81 290 THR B O 1
ATOM 5727 N N . TRP B 1 291 ? 0.54 -56.75 -29.594 1 85.25 291 TRP B N 1
ATOM 5728 C CA . TRP B 1 291 ? 0.425 -58.156 -29.172 1 85.25 291 TRP B CA 1
ATOM 5729 C C . TRP B 1 291 ? -1.034 -58.594 -29.141 1 85.25 291 TRP B C 1
ATOM 5731 O O . TRP B 1 291 ? -1.942 -57.75 -29.141 1 85.25 291 TRP B O 1
ATOM 5741 N N . PRO B 1 292 ? -1.241 -60 -29.188 1 87.12 292 PRO B N 1
ATOM 5742 C CA . PRO B 1 292 ? -2.619 -60.469 -29.094 1 87.12 292 PRO B CA 1
ATOM 5743 C C . PRO B 1 292 ? -3.299 -60.062 -27.781 1 87.12 292 PRO B C 1
ATOM 5745 O O . PRO B 1 292 ? -2.658 -60 -26.734 1 87.12 292 PRO B O 1
ATOM 5748 N N . ARG B 1 293 ? -4.578 -59.625 -27.844 1 84.38 293 ARG B N 1
ATOM 5749 C CA . ARG B 1 293 ? -5.359 -59.219 -26.688 1 84.38 293 ARG B CA 1
ATOM 5750 C C . ARG B 1 293 ? -5.773 -60.438 -25.859 1 84.38 293 ARG B C 1
ATOM 5752 O O . ARG B 1 293 ? -6.957 -60.75 -25.781 1 84.38 293 ARG B O 1
ATOM 5759 N N . ASP B 1 294 ? -4.82 -61.094 -25.344 1 88.81 294 ASP B N 1
ATOM 5760 C CA . ASP B 1 294 ? -5.004 -62.281 -24.516 1 88.81 294 ASP B CA 1
ATOM 5761 C C . ASP B 1 294 ? -4.828 -61.938 -23.047 1 88.81 294 ASP B C 1
ATOM 5763 O O . ASP B 1 294 ? -4.957 -60.812 -22.625 1 88.81 294 ASP B O 1
ATOM 5767 N N . GLU B 1 295 ? -4.68 -62.969 -22.219 1 81.38 295 GLU B N 1
ATOM 5768 C CA . GLU B 1 295 ? -4.57 -62.781 -20.781 1 81.38 295 GLU B CA 1
ATOM 5769 C C . GLU B 1 295 ? -3.354 -61.938 -20.406 1 81.38 295 GLU B C 1
ATOM 5771 O O . GLU B 1 295 ? -3.391 -61.156 -19.453 1 81.38 295 GLU B O 1
ATOM 5776 N N . ALA B 1 296 ? -2.258 -62.094 -21.172 1 79.94 296 ALA B N 1
ATOM 5777 C CA . ALA B 1 296 ? -1.055 -61.312 -20.922 1 79.94 296 ALA B CA 1
ATOM 5778 C C . ALA B 1 296 ? -1.324 -59.812 -21.125 1 79.94 296 ALA B C 1
ATOM 5780 O O . ALA B 1 296 ? -0.883 -59 -20.344 1 79.94 296 ALA B O 1
ATOM 5781 N N . HIS B 1 297 ? -2.076 -59.5 -22.203 1 86.12 297 HIS B N 1
ATOM 5782 C CA . HIS B 1 297 ? -2.436 -58.125 -22.5 1 86.12 297 HIS B CA 1
ATOM 5783 C C . HIS B 1 297 ? -3.314 -57.531 -21.391 1 86.12 297 HIS B C 1
ATOM 5785 O O . HIS B 1 297 ? -3.109 -56.406 -20.969 1 86.12 297 HIS B O 1
ATOM 5791 N N . ALA B 1 298 ? -4.301 -58.312 -20.969 1 79.75 298 ALA B N 1
ATOM 5792 C CA . ALA B 1 298 ? -5.203 -57.875 -19.906 1 79.75 298 ALA B CA 1
ATOM 5793 C C . ALA B 1 298 ? -4.434 -57.562 -18.625 1 79.75 298 ALA B C 1
ATOM 5795 O O . ALA B 1 298 ? -4.707 -56.562 -17.953 1 79.75 298 ALA B O 1
ATOM 5796 N N . THR B 1 299 ? -3.463 -58.344 -18.297 1 70.56 299 THR B N 1
ATOM 5797 C CA . THR B 1 299 ? -2.646 -58.156 -17.094 1 70.56 299 THR B CA 1
ATOM 5798 C C . THR B 1 299 ? -1.796 -56.906 -17.234 1 70.56 299 THR B C 1
ATOM 5800 O O . THR B 1 299 ? -1.644 -56.125 -16.266 1 70.56 299 THR B O 1
ATOM 5803 N N . TYR B 1 300 ? -1.261 -56.656 -18.391 1 79.06 300 TYR B N 1
ATOM 5804 C CA . TYR B 1 300 ? -0.45 -55.469 -18.672 1 79.06 300 TYR B CA 1
ATOM 5805 C C . TYR B 1 300 ? -1.265 -54.219 -18.484 1 79.06 300 TYR B C 1
ATOM 5807 O O . TYR B 1 300 ? -0.822 -53.281 -17.812 1 79.06 300 TYR B O 1
ATOM 5815 N N . VAL B 1 301 ? -2.449 -54.188 -19.062 1 78.62 301 VAL B N 1
ATOM 5816 C CA . VAL B 1 301 ? -3.309 -53 -19.016 1 78.62 301 VAL B CA 1
ATOM 5817 C C . VAL B 1 301 ? -3.727 -52.75 -17.562 1 78.62 301 VAL B C 1
ATOM 5819 O O . VAL B 1 301 ? -3.795 -51.594 -17.141 1 78.62 301 VAL B O 1
ATOM 5822 N N . ASP B 1 302 ? -3.979 -53.781 -16.891 1 70.62 302 ASP B N 1
ATOM 5823 C CA . ASP B 1 302 ? -4.359 -53.625 -15.484 1 70.62 302 ASP B CA 1
ATOM 5824 C C . ASP B 1 302 ? -3.227 -53 -14.672 1 70.62 302 ASP B C 1
ATOM 5826 O O . ASP B 1 302 ? -3.471 -52.188 -13.781 1 70.62 302 ASP B O 1
ATOM 5830 N N . ARG B 1 303 ? -2.021 -53.5 -14.977 1 65.25 303 ARG B N 1
ATOM 5831 C CA . ARG B 1 303 ? -0.866 -52.938 -14.281 1 65.25 303 ARG B CA 1
ATOM 5832 C C . ARG B 1 303 ? -0.677 -51.469 -14.617 1 65.25 303 ARG B C 1
ATOM 5834 O O . ARG B 1 303 ? -0.333 -50.656 -13.742 1 65.25 303 ARG B O 1
ATOM 5841 N N . LEU B 1 304 ? -0.889 -51.031 -15.852 1 74.31 304 LEU B N 1
ATOM 5842 C CA . LEU B 1 304 ? -0.792 -49.625 -16.281 1 74.31 304 LEU B CA 1
ATOM 5843 C C . LEU B 1 304 ? -1.84 -48.781 -15.578 1 74.31 304 LEU B C 1
ATOM 5845 O O . LEU B 1 304 ? -1.55 -47.656 -15.148 1 74.31 304 LEU B O 1
ATOM 5849 N N . ARG B 1 305 ? -3.049 -49.25 -15.492 1 68.62 305 ARG B N 1
ATOM 5850 C CA . ARG B 1 305 ? -4.133 -48.531 -14.836 1 68.62 305 ARG B CA 1
ATOM 5851 C C . ARG B 1 305 ? -3.814 -48.281 -13.367 1 68.62 305 ARG B C 1
ATOM 5853 O O . ARG B 1 305 ? -4.125 -47.219 -12.828 1 68.62 305 ARG B O 1
ATOM 5860 N N . ALA B 1 306 ? -3.25 -49.312 -12.836 1 63.81 306 ALA B N 1
ATOM 5861 C CA . ALA B 1 306 ? -2.848 -49.156 -11.438 1 63.81 306 ALA B CA 1
ATOM 5862 C C . ALA B 1 306 ? -1.809 -48.062 -11.281 1 63.81 306 ALA B C 1
ATOM 5864 O O . ALA B 1 306 ? -1.849 -47.281 -10.32 1 63.81 306 ALA B O 1
ATOM 5865 N N . MET B 1 307 ? -0.908 -48 -12.234 1 64.81 307 MET B N 1
ATOM 5866 C CA . MET B 1 307 ? 0.114 -46.938 -12.211 1 64.81 307 MET B CA 1
ATOM 5867 C C . MET B 1 307 ? -0.513 -45.562 -12.383 1 64.81 307 MET B C 1
ATOM 5869 O O . MET B 1 307 ? -0.125 -44.625 -11.711 1 64.81 307 MET B O 1
ATOM 5873 N N . GLY B 1 308 ? -1.499 -45.406 -13.305 1 69.56 308 GLY B N 1
ATOM 5874 C CA . GLY B 1 308 ? -2.211 -44.156 -13.508 1 69.56 308 GLY B CA 1
ATOM 5875 C C . GLY B 1 308 ? -2.988 -43.719 -12.289 1 69.56 308 GLY B C 1
ATOM 5876 O O . GLY B 1 308 ? -2.994 -42.531 -11.953 1 69.56 308 GLY B O 1
ATOM 5877 N N . ALA B 1 309 ? -3.674 -44.656 -11.703 1 63.88 309 ALA B N 1
ATOM 5878 C CA . ALA B 1 309 ? -4.469 -44.344 -10.516 1 63.88 309 ALA B CA 1
ATOM 5879 C C . ALA B 1 309 ? -3.586 -43.844 -9.383 1 63.88 309 ALA B C 1
ATOM 5881 O O . ALA B 1 309 ? -3.998 -42.938 -8.625 1 63.88 309 ALA B O 1
ATOM 5882 N N . SER B 1 310 ? -2.408 -44.375 -9.297 1 59.38 310 SER B N 1
ATOM 5883 C CA . SER B 1 310 ? -1.467 -43.906 -8.289 1 59.38 310 SER B CA 1
ATOM 5884 C C . SER B 1 310 ? -1.093 -42.438 -8.523 1 59.38 310 SER B C 1
ATOM 5886 O O . SER B 1 310 ? -0.991 -41.656 -7.574 1 59.38 310 SER B O 1
ATOM 5888 N N . ALA B 1 311 ? -0.927 -42.156 -9.781 1 61.53 311 ALA B N 1
ATOM 5889 C CA . ALA B 1 311 ? -0.577 -40.781 -10.125 1 61.53 311 ALA B CA 1
ATOM 5890 C C . ALA B 1 311 ? -1.715 -39.812 -9.781 1 61.53 311 ALA B C 1
ATOM 5892 O O . ALA B 1 311 ? -1.477 -38.688 -9.312 1 61.53 311 ALA B O 1
ATOM 5893 N N . ASP B 1 312 ? -3.023 -40.25 -9.961 1 63.62 312 ASP B N 1
ATOM 5894 C CA . ASP B 1 312 ? -4.199 -39.438 -9.656 1 63.62 312 ASP B CA 1
ATOM 5895 C C . ASP B 1 312 ? -4.293 -39.125 -8.164 1 63.62 312 ASP B C 1
ATOM 5897 O O . ASP B 1 312 ? -4.699 -38.031 -7.77 1 63.62 312 ASP B O 1
ATOM 5901 N N . LEU B 1 313 ? -4.086 -40.188 -7.465 1 58.06 313 LEU B N 1
ATOM 5902 C CA . LEU B 1 313 ? -4.156 -40 -6.02 1 58.06 313 LEU B CA 1
ATOM 5903 C C . LEU B 1 313 ? -3.152 -38.938 -5.551 1 58.06 313 LEU B C 1
ATOM 5905 O O . LEU B 1 313 ? -3.422 -38.188 -4.609 1 58.06 313 LEU B O 1
ATOM 5909 N N . MET B 1 314 ? -2.113 -38.906 -6.281 1 53.75 314 MET B N 1
ATOM 5910 C CA . MET B 1 314 ? -1.021 -38.031 -5.863 1 53.75 314 MET B CA 1
ATOM 5911 C C . MET B 1 314 ? -1.365 -36.562 -6.117 1 53.75 314 MET B C 1
ATOM 5913 O O . MET B 1 314 ? -0.949 -35.688 -5.363 1 53.75 314 MET B O 1
ATOM 5917 N N . PHE B 1 315 ? -2.037 -36.469 -7.234 1 56.25 315 PHE B N 1
ATOM 5918 C CA . PHE B 1 315 ? -2.16 -35.062 -7.629 1 56.25 315 PHE B CA 1
ATOM 5919 C C . PHE B 1 315 ? -3.613 -34.625 -7.555 1 56.25 315 PHE B C 1
ATOM 5921 O O . PHE B 1 315 ? -3.912 -33.438 -7.766 1 56.25 315 PHE B O 1
ATOM 5928 N N . GLY B 1 316 ? -4.633 -35.562 -7.609 1 51.19 316 GLY B N 1
ATOM 5929 C CA . GLY B 1 316 ? -6.035 -35.188 -7.633 1 51.19 316 GLY B CA 1
ATOM 5930 C C . GLY B 1 316 ? -6.469 -34.438 -6.406 1 51.19 316 GLY B C 1
ATOM 5931 O O . GLY B 1 316 ? -7.594 -33.906 -6.348 1 51.19 316 GLY B O 1
ATOM 5932 N N . ALA B 1 317 ? -6.008 -34.875 -5.375 1 44.16 317 ALA B N 1
ATOM 5933 C CA . ALA B 1 317 ? -6.734 -34.281 -4.242 1 44.16 317 ALA B CA 1
ATOM 5934 C C . ALA B 1 317 ? -6.742 -32.781 -4.316 1 44.16 317 ALA B C 1
ATOM 5936 O O . ALA B 1 317 ? -5.684 -32.125 -4.27 1 44.16 317 ALA B O 1
ATOM 5937 N N . GLU B 1 318 ? -7.641 -32.438 -5.238 1 44 318 GLU B N 1
ATOM 5938 C CA . GLU B 1 318 ? -7.965 -31.016 -5.332 1 44 318 GLU B CA 1
ATOM 5939 C C . GLU B 1 318 ? -7.543 -30.266 -4.07 1 44 318 GLU B C 1
ATOM 5941 O O . GLU B 1 318 ? -7.082 -29.125 -4.148 1 44 318 GLU B O 1
ATOM 5946 N N . ASP B 1 319 ? -8.484 -30.578 -3.1 1 36.97 319 ASP B N 1
ATOM 5947 C CA . ASP B 1 319 ? -8.672 -30.047 -1.75 1 36.97 319 ASP B CA 1
ATOM 5948 C C . ASP B 1 319 ? -7.812 -30.812 -0.743 1 36.97 319 ASP B C 1
ATOM 5950 O O . ASP B 1 319 ? -7.926 -32.031 -0.621 1 36.97 319 ASP B O 1
ATOM 5954 N N . GLY B 1 320 ? -6.867 -30.188 -0.07 1 46.12 320 GLY B N 1
ATOM 5955 C CA . GLY B 1 320 ? -6.09 -30.25 1.157 1 46.12 320 GLY B CA 1
ATOM 5956 C C . GLY B 1 320 ? -5.082 -31.391 1.167 1 46.12 320 GLY B C 1
ATOM 5957 O O . GLY B 1 320 ? -5.078 -32.219 0.267 1 46.12 320 GLY B O 1
ATOM 5958 N N . LEU B 1 321 ? -4.328 -31.547 2.424 1 50.06 321 LEU B N 1
ATOM 5959 C CA . LEU B 1 321 ? -3.107 -31.703 3.205 1 50.06 321 LEU B CA 1
ATOM 5960 C C . LEU B 1 321 ? -2.799 -33.188 3.441 1 50.06 321 LEU B C 1
ATOM 5962 O O . LEU B 1 321 ? -1.67 -33.531 3.793 1 50.06 321 LEU B O 1
ATOM 5966 N N . SER B 1 322 ? -3.867 -34.031 3.443 1 60.5 322 SER B N 1
ATOM 5967 C CA . SER B 1 322 ? -3.523 -35.344 3.971 1 60.5 322 SER B CA 1
ATOM 5968 C C . SER B 1 322 ? -4.305 -36.469 3.262 1 60.5 322 SER B C 1
ATOM 5970 O O . SER B 1 322 ? -5.43 -36.219 2.809 1 60.5 322 SER B O 1
ATOM 5972 N N . VAL B 1 323 ? -3.855 -37.531 2.668 1 70 323 VAL B N 1
ATOM 5973 C CA . VAL B 1 323 ? -4.422 -38.719 2.049 1 70 323 VAL B CA 1
ATOM 5974 C C . VAL B 1 323 ? -4.422 -39.875 3.051 1 70 323 VAL B C 1
ATOM 5976 O O . VAL B 1 323 ? -3.408 -40.125 3.697 1 70 323 VAL B O 1
ATOM 5979 N N . PRO B 1 324 ? -5.66 -40.5 3.287 1 78.5 324 PRO B N 1
ATOM 5980 C CA . PRO B 1 324 ? -5.625 -41.688 4.152 1 78.5 324 PRO B CA 1
ATOM 5981 C C . PRO B 1 324 ? -4.656 -42.75 3.652 1 78.5 324 PRO B C 1
ATOM 5983 O O . PRO B 1 324 ? -4.676 -43.125 2.471 1 78.5 324 PRO B O 1
ATOM 5986 N N . LEU B 1 325 ? -3.84 -43.25 4.535 1 85.75 325 LEU B N 1
ATOM 5987 C CA . LEU B 1 325 ? -2.82 -44.219 4.195 1 85.75 325 LEU B CA 1
ATOM 5988 C C . LEU B 1 325 ? -3.453 -45.469 3.584 1 85.75 325 LEU B C 1
ATOM 5990 O O . LEU B 1 325 ? -2.93 -46.031 2.615 1 85.75 325 LEU B O 1
ATOM 5994 N N . VAL B 1 326 ? -4.598 -45.875 4.141 1 84.94 326 VAL B N 1
ATOM 5995 C CA . VAL B 1 326 ? -5.281 -47.062 3.674 1 84.94 326 VAL B CA 1
ATOM 5996 C C . VAL B 1 326 ? -5.648 -46.906 2.199 1 84.94 326 VAL B C 1
ATOM 5998 O O . VAL B 1 326 ? -5.582 -47.875 1.433 1 84.94 326 VAL B O 1
ATOM 6001 N N . ASP B 1 327 ? -5.969 -45.75 1.838 1 77.44 327 ASP B N 1
ATOM 6002 C CA . ASP B 1 327 ? -6.352 -45.5 0.452 1 77.44 327 ASP B CA 1
ATOM 6003 C C . ASP B 1 327 ? -5.141 -45.594 -0.476 1 77.44 327 ASP B C 1
ATOM 6005 O O . ASP B 1 327 ? -5.238 -46.125 -1.585 1 77.44 327 ASP B O 1
ATOM 6009 N N . ILE B 1 328 ? -4.121 -45.094 0.06 1 78.62 328 ILE B N 1
ATOM 6010 C CA . ILE B 1 328 ? -2.891 -45.125 -0.723 1 78.62 328 ILE B CA 1
ATOM 6011 C C . ILE B 1 328 ? -2.5 -46.594 -0.987 1 78.62 328 ILE B C 1
ATOM 6013 O O . ILE B 1 328 ? -2.289 -46.969 -2.137 1 78.62 328 ILE B O 1
ATOM 6017 N N . VAL B 1 329 ? -2.455 -47.375 0.045 1 82.81 329 VAL B N 1
ATOM 6018 C CA . VAL B 1 329 ? -2.018 -48.781 -0.045 1 82.81 329 VAL B CA 1
ATOM 6019 C C . VAL B 1 329 ? -2.982 -49.562 -0.929 1 82.81 329 VAL B C 1
ATOM 6021 O O . VAL B 1 329 ? -2.557 -50.281 -1.847 1 82.81 329 VAL B O 1
ATOM 6024 N N . ASP B 1 330 ? -4.195 -49.344 -0.677 1 79.06 330 ASP B N 1
ATOM 6025 C CA . ASP B 1 330 ? -5.207 -50.125 -1.405 1 79.06 330 ASP B CA 1
ATOM 6026 C C . ASP B 1 330 ? -5.199 -49.75 -2.891 1 79.06 330 ASP B C 1
ATOM 6028 O O . ASP B 1 330 ? -5.184 -50.656 -3.746 1 79.06 330 ASP B O 1
ATOM 6032 N N . ARG B 1 331 ? -5.184 -48.562 -3.117 1 71.81 331 ARG B N 1
ATOM 6033 C CA . ARG B 1 331 ? -5.305 -48.094 -4.5 1 71.81 331 ARG B CA 1
ATOM 6034 C C . ARG B 1 331 ? -4.051 -48.469 -5.297 1 71.81 331 ARG B C 1
ATOM 6036 O O . ARG B 1 331 ? -4.141 -48.844 -6.461 1 71.81 331 ARG B O 1
ATOM 6043 N N . ILE B 1 332 ? -2.975 -48.281 -4.695 1 73.88 332 ILE B N 1
ATOM 6044 C CA . ILE B 1 332 ? -1.714 -48.5 -5.398 1 73.88 332 ILE B CA 1
ATOM 6045 C C . ILE B 1 332 ? -1.505 -49.969 -5.66 1 73.88 332 ILE B C 1
ATOM 6047 O O . ILE B 1 332 ? -0.979 -50.375 -6.707 1 73.88 332 ILE B O 1
ATOM 6051 N N . LEU B 1 333 ? -1.935 -50.812 -4.762 1 78.31 333 LEU B N 1
ATOM 6052 C CA . LEU B 1 333 ? -1.638 -52.25 -4.871 1 78.31 333 LEU B CA 1
ATOM 6053 C C . LEU B 1 333 ? -2.777 -53 -5.562 1 78.31 333 LEU B C 1
ATOM 6055 O O . LEU B 1 333 ? -2.646 -54.188 -5.898 1 78.31 333 LEU B O 1
ATOM 6059 N N . ALA B 1 334 ? -3.799 -52.312 -5.797 1 73.5 334 ALA B N 1
ATOM 6060 C CA . ALA B 1 334 ? -4.98 -52.938 -6.395 1 73.5 334 ALA B CA 1
ATOM 6061 C C . ALA B 1 334 ? -4.629 -53.625 -7.707 1 73.5 334 ALA B C 1
ATOM 6063 O O . ALA B 1 334 ? -5.047 -54.781 -7.941 1 73.5 334 ALA B O 1
ATOM 6064 N N . PRO B 1 335 ? -3.836 -53 -8.469 1 66.5 335 PRO B N 1
ATOM 6065 C CA . PRO B 1 335 ? -3.533 -53.625 -9.758 1 66.5 335 PRO B CA 1
ATOM 6066 C C . PRO B 1 335 ? -2.76 -54.906 -9.609 1 66.5 335 PRO B C 1
ATOM 6068 O O . PRO B 1 335 ? -2.736 -55.719 -10.539 1 66.5 335 PRO B O 1
ATOM 6071 N N . PHE B 1 336 ? -2.074 -55.094 -8.586 1 72.25 336 PHE B N 1
ATOM 6072 C CA . PHE B 1 336 ? -1.219 -56.25 -8.398 1 72.25 336 PHE B CA 1
ATOM 6073 C C . PHE B 1 336 ? -1.987 -57.406 -7.734 1 72.25 336 PHE B C 1
ATOM 6075 O O . PHE B 1 336 ? -1.457 -58.5 -7.57 1 72.25 336 PHE B O 1
ATOM 6082 N N . ARG B 1 337 ? -3.162 -57 -7.387 1 71.38 337 ARG B N 1
ATOM 6083 C CA . ARG B 1 337 ? -4.004 -58.031 -6.785 1 71.38 337 ARG B CA 1
ATOM 6084 C C . ARG B 1 337 ? -4.523 -59 -7.84 1 71.38 337 ARG B C 1
ATOM 6086 O O . ARG B 1 337 ? -4.875 -58.594 -8.945 1 71.38 337 ARG B O 1
ATOM 6093 N N . ARG B 1 338 ? -4.262 -60.312 -7.812 1 63.25 338 ARG B N 1
ATOM 6094 C CA . ARG B 1 338 ? -4.766 -61.344 -8.711 1 63.25 338 ARG B CA 1
ATOM 6095 C C . ARG B 1 338 ? -6.25 -61.594 -8.477 1 63.25 338 ARG B C 1
ATOM 6097 O O . ARG B 1 338 ? -6.73 -61.5 -7.344 1 63.25 338 ARG B O 1
ATOM 6104 N N . PRO B 1 339 ? -6.91 -61.781 -9.625 1 55.75 339 PRO B N 1
ATOM 6105 C CA . PRO B 1 339 ? -8.312 -62.188 -9.461 1 55.75 339 PRO B CA 1
ATOM 6106 C C . PRO B 1 339 ? -8.461 -63.469 -8.68 1 55.75 339 PRO B C 1
ATOM 6108 O O . PRO B 1 339 ? -7.742 -64.438 -8.938 1 55.75 339 PRO B O 1
ATOM 6111 N N . GLY B 1 340 ? -9.289 -63.625 -7.539 1 55.28 340 GLY B N 1
ATOM 6112 C CA . GLY B 1 340 ? -9.625 -64.812 -6.793 1 55.28 340 GLY B CA 1
ATOM 6113 C C . GLY B 1 340 ? -8.672 -65.062 -5.641 1 55.28 340 GLY B C 1
ATOM 6114 O O . GLY B 1 340 ? -8.898 -66 -4.836 1 55.28 340 GLY B O 1
ATOM 6115 N N . SER B 1 341 ? -7.371 -64.688 -5.602 1 55.91 341 SER B N 1
ATOM 6116 C CA . SER B 1 341 ? -6.453 -64.875 -4.488 1 55.91 341 SER B CA 1
ATOM 6117 C C . SER B 1 341 ? -6.113 -63.562 -3.785 1 55.91 341 SER B C 1
ATOM 6119 O O . SER B 1 341 ? -5.914 -62.562 -4.438 1 55.91 341 SER B O 1
ATOM 6121 N N . ASP B 1 342 ? -6.523 -63.438 -2.564 1 63.62 342 ASP B N 1
ATOM 6122 C CA . ASP B 1 342 ? -6.25 -62.312 -1.681 1 63.62 342 ASP B CA 1
ATOM 6123 C C . ASP B 1 342 ? -4.758 -62.219 -1.365 1 63.62 342 ASP B C 1
ATOM 6125 O O . ASP B 1 342 ? -4.344 -62.406 -0.224 1 63.62 342 ASP B O 1
ATOM 6129 N N . GLY B 1 343 ? -3.928 -62.188 -2.254 1 75.88 343 GLY B N 1
ATOM 6130 C CA . GLY B 1 343 ? -2.49 -62.281 -2.057 1 75.88 343 GLY B CA 1
ATOM 6131 C C . GLY B 1 343 ? -1.883 -61.062 -1.411 1 75.88 343 GLY B C 1
ATOM 6132 O O . GLY B 1 343 ? -0.704 -61.062 -1.053 1 75.88 343 GLY B O 1
ATOM 6133 N N . ILE B 1 344 ? -2.635 -60.062 -1.248 1 86.19 344 ILE B N 1
ATOM 6134 C CA . ILE B 1 344 ? -2.1 -58.844 -0.61 1 86.19 344 ILE B CA 1
ATOM 6135 C C . ILE B 1 344 ? -2.934 -58.5 0.622 1 86.19 344 ILE B C 1
ATOM 6137 O O . ILE B 1 344 ? -4.129 -58.219 0.51 1 86.19 344 ILE B O 1
ATOM 6141 N N . ALA B 1 345 ? -2.389 -58.625 1.793 1 90.25 345 ALA B N 1
ATOM 6142 C CA . ALA B 1 345 ? -3.037 -58.281 3.051 1 90.25 345 ALA B CA 1
ATOM 6143 C C . ALA B 1 345 ? -2.508 -56.938 3.582 1 90.25 345 ALA B C 1
ATOM 6145 O O . ALA B 1 345 ? -1.319 -56.656 3.449 1 90.25 345 ALA B O 1
ATOM 6146 N N . MET B 1 346 ? -3.363 -56.156 4.086 1 90.06 346 MET B N 1
ATOM 6147 C CA . MET B 1 346 ? -2.975 -54.875 4.66 1 90.06 346 MET B CA 1
ATOM 6148 C C . MET B 1 346 ? -3.473 -54.75 6.098 1 90.06 346 MET B C 1
ATOM 6150 O O . MET B 1 346 ? -4.57 -55.188 6.422 1 90.06 346 MET B O 1
ATOM 6154 N N . ASP B 1 347 ? -2.613 -54.219 6.938 1 92.12 347 ASP B N 1
ATOM 6155 C CA . ASP B 1 347 ? -2.973 -54.062 8.344 1 92.12 347 ASP B CA 1
ATOM 6156 C C . ASP B 1 347 ? -2.305 -52.812 8.93 1 92.12 347 ASP B C 1
ATOM 6158 O O . ASP B 1 347 ? -1.103 -52.625 8.75 1 92.12 347 ASP B O 1
ATOM 6162 N N . GLY B 1 348 ? -3.104 -52.062 9.641 1 91.69 348 GLY B N 1
ATOM 6163 C CA . GLY B 1 348 ? -2.586 -50.875 10.32 1 91.69 348 GLY B CA 1
ATOM 6164 C C . GLY B 1 348 ? -3.664 -49.875 10.664 1 91.69 348 GLY B C 1
ATOM 6165 O O . GLY B 1 348 ? -4.805 -50 10.211 1 91.69 348 GLY B O 1
ATOM 6166 N N . PRO B 1 349 ? -3.381 -48.906 11.461 1 91.38 349 PRO B N 1
ATOM 6167 C CA . PRO B 1 349 ? -4.375 -47.906 11.883 1 91.38 349 PRO B CA 1
ATOM 6168 C C . PRO B 1 349 ? -4.703 -46.906 10.781 1 91.38 349 PRO B C 1
ATOM 6170 O O . PRO B 1 349 ? -3.934 -46.75 9.828 1 91.38 349 PRO B O 1
ATOM 6173 N N . ASP B 1 350 ? -5.887 -46.312 10.992 1 88.5 350 ASP B N 1
ATOM 6174 C CA . ASP B 1 350 ? -6.266 -45.219 10.102 1 88.5 350 ASP B CA 1
ATOM 6175 C C . ASP B 1 350 ? -5.379 -44 10.328 1 88.5 350 ASP B C 1
ATOM 6177 O O . ASP B 1 350 ? -5.203 -43.531 11.469 1 88.5 350 ASP B O 1
ATOM 6181 N N . MET B 1 351 ? -4.641 -43.625 9.352 1 85.44 351 MET B N 1
ATOM 6182 C CA . MET B 1 351 ? -3.852 -42.406 9.43 1 85.44 351 MET B CA 1
ATOM 6183 C C . MET B 1 351 ? -3.828 -41.688 8.078 1 85.44 351 MET B C 1
ATOM 6185 O O . MET B 1 351 ? -4.074 -42.312 7.043 1 85.44 351 MET B O 1
ATOM 6189 N N . THR B 1 352 ? -3.613 -40.375 8.203 1 81 352 THR B N 1
ATOM 6190 C CA . THR B 1 352 ? -3.514 -39.562 6.992 1 81 352 THR B CA 1
ATOM 6191 C C . THR B 1 352 ? -2.088 -39.062 6.797 1 81 352 THR B C 1
ATOM 6193 O O . THR B 1 352 ? -1.361 -38.844 7.766 1 81 352 THR B O 1
ATOM 6196 N N . LEU B 1 353 ? -1.726 -39.125 5.57 1 77.62 353 LEU B N 1
ATOM 6197 C CA . LEU B 1 353 ? -0.409 -38.594 5.207 1 77.62 353 LEU B CA 1
ATOM 6198 C C . LEU B 1 353 ? -0.53 -37.312 4.398 1 77.62 353 LEU B C 1
ATOM 6200 O O . LEU B 1 353 ? -1.452 -37.156 3.596 1 77.62 353 LEU B O 1
ATOM 6204 N N . PRO B 1 354 ? 0.412 -36.375 4.855 1 69.62 354 PRO B N 1
ATOM 6205 C CA . PRO B 1 354 ? 0.482 -35.219 3.951 1 69.62 354 PRO B CA 1
ATOM 6206 C C . PRO B 1 354 ? 0.703 -35.625 2.496 1 69.62 354 PRO B C 1
ATOM 6208 O O . PRO B 1 354 ? 1.344 -36.625 2.225 1 69.62 354 PRO B O 1
ATOM 6211 N N . GLU B 1 355 ? 0.264 -34.938 1.691 1 60.72 355 GLU B N 1
ATOM 6212 C CA . GLU B 1 355 ? 0.237 -35.219 0.262 1 60.72 355 GLU B CA 1
ATOM 6213 C C . GLU B 1 355 ? 1.627 -35.594 -0.252 1 60.72 355 GLU B C 1
ATOM 6215 O O . GLU B 1 355 ? 1.781 -36.531 -1.019 1 60.72 355 GLU B O 1
ATOM 6220 N N . ARG B 1 356 ? 2.594 -34.719 0.221 1 59.06 356 ARG B N 1
ATOM 6221 C CA . ARG B 1 356 ? 3.955 -34.969 -0.245 1 59.06 356 ARG B CA 1
ATOM 6222 C C . ARG B 1 356 ? 4.43 -36.375 0.139 1 59.06 356 ARG B C 1
ATOM 6224 O O . ARG B 1 356 ? 5.055 -37.062 -0.666 1 59.06 356 ARG B O 1
ATOM 6231 N N . THR B 1 357 ? 4.074 -36.688 1.277 1 69.06 357 THR B N 1
ATOM 6232 C CA . THR B 1 357 ? 4.48 -38 1.8 1 69.06 357 THR B CA 1
ATOM 6233 C C . THR B 1 357 ? 3.672 -39.125 1.151 1 69.06 357 THR B C 1
ATOM 6235 O O . THR B 1 357 ? 4.207 -40.188 0.864 1 69.06 357 THR B O 1
ATOM 6238 N N . ALA B 1 358 ? 2.455 -38.812 0.885 1 71.88 358 ALA B N 1
ATOM 6239 C CA . ALA B 1 358 ? 1.565 -39.812 0.286 1 71.88 358 ALA B CA 1
ATOM 6240 C C . ALA B 1 358 ? 2.053 -40.219 -1.103 1 71.88 358 ALA B C 1
ATOM 6242 O O . ALA B 1 358 ? 2.037 -41.406 -1.452 1 71.88 358 ALA B O 1
ATOM 6243 N N . SER B 1 359 ? 2.545 -39.281 -1.739 1 64.5 359 SER B N 1
ATOM 6244 C CA . SER B 1 359 ? 3.021 -39.531 -3.092 1 64.5 359 SER B CA 1
ATOM 6245 C C . SER B 1 359 ? 4.266 -40.438 -3.078 1 64.5 359 SER B C 1
ATOM 6247 O O . SER B 1 359 ? 4.379 -41.344 -3.877 1 64.5 359 SER B O 1
ATOM 6249 N N . GLY B 1 360 ? 5.152 -39.969 -2.256 1 67 360 GLY B N 1
ATOM 6250 C CA . GLY B 1 360 ? 6.352 -40.781 -2.125 1 67 360 GLY B CA 1
ATOM 6251 C C . GLY B 1 360 ? 6.059 -42.219 -1.739 1 67 360 GLY B C 1
ATOM 6252 O O . GLY B 1 360 ? 6.629 -43.156 -2.314 1 67 360 GLY B O 1
ATOM 6253 N N . LEU B 1 361 ? 5.172 -42.406 -0.856 1 78.5 361 LEU B N 1
ATOM 6254 C CA . LEU B 1 361 ? 4.805 -43.75 -0.387 1 78.5 361 LEU B CA 1
ATOM 6255 C C . LEU B 1 361 ? 4.125 -44.531 -1.496 1 78.5 361 LEU B C 1
ATOM 6257 O O . LEU B 1 361 ? 4.375 -45.75 -1.646 1 78.5 361 LEU B O 1
ATOM 6261 N N . ALA B 1 362 ? 3.318 -43.875 -2.17 1 72.44 362 ALA B N 1
ATOM 6262 C CA . ALA B 1 362 ? 2.637 -44.5 -3.285 1 72.44 362 ALA B CA 1
ATOM 6263 C C . ALA B 1 362 ? 3.641 -45.062 -4.289 1 72.44 362 ALA B C 1
ATOM 6265 O O . ALA B 1 362 ? 3.48 -46.188 -4.777 1 72.44 362 ALA B O 1
ATOM 6266 N N . MET B 1 363 ? 4.609 -44.344 -4.531 1 67.88 363 MET B N 1
ATOM 6267 C CA . MET B 1 363 ? 5.637 -44.75 -5.477 1 67.88 363 MET B CA 1
ATOM 6268 C C . MET B 1 363 ? 6.383 -46 -4.953 1 67.88 363 MET B C 1
ATOM 6270 O O . MET B 1 363 ? 6.645 -46.938 -5.707 1 67.88 363 MET B O 1
ATOM 6274 N N . VAL B 1 364 ? 6.75 -45.938 -3.756 1 76.06 364 VAL B N 1
ATOM 6275 C CA . VAL B 1 364 ? 7.453 -47.062 -3.129 1 76.06 364 VAL B CA 1
ATOM 6276 C C . VAL B 1 364 ? 6.594 -48.312 -3.203 1 76.06 364 VAL B C 1
ATOM 6278 O O . VAL B 1 364 ? 7.074 -49.375 -3.594 1 76.06 364 VAL B O 1
ATOM 6281 N N . LEU B 1 365 ? 5.383 -48.125 -2.846 1 80.69 365 LEU B N 1
ATOM 6282 C CA . LEU B 1 365 ? 4.477 -49.281 -2.828 1 80.69 365 LEU B CA 1
ATOM 6283 C C . LEU B 1 365 ? 4.281 -49.844 -4.234 1 80.69 365 LEU B C 1
ATOM 6285 O O . LEU B 1 365 ? 4.203 -51.062 -4.422 1 80.69 365 LEU B O 1
ATOM 6289 N N . HIS B 1 366 ? 4.227 -49 -5.07 1 70.75 366 HIS B N 1
ATOM 6290 C CA . HIS B 1 366 ? 4.078 -49.469 -6.453 1 70.75 366 HIS B CA 1
ATOM 6291 C C . HIS B 1 366 ? 5.293 -50.25 -6.906 1 70.75 366 HIS B C 1
ATOM 6293 O O . HIS B 1 366 ? 5.145 -51.281 -7.562 1 70.75 366 HIS B O 1
ATOM 6299 N N . GLU B 1 367 ? 6.406 -49.719 -6.668 1 69.69 367 GLU B N 1
ATOM 6300 C CA . GLU B 1 367 ? 7.629 -50.438 -7.039 1 69.69 367 GLU B CA 1
ATOM 6301 C C . GLU B 1 367 ? 7.68 -51.812 -6.387 1 69.69 367 GLU B C 1
ATOM 6303 O O . GLU B 1 367 ? 8.039 -52.781 -7.035 1 69.69 367 GLU B O 1
ATOM 6308 N N . LEU B 1 368 ? 7.391 -51.844 -5.137 1 81.19 368 LEU B N 1
ATOM 6309 C CA . LEU B 1 368 ? 7.379 -53.125 -4.422 1 81.19 368 LEU B CA 1
ATOM 6310 C C . LEU B 1 368 ? 6.355 -54.062 -5.027 1 81.19 368 LEU B C 1
ATOM 6312 O O . LEU B 1 368 ? 6.625 -55.281 -5.172 1 81.19 368 LEU B O 1
ATOM 6316 N N . GLY B 1 369 ? 5.262 -53.5 -5.285 1 78.44 369 GLY B N 1
ATOM 6317 C CA . GLY B 1 369 ? 4.246 -54.312 -5.934 1 78.44 369 GLY B CA 1
ATOM 6318 C C . GLY B 1 369 ? 4.695 -54.875 -7.273 1 78.44 369 GLY B C 1
ATOM 6319 O O . GLY B 1 369 ? 4.48 -56.031 -7.566 1 78.44 369 GLY B O 1
ATOM 6320 N N . THR B 1 370 ? 5.281 -54.031 -8.055 1 69.88 370 THR B N 1
ATOM 6321 C CA . THR B 1 370 ? 5.812 -54.438 -9.352 1 69.88 370 THR B CA 1
ATOM 6322 C C . THR B 1 370 ? 6.859 -55.562 -9.188 1 69.88 370 THR B C 1
ATOM 6324 O O . THR B 1 370 ? 6.82 -56.562 -9.883 1 69.88 370 THR B O 1
ATOM 6327 N N . ASN B 1 371 ? 7.781 -55.344 -8.336 1 75.38 371 ASN B N 1
ATOM 6328 C CA . ASN B 1 371 ? 8.82 -56.344 -8.086 1 75.38 371 ASN B CA 1
ATOM 6329 C C . ASN B 1 371 ? 8.234 -57.656 -7.609 1 75.38 371 ASN B C 1
ATOM 6331 O O . ASN B 1 371 ? 8.703 -58.719 -8.008 1 75.38 371 ASN B O 1
ATOM 6335 N N . ALA B 1 372 ? 7.285 -57.562 -6.75 1 82.44 372 ALA B N 1
ATOM 6336 C CA . ALA B 1 372 ? 6.648 -58.75 -6.219 1 82.44 372 ALA B CA 1
ATOM 6337 C C . ALA B 1 372 ? 5.977 -59.562 -7.328 1 82.44 372 ALA B C 1
ATOM 6339 O O . ALA B 1 372 ? 5.926 -60.781 -7.27 1 82.44 372 ALA B O 1
ATOM 6340 N N . THR B 1 373 ? 5.473 -58.844 -8.258 1 75.56 373 THR B N 1
ATOM 6341 C CA . THR B 1 373 ? 4.773 -59.5 -9.367 1 75.56 373 THR B CA 1
ATOM 6342 C C . THR B 1 373 ? 5.766 -60.094 -10.352 1 75.56 373 THR B C 1
ATOM 6344 O O . THR B 1 373 ? 5.539 -61.188 -10.875 1 75.56 373 THR B O 1
ATOM 6347 N N . LYS B 1 374 ? 6.852 -59.406 -10.578 1 71 374 LYS B N 1
ATOM 6348 C CA . LYS B 1 374 ? 7.828 -59.844 -11.57 1 71 374 LYS B CA 1
ATOM 6349 C C . LYS B 1 374 ? 8.734 -60.938 -11 1 71 374 LYS B C 1
ATOM 6351 O O . LYS B 1 374 ? 9.008 -61.938 -11.672 1 71 374 LYS B O 1
ATOM 6356 N N . HIS B 1 375 ? 9.141 -60.719 -9.852 1 74.88 375 HIS B N 1
ATOM 6357 C CA . HIS B 1 375 ? 10.211 -61.562 -9.352 1 74.88 375 HIS B CA 1
ATOM 6358 C C . HIS B 1 375 ? 9.898 -62.062 -7.949 1 74.88 375 HIS B C 1
ATOM 6360 O O . HIS B 1 375 ? 10.664 -62.875 -7.387 1 74.88 375 HIS B O 1
ATOM 6366 N N . GLY B 1 376 ? 8.82 -61.688 -7.383 1 84.31 376 GLY B N 1
ATOM 6367 C CA . GLY B 1 376 ? 8.586 -62 -5.98 1 84.31 376 GLY B CA 1
ATOM 6368 C C . GLY B 1 376 ? 7.359 -62.844 -5.746 1 84.31 376 GLY B C 1
ATOM 6369 O O . GLY B 1 376 ? 7.047 -63.719 -6.555 1 84.31 376 GLY B O 1
ATOM 6370 N N . ALA B 1 377 ? 6.828 -62.594 -4.566 1 87.12 377 ALA B N 1
ATOM 6371 C CA . ALA B 1 377 ? 5.766 -63.469 -4.043 1 87.12 377 ALA B CA 1
ATOM 6372 C C . ALA B 1 377 ? 4.566 -63.469 -4.984 1 87.12 377 ALA B C 1
ATOM 6374 O O . ALA B 1 377 ? 3.916 -64.5 -5.148 1 87.12 377 ALA B O 1
ATOM 6375 N N . LEU B 1 378 ? 4.344 -62.438 -5.68 1 82.56 378 LEU B N 1
ATOM 6376 C CA . LEU B 1 378 ? 3.133 -62.312 -6.488 1 82.56 378 LEU B CA 1
ATOM 6377 C C . LEU B 1 378 ? 3.354 -62.938 -7.875 1 82.56 378 LEU B C 1
ATOM 6379 O O . LEU B 1 378 ? 2.428 -62.969 -8.688 1 82.56 378 LEU B O 1
ATOM 6383 N N . SER B 1 379 ? 4.531 -63.406 -8.133 1 78.19 379 SER B N 1
ATOM 6384 C CA . SER B 1 379 ? 4.84 -64.062 -9.406 1 78.19 379 SER B CA 1
ATOM 6385 C C . SER B 1 379 ? 4.395 -65.5 -9.398 1 78.19 379 SER B C 1
ATOM 6387 O O . SER B 1 379 ? 4.324 -66.125 -10.453 1 78.19 379 SER B O 1
ATOM 6389 N N . ARG B 1 380 ? 4.258 -66.062 -8.273 1 78.62 380 ARG B N 1
ATOM 6390 C CA . ARG B 1 380 ? 3.887 -67.438 -8.133 1 78.62 380 ARG B CA 1
ATOM 6391 C C . ARG B 1 380 ? 2.488 -67.562 -7.535 1 78.62 380 ARG B C 1
ATOM 6393 O O . ARG B 1 380 ? 2.064 -66.75 -6.734 1 78.62 380 ARG B O 1
ATOM 6400 N N . ASN B 1 381 ? 1.944 -68.688 -8 1 76.81 381 ASN B N 1
ATOM 6401 C CA . ASN B 1 381 ? 0.661 -69.062 -7.395 1 76.81 381 ASN B CA 1
ATOM 6402 C C . ASN B 1 381 ? 0.81 -69.312 -5.906 1 76.81 381 ASN B C 1
ATOM 6404 O O . ASN B 1 381 ? 1.692 -70.125 -5.512 1 76.81 381 ASN B O 1
ATOM 6408 N N . GLY B 1 382 ? 0.063 -68.75 -5.023 1 79.44 382 GLY B N 1
ATOM 6409 C CA . GLY B 1 382 ? 0.135 -68.938 -3.588 1 79.44 382 GLY B CA 1
ATOM 6410 C C . GLY B 1 382 ? 0.99 -67.938 -2.873 1 79.44 382 GLY B C 1
ATOM 6411 O O . GLY B 1 382 ? 1.062 -67.938 -1.643 1 79.44 382 GLY B O 1
ATOM 6412 N N . GLY B 1 383 ? 1.746 -67.125 -3.633 1 87.06 383 GLY B N 1
ATOM 6413 C CA . GLY B 1 383 ? 2.516 -66.062 -3.021 1 87.06 383 GLY B CA 1
ATOM 6414 C C . GLY B 1 383 ? 1.649 -65 -2.406 1 87.06 383 GLY B C 1
ATOM 6415 O O . GLY B 1 383 ? 0.559 -64.688 -2.904 1 87.06 383 GLY B O 1
ATOM 6416 N N . GLU B 1 384 ? 2.16 -64.5 -1.217 1 90.06 384 GLU B N 1
ATOM 6417 C CA . GLU B 1 384 ? 1.407 -63.469 -0.489 1 90.06 384 GLU B CA 1
ATOM 6418 C C . GLU B 1 384 ? 2.291 -62.281 -0.13 1 90.06 384 GLU B C 1
ATOM 6420 O O . GLU B 1 384 ? 3.488 -62.438 0.123 1 90.06 384 GLU B O 1
ATOM 6425 N N . VAL B 1 385 ? 1.67 -61.156 -0.172 1 92.5 385 VAL B N 1
ATOM 6426 C CA . VAL B 1 385 ? 2.307 -59.938 0.29 1 92.5 385 VAL B CA 1
ATOM 6427 C C . VAL B 1 385 ? 1.517 -59.344 1.457 1 92.5 385 VAL B C 1
ATOM 6429 O O . VAL B 1 385 ? 0.287 -59.281 1.405 1 92.5 385 VAL B O 1
ATOM 6432 N N . ARG B 1 386 ? 2.217 -59 2.557 1 93.81 386 ARG B N 1
ATOM 6433 C CA . ARG B 1 386 ? 1.6 -58.344 3.697 1 93.81 386 ARG B CA 1
ATOM 6434 C C . ARG B 1 386 ? 2.158 -56.938 3.873 1 93.81 386 ARG B C 1
ATOM 6436 O O . ARG B 1 386 ? 3.375 -56.75 3.871 1 93.81 386 ARG B O 1
ATOM 6443 N N . VAL B 1 387 ? 1.25 -56 3.896 1 94.25 387 VAL B N 1
ATOM 6444 C CA . VAL B 1 387 ? 1.61 -54.625 4.176 1 94.25 387 VAL B CA 1
ATOM 6445 C C . VAL B 1 387 ? 1.033 -54.188 5.523 1 94.25 387 VAL B C 1
ATOM 6447 O O . VAL B 1 387 ? -0.187 -54.125 5.691 1 94.25 387 VAL B O 1
ATOM 6450 N N . ALA B 1 388 ? 1.899 -54 6.488 1 95.75 388 ALA B N 1
ATOM 6451 C CA . ALA B 1 388 ? 1.48 -53.594 7.82 1 95.75 388 ALA B CA 1
ATOM 6452 C C . ALA B 1 388 ? 2.145 -52.25 8.203 1 95.75 388 ALA B C 1
ATOM 6454 O O . ALA B 1 388 ? 3.291 -52 7.828 1 95.75 388 ALA B O 1
ATOM 6455 N N . TRP B 1 389 ? 1.353 -51.406 8.805 1 94.31 389 TRP B N 1
ATOM 6456 C CA . TRP B 1 389 ? 1.96 -50.156 9.242 1 94.31 389 TRP B CA 1
ATOM 6457 C C . TRP B 1 389 ? 1.512 -49.812 10.656 1 94.31 389 TRP B C 1
ATOM 6459 O O . TRP B 1 389 ? 0.49 -50.312 11.141 1 94.31 389 TRP B O 1
ATOM 6469 N N . ARG B 1 390 ? 2.355 -49.094 11.344 1 93.81 390 ARG B N 1
ATOM 6470 C CA . ARG B 1 390 ? 2.068 -48.594 12.688 1 93.81 390 ARG B CA 1
ATOM 6471 C C . ARG B 1 390 ? 2.535 -47.156 12.852 1 93.81 390 ARG B C 1
ATOM 6473 O O . ARG B 1 390 ? 3.455 -46.719 12.164 1 93.81 390 ARG B O 1
ATOM 6480 N N . GLU B 1 391 ? 1.849 -46.531 13.727 1 91.5 391 GLU B N 1
ATOM 6481 C CA . GLU B 1 391 ? 2.246 -45.156 14.07 1 91.5 391 GLU B CA 1
ATOM 6482 C C . GLU B 1 391 ? 3.477 -45.156 14.969 1 91.5 391 GLU B C 1
ATOM 6484 O O . GLU B 1 391 ? 3.592 -46 15.875 1 91.5 391 GLU B O 1
ATOM 6489 N N . THR B 1 392 ? 4.406 -44.406 14.586 1 89.69 392 THR B N 1
ATOM 6490 C CA . THR B 1 392 ? 5.582 -44.188 15.414 1 89.69 392 THR B CA 1
ATOM 6491 C C . THR B 1 392 ? 5.617 -42.75 15.953 1 89.69 392 THR B C 1
ATOM 6493 O O . THR B 1 392 ? 4.883 -41.875 15.477 1 89.69 392 THR B O 1
ATOM 6496 N N . PRO B 1 393 ? 6.336 -42.469 17 1 82.38 393 PRO B N 1
ATOM 6497 C CA . PRO B 1 393 ? 6.434 -41.125 17.516 1 82.38 393 PRO B CA 1
ATOM 6498 C C . PRO B 1 393 ? 6.848 -40.094 16.453 1 82.38 393 PRO B C 1
ATOM 6500 O O . PRO B 1 393 ? 6.492 -38.938 16.547 1 82.38 393 PRO B O 1
ATOM 6503 N N . ARG B 1 394 ? 7.484 -40.594 15.414 1 80.25 394 ARG B N 1
ATOM 6504 C CA . ARG B 1 394 ? 8.023 -39.688 14.414 1 80.25 394 ARG B CA 1
ATOM 6505 C C . ARG B 1 394 ? 7.152 -39.656 13.156 1 80.25 394 ARG B C 1
ATOM 6507 O O . ARG B 1 394 ? 7.375 -38.844 12.25 1 80.25 394 ARG B O 1
ATOM 6514 N N . GLY B 1 395 ? 6.332 -40.625 13.227 1 88.56 395 GLY B N 1
ATOM 6515 C CA . GLY B 1 395 ? 5.504 -40.656 12.023 1 88.56 395 GLY B CA 1
ATOM 6516 C C . GLY B 1 395 ? 4.855 -42 11.805 1 88.56 395 GLY B C 1
ATOM 6517 O O . GLY B 1 395 ? 4.086 -42.469 12.641 1 88.56 395 GLY B O 1
ATOM 6518 N N . LEU B 1 396 ? 5.324 -42.594 10.688 1 91.06 396 LEU B N 1
ATOM 6519 C CA . LEU B 1 396 ? 4.715 -43.844 10.219 1 91.06 396 LEU B CA 1
ATOM 6520 C C . LEU B 1 396 ? 5.781 -44.844 9.82 1 91.06 396 LEU B C 1
ATOM 6522 O O . LEU B 1 396 ? 6.789 -44.5 9.211 1 91.06 396 LEU B O 1
ATOM 6526 N N . ARG B 1 397 ? 5.742 -46.156 10.414 1 93.94 397 ARG B N 1
ATOM 6527 C CA . ARG B 1 397 ? 6.559 -47.281 9.914 1 93.94 397 ARG B CA 1
ATOM 6528 C C . ARG B 1 397 ? 5.699 -48.312 9.188 1 93.94 397 ARG B C 1
ATOM 6530 O O . ARG B 1 397 ? 4.742 -48.812 9.758 1 93.94 397 ARG B O 1
ATOM 6537 N N . LEU B 1 398 ? 5.996 -48.469 7.922 1 93.56 398 LEU B N 1
ATOM 6538 C CA . LEU B 1 398 ? 5.297 -49.438 7.094 1 93.56 398 LEU B CA 1
ATOM 6539 C C . LEU B 1 398 ? 6.195 -50.656 6.785 1 93.56 398 LEU B C 1
ATOM 6541 O O . LEU B 1 398 ? 7.375 -50.469 6.469 1 93.56 398 LEU B O 1
ATOM 6545 N N . HIS B 1 399 ? 5.703 -51.906 6.992 1 95.06 399 HIS B N 1
ATOM 6546 C CA . HIS B 1 399 ? 6.422 -53.125 6.699 1 95.06 399 HIS B CA 1
ATOM 6547 C C . HIS B 1 399 ? 5.797 -53.875 5.52 1 95.06 399 HIS B C 1
ATOM 6549 O O . HIS B 1 399 ? 4.59 -54.094 5.5 1 95.06 399 HIS B O 1
ATOM 6555 N N . TRP B 1 400 ? 6.562 -54.062 4.562 1 94.56 400 TRP B N 1
ATOM 6556 C CA . TRP B 1 400 ? 6.234 -54.906 3.414 1 94.56 400 TRP B CA 1
ATOM 6557 C C . TRP B 1 400 ? 6.891 -56.281 3.535 1 94.56 400 TRP B C 1
A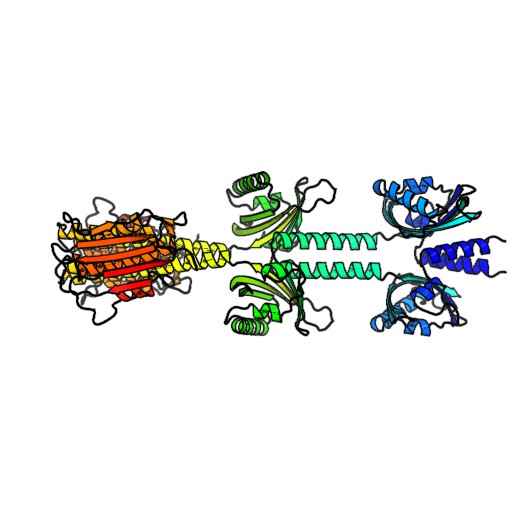TOM 6559 O O . TRP B 1 400 ? 8.109 -56.375 3.693 1 94.56 400 TRP B O 1
ATOM 6569 N N . THR B 1 401 ? 6.148 -57.375 3.551 1 94.56 401 THR B N 1
ATOM 6570 C CA . THR B 1 401 ? 6.688 -58.719 3.65 1 94.56 401 THR B CA 1
ATOM 6571 C C . THR B 1 401 ? 6.121 -59.594 2.551 1 94.56 401 THR B C 1
ATOM 6573 O O . THR B 1 401 ? 4.91 -59.625 2.326 1 94.56 401 THR B O 1
ATOM 6576 N N . GLU B 1 402 ? 6.992 -60.281 1.922 1 93.75 402 GLU B N 1
ATOM 6577 C CA . GLU B 1 402 ? 6.602 -61.25 0.899 1 93.75 402 GLU B CA 1
ATOM 6578 C C . GLU B 1 402 ? 6.824 -62.656 1.381 1 93.75 402 GLU B C 1
ATOM 6580 O O . GLU B 1 402 ? 7.816 -62.969 2.055 1 93.75 402 GLU B O 1
ATOM 6585 N N . ARG B 1 403 ? 5.926 -63.5 1.098 1 90.69 403 ARG B N 1
ATOM 6586 C CA . ARG B 1 403 ? 6.051 -64.938 1.396 1 90.69 403 ARG B CA 1
ATOM 6587 C C . ARG B 1 403 ? 5.516 -65.75 0.247 1 90.69 403 ARG B C 1
ATOM 6589 O O . ARG B 1 403 ? 4.648 -65.312 -0.51 1 90.69 403 ARG B O 1
ATOM 6596 N N . GLY B 1 404 ? 6.113 -67 0.104 1 88.06 404 GLY B N 1
ATOM 6597 C CA . GLY B 1 404 ? 5.59 -67.938 -0.832 1 88.06 404 GLY B CA 1
ATOM 6598 C C . GLY B 1 404 ? 6.051 -67.75 -2.258 1 88.06 404 GLY B C 1
ATOM 6599 O O . GLY B 1 404 ? 5.473 -68.312 -3.199 1 88.06 404 GLY B O 1
ATOM 6600 N N . GLY B 1 405 ? 6.969 -66.875 -2.398 1 86.44 405 GLY B N 1
ATOM 6601 C CA . GLY B 1 405 ? 7.508 -66.625 -3.723 1 86.44 405 GLY B CA 1
ATOM 6602 C C . GLY B 1 405 ? 8.773 -67.438 -4.02 1 86.44 405 GLY B C 1
ATOM 6603 O O . GLY B 1 405 ? 9.156 -68.312 -3.252 1 86.44 405 GLY B O 1
ATOM 6604 N N . PRO B 1 406 ? 9.234 -67.188 -5.156 1 88.12 406 PRO B N 1
ATOM 6605 C CA . PRO B 1 406 ? 10.523 -67.812 -5.457 1 88.12 406 PRO B CA 1
ATOM 6606 C C . PRO B 1 406 ? 11.625 -67.438 -4.488 1 88.12 406 PRO B C 1
ATOM 6608 O O . PRO B 1 406 ? 11.469 -66.438 -3.744 1 88.12 406 PRO B O 1
ATOM 6611 N N . THR B 1 407 ? 12.633 -68.375 -4.422 1 87.19 407 THR B N 1
ATOM 6612 C CA . THR B 1 407 ? 13.781 -68 -3.588 1 87.19 407 THR B CA 1
ATOM 6613 C C . THR B 1 407 ? 14.375 -66.688 -4.012 1 87.19 407 THR B C 1
ATOM 6615 O O . THR B 1 407 ? 14.656 -66.5 -5.191 1 87.19 407 THR B O 1
ATOM 6618 N N . VAL B 1 408 ? 14.383 -65.75 -3.088 1 85.56 408 VAL B N 1
ATOM 6619 C CA . VAL B 1 408 ? 14.82 -64.375 -3.369 1 85.56 408 VAL B CA 1
ATOM 6620 C C . VAL B 1 408 ? 16.344 -64.312 -3.414 1 85.56 408 VAL B C 1
ATOM 6622 O O . VAL B 1 408 ? 17.016 -64.812 -2.523 1 85.56 408 VAL B O 1
ATOM 6625 N N . CYS B 1 409 ? 16.844 -63.844 -4.477 1 80.19 409 CYS B N 1
ATOM 6626 C CA . CYS B 1 409 ? 18.281 -63.594 -4.605 1 80.19 409 CYS B CA 1
ATOM 6627 C C . CYS B 1 409 ? 18.547 -62.094 -4.758 1 80.19 409 CYS B C 1
ATOM 6629 O O . CYS B 1 409 ? 17.859 -61.406 -5.512 1 80.19 409 CYS B O 1
ATOM 6631 N N . PRO B 1 410 ? 19.438 -61.594 -3.918 1 78.31 410 PRO B N 1
ATOM 6632 C CA . PRO B 1 410 ? 19.766 -60.156 -4.074 1 78.31 410 PRO B CA 1
ATOM 6633 C C . PRO B 1 410 ? 20.172 -59.812 -5.504 1 78.31 410 PRO B C 1
ATOM 6635 O O . PRO B 1 410 ? 20.859 -60.594 -6.164 1 78.31 410 PRO B O 1
ATOM 6638 N N . PRO B 1 411 ? 19.5 -58.75 -5.875 1 68.06 411 PRO B N 1
ATOM 6639 C CA . PRO B 1 411 ? 19.844 -58.406 -7.25 1 68.06 411 PRO B CA 1
ATOM 6640 C C . PRO B 1 411 ? 21.328 -58.031 -7.406 1 68.06 411 PRO B C 1
ATOM 6642 O O . PRO B 1 411 ? 21.953 -57.562 -6.449 1 68.06 411 PRO B O 1
ATOM 6645 N N . ALA B 1 412 ? 21.922 -58.469 -8.508 1 61.22 412 ALA B N 1
ATOM 6646 C CA . ALA B 1 412 ? 23.328 -58.188 -8.766 1 61.22 412 ALA B CA 1
ATOM 6647 C C . ALA B 1 412 ? 23.594 -56.688 -8.836 1 61.22 412 ALA B C 1
ATOM 6649 O O . ALA B 1 412 ? 24.703 -56.219 -8.531 1 61.22 412 ALA B O 1
ATOM 6650 N N . GLY B 1 413 ? 22.5 -55.781 -9.148 1 60.06 413 GLY B N 1
ATOM 6651 C CA . GLY B 1 413 ? 22.594 -54.312 -9.227 1 60.06 413 GLY B CA 1
ATOM 6652 C C . GLY B 1 413 ? 21.281 -53.625 -8.953 1 60.06 413 GLY B C 1
ATOM 6653 O O . GLY B 1 413 ? 20.219 -54.25 -8.938 1 60.06 413 GLY B O 1
ATOM 6654 N N . ASP B 1 414 ? 21.484 -52.375 -8.383 1 55.5 414 ASP B N 1
ATOM 6655 C CA . ASP B 1 414 ? 20.281 -51.594 -8.094 1 55.5 414 ASP B CA 1
ATOM 6656 C C . ASP B 1 414 ? 19.547 -51.219 -9.383 1 55.5 414 ASP B C 1
ATOM 6658 O O . ASP B 1 414 ? 20.047 -50.438 -10.18 1 55.5 414 ASP B O 1
ATOM 6662 N N . GLY B 1 415 ? 18.641 -52 -9.758 1 54.09 415 GLY B N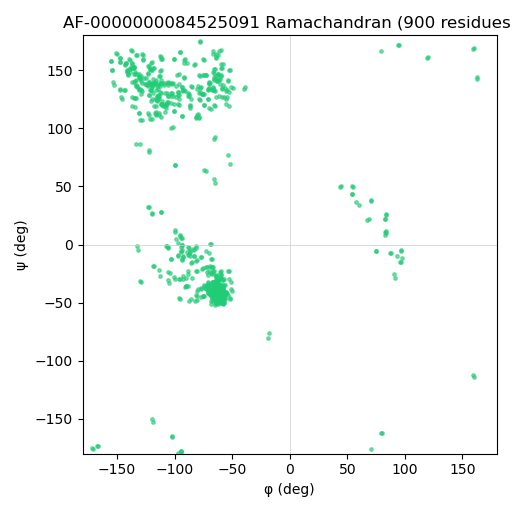 1
ATOM 6663 C CA . GLY B 1 415 ? 17.797 -51.562 -10.859 1 54.09 415 GLY B CA 1
ATOM 6664 C C . GLY B 1 415 ? 17.016 -50.312 -10.562 1 54.09 415 GLY B C 1
ATOM 6665 O O . GLY B 1 415 ? 17.094 -49.781 -9.453 1 54.09 415 GLY B O 1
ATOM 6666 N N . PHE B 1 416 ? 16.484 -49.75 -11.523 1 46.94 416 PHE B N 1
ATOM 6667 C CA . PHE B 1 416 ? 15.789 -48.469 -11.43 1 46.94 416 PHE B CA 1
ATOM 6668 C C . PHE B 1 416 ? 14.766 -48.469 -10.305 1 46.94 416 PHE B C 1
ATOM 6670 O O . PHE B 1 416 ? 14.648 -47.531 -9.539 1 46.94 416 PHE B O 1
ATOM 6677 N N . GLY B 1 417 ? 14.117 -49.562 -10.141 1 56.56 417 GLY B N 1
ATOM 6678 C CA . GLY B 1 417 ? 13.109 -49.688 -9.094 1 56.56 417 GLY B CA 1
ATOM 6679 C C . GLY B 1 417 ? 13.695 -49.594 -7.699 1 56.56 417 GLY B C 1
ATOM 6680 O O . GLY B 1 417 ? 13.125 -48.906 -6.828 1 56.56 417 GLY B O 1
ATOM 6681 N N . MET B 1 418 ? 14.758 -50.219 -7.672 1 62 418 MET B N 1
ATOM 6682 C CA . MET B 1 418 ? 15.406 -50.25 -6.363 1 62 418 MET B CA 1
ATOM 6683 C C . MET B 1 418 ? 15.961 -48.875 -6.012 1 62 418 MET B C 1
ATOM 6685 O O . MET B 1 418 ? 15.883 -48.438 -4.863 1 62 418 MET B O 1
ATOM 6689 N N . VAL B 1 419 ? 16.375 -48.188 -7.008 1 55.34 419 VAL B N 1
ATOM 6690 C CA . VAL B 1 419 ? 16.859 -46.812 -6.805 1 55.34 419 VAL B CA 1
ATOM 6691 C C . VAL B 1 419 ? 15.711 -45.906 -6.383 1 55.34 419 VAL B C 1
ATOM 6693 O O . VAL B 1 419 ? 15.859 -45.094 -5.473 1 55.34 419 VAL B O 1
ATOM 6696 N N . LEU B 1 420 ? 14.672 -46.031 -7.027 1 56.06 420 LEU B N 1
ATOM 6697 C CA . LEU B 1 420 ? 13.492 -45.25 -6.672 1 56.06 420 LEU B CA 1
ATOM 6698 C C . LEU B 1 420 ? 13.078 -45.5 -5.23 1 56.06 420 LEU B C 1
ATOM 6700 O O . LEU B 1 420 ? 12.727 -44.594 -4.496 1 56.06 420 LEU B O 1
ATOM 6704 N N . LEU B 1 421 ? 13.148 -46.781 -4.902 1 62.5 421 LEU B N 1
ATOM 6705 C CA . LEU B 1 421 ? 12.758 -47.188 -3.561 1 62.5 421 LEU B CA 1
ATOM 6706 C C . LEU B 1 421 ? 13.688 -46.594 -2.512 1 62.5 421 LEU B C 1
ATOM 6708 O O . LEU B 1 421 ? 13.234 -46.156 -1.454 1 62.5 421 LEU B O 1
ATOM 6712 N N . ARG B 1 422 ? 14.922 -46.531 -2.936 1 56.31 422 ARG B N 1
ATOM 6713 C CA . ARG B 1 422 ? 15.906 -46.156 -1.918 1 56.31 422 ARG B CA 1
ATOM 6714 C C . ARG B 1 422 ? 16.094 -44.656 -1.852 1 56.31 422 ARG B C 1
ATOM 6716 O O . ARG B 1 422 ? 16.406 -44.125 -0.789 1 56.31 422 ARG B O 1
ATOM 6723 N N . ARG B 1 423 ? 15.891 -43.969 -2.99 1 52.81 423 ARG B N 1
ATOM 6724 C CA . ARG B 1 423 ? 16.406 -42.594 -2.979 1 52.81 423 ARG B CA 1
ATOM 6725 C C . ARG B 1 423 ? 15.336 -41.594 -3.443 1 52.81 423 ARG B C 1
ATOM 6727 O O . ARG B 1 423 ? 15.32 -40.438 -3.014 1 52.81 423 ARG B O 1
ATOM 6734 N N . ALA B 1 424 ? 14.508 -42.062 -4.293 1 50.59 424 ALA B N 1
ATOM 6735 C CA . ALA B 1 424 ? 13.836 -41.031 -5.062 1 50.59 424 ALA B CA 1
ATOM 6736 C C . ALA B 1 424 ? 12.391 -40.844 -4.602 1 50.59 424 ALA B C 1
ATOM 6738 O O . ALA B 1 424 ? 11.898 -39.719 -4.516 1 50.59 424 ALA B O 1
ATOM 6739 N N . ALA B 1 425 ? 11.742 -41.844 -4.18 1 59.09 425 ALA B N 1
ATOM 6740 C CA . ALA B 1 425 ? 10.305 -41.75 -3.949 1 59.09 425 ALA B CA 1
ATOM 6741 C C . ALA B 1 425 ? 10.008 -41.062 -2.611 1 59.09 425 ALA B C 1
ATOM 6743 O O . ALA B 1 425 ? 9.148 -40.188 -2.527 1 59.09 425 ALA B O 1
ATOM 6744 N N . LEU B 1 426 ? 10.836 -41.344 -1.523 1 66.25 426 LEU B N 1
ATOM 6745 C CA . LEU B 1 426 ? 10.719 -40.812 -0.173 1 66.25 426 LEU B CA 1
ATOM 6746 C C . LEU B 1 426 ? 12.07 -40.344 0.336 1 66.25 426 LEU B C 1
ATOM 6748 O O . LEU B 1 426 ? 12.828 -41.094 0.926 1 66.25 426 LEU B O 1
ATOM 6752 N N . PRO B 1 427 ? 12.336 -39.031 -0.034 1 59.31 427 PRO B N 1
ATOM 6753 C CA . PRO B 1 427 ? 13.641 -38.531 0.409 1 59.31 427 PRO B CA 1
ATOM 6754 C C . PRO B 1 427 ? 13.734 -38.406 1.927 1 59.31 427 PRO B C 1
ATOM 6756 O O . PRO B 1 427 ? 12.711 -38.406 2.617 1 59.31 427 PRO B O 1
ATOM 6759 N N . SER B 1 428 ? 15.141 -38.219 2.369 1 65.25 428 SER B N 1
ATOM 6760 C CA . SER B 1 428 ? 15.344 -37.969 3.791 1 65.25 428 SER B CA 1
ATOM 6761 C C . SER B 1 428 ? 14.461 -36.844 4.285 1 65.25 428 SER B C 1
ATOM 6763 O O . SER B 1 428 ? 14.273 -35.844 3.586 1 65.25 428 SER B O 1
ATOM 6765 N N . PRO B 1 429 ? 13.844 -37.094 5.469 1 73.81 429 PRO B N 1
ATOM 6766 C CA . PRO B 1 429 ? 14.141 -37.969 6.586 1 73.81 429 PRO B CA 1
ATOM 6767 C C . PRO B 1 429 ? 13.398 -39.312 6.492 1 73.81 429 PRO B C 1
ATOM 6769 O O . PRO B 1 429 ? 13.492 -40.125 7.395 1 73.81 429 PRO B O 1
ATOM 6772 N N . HIS B 1 430 ? 12.75 -39.531 5.395 1 80 430 HIS B N 1
ATOM 6773 C CA . HIS B 1 430 ? 12.109 -40.812 5.215 1 80 430 HIS B CA 1
ATOM 6774 C C . HIS B 1 430 ? 13.133 -41.875 4.836 1 80 430 HIS B C 1
ATOM 6776 O O . HIS B 1 430 ? 14.211 -41.562 4.336 1 80 430 HIS B O 1
ATOM 6782 N N . GLU B 1 431 ? 12.969 -43.125 5.285 1 82.25 431 GLU B N 1
ATOM 6783 C CA . GLU B 1 431 ? 13.906 -44.188 5 1 82.25 431 GLU B CA 1
ATOM 6784 C C . GLU B 1 431 ? 13.18 -45.438 4.484 1 82.25 431 GLU B C 1
ATOM 6786 O O . GLU B 1 431 ? 12.117 -45.812 4.996 1 82.25 431 GLU B O 1
ATOM 6791 N N . VAL B 1 432 ? 13.727 -45.969 3.408 1 85.19 432 VAL B N 1
ATOM 6792 C CA . VAL B 1 432 ? 13.25 -47.25 2.887 1 85.19 432 VAL B CA 1
ATOM 6793 C C . VAL B 1 432 ? 14.359 -48.281 2.98 1 85.19 432 VAL B C 1
ATOM 6795 O O . VAL B 1 432 ? 15.461 -48.094 2.469 1 85.19 432 VAL B O 1
ATOM 6798 N N . SER B 1 433 ? 14.211 -49.375 3.699 1 87.62 433 SER B N 1
ATOM 6799 C CA . SER B 1 433 ? 15.133 -50.5 3.812 1 87.62 433 SER B CA 1
ATOM 6800 C C . SER B 1 433 ? 14.539 -51.75 3.209 1 87.62 433 SER B C 1
ATOM 6802 O O . SER B 1 433 ? 13.398 -52.125 3.518 1 87.62 433 SER B O 1
ATOM 6804 N N . VAL B 1 434 ? 15.297 -52.344 2.334 1 88.19 434 VAL B N 1
ATOM 6805 C CA . VAL B 1 434 ? 14.828 -53.562 1.684 1 88.19 434 VAL B CA 1
ATOM 6806 C C . VAL B 1 434 ? 15.734 -54.75 2.078 1 88.19 434 VAL B C 1
ATOM 6808 O O . VAL B 1 434 ? 16.953 -54.625 2.086 1 88.19 434 VAL B O 1
ATOM 6811 N N . THR B 1 435 ? 15.234 -55.812 2.537 1 88.06 435 THR B N 1
ATOM 6812 C CA . THR B 1 435 ? 15.938 -57.062 2.873 1 88.06 435 THR B CA 1
ATOM 6813 C C . THR B 1 435 ? 15.531 -58.188 1.928 1 88.06 435 THR B C 1
ATOM 6815 O O . THR B 1 435 ? 14.336 -58.406 1.698 1 88.06 435 THR B O 1
ATOM 6818 N N . PHE B 1 436 ? 16.578 -58.844 1.416 1 88.5 436 PHE B N 1
ATOM 6819 C CA . PHE B 1 436 ? 16.328 -59.938 0.485 1 88.5 436 PHE B CA 1
ATOM 6820 C C . PHE B 1 436 ? 16.438 -61.281 1.187 1 88.5 436 PHE B C 1
ATOM 6822 O O . PHE B 1 436 ? 17.375 -62.062 0.937 1 88.5 436 PHE B O 1
ATOM 6829 N N . ASP B 1 437 ? 15.531 -61.594 2.061 1 87.5 437 ASP B N 1
ATOM 6830 C CA . ASP B 1 437 ? 15.461 -62.906 2.668 1 87.5 437 ASP B CA 1
ATOM 6831 C C . ASP B 1 437 ? 15.07 -63.969 1.639 1 87.5 437 ASP B C 1
ATOM 6833 O O . ASP B 1 437 ? 14.172 -63.75 0.824 1 87.5 437 ASP B O 1
ATOM 6837 N N . PRO B 1 438 ? 15.758 -65.188 1.538 1 88.75 438 PRO B N 1
ATOM 6838 C CA . PRO B 1 438 ? 15.414 -66.188 0.572 1 88.75 438 PRO B CA 1
ATOM 6839 C C . PRO B 1 438 ? 13.93 -66.562 0.614 1 88.75 438 PRO B C 1
ATOM 6841 O O . PRO B 1 438 ? 13.359 -66.938 -0.411 1 88.75 438 PRO B O 1
ATOM 6844 N N . ALA B 1 439 ? 13.352 -66.438 1.816 1 88.06 439 ALA B N 1
ATOM 6845 C CA . ALA B 1 439 ? 11.953 -66.812 1.962 1 88.06 439 ALA B CA 1
ATOM 6846 C C . ALA B 1 439 ? 11.023 -65.75 1.371 1 88.06 439 ALA B C 1
ATOM 6848 O O . ALA B 1 439 ? 9.852 -66.062 1.092 1 88.06 439 ALA B O 1
ATOM 6849 N N . GLY B 1 440 ? 11.508 -64.562 1.229 1 90.69 440 GLY B N 1
ATOM 6850 C CA . GLY B 1 440 ? 10.703 -63.5 0.677 1 90.69 440 GLY B CA 1
ATOM 6851 C C . GLY B 1 440 ? 11.273 -62.125 0.959 1 90.69 440 GLY B C 1
ATOM 6852 O O . GLY B 1 440 ? 11.836 -61.906 2.029 1 90.69 440 GLY B O 1
ATOM 6853 N N . LEU B 1 441 ? 11.109 -61.281 -0.002 1 90.69 441 LEU B N 1
ATOM 6854 C CA . LEU B 1 441 ? 11.586 -59.906 0.152 1 90.69 441 LEU B CA 1
ATOM 6855 C C . LEU B 1 441 ? 10.797 -59.188 1.232 1 90.69 441 LEU B C 1
ATOM 6857 O O . LEU B 1 441 ? 9.578 -59.312 1.313 1 90.69 441 LEU B O 1
ATOM 6861 N N . SER B 1 442 ? 11.492 -58.5 2.086 1 93.75 442 SER B N 1
ATOM 6862 C CA . SER B 1 442 ? 10.859 -57.625 3.066 1 93.75 442 SER B CA 1
ATOM 6863 C C . SER B 1 442 ? 11.398 -56.188 2.971 1 93.75 442 SER B C 1
ATOM 6865 O O . SER B 1 442 ? 12.555 -55.969 2.609 1 93.75 442 SER B O 1
ATOM 6867 N N . ALA B 1 443 ? 10.508 -55.312 3.17 1 91.88 443 ALA B N 1
ATOM 6868 C CA . ALA B 1 443 ? 10.914 -53.906 3.162 1 91.88 443 ALA B CA 1
ATOM 6869 C C . ALA B 1 443 ? 10.312 -53.156 4.344 1 91.88 443 ALA B C 1
ATOM 6871 O O . ALA B 1 443 ? 9.18 -53.406 4.75 1 91.88 443 ALA B O 1
ATOM 6872 N N . THR B 1 444 ? 11.078 -52.281 4.922 1 93.25 444 THR B N 1
ATOM 6873 C CA . THR B 1 444 ? 10.625 -51.375 5.961 1 93.25 444 THR B CA 1
ATOM 6874 C C . THR B 1 444 ? 10.703 -49.938 5.477 1 93.25 444 THR B C 1
ATOM 6876 O O . THR B 1 444 ? 11.75 -49.469 5.016 1 93.25 444 THR B O 1
ATOM 6879 N N . ILE B 1 445 ? 9.562 -49.25 5.555 1 90.56 445 ILE B N 1
ATOM 6880 C CA . ILE B 1 445 ? 9.469 -47.844 5.121 1 90.56 445 ILE B CA 1
ATOM 6881 C C . ILE B 1 445 ? 9.148 -46.969 6.32 1 90.56 445 ILE B C 1
ATOM 6883 O O . ILE B 1 445 ? 8.062 -47.062 6.895 1 90.56 445 ILE B O 1
ATOM 6887 N N . ASP B 1 446 ? 10.055 -46.125 6.68 1 90.12 446 ASP B N 1
ATOM 6888 C CA . ASP B 1 446 ? 9.875 -45.156 7.754 1 90.12 446 ASP B CA 1
ATOM 6889 C C . ASP B 1 446 ? 9.562 -43.781 7.199 1 90.12 446 ASP B C 1
ATOM 6891 O O . ASP B 1 446 ? 10.391 -43.156 6.508 1 90.12 446 ASP B O 1
ATOM 6895 N N . VAL B 1 447 ? 8.375 -43.312 7.48 1 86.75 447 VAL B N 1
ATOM 6896 C CA . VAL B 1 447 ? 7.941 -41.969 7.043 1 86.75 447 VAL B CA 1
ATOM 6897 C C . VAL B 1 447 ? 7.891 -41.031 8.242 1 86.75 447 VAL B C 1
ATOM 6899 O O . VAL B 1 447 ? 7.16 -41.281 9.203 1 86.75 447 VAL B O 1
ATOM 6902 N N . VAL B 1 448 ? 8.641 -40 8.156 1 85.69 448 VAL B N 1
ATOM 6903 C CA . VAL B 1 448 ? 8.695 -39 9.234 1 85.69 448 VAL B CA 1
ATOM 6904 C C . VAL B 1 448 ? 7.719 -37.875 8.945 1 85.69 448 VAL B C 1
ATOM 6906 O O . VAL B 1 448 ? 7.816 -37.188 7.914 1 85.69 448 VAL B O 1
ATOM 6909 N N . LEU B 1 449 ? 6.609 -37.656 9.633 1 75.62 449 LEU B N 1
ATOM 6910 C CA . LEU B 1 449 ? 5.582 -36.625 9.438 1 75.62 449 LEU B CA 1
ATOM 6911 C C . LEU B 1 449 ? 5.836 -35.406 10.336 1 75.62 449 LEU B C 1
ATOM 6913 O O . LEU B 1 449 ? 5.285 -34.344 10.109 1 75.62 449 LEU B O 1
ATOM 6917 N N . GLN B 1 450 ? 6.477 -35.5 11.594 1 63.12 450 GLN B N 1
ATOM 6918 C CA . GLN B 1 450 ? 6.805 -34.406 12.508 1 63.12 450 GLN B CA 1
ATOM 6919 C C . GLN B 1 450 ? 8.281 -34.031 12.414 1 63.12 450 GLN B C 1
ATOM 6921 O O . GLN B 1 450 ? 9.148 -34.906 12.438 1 63.12 450 GLN B O 1
ATOM 6926 N N . PRO B 1 451 ? 8.719 -32.906 11.695 1 48.62 451 PRO B N 1
ATOM 6927 C CA . PRO B 1 451 ? 10.148 -32.594 11.805 1 48.62 451 PRO B CA 1
ATOM 6928 C C . PRO B 1 451 ? 10.688 -32.812 13.219 1 48.62 451 PRO B C 1
ATOM 6930 O O . PRO B 1 451 ? 9.938 -32.688 14.195 1 48.62 451 PRO B O 1
ATOM 6933 N N . MET B 1 452 ? 11.93 -33.469 13.422 1 39.59 452 MET B N 1
ATOM 6934 C CA . MET B 1 452 ? 12.602 -33.344 14.711 1 39.59 452 MET B CA 1
ATOM 6935 C C . MET B 1 452 ? 12.625 -31.875 15.148 1 39.59 452 MET B C 1
ATOM 6937 O O . MET B 1 452 ? 12.805 -30.984 14.328 1 39.59 452 MET B O 1
#

Nearest PDB structures (foldseek):
  6ph4-assembly1_B  TM=3.451E-01  e=1.010E-28  Brucella melitensis bv. 1 str. 16M
  5epv-assembly3_B  TM=6.908E-01  e=1.548E-12  Brucella abortus 2308
  5epv-assembly3_A  TM=6.829E-01  e=2.514E-12  Brucella abortus 2308
  5epv-assembly1_C  TM=7.372E-01  e=7.181E-10  Brucella abortus 2308
  4r3a-assembly1_A  TM=4.147E-01  e=1.634E-12  Erythrobacter litoralis HTCC2594

Secondary structure (DSSP, 8-state):
--HHHHHHHHHHHHHHHTTEEEEEEETTTTEEEE-HHHHHHHT--SSS-B-HHHHHTTB-HHHHHHHHHHHHHHH-TTT----EEEEEEE-TTT--EEEEEEEEEEEEESSGGG-EEEEEEEEEEE-HHHHHHHHHHHHHHHHHHHHHHHTT-EEEEEETTTTEEEE-HHHHHHHT--TT----HHHHHTTBPTTHHHHHHHHHHHHHHHT-SEEEEEEEEE-TTS-EEEEEEEEEEPPP-SS---EEEEEEEE-HHHHHHHHHHHHHHHHHHHHHHHHHHHHHHHHHHHS-SSHHHHHHHHHHHHHHHHHHHHH---S-SEEEHHHHHHHHHGGGPPTT---EEEE----EEEHHHHHHHHHHHHHHHHHHHHTSGGGSTT-EEEEEEEEETTEEEEEEEEESSSPP---SS--HHHHIIIIISS-TT-EEEEEEETTEEEEEEEEE-S--/--HHHHHHHHHHHHHHHTTEEEEEEETTTTEEEE-HHHHHHHT--SSS-B-HHHHHTTB-HHHHHHHHHHHHHHH-TTT----EEEEEEE-TTT--EEEEEEEEEEEEESSGGG-EEEEEEEEEEE-HHHHHHHHHHHHHHHHHHHHHHHTT-EEEEEETTTTEEEE-HHHHHHHT--TT----HHHHHTTBPTTHHHHHHHHHHHHHHHT-SEEEEEEEEE-TTS-EEEEEEEEEEPPP-SS---EEEEEEEE-HHHHHHHHHHHHHHHHHHHHHHHHHHHHHHHHHHHS-SSHHHHHHHHHHHHHHHHHHHHH---S-SEEEHHHHHHHHHGGGPPTT---EEEE----EEEHHHHHHHHHHHHHHHHHHHHTSGGGSTT-EEEEEEEEETTEEEEEEEEESSSPP---SS--HHHHIIIIISS-TT-EEEEEEETTEEEEEEEEE-S--

Radius of gyration: 43.64 Å; Cα contacts (8 Å, |Δi|>4): 1662; chains: 2; bounding box: 50×133×97 Å

Sequence (904 aa):
MAEAPVRLERLERAMRAAEIGVWDWDLVTDAFDYSPSARDIFGLPPEGRLSIEDIRALVHPEDSEATRAATGRVLDPLLRSTETYTYRIRRGDTGDRRWIRARGLAEFSGDGPDARAVRFTGTVEDITEAEETRRALAISEARLRIALDAAAMAVWDLDIESDTLVAGPELKRLYGFPEDSDPTPADLRATYAPGEAERLERENAEAMARGDTSIQTRVRHVLGDGTERVLTVRAALAPDDGSGRRRAIGVVFDVTDQVANEERLATIARELRHRMKNMVTMAGVLAGRTWPRDEAHATYVDRLRAMGASADLMFGAEDGLSVPLVDIVDRILAPFRRPGSDGIAMDGPDMTLPERTASGLAMVLHELGTNATKHGALSRNGGEVRVAWRETPRGLRLHWTERGGPTVCPPAGDGFGMVLLRRAALPSPHEVSVTFDPAGLSATIDVVLQPMMAEAPVRLERLERAMRAAEIGVWDWDLVTDAFDYSPSARDIFGLPPEGRLSIEDIRALVHPEDSEATRAATGRVLDPLLRSTETYTYRIRRGDTGDRRWIRARGLAEFSGDGPDARAVRFTGTVEDITEAEETRRALAISEARLRIALDAAAMAVWDLDIESDTLVAGPELKRLYGFPEDSDPTPADLRATYAPGEAERLERENAEAMARGDTSIQTRVRHVLGDGTERVLTVRAALAPDDGSGRRRAIGVVFDVTDQVANEERLATIARELRHRMKNMVTMAGVLAGRTWPRDEAHATYVDRLRAMGASADLMFGAEDGLSVPLVDIVDRILAPFRRPGSDGIAMDGPDMTLPERTASGLAMVLHELGTNATKHGALSRNGGEVRVAWRETPRGLRLHWTERGGPTVCPPAGDGFGMVLLRRAALPSPHEVSVTFDPAGLSATIDVVLQPM

pLDDT: mean 84.2, std 12.38, range [36.25, 98.12]

InterPro domains:
  IPR000014 PAS domain [PS50112] (7-82)
  IPR000014 PAS domain [PS50112] (140-211)
  IPR000014 PAS domain [SM00091] (9-76)
  IPR000014 PAS domain [SM00091] (142-209)
  IPR000014 PAS domain [TIGR00229] (8-137)
  IPR000014 PAS domain [cd00130] (21-127)
  IPR000700 PAS-associated, C-terminal [PS50113] (83-139)
  IPR000700 PAS-associated, C-terminal [PS50113] (213-267)
  IPR001610 PAC motif [SM00086] (84-130)
  IPR001610 PAC motif [SM00086] (216-258)
  IPR011102 Signal transduction histidine kinase, HWE region [PF07536] (271-350)
  IPR011102 Signal transduction histidine kinase, HWE region [SM00911] (271-350)
  IPR013655 PAS fold 3 [PF08447] (34-112)
  IPR035965 PAS domain superfamily [SSF55785] (8-128)
  IPR035965 PAS domain superfamily [SSF55785] (127-256)
  IPR036890 Histidine kinase/HSP90-like ATPase superfamily [G3DSA:3.30.565.10] (345-451)